Protein AF-A0A7S3L6C5-F1 (afdb_monomer)

Nearest PDB structures (foldseek):
  5wob-assembly1_A  TM=8.932E-01  e=2.668E-32  Homo sapiens
  4iof-assembly1_A  TM=8.753E-01  e=1.353E-32  Homo sapiens
  5wob-assembly2_C  TM=8.761E-01  e=1.038E-31  Homo sapiens
  4m1c-assembly1_A  TM=8.649E-01  e=5.263E-32  Homo sapiens
  3p7l-assembly1_A  TM=8.589E-01  e=1.530E-31  Rattus norvegicus

Solvent-accessible surface area (backbone atoms only — not comparable to full-atom values): 45045 Å² total; per-residue (Å²): 133,58,68,73,85,39,41,72,57,54,55,46,53,52,51,40,50,51,37,52,51,50,53,41,49,50,39,26,72,76,64,37,65,66,42,38,50,50,51,49,48,54,49,52,51,50,37,51,44,27,42,51,65,52,79,68,52,70,69,82,67,56,69,76,64,37,51,55,57,50,52,52,30,29,70,76,54,35,87,85,37,35,81,43,64,94,40,53,71,79,76,75,75,74,89,81,70,88,87,78,81,87,85,76,79,70,60,59,68,62,50,45,53,46,46,76,64,61,76,38,57,85,68,66,81,87,87,76,95,46,70,70,52,50,54,55,50,54,52,48,49,56,51,50,64,66,46,60,80,79,55,98,78,74,70,65,67,43,83,46,63,44,87,87,82,59,52,71,47,76,47,62,59,88,54,69,86,45,45,73,58,44,55,47,41,69,39,97,51,78,54,74,84,65,96,57,98,63,90,81,74,81,84,75,85,67,83,43,54,64,88,59,70,73,71,45,84,86,48,60,65,69,58,65,71,64,61,58,65,39,50,88,56,84,78,77,76,68,40,81,78,42,82,39,97,76,54,27,34,36,31,44,33,67,51,77,33,65,54,53,44,33,26,34,40,37,40,32,37,32,41,70,59,38,38,21,42,74,47,100,87,68,48,80,39,84,27,66,61,34,38,50,41,30,50,33,50,29,43,28,48,51,60,59,44,47,68,79,39,42,53,30,46,68,44,47,35,46,73,49,62,46,61,30,64,45,10,46,34,37,42,37,38,28,47,33,71,41,44,65,59,53,54,51,52,52,55,50,61,75,70,51,81,56,90,90,24,72,80,71,40,62,69,40,46,53,53,24,43,50,53,50,48,49,56,53,68,40,46,53,50,73,47,56,32,60,60,52,19,49,48,60,52,43,55,40,33,38,72,86,61,74,54,64,71,56,50,45,57,44,55,71,68,61,48,67,66,56,40,44,53,48,52,50,53,62,70,63,53,67,65,57,39,32,48,30,39,39,35,20,36,55,47,72,67,58,46,50,51,52,52,50,54,53,48,52,53,60,48,58,82,45,68,93,62,82,67,66,98,61,83,79,77,72,55,53,53,50,48,47,36,72,57,62,38,38,39,38,36,37,46,41,64,44,66,14,86,85,34,44,34,16,5,31,33,40,37,29,46,47,95,55,57,31,53,65,23,83,79,80,27,54,73,65,18,45,50,49,44,30,36,50,47,47,51,33,60,62,46,34,58,58,51,35,42,48,47,30,66,71,66,51,38,32,91,50,51,50,52,42,64,42,64,47,60,75,92,43,56,88,90,44,61,75,58,47,30,51,73,60,43,40,26,29,44,37,39,40,40,37,15,69,80,50,51,33,71,59,51,54,50,52,51,51,53,48,51,62,56,44,54,56,49,59,74,68,52,54,70,69,56,55,48,50,53,25,48,55,50,26,55,62,60,64,53,63,73,76,42,70,66,61,48,47,54,53,55,47,54,48,45,70,38,44,43,71,72,45,45,76,78,71,44,79,86,59,61,57,46,65,64,63,38,34,49,53,41,32,52,48,33,66,69,59,52,68,67,56,43,52,53,49,43,51,47,42,68,35,68,79,46,12,16,38,42,37,20,30,14,22,8,68,73,41,76,68,63,94,80,74,72,66,98,44,96,65,42,50,76,36,69,48,72,67,54,36,54,57,52,35,73,70,42,49,51,62,75,76,59,63,85,79,42,64,86,74,70,72,79,79,80,78,75,86,81,77,81,89,74,92,79,81,90,81,84,85,83,88,87,82,90,82,87,89,79,90,86,132

Organism: NCBI:txid265554

Sequence (788 aa):
PTGEERWTYVVRIVLDYLQVLVNSLDAAKDGSKSALQDWQRIWSEKVQLANLHFEYQPSPGSVYDYTSSLSHSIFQHGSRDCLKAGYMLDHKEDSSAGGLPLGTGLPLDRMRDSVHRMLRPENLVIERCSTSAWEEMEQKETTCQAESAESKSSPIIERRKERWYGVEFFLGTLDPTYKHLADLLTTKELPGVGSTDAPLALPRPNTYIPRTFELCPDLPEHIRREAKPRIDEEMAPPNLILDDPKRGRLWHRLDDRYVLPKAYVTINIANAAIQNTRSNNGAWEFSQEASVKSSILSNMFNQAQAQETYDADLAGLYWNANLISSGLRFTFSGYHDRLPDLTMDILKAFTRRSPDSWVREERFFKSAQDKLLRNLRTFFTSRRADSHANYYRDLLLEDQQGSIEESIKVAESVTLDDVLKHHEVLLQQESVFMDCLSLGNLSKDQSISLFLNATDFLMEIRKGKTLADQELWRPGSSEARLTPGEDLELHFASENPEEENGAVLVTFQSPVPGYIGPTLSTPDSLQNTASLRLLSHILREPIFNELRTKQTLGYIVSSYFESGNSMRPASQAELGPMNVSVDAFSIVVLSRKVSPPEVAERIDTFLDEFRTTLSNLPESEIKSHAQSLSTKLLKPIQKLSTEATTQCSKILRYAPQILDDKSSEEIPWNPVAAQQLAAKLQSLDRSHLLETWDRMFVPQKRARIISCVYGSTFPFDKHFQARSPRRLVLTDVSGVVEFRKKLPAYDNNPTRIRQWWSPPRKTPESSVAVAALFGVGALGWTLWTRSK

InterPro domains:
  IPR007863 Peptidase M16, C-terminal [PF05193] (413-628)
  IPR011249 Metalloenzyme, LuxS/M16 peptidase-like [SSF63411] (3-177)
  IPR011249 Metalloenzyme, LuxS/M16 peptidase-like [SSF63411] (206-450)
  IPR011249 Metalloenzyme, LuxS/M16 peptidase-like [SSF63411] (512-721)
  IPR032632 Peptidase M16, middle/third domain [PF16187] (65-409)
  IPR050626 Peptidase M16 [PTHR43690] (3-718)

Radius of gyration: 32.07 Å; Cα contacts (8 Å, |Δi|>4): 1140; chains: 1; bounding box: 76×83×116 Å

pLDDT: mean 79.96, std 18.83, range [20.42, 97.12]

Mean predicted aligned error: 11.56 Å

Foldseek 3Di:
DDCQVVVVVVVLVVLLLLVQVLVLLVCLVVPNPVSVVLLQLVQVVVQLLLVQCQVFPFDPPDPVVVVVQLVVLCVVPNPPCSSPPPRHDDLDPPVPDDDDDDDDSRPSVVVNVCSLPQVALQNDDDDDDDPVVVVVLVVLVVVCVVCVVPDDDFWDWDWDADDPPRDIDIDTDDGCVVVVVCVCSPDRDRDHNDPDVDDRDRDDRLPQQFPDWQFAPPADPVLSVVLDAQLVDDDDAWDFPDDDQQQATETEAADSHGSGLKKKKKKFWAFLQQQWDQDPVRATDGDLLSVLLQQLLQQLLCVVCCVVCVSNVSSFKDWGWHQFLRHIMIMIMGRDRCRLVVVVVSLCLLLDDDPPHSLLDVVSSVVSLVVLLCCLVCQLAPDAQLSVLLVLVCLLFWPRDDDSVVNNVSSVPDDSVNSVVSSVVSLQDLGTHMDMYMHYRDDPVRSVVSSCVSSVVSVVSHPPDPSPPDDRDAGAIFTFDFDFLFEEEEEEARPHQPHLKKKKKKKWWFLAFADQADQPHDPVNLLLNLLVQLVQLVVFVVQCCPCCVPVNQDDDKGKHKDWPCRDDPPVGSPHTAHQTTIIMIMIMTIGNPDALVVSVVVVLVSLVVVLVVLVVPDQVVLLVSLQVVLCVLQNGDSGSVVQSVVSVSQCSHPVVPPCVVPDPVRRRDSNRSSVSSSVSSNVDGSVSNSVSSCQGNPSRRIRMYIRIYHHPSGDDDPPDDDPDPSYHYDHDSVSSNVVSVVGDGSDPPCVVCVSNDDDPPPDDDDDDDDDDDDDDDDDDDDDDDDDD

Structure (mmCIF, N/CA/C/O backbone):
data_AF-A0A7S3L6C5-F1
#
_entry.id   AF-A0A7S3L6C5-F1
#
loop_
_atom_site.group_PDB
_atom_site.id
_atom_site.type_symbol
_atom_site.label_atom_id
_atom_site.label_alt_id
_atom_site.label_comp_id
_atom_site.label_asym_id
_atom_site.label_entity_id
_atom_site.label_seq_id
_atom_site.pdbx_PDB_ins_code
_atom_site.Cartn_x
_atom_site.Cartn_y
_atom_site.Cartn_z
_atom_site.occupancy
_atom_site.B_iso_or_equiv
_atom_site.auth_seq_id
_atom_site.auth_comp_id
_atom_site.auth_asym_id
_atom_site.auth_atom_id
_atom_site.pdbx_PDB_model_num
ATOM 1 N N . PRO A 1 1 ? 21.586 20.651 -11.810 1.00 49.22 1 PRO A N 1
ATOM 2 C CA . PRO A 1 1 ? 20.436 21.032 -12.652 1.00 49.22 1 PRO A CA 1
ATOM 3 C C . PRO A 1 1 ? 19.414 19.903 -12.757 1.00 49.22 1 PRO A C 1
ATOM 5 O O . PRO A 1 1 ? 19.781 18.757 -13.022 1.00 49.22 1 PRO A O 1
ATOM 8 N N . THR A 1 2 ? 18.154 20.229 -12.491 1.00 65.12 2 THR A N 1
ATOM 9 C CA . THR A 1 2 ? 17.027 19.308 -12.682 1.00 65.12 2 THR A CA 1
ATOM 10 C C . THR A 1 2 ? 16.839 18.961 -14.167 1.00 65.12 2 THR A C 1
ATOM 12 O O . THR A 1 2 ? 17.374 19.640 -15.047 1.00 65.12 2 THR A O 1
ATOM 15 N N . GLY A 1 3 ? 16.106 17.880 -14.465 1.00 76.25 3 GLY A N 1
ATOM 16 C CA . GLY A 1 3 ? 15.795 17.499 -15.851 1.00 76.25 3 GLY A CA 1
ATOM 17 C C . GLY A 1 3 ? 15.034 18.593 -16.607 1.00 76.25 3 GLY A C 1
ATOM 18 O O . GLY A 1 3 ? 15.260 18.781 -17.796 1.00 76.25 3 GLY A O 1
ATOM 19 N N . GLU A 1 4 ? 14.216 19.365 -15.892 1.00 84.44 4 GLU A N 1
ATOM 20 C CA . GLU A 1 4 ? 13.431 20.474 -16.431 1.00 84.44 4 GLU A CA 1
ATOM 21 C C . GLU A 1 4 ? 14.298 21.671 -16.850 1.00 84.44 4 GLU A C 1
ATOM 23 O O . GLU A 1 4 ? 14.150 22.177 -17.956 1.00 84.44 4 GLU A O 1
ATOM 28 N N . GLU A 1 5 ? 15.285 22.072 -16.040 1.00 83.31 5 GLU A N 1
ATOM 29 C CA . GLU A 1 5 ? 16.247 23.133 -16.409 1.00 83.31 5 GLU A CA 1
ATOM 30 C C . GLU A 1 5 ? 17.022 22.814 -17.696 1.00 83.31 5 GLU A C 1
ATOM 32 O O . GLU A 1 5 ? 17.552 23.703 -18.362 1.00 83.31 5 GLU A O 1
ATOM 37 N N . ARG A 1 6 ? 17.128 21.526 -18.032 1.00 84.88 6 ARG A N 1
ATOM 38 C CA . ARG A 1 6 ? 17.815 21.021 -19.221 1.00 84.88 6 ARG A CA 1
ATOM 39 C C . ARG A 1 6 ? 16.872 20.234 -20.129 1.00 84.88 6 ARG A C 1
ATOM 41 O O . ARG A 1 6 ? 17.331 19.325 -20.821 1.00 84.88 6 ARG A O 1
ATOM 48 N N . TRP A 1 7 ? 15.582 20.574 -20.165 1.00 86.62 7 TRP A N 1
ATOM 49 C CA . TRP A 1 7 ? 14.588 19.821 -20.940 1.00 86.62 7 TRP A CA 1
ATOM 50 C C . TRP A 1 7 ? 14.981 19.696 -22.421 1.00 86.62 7 TRP A C 1
ATOM 52 O O . TRP A 1 7 ? 14.797 18.646 -23.030 1.00 86.62 7 TRP A O 1
ATOM 62 N N . THR A 1 8 ? 15.620 20.724 -22.985 1.00 84.38 8 THR A N 1
ATOM 63 C CA . THR A 1 8 ? 16.118 20.723 -24.368 1.00 84.38 8 THR A CA 1
ATOM 64 C C . THR A 1 8 ? 17.186 19.656 -24.609 1.00 84.38 8 THR A C 1
ATOM 66 O O . THR A 1 8 ? 17.190 18.987 -25.642 1.00 84.38 8 THR A O 1
ATOM 69 N N . TYR A 1 9 ? 18.069 19.449 -23.631 1.00 83.69 9 TYR A N 1
ATOM 70 C CA . TYR A 1 9 ? 19.064 18.382 -23.647 1.00 83.69 9 TYR A CA 1
ATOM 71 C C . TYR A 1 9 ? 18.411 17.005 -23.488 1.00 83.69 9 TYR A C 1
ATOM 73 O O . TYR A 1 9 ? 18.814 16.067 -24.167 1.00 83.69 9 TYR A O 1
ATOM 81 N N . VAL A 1 10 ? 17.377 16.878 -22.649 1.00 86.50 10 VAL A N 1
ATOM 82 C CA . VAL A 1 10 ? 16.613 15.624 -22.504 1.00 86.50 10 VAL A CA 1
ATOM 83 C C . VAL A 1 10 ? 15.965 15.230 -23.832 1.00 86.50 10 VAL A C 1
ATOM 85 O O . VAL A 1 10 ? 16.131 14.097 -24.276 1.00 86.50 10 VAL A O 1
ATOM 88 N N . VAL A 1 11 ? 15.296 16.173 -24.504 1.00 85.50 11 VAL A N 1
ATOM 89 C CA . VAL A 1 11 ? 14.700 15.954 -25.833 1.00 85.50 11 VAL A CA 1
ATOM 90 C C . VAL A 1 11 ? 15.765 15.530 -26.840 1.00 85.50 11 VAL A C 1
ATOM 92 O O . VAL A 1 11 ? 15.561 14.568 -27.577 1.00 85.50 11 VAL A O 1
ATOM 95 N N . ARG A 1 12 ? 16.931 16.184 -26.830 1.00 82.31 12 ARG A N 1
ATOM 96 C CA . ARG A 1 12 ? 18.054 15.793 -27.684 1.00 82.31 12 ARG A CA 1
ATOM 97 C C . ARG A 1 12 ? 18.511 14.354 -27.427 1.00 82.31 12 ARG A C 1
ATOM 99 O O . ARG A 1 12 ? 18.663 13.616 -28.387 1.00 82.31 12 ARG A O 1
ATOM 106 N N . ILE A 1 13 ? 18.671 13.931 -26.172 1.00 84.62 13 ILE A N 1
ATOM 107 C CA . ILE A 1 13 ? 19.060 12.547 -25.842 1.00 84.62 13 ILE A CA 1
ATOM 108 C C . ILE A 1 13 ? 18.028 11.533 -26.353 1.00 84.62 13 ILE A C 1
ATOM 110 O O . ILE A 1 13 ? 18.406 10.468 -26.840 1.00 84.62 13 ILE A O 1
ATOM 114 N N . VAL A 1 14 ? 16.733 11.861 -26.288 1.00 85.88 14 VAL A N 1
ATOM 115 C CA . VAL A 1 14 ? 15.675 11.018 -26.866 1.00 85.88 14 VAL A CA 1
ATOM 116 C C . VAL A 1 14 ? 15.845 10.907 -28.384 1.00 85.88 14 VAL A C 1
ATOM 118 O O . VAL A 1 14 ? 15.826 9.796 -28.908 1.00 85.88 14 VAL A O 1
ATOM 121 N N . LEU A 1 15 ? 16.068 12.023 -29.086 1.00 81.88 15 LEU A N 1
ATOM 122 C CA . LEU A 1 15 ? 16.308 12.027 -30.535 1.00 81.88 15 LEU A CA 1
ATOM 123 C C . LEU A 1 15 ? 17.594 11.270 -30.918 1.00 81.88 15 LEU A C 1
ATOM 125 O O . LEU A 1 15 ? 17.574 10.474 -31.855 1.00 81.88 15 LEU A O 1
ATOM 129 N N . ASP A 1 16 ? 18.679 11.446 -30.163 1.00 83.50 16 ASP A N 1
ATOM 130 C CA . ASP A 1 16 ? 19.947 10.738 -30.371 1.00 83.50 16 ASP A CA 1
ATOM 131 C C . ASP A 1 16 ? 19.759 9.216 -30.185 1.00 83.50 16 ASP A C 1
ATOM 133 O O . ASP A 1 16 ? 20.275 8.416 -30.969 1.00 83.50 16 ASP A O 1
ATOM 137 N N . TYR A 1 17 ? 18.953 8.783 -29.205 1.00 86.12 17 TYR A N 1
ATOM 138 C CA . TYR A 1 17 ? 18.616 7.366 -29.028 1.00 86.12 17 TYR A CA 1
ATOM 139 C C . TYR A 1 17 ? 17.759 6.818 -30.179 1.00 86.12 17 TYR A C 1
ATOM 141 O O . TYR A 1 17 ? 17.998 5.704 -30.649 1.00 86.12 17 TYR A O 1
ATOM 149 N N . LEU A 1 18 ? 16.803 7.601 -30.692 1.00 83.88 18 LEU A N 1
ATOM 150 C CA . LEU A 1 18 ? 16.032 7.230 -31.885 1.00 83.88 18 LEU A CA 1
ATOM 151 C C . LEU A 1 18 ? 16.941 7.027 -33.103 1.00 83.88 18 LEU A C 1
ATOM 153 O O . LEU A 1 18 ? 16.741 6.076 -33.861 1.00 83.88 18 LEU A O 1
ATOM 157 N N . GLN A 1 19 ? 17.977 7.853 -33.258 1.00 81.69 19 GLN A N 1
ATOM 158 C CA . GLN A 1 19 ? 18.966 7.676 -34.319 1.00 81.69 19 GLN A CA 1
ATOM 159 C C . GLN A 1 19 ? 19.762 6.375 -34.154 1.00 81.69 19 GLN A C 1
ATOM 161 O O . GLN A 1 19 ? 20.010 5.682 -35.141 1.00 81.69 19 GLN A O 1
ATOM 166 N N . VAL A 1 20 ? 20.140 6.002 -32.925 1.00 86.00 20 VAL A N 1
ATOM 167 C CA . VAL A 1 20 ? 20.780 4.701 -32.653 1.00 86.00 20 VAL A CA 1
ATOM 168 C C . VAL A 1 20 ? 19.874 3.550 -33.103 1.00 86.00 20 VAL A C 1
ATOM 170 O O . VAL A 1 20 ? 20.351 2.613 -33.750 1.00 86.00 20 VAL A O 1
ATOM 173 N N . LEU A 1 21 ? 18.565 3.634 -32.838 1.00 87.62 21 LEU A N 1
ATOM 174 C CA . LEU A 1 21 ? 17.598 2.633 -33.300 1.00 87.62 21 LEU A CA 1
ATOM 175 C C . LEU A 1 21 ? 17.536 2.569 -34.831 1.00 87.62 21 LEU A C 1
ATOM 177 O O . LEU A 1 21 ? 17.678 1.479 -35.384 1.00 87.62 21 LEU A O 1
ATOM 181 N N . VAL A 1 22 ? 17.399 3.712 -35.510 1.00 85.94 22 VAL A N 1
ATOM 182 C CA . VAL A 1 22 ? 17.365 3.791 -36.982 1.00 85.94 22 VAL A CA 1
ATOM 183 C C . VAL A 1 22 ? 18.634 3.212 -37.599 1.00 85.94 22 VAL A C 1
ATOM 185 O O . VAL A 1 22 ? 18.548 2.283 -38.398 1.00 85.94 22 VAL A O 1
ATOM 188 N N . ASN A 1 23 ? 19.805 3.677 -37.160 1.00 86.81 23 ASN A N 1
ATOM 189 C CA . ASN A 1 23 ? 21.096 3.218 -37.673 1.00 86.81 23 ASN A CA 1
ATOM 190 C C . ASN A 1 23 ? 21.286 1.714 -37.479 1.00 86.81 23 ASN A C 1
ATOM 192 O O . ASN A 1 23 ? 21.789 1.034 -38.368 1.00 86.81 23 ASN A O 1
ATOM 196 N N . SER A 1 24 ? 20.890 1.182 -36.319 1.00 89.12 24 SER A N 1
ATOM 197 C CA . SER A 1 24 ? 21.015 -0.251 -36.050 1.00 89.12 24 SER A CA 1
ATOM 198 C C . SER A 1 24 ? 20.066 -1.097 -36.909 1.00 89.12 24 SER A C 1
ATOM 200 O O . SER A 1 24 ? 20.459 -2.173 -37.357 1.00 89.12 24 SER A O 1
ATOM 202 N N . LEU A 1 25 ? 18.843 -0.622 -37.173 1.00 89.19 25 LEU A N 1
ATOM 203 C CA . LEU A 1 25 ? 17.870 -1.301 -38.037 1.00 89.19 25 LEU A CA 1
ATOM 204 C C . LEU A 1 25 ? 18.285 -1.251 -39.510 1.00 89.19 25 LEU A C 1
ATOM 206 O O . LEU A 1 25 ? 18.202 -2.267 -40.200 1.00 89.19 25 LEU A O 1
ATOM 210 N N . ASP A 1 26 ? 18.757 -0.095 -39.978 1.00 88.19 26 ASP A N 1
ATOM 211 C CA . ASP A 1 26 ? 19.288 0.068 -41.331 1.00 88.19 26 ASP A CA 1
ATOM 212 C C . ASP A 1 26 ? 20.522 -0.823 -41.525 1.00 88.19 26 ASP A C 1
ATOM 214 O O . ASP A 1 26 ? 20.552 -1.624 -42.455 1.00 88.19 26 ASP A O 1
ATOM 218 N N . ALA A 1 27 ? 21.463 -0.828 -40.574 1.00 87.94 27 ALA A N 1
ATOM 219 C CA . ALA A 1 27 ? 22.620 -1.721 -40.614 1.00 87.94 27 ALA A CA 1
ATOM 220 C C . ALA A 1 27 ? 22.226 -3.210 -40.632 1.00 87.94 27 ALA A C 1
ATOM 222 O O . ALA A 1 27 ? 22.849 -4.000 -41.343 1.00 87.94 27 ALA A O 1
ATOM 223 N N . ALA A 1 28 ? 21.205 -3.614 -39.866 1.00 87.44 28 ALA A N 1
ATOM 224 C CA . ALA A 1 28 ? 20.701 -4.988 -39.879 1.00 87.44 28 ALA A CA 1
ATOM 225 C C . ALA A 1 28 ? 20.115 -5.370 -41.249 1.00 87.44 28 ALA A C 1
ATOM 227 O O . ALA A 1 28 ? 20.343 -6.484 -41.723 1.00 87.44 28 ALA A O 1
ATOM 228 N N . LYS A 1 29 ? 19.406 -4.443 -41.906 1.00 85.12 29 LYS A N 1
ATOM 229 C CA . LYS A 1 29 ? 18.843 -4.638 -43.249 1.00 85.12 29 LYS A CA 1
ATOM 230 C C . LYS A 1 29 ? 19.914 -4.650 -44.342 1.00 85.12 29 LYS A C 1
ATOM 232 O O . LYS A 1 29 ? 19.829 -5.457 -45.263 1.00 85.12 29 LYS A O 1
ATOM 237 N N . ASP A 1 30 ? 20.947 -3.830 -44.193 1.00 86.56 30 ASP A N 1
ATOM 238 C CA . ASP A 1 30 ? 22.075 -3.726 -45.125 1.00 86.56 30 ASP A CA 1
ATOM 239 C C . ASP A 1 30 ? 23.085 -4.887 -44.982 1.00 86.56 30 ASP A C 1
ATOM 241 O O . ASP A 1 30 ? 24.108 -4.927 -45.666 1.00 86.56 30 ASP A O 1
ATOM 245 N N . GLY A 1 31 ? 22.801 -5.871 -44.116 1.00 83.94 31 GLY A N 1
ATOM 246 C CA . GLY A 1 31 ? 23.549 -7.127 -44.010 1.00 83.94 31 GLY A CA 1
ATOM 247 C C . GLY A 1 31 ? 24.581 -7.189 -42.878 1.00 83.94 31 GLY A C 1
ATOM 248 O O . GLY A 1 31 ? 25.384 -8.127 -42.834 1.00 83.94 31 GLY A O 1
ATOM 249 N N . SER A 1 32 ? 24.577 -6.237 -41.937 1.00 89.31 32 SER A N 1
ATOM 250 C CA . SER A 1 32 ? 25.420 -6.311 -40.738 1.00 89.31 32 SER A CA 1
ATOM 251 C C . SER A 1 32 ? 24.998 -7.479 -39.846 1.00 89.31 32 SER A C 1
ATOM 253 O O . SER A 1 32 ? 23.945 -7.456 -39.207 1.00 89.31 32 SER A O 1
ATOM 255 N N . LYS A 1 33 ? 25.861 -8.500 -39.754 1.00 85.50 33 LYS A N 1
ATOM 256 C CA . LYS A 1 33 ? 25.600 -9.701 -38.943 1.00 85.50 33 LYS A CA 1
ATOM 257 C C . LYS A 1 33 ? 25.399 -9.383 -37.461 1.00 85.50 33 LYS A C 1
ATOM 259 O O . LYS A 1 33 ? 24.519 -9.972 -36.848 1.00 85.50 33 LYS A O 1
ATOM 264 N N . SER A 1 34 ? 26.185 -8.460 -36.902 1.00 87.31 34 SER A N 1
ATOM 265 C CA . SER A 1 34 ? 26.081 -8.088 -35.483 1.00 87.31 34 SER A CA 1
ATOM 266 C C . SER A 1 34 ? 24.743 -7.415 -35.183 1.00 87.31 34 SER A C 1
ATOM 268 O O . SER A 1 34 ? 24.046 -7.828 -34.266 1.00 87.31 34 SER A O 1
ATOM 270 N N . ALA A 1 35 ? 24.349 -6.429 -35.996 1.00 86.69 35 ALA A N 1
ATOM 271 C CA . ALA A 1 35 ? 23.094 -5.709 -35.794 1.00 86.69 35 ALA A CA 1
ATOM 272 C C . ALA A 1 35 ? 21.876 -6.625 -35.987 1.00 86.69 35 ALA A C 1
ATOM 274 O O . ALA A 1 35 ? 20.914 -6.553 -35.225 1.00 86.69 35 ALA A O 1
ATOM 275 N N . LEU A 1 36 ? 21.932 -7.531 -36.971 1.00 88.12 36 LEU A N 1
ATOM 276 C CA . LEU A 1 36 ? 20.885 -8.529 -37.172 1.00 88.12 36 LEU A CA 1
ATOM 277 C C . LEU A 1 36 ? 20.767 -9.475 -35.967 1.00 88.12 36 LEU A C 1
ATOM 279 O O . LEU A 1 36 ? 19.655 -9.725 -35.510 1.00 88.12 36 LEU A O 1
ATOM 283 N N . GLN A 1 37 ? 21.890 -9.958 -35.426 1.00 88.69 37 GLN A N 1
ATOM 284 C CA . GLN A 1 37 ? 21.905 -10.809 -34.230 1.00 88.69 37 GLN A CA 1
ATOM 285 C C . GLN A 1 37 ? 21.333 -10.091 -33.002 1.00 88.69 37 GLN A C 1
ATOM 287 O O . GLN A 1 37 ? 20.558 -10.693 -32.258 1.00 88.69 37 GLN A O 1
ATOM 292 N N . ASP A 1 38 ? 21.654 -8.810 -32.812 1.00 90.00 38 ASP A N 1
ATOM 293 C CA . ASP A 1 38 ? 21.104 -8.010 -31.715 1.00 90.00 38 ASP A CA 1
ATOM 294 C C . ASP A 1 38 ? 19.581 -7.882 -31.812 1.00 90.00 38 ASP A C 1
ATOM 296 O O . ASP A 1 38 ? 18.882 -8.149 -30.836 1.00 90.00 38 ASP A O 1
ATOM 300 N N . TRP A 1 39 ? 19.043 -7.546 -32.987 1.00 90.56 39 TRP A N 1
ATOM 301 C CA . TRP A 1 39 ? 17.594 -7.423 -33.181 1.00 90.56 39 TRP A CA 1
ATOM 302 C C . TRP A 1 39 ? 16.862 -8.764 -33.103 1.00 90.56 39 TRP A C 1
ATOM 304 O O . TRP A 1 39 ? 15.774 -8.834 -32.531 1.00 90.56 39 TRP A O 1
ATOM 314 N N . GLN A 1 40 ? 17.466 -9.838 -33.614 1.00 89.31 40 GLN A N 1
ATOM 315 C CA . GLN A 1 40 ? 16.952 -11.200 -33.460 1.00 89.31 40 GLN A CA 1
ATOM 316 C C . GLN A 1 40 ? 16.863 -11.604 -31.988 1.00 89.31 40 GLN A C 1
ATOM 318 O O . GLN A 1 40 ? 15.832 -12.120 -31.551 1.00 89.31 40 GLN A O 1
ATOM 323 N N . ARG A 1 41 ? 17.914 -11.322 -31.211 1.00 91.25 41 ARG A N 1
ATOM 324 C CA . ARG A 1 41 ? 17.935 -11.555 -29.767 1.00 91.25 41 ARG A CA 1
ATOM 325 C C . ARG A 1 41 ? 16.879 -10.714 -29.054 1.00 91.25 41 ARG A C 1
ATOM 327 O O . ARG A 1 41 ? 16.070 -11.283 -28.334 1.00 91.25 41 ARG A O 1
ATOM 334 N N . ILE A 1 42 ? 16.853 -9.394 -29.265 1.00 91.31 42 ILE A N 1
ATOM 335 C CA . ILE A 1 42 ? 15.901 -8.482 -28.605 1.00 91.31 42 ILE A CA 1
ATOM 336 C C . ILE A 1 42 ? 14.460 -8.908 -28.895 1.00 91.31 42 ILE A C 1
ATOM 338 O O . ILE A 1 42 ? 13.634 -8.944 -27.986 1.00 91.31 42 ILE A O 1
ATOM 342 N N . TRP A 1 43 ? 14.151 -9.265 -30.143 1.00 89.19 43 TRP A N 1
ATOM 343 C CA . TRP A 1 43 ? 12.825 -9.753 -30.512 1.00 89.19 43 TRP A CA 1
ATOM 344 C C . TRP A 1 43 ? 12.492 -11.076 -29.827 1.00 89.19 43 TRP A C 1
ATOM 346 O O . TRP A 1 43 ? 11.424 -11.197 -29.233 1.00 89.19 43 TRP A O 1
ATOM 356 N N . SER A 1 44 ? 13.422 -12.035 -29.830 1.00 87.56 44 SER A N 1
ATOM 357 C CA . SER A 1 44 ? 13.253 -13.307 -29.121 1.00 87.56 44 SER A CA 1
ATOM 358 C C . SER A 1 44 ? 13.020 -13.101 -27.621 1.00 87.56 44 SER A C 1
ATOM 360 O O . SER A 1 44 ? 12.120 -13.714 -27.056 1.00 87.56 44 SER A O 1
ATOM 362 N N . GLU A 1 45 ? 13.788 -12.224 -26.972 1.00 90.12 45 GLU A N 1
ATOM 363 C CA . GLU A 1 45 ? 13.605 -11.876 -25.560 1.00 90.12 45 GLU A CA 1
ATOM 364 C C . GLU A 1 45 ? 12.231 -11.234 -25.332 1.00 90.12 45 GLU A C 1
ATOM 366 O O . GLU A 1 45 ? 11.519 -11.621 -24.411 1.00 90.12 45 GLU A O 1
ATOM 371 N N . LYS A 1 46 ? 11.792 -10.305 -26.191 1.00 88.19 46 LYS A N 1
ATOM 372 C CA . LYS A 1 46 ? 10.460 -9.689 -26.073 1.00 88.19 46 LYS A CA 1
ATOM 373 C C . LYS A 1 46 ? 9.324 -10.691 -26.253 1.00 88.19 46 LYS A C 1
ATOM 375 O O . LYS A 1 46 ? 8.350 -10.604 -25.511 1.00 88.19 46 LYS A O 1
ATOM 380 N N . VAL A 1 47 ? 9.452 -11.650 -27.168 1.00 84.88 47 VAL A N 1
ATOM 381 C CA . VAL A 1 47 ? 8.483 -12.747 -27.319 1.00 84.88 47 VAL A CA 1
ATOM 382 C C . VAL A 1 47 ? 8.455 -13.617 -26.062 1.00 84.88 47 VAL A C 1
ATOM 384 O O . VAL A 1 47 ? 7.378 -13.904 -25.547 1.00 84.88 47 VAL A O 1
ATOM 387 N N . GLN A 1 48 ? 9.621 -13.989 -25.522 1.00 86.06 48 GLN A N 1
ATOM 388 C CA . GLN A 1 48 ? 9.704 -14.757 -24.276 1.00 86.06 48 GLN A CA 1
ATOM 389 C C . GLN A 1 48 ? 9.043 -14.014 -23.111 1.00 86.06 48 GLN A C 1
ATOM 391 O O . GLN A 1 48 ? 8.219 -14.597 -22.414 1.00 86.06 48 GLN A O 1
ATOM 396 N N . LEU A 1 49 ? 9.339 -12.723 -22.936 1.00 87.56 49 LEU A N 1
ATOM 397 C CA . LEU A 1 49 ? 8.731 -11.867 -21.911 1.00 87.56 49 LEU A CA 1
ATOM 398 C C . LEU A 1 49 ? 7.211 -11.723 -22.089 1.00 87.56 49 LEU A C 1
ATOM 400 O O . LEU A 1 49 ? 6.469 -11.761 -21.112 1.00 87.56 49 LEU A O 1
ATOM 404 N N . ALA A 1 50 ? 6.727 -11.587 -23.322 1.00 83.50 50 ALA A N 1
ATOM 405 C CA . ALA A 1 50 ? 5.298 -11.506 -23.616 1.00 83.50 50 ALA A CA 1
ATOM 406 C C . ALA A 1 50 ? 4.570 -12.816 -23.254 1.00 83.50 50 ALA A C 1
ATOM 408 O O . ALA A 1 50 ? 3.568 -12.800 -22.538 1.00 83.50 50 ALA A O 1
ATOM 409 N N . ASN A 1 51 ? 5.132 -13.961 -23.657 1.00 81.81 51 ASN A N 1
ATOM 410 C CA . ASN A 1 51 ? 4.580 -15.283 -23.350 1.00 81.81 51 ASN A CA 1
ATOM 411 C C . ASN A 1 51 ? 4.601 -15.574 -21.845 1.00 81.81 51 ASN A C 1
ATOM 413 O O . ASN A 1 51 ? 3.604 -16.038 -21.297 1.00 81.81 51 ASN A O 1
ATOM 417 N N . LEU A 1 52 ? 5.693 -15.214 -21.166 1.00 81.12 52 LEU A N 1
ATOM 418 C CA . LEU A 1 52 ? 5.829 -15.245 -19.710 1.00 81.12 52 LEU A CA 1
ATOM 419 C C . LEU A 1 52 ? 4.642 -14.572 -19.016 1.00 81.12 52 LEU A C 1
ATOM 421 O O . LEU A 1 52 ? 3.977 -15.164 -18.163 1.00 81.12 52 LEU A O 1
ATOM 425 N N . HIS A 1 53 ? 4.362 -13.329 -19.406 1.00 76.25 53 HIS A N 1
ATOM 426 C CA . HIS A 1 53 ? 3.282 -12.530 -18.836 1.00 76.25 53 HIS A CA 1
ATOM 427 C C . HIS A 1 53 ? 1.888 -13.004 -19.229 1.00 76.25 53 HIS A C 1
ATOM 429 O O . HIS A 1 53 ? 0.943 -12.477 -18.658 1.00 76.25 53 HIS A O 1
ATOM 435 N N . PHE A 1 54 ? 1.730 -13.953 -20.156 1.00 81.06 54 PHE A N 1
ATOM 436 C CA . PHE A 1 54 ? 0.439 -14.530 -20.541 1.00 81.06 54 PHE A CA 1
ATOM 437 C C . PHE A 1 54 ? 0.201 -15.910 -19.906 1.00 81.06 54 PHE A C 1
ATOM 439 O O . PHE A 1 54 ? -0.840 -16.131 -19.290 1.00 81.06 54 PHE A O 1
ATOM 446 N N . GLU A 1 55 ? 1.172 -16.822 -19.999 1.00 77.19 55 GLU A N 1
ATOM 447 C CA . GLU A 1 55 ? 1.036 -18.218 -19.553 1.00 77.19 55 GLU A CA 1
ATOM 448 C C . GLU A 1 55 ? 0.838 -18.347 -18.040 1.00 77.19 55 GLU A C 1
ATOM 450 O O . GLU A 1 55 ? 0.060 -19.181 -17.580 1.00 77.19 55 GLU A O 1
ATOM 455 N N . TYR A 1 56 ? 1.503 -17.491 -17.259 1.00 75.12 56 TYR A N 1
ATOM 456 C CA . TYR A 1 56 ? 1.483 -17.548 -15.795 1.00 75.12 56 TYR A CA 1
ATOM 457 C C . TYR A 1 56 ? 0.817 -16.319 -15.172 1.00 75.12 56 TYR A C 1
ATOM 459 O O . TYR A 1 56 ? 1.210 -15.874 -14.080 1.00 75.12 56 TYR A O 1
ATOM 467 N N . GLN A 1 57 ? -0.176 -15.733 -15.855 1.00 69.56 57 GLN A N 1
ATOM 468 C CA . GLN A 1 57 ? -0.937 -14.613 -15.303 1.00 69.56 57 GLN A CA 1
ATOM 469 C C . GLN A 1 57 ? -1.551 -14.990 -13.954 1.00 69.56 57 GLN A C 1
ATOM 471 O O . GLN A 1 57 ? -2.147 -16.061 -13.814 1.00 69.56 57 GLN A O 1
ATOM 476 N N . PRO A 1 58 ? -1.429 -14.122 -12.931 1.00 64.31 58 PRO A N 1
ATOM 477 C CA . PRO A 1 58 ? -2.213 -14.309 -11.725 1.00 64.31 58 PRO A CA 1
ATOM 478 C C . PRO A 1 58 ? -3.698 -14.252 -12.093 1.00 64.31 58 PRO A C 1
ATOM 480 O O . PRO A 1 58 ? -4.076 -13.558 -13.036 1.00 64.31 58 PRO A O 1
ATOM 483 N N . SER A 1 59 ? -4.540 -14.936 -11.310 1.00 66.31 59 SER A N 1
ATOM 484 C CA . SER A 1 59 ? -5.997 -14.857 -11.460 1.00 66.31 59 SER A CA 1
ATOM 485 C C . SER A 1 59 ? -6.431 -13.397 -11.687 1.00 66.31 59 SER A C 1
ATOM 487 O O . SER A 1 59 ? -5.967 -12.518 -10.940 1.00 66.31 59 SER A O 1
ATOM 489 N N . PRO A 1 60 ? -7.291 -13.115 -12.686 1.00 60.44 60 PRO A N 1
ATOM 490 C CA . PRO A 1 60 ? -7.574 -11.760 -13.166 1.00 60.44 60 PRO A CA 1
ATOM 491 C C . PRO A 1 60 ? -8.214 -10.823 -12.125 1.00 60.44 60 PRO A C 1
ATOM 493 O O . PRO A 1 60 ? -8.438 -9.648 -12.392 1.00 60.44 60 PRO A O 1
ATOM 496 N N . GLY A 1 61 ? -8.442 -11.293 -10.898 1.00 61.88 61 GLY A N 1
ATOM 497 C CA . GLY A 1 61 ? -8.953 -10.497 -9.792 1.00 61.88 61 GLY A CA 1
ATOM 498 C C . GLY A 1 61 ? -10.445 -10.698 -9.615 1.00 61.88 61 GLY A C 1
ATOM 499 O O . GLY A 1 61 ? -10.946 -11.814 -9.742 1.00 61.88 61 GLY A O 1
ATOM 500 N N . SER A 1 62 ? -11.149 -9.632 -9.238 1.00 63.19 62 SER A N 1
ATOM 501 C CA . SER A 1 62 ? -12.590 -9.717 -9.041 1.00 63.19 62 SER A CA 1
ATOM 502 C C . SER A 1 62 ? -13.297 -9.895 -10.390 1.00 63.19 62 SER A C 1
ATOM 504 O O . SER A 1 62 ? -12.894 -9.324 -11.403 1.00 63.19 62 SER A O 1
ATOM 506 N N . VAL A 1 63 ? -14.372 -10.687 -10.404 1.00 71.94 63 VAL A N 1
ATOM 507 C CA . VAL A 1 63 ? -15.168 -10.943 -11.618 1.00 71.94 63 VAL A CA 1
ATOM 508 C C . VAL A 1 63 ? -15.678 -9.632 -12.231 1.00 71.94 63 VAL A C 1
ATOM 510 O O . VAL A 1 63 ? -15.709 -9.493 -13.451 1.00 71.94 63 VAL A O 1
ATOM 513 N N . TYR A 1 64 ? -16.033 -8.650 -11.402 1.00 70.38 64 TYR A N 1
ATOM 514 C CA . TYR A 1 64 ? -16.566 -7.368 -11.865 1.00 70.38 64 TYR A CA 1
ATOM 515 C C . TYR A 1 64 ? -15.524 -6.515 -12.597 1.00 70.38 64 TYR A C 1
ATOM 517 O O . TYR A 1 64 ? -15.863 -5.890 -13.598 1.00 70.38 64 TYR A O 1
ATOM 525 N N . ASP A 1 65 ? -14.260 -6.544 -12.168 1.00 70.19 65 ASP A N 1
ATOM 526 C CA . ASP A 1 65 ? -13.198 -5.789 -12.846 1.00 70.19 65 ASP A CA 1
ATOM 527 C C . ASP A 1 65 ? -12.814 -6.462 -14.169 1.00 70.19 65 ASP A C 1
ATOM 529 O O . ASP A 1 65 ? -12.659 -5.808 -15.201 1.00 70.19 65 ASP A O 1
ATOM 533 N N . TYR A 1 66 ? -12.712 -7.795 -14.161 1.00 80.75 66 TYR A N 1
ATOM 534 C CA . TYR A 1 66 ? -12.274 -8.545 -15.334 1.00 80.75 66 TYR A CA 1
ATOM 535 C C . TYR A 1 66 ? -13.318 -8.589 -16.452 1.00 80.75 66 TYR A C 1
ATOM 537 O O . TYR A 1 66 ? -12.963 -8.519 -17.626 1.00 80.75 66 TYR A O 1
ATOM 545 N N . THR A 1 67 ? -14.607 -8.680 -16.111 1.00 86.00 67 THR A N 1
ATOM 546 C CA . THR A 1 67 ? -15.691 -8.762 -17.108 1.00 86.00 67 THR A CA 1
ATOM 547 C C . THR A 1 67 ? -15.762 -7.527 -18.001 1.00 86.00 67 THR A C 1
ATOM 549 O O . THR A 1 67 ? -15.966 -7.676 -19.206 1.00 86.00 67 THR A O 1
ATOM 552 N N . SER A 1 68 ? -15.527 -6.330 -17.455 1.00 84.25 68 SER A N 1
ATOM 553 C CA . SER A 1 68 ? -15.477 -5.093 -18.241 1.00 84.25 68 SER A CA 1
ATOM 554 C C . SER A 1 68 ? -14.335 -5.128 -19.265 1.00 84.25 68 SER A C 1
ATOM 556 O O . SER A 1 68 ? -14.578 -5.021 -20.470 1.00 84.25 68 SER A O 1
ATOM 558 N N . SER A 1 69 ? -13.106 -5.403 -18.817 1.00 82.19 69 SER A N 1
ATOM 559 C CA . SER A 1 69 ? -11.928 -5.496 -19.693 1.00 82.19 69 SER A CA 1
ATOM 560 C C . SER A 1 69 ? -12.063 -6.602 -20.743 1.00 82.19 69 SER A C 1
ATOM 562 O O . SER A 1 69 ? -11.757 -6.392 -21.916 1.00 82.19 69 SER A O 1
ATOM 564 N N . LEU A 1 70 ? -12.582 -7.768 -20.348 1.00 86.62 70 LEU A N 1
ATOM 565 C CA . LEU A 1 70 ? -12.821 -8.884 -21.258 1.00 86.62 70 LEU A CA 1
ATOM 566 C C . LEU A 1 70 ? -13.868 -8.527 -22.318 1.00 86.62 70 LEU A C 1
ATOM 568 O O . LEU A 1 70 ? -13.670 -8.834 -23.490 1.00 86.62 70 LEU A O 1
ATOM 572 N N . SER A 1 71 ? -14.958 -7.853 -21.936 1.00 89.50 71 SER A N 1
ATOM 573 C CA . SER A 1 71 ? -15.992 -7.423 -22.885 1.00 89.50 71 SER A CA 1
ATOM 574 C C . SER A 1 71 ? -15.435 -6.465 -23.942 1.00 89.50 71 SER A C 1
ATOM 576 O O . SER A 1 71 ? -15.733 -6.613 -25.128 1.00 89.50 71 SER A O 1
ATOM 578 N N . HIS A 1 72 ? -14.553 -5.549 -23.531 1.00 88.12 72 HIS A N 1
ATOM 579 C CA . HIS A 1 72 ? -13.867 -4.638 -24.437 1.00 88.12 72 HIS A CA 1
ATOM 580 C C . HIS A 1 72 ? -12.932 -5.387 -25.395 1.00 88.12 72 HIS A C 1
ATOM 582 O O . HIS A 1 72 ? -12.967 -5.151 -26.601 1.00 88.12 72 HIS A O 1
ATOM 588 N N . SER A 1 73 ? -12.158 -6.347 -24.882 1.00 86.38 73 SER A N 1
ATOM 589 C CA . SER A 1 73 ? -11.264 -7.157 -25.712 1.00 86.38 73 SER A CA 1
ATOM 590 C C . SER A 1 73 ? -12.026 -8.045 -26.706 1.00 86.38 73 SER A C 1
ATOM 592 O O . SER A 1 73 ? -11.644 -8.149 -27.870 1.00 86.38 73 SER A O 1
ATOM 594 N N . ILE A 1 74 ? -13.161 -8.631 -26.301 1.00 91.62 74 ILE A N 1
ATOM 595 C CA . ILE A 1 74 ? -14.050 -9.380 -27.208 1.00 91.62 74 ILE A CA 1
ATOM 596 C C . ILE A 1 74 ? -14.564 -8.477 -28.330 1.00 91.62 74 ILE A C 1
ATOM 598 O O . ILE A 1 74 ? -14.623 -8.911 -29.479 1.00 91.62 74 ILE A O 1
ATOM 602 N N . PHE A 1 75 ? -14.922 -7.232 -28.017 1.00 92.12 75 PHE A N 1
ATOM 603 C CA . PHE A 1 75 ? -15.363 -6.274 -29.024 1.00 92.12 75 PHE A CA 1
ATOM 604 C C . PHE A 1 75 ? -14.245 -5.919 -30.017 1.00 92.12 75 PHE A C 1
ATOM 606 O O . PHE A 1 75 ? -14.497 -5.867 -31.218 1.00 92.12 75 PHE A O 1
ATOM 613 N N . GLN A 1 76 ? -13.014 -5.708 -29.540 1.00 90.38 76 GLN A N 1
ATOM 614 C CA . GLN A 1 76 ? -11.884 -5.304 -30.386 1.00 90.38 76 GLN A CA 1
ATOM 615 C C . GLN A 1 76 ? -11.277 -6.448 -31.208 1.00 90.38 76 GLN A C 1
ATOM 617 O O . GLN A 1 76 ? -10.901 -6.246 -32.362 1.00 90.38 76 GLN A O 1
ATOM 622 N N . HIS A 1 77 ? -11.159 -7.638 -30.622 1.00 87.06 77 HIS A N 1
ATOM 623 C CA . HIS A 1 77 ? -10.375 -8.749 -31.173 1.00 87.06 77 HIS A CA 1
ATOM 624 C C . HIS A 1 77 ? -11.211 -10.000 -31.474 1.00 87.06 77 HIS A C 1
ATOM 626 O O . HIS A 1 77 ? -10.695 -10.995 -31.977 1.00 87.06 77 HIS A O 1
ATOM 632 N N . GLY A 1 78 ? -12.516 -9.961 -31.200 1.00 89.75 78 GLY A N 1
ATOM 633 C CA . GLY A 1 78 ? -13.409 -11.102 -31.358 1.00 89.75 78 GLY A CA 1
ATOM 634 C C . GLY A 1 78 ? -13.288 -12.118 -30.219 1.00 89.75 78 GLY A C 1
ATOM 635 O O . GLY A 1 78 ? -12.377 -12.089 -29.397 1.00 89.75 78 GLY A O 1
ATOM 636 N N . SER A 1 79 ? -14.227 -13.063 -30.166 1.00 90.00 79 SER A N 1
ATOM 637 C CA . SER A 1 79 ? -14.342 -14.020 -29.054 1.00 90.00 79 SER A CA 1
ATOM 638 C C . SER A 1 79 ? -13.234 -15.075 -28.986 1.00 90.00 79 SER A C 1
ATOM 640 O O . SER A 1 79 ? -13.089 -15.724 -27.954 1.00 90.00 79 SER A O 1
ATOM 642 N N . ARG A 1 80 ? -12.477 -15.284 -30.072 1.00 86.88 80 ARG A N 1
ATOM 643 C CA . ARG A 1 80 ? -11.408 -16.295 -30.132 1.00 86.88 80 ARG A CA 1
ATOM 644 C C . ARG A 1 80 ? -10.060 -15.765 -29.654 1.00 86.88 80 ARG A C 1
ATOM 646 O O . ARG A 1 80 ? -9.355 -16.481 -28.950 1.00 86.88 80 ARG A O 1
ATOM 653 N N . ASP A 1 81 ? -9.735 -14.523 -30.005 1.00 83.56 81 ASP A N 1
ATOM 654 C CA . ASP A 1 81 ? -8.403 -13.956 -29.784 1.00 83.56 81 ASP A CA 1
ATOM 655 C C . ASP A 1 81 ? -8.363 -12.964 -28.611 1.00 83.56 81 ASP A C 1
ATOM 657 O O . ASP A 1 81 ? -7.282 -12.538 -28.219 1.00 83.56 81 ASP A O 1
ATOM 661 N N . CYS A 1 82 ? -9.505 -12.644 -27.989 1.00 84.94 82 CYS A N 1
ATOM 662 C CA . CYS A 1 82 ? -9.615 -11.636 -26.925 1.00 84.94 82 CYS A CA 1
ATOM 663 C C . CYS A 1 82 ? -8.703 -11.848 -25.706 1.00 84.94 82 CYS A C 1
ATOM 665 O O . CYS A 1 82 ? -8.395 -10.890 -25.001 1.00 84.94 82 CYS A O 1
ATOM 667 N N . LEU A 1 83 ? -8.272 -13.078 -25.425 1.00 82.81 83 LEU A N 1
ATOM 668 C CA . LEU A 1 83 ? -7.333 -13.332 -24.331 1.00 82.81 83 LEU A CA 1
ATOM 669 C C . LEU A 1 83 ? -5.876 -13.149 -24.767 1.00 82.81 83 LEU A C 1
ATOM 671 O O . LEU A 1 83 ? -5.064 -12.685 -23.978 1.00 82.81 83 LEU A O 1
ATOM 675 N N . LYS A 1 84 ? -5.545 -13.493 -26.015 1.00 81.31 84 LYS A N 1
ATOM 676 C CA . LYS A 1 84 ? -4.165 -13.475 -26.525 1.00 81.31 84 LYS A CA 1
ATOM 677 C C . LYS A 1 84 ? -3.769 -12.123 -27.107 1.00 81.31 84 LYS A C 1
ATOM 679 O O . LYS A 1 84 ? -2.607 -11.727 -27.017 1.00 81.31 84 LYS A O 1
ATOM 684 N N . ALA A 1 85 ? -4.720 -11.436 -27.731 1.00 72.94 85 ALA A N 1
ATOM 685 C CA . ALA A 1 85 ? -4.491 -10.182 -28.425 1.00 72.94 85 ALA A CA 1
ATOM 686 C C . ALA A 1 85 ? -3.968 -9.116 -27.451 1.00 72.94 85 ALA A C 1
ATOM 688 O O . ALA A 1 85 ? -4.573 -8.851 -26.416 1.00 72.94 85 ALA A O 1
ATOM 689 N N . GLY A 1 86 ? -2.806 -8.544 -27.778 1.00 66.69 86 GLY A N 1
ATOM 690 C CA . GLY A 1 86 ? -2.104 -7.573 -26.932 1.00 66.69 86 GLY A CA 1
ATOM 691 C C . GLY A 1 86 ? -1.161 -8.181 -25.884 1.00 66.69 86 GLY A C 1
ATOM 692 O O . GLY A 1 86 ? -0.366 -7.440 -25.315 1.00 66.69 86 GLY A O 1
ATOM 693 N N . TYR A 1 87 ? -1.195 -9.502 -25.670 1.00 67.38 87 TYR A N 1
ATOM 694 C CA . TYR A 1 87 ? -0.344 -10.202 -24.696 1.00 67.38 87 TYR A CA 1
ATOM 695 C C . TYR A 1 87 ? 0.656 -11.158 -25.341 1.00 67.38 87 TYR A C 1
ATOM 697 O O . TYR A 1 87 ? 1.784 -11.246 -24.873 1.00 67.38 87 TYR A O 1
ATOM 705 N N . MET A 1 88 ? 0.271 -11.855 -26.411 1.00 71.88 88 MET A N 1
ATOM 706 C CA . MET A 1 88 ? 1.159 -12.756 -27.146 1.00 71.88 88 MET A CA 1
ATOM 707 C C . MET A 1 88 ? 1.637 -12.111 -28.447 1.00 71.88 88 MET A C 1
ATOM 709 O O . MET A 1 88 ? 0.857 -11.516 -29.194 1.00 71.8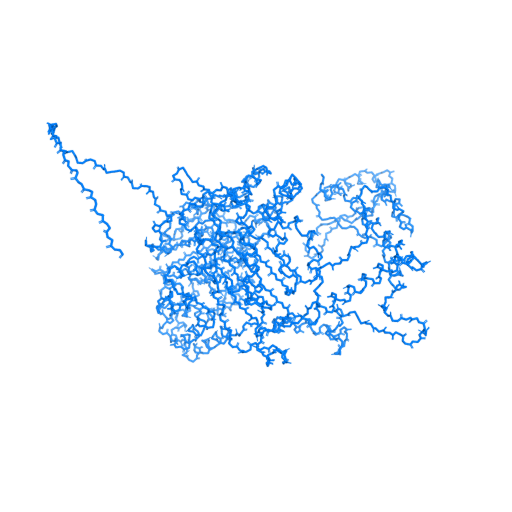8 88 MET A O 1
ATOM 713 N N . LEU A 1 89 ? 2.927 -12.270 -28.739 1.00 68.31 89 LEU A N 1
ATOM 714 C CA . LEU A 1 89 ? 3.495 -11.977 -30.051 1.00 68.31 89 LEU A CA 1
ATOM 715 C C . LEU A 1 89 ? 3.505 -13.282 -30.855 1.00 68.31 89 LEU A C 1
ATOM 717 O O . LEU A 1 89 ? 4.403 -14.107 -30.701 1.00 68.31 89 LEU A O 1
ATOM 721 N N . ASP A 1 90 ? 2.478 -13.494 -31.678 1.00 59.91 90 ASP A N 1
ATOM 722 C CA . ASP A 1 90 ? 2.364 -14.706 -32.493 1.00 59.91 90 ASP A CA 1
ATOM 723 C C . ASP A 1 90 ? 3.459 -14.761 -33.572 1.00 59.91 90 ASP A C 1
ATOM 725 O O . ASP A 1 90 ? 3.568 -13.880 -34.429 1.00 59.91 90 ASP A O 1
ATOM 729 N N . HIS A 1 91 ? 4.211 -15.863 -33.604 1.00 52.53 91 HIS A N 1
ATOM 730 C CA . HIS A 1 91 ? 5.017 -16.257 -34.757 1.00 52.53 91 HIS A CA 1
ATOM 731 C C . HIS A 1 91 ? 4.102 -16.822 -35.853 1.00 52.53 91 HIS A C 1
ATOM 733 O O . HIS A 1 91 ? 4.009 -18.035 -36.029 1.00 52.53 91 HIS A O 1
ATOM 739 N N . LYS A 1 92 ? 3.390 -15.975 -36.602 1.00 46.12 92 LYS A N 1
ATOM 740 C CA . LYS A 1 92 ? 2.818 -16.441 -37.874 1.00 46.12 92 LYS A CA 1
ATOM 741 C C . LYS A 1 92 ? 3.922 -16.443 -38.929 1.00 46.12 92 LYS A C 1
ATOM 743 O O . LYS A 1 92 ? 4.309 -15.393 -39.431 1.00 46.12 92 LYS A O 1
ATOM 748 N N . GLU A 1 93 ? 4.445 -17.631 -39.226 1.00 40.47 93 GLU A N 1
ATOM 749 C CA . GLU A 1 93 ? 5.189 -17.895 -40.457 1.00 40.47 93 GLU A CA 1
ATOM 750 C C . GLU A 1 93 ? 4.252 -17.635 -41.645 1.00 40.47 93 GLU A C 1
ATOM 752 O O . GLU A 1 93 ? 3.345 -18.427 -41.917 1.00 40.47 93 GLU A O 1
ATOM 757 N N . ASP A 1 94 ? 4.458 -16.533 -42.367 1.00 35.56 94 ASP A N 1
ATOM 758 C CA . ASP A 1 94 ? 3.946 -16.418 -43.731 1.00 35.56 94 ASP A CA 1
ATOM 759 C C . ASP A 1 94 ? 4.674 -17.478 -44.574 1.00 35.56 94 ASP A C 1
ATOM 761 O O . ASP A 1 94 ? 5.780 -17.285 -45.078 1.00 35.56 94 ASP A O 1
ATOM 765 N N . SER A 1 95 ? 4.047 -18.644 -44.695 1.00 33.75 95 SER A N 1
ATOM 766 C CA . SER A 1 95 ? 4.533 -19.855 -45.369 1.00 33.75 95 SER A CA 1
ATOM 767 C C . SER A 1 95 ? 4.540 -19.733 -46.905 1.00 33.75 95 SER A C 1
ATOM 769 O O . SER A 1 95 ? 4.444 -20.727 -47.621 1.00 33.75 95 SER A O 1
ATOM 771 N N . SER A 1 96 ? 4.682 -18.517 -47.441 1.00 32.50 96 SER A N 1
ATOM 772 C CA . SER A 1 96 ? 4.692 -18.243 -48.884 1.00 32.50 96 SER A CA 1
ATOM 773 C C . SER A 1 96 ? 6.021 -17.714 -49.435 1.00 32.50 96 SER A C 1
ATOM 775 O O . SER A 1 96 ? 6.095 -17.433 -50.628 1.00 32.50 96 SER A O 1
ATOM 777 N N . ALA A 1 97 ? 7.083 -17.605 -48.631 1.00 31.62 97 ALA A N 1
ATOM 778 C CA . ALA A 1 97 ? 8.413 -17.234 -49.123 1.00 31.62 97 ALA A CA 1
ATOM 779 C C . ALA A 1 97 ? 9.442 -18.309 -48.747 1.00 31.62 97 ALA A C 1
ATOM 781 O O . ALA A 1 97 ? 9.885 -18.412 -47.607 1.00 31.62 97 ALA A O 1
ATOM 782 N N . GLY A 1 98 ? 9.774 -19.161 -49.717 1.00 30.52 98 GLY A N 1
ATOM 783 C CA . GLY A 1 98 ? 10.667 -20.296 -49.526 1.00 30.52 98 GLY A CA 1
ATOM 784 C C . GLY A 1 98 ? 12.102 -19.909 -49.156 1.00 30.52 98 GLY A C 1
ATOM 785 O O . GLY A 1 98 ? 12.695 -19.017 -49.756 1.00 30.52 98 GLY A O 1
ATOM 786 N N . GLY A 1 99 ? 12.675 -20.692 -48.238 1.00 34.66 99 GLY A N 1
ATOM 787 C CA . GLY A 1 99 ? 14.095 -21.040 -48.246 1.00 34.66 99 GLY A CA 1
ATOM 788 C C . GLY A 1 99 ? 15.059 -20.114 -47.502 1.00 34.66 99 GLY A C 1
ATOM 789 O O . GLY A 1 99 ? 15.984 -19.607 -48.122 1.00 34.66 99 GLY A O 1
ATOM 790 N N . LEU A 1 100 ? 14.935 -19.995 -46.177 1.00 27.36 100 LEU A N 1
ATOM 791 C CA . LEU A 1 100 ? 16.071 -19.760 -45.268 1.00 27.36 100 LEU A CA 1
ATOM 792 C C . LEU A 1 100 ? 15.813 -20.465 -43.920 1.00 27.36 100 LEU A C 1
ATOM 794 O O . LEU A 1 100 ? 14.653 -20.667 -43.559 1.00 27.36 100 LEU A O 1
ATOM 798 N N . PRO A 1 101 ? 16.864 -20.928 -43.217 1.00 35.16 101 PRO A N 1
ATOM 799 C CA . PRO A 1 101 ? 16.726 -21.856 -42.102 1.00 35.16 101 PRO A CA 1
ATOM 800 C C . PRO A 1 101 ? 16.135 -21.193 -40.847 1.00 35.16 101 PRO A C 1
ATOM 802 O O . PRO A 1 101 ? 16.259 -19.989 -40.646 1.00 35.16 101 PRO A O 1
ATOM 805 N N . LEU A 1 102 ? 15.510 -22.047 -40.032 1.00 39.47 102 LEU A N 1
ATOM 806 C CA . LEU A 1 102 ? 14.841 -21.828 -38.744 1.00 39.47 102 LEU A CA 1
ATOM 807 C C . LEU A 1 102 ? 15.209 -20.555 -37.947 1.00 39.47 102 LEU A C 1
ATOM 809 O O . LEU A 1 102 ? 16.368 -20.336 -37.605 1.00 39.47 102 LEU A O 1
ATOM 813 N N . GLY A 1 103 ? 14.160 -19.847 -37.499 1.00 43.84 103 GLY A N 1
ATOM 814 C CA . GLY A 1 103 ? 14.170 -18.893 -36.380 1.00 43.84 103 GLY A CA 1
ATOM 815 C C . GLY A 1 103 ? 14.429 -17.452 -36.821 1.00 43.84 103 GLY A C 1
ATOM 816 O O . GLY A 1 103 ? 15.555 -17.058 -37.091 1.00 43.84 103 GLY A O 1
ATOM 817 N N . THR A 1 104 ? 13.422 -16.585 -36.929 1.00 48.47 104 THR A N 1
ATOM 818 C CA . THR A 1 104 ? 13.122 -15.680 -35.797 1.00 48.47 104 THR A CA 1
ATOM 819 C C . THR A 1 104 ? 11.782 -14.941 -35.909 1.00 48.47 104 THR A C 1
ATOM 821 O O . THR A 1 104 ? 11.406 -14.253 -34.965 1.00 48.47 104 THR A O 1
ATOM 824 N N . GLY A 1 105 ? 11.044 -15.037 -37.024 1.00 61.50 105 GLY A N 1
ATOM 825 C CA . GLY A 1 105 ? 9.775 -14.306 -37.201 1.00 61.50 105 GLY A CA 1
ATOM 826 C C . GLY A 1 105 ? 9.870 -12.789 -36.955 1.00 61.50 105 GLY A C 1
ATOM 827 O O . GLY A 1 105 ? 8.862 -12.169 -36.632 1.00 61.50 105 GLY A O 1
ATOM 828 N N . LEU A 1 106 ? 11.074 -12.207 -37.048 1.00 76.38 106 LEU A N 1
ATOM 829 C CA . LEU A 1 106 ? 11.350 -10.792 -36.805 1.00 76.38 106 LEU A CA 1
ATOM 830 C C . LEU A 1 106 ? 10.772 -9.964 -37.967 1.00 76.38 106 LEU A C 1
ATOM 832 O O . LEU A 1 106 ? 11.263 -10.095 -39.091 1.00 76.38 106 LEU A O 1
ATOM 836 N N . PRO A 1 107 ? 9.781 -9.083 -37.740 1.00 83.62 107 PRO A N 1
ATOM 837 C CA . PRO A 1 107 ? 9.197 -8.262 -38.795 1.00 83.62 107 PRO A CA 1
ATOM 838 C C . PRO A 1 107 ? 10.067 -7.020 -39.063 1.00 83.62 107 PRO A C 1
ATOM 840 O O . PRO A 1 107 ? 9.614 -5.886 -38.893 1.00 83.62 107 PRO A O 1
ATOM 843 N N . LEU A 1 108 ? 11.324 -7.238 -39.469 1.00 84.25 108 LEU A N 1
ATOM 844 C CA . LEU A 1 108 ? 12.354 -6.197 -39.585 1.00 84.25 108 LEU A CA 1
ATOM 845 C C . LEU A 1 108 ? 11.903 -5.031 -40.477 1.00 84.25 108 LEU A C 1
ATOM 847 O O . LEU A 1 108 ? 12.038 -3.875 -40.084 1.00 84.25 108 LEU A O 1
ATOM 851 N N . ASP A 1 109 ? 11.298 -5.328 -41.632 1.00 84.50 109 ASP A N 1
ATOM 852 C CA . ASP A 1 109 ? 10.788 -4.304 -42.550 1.00 84.50 109 ASP A CA 1
ATOM 853 C C . ASP A 1 109 ? 9.678 -3.459 -41.915 1.00 84.50 109 ASP A C 1
ATOM 855 O O . ASP A 1 109 ? 9.730 -2.234 -41.967 1.00 84.50 109 ASP A O 1
ATOM 859 N N . ARG A 1 110 ? 8.714 -4.086 -41.225 1.00 85.31 110 ARG A N 1
ATOM 860 C CA . ARG A 1 110 ? 7.621 -3.351 -40.564 1.00 85.31 110 ARG A CA 1
ATOM 861 C C . ARG A 1 110 ? 8.122 -2.500 -39.401 1.00 85.31 110 ARG A C 1
ATOM 863 O O . ARG A 1 110 ? 7.601 -1.405 -39.189 1.00 85.31 110 ARG A O 1
ATOM 870 N N . MET A 1 111 ? 9.098 -2.996 -38.638 1.00 85.75 111 MET A N 1
ATOM 871 C CA . MET A 1 111 ? 9.720 -2.239 -37.547 1.00 85.75 111 MET A CA 1
ATOM 872 C C . MET A 1 111 ? 10.454 -1.020 -38.095 1.00 85.75 111 MET A C 1
ATOM 874 O O . MET A 1 111 ? 10.210 0.094 -37.636 1.00 85.75 111 MET A O 1
ATOM 878 N N . ARG A 1 112 ? 11.280 -1.222 -39.125 1.00 85.81 112 ARG A N 1
ATOM 879 C CA . ARG A 1 112 ? 11.985 -0.153 -39.829 1.00 85.81 112 ARG A CA 1
ATOM 880 C C . ARG A 1 112 ? 11.013 0.892 -40.368 1.00 85.81 112 ARG A C 1
ATOM 882 O O . ARG A 1 112 ? 11.159 2.066 -40.046 1.00 85.81 112 ARG A O 1
ATOM 889 N N . ASP A 1 113 ? 9.995 0.475 -41.115 1.00 85.94 113 ASP A N 1
ATOM 890 C CA . ASP A 1 113 ? 8.999 1.380 -41.695 1.00 85.94 113 ASP A CA 1
ATOM 891 C C . ASP A 1 113 ? 8.232 2.152 -40.612 1.00 85.94 113 ASP A C 1
ATOM 893 O O . ASP A 1 113 ? 7.935 3.336 -40.772 1.00 85.94 113 ASP A O 1
ATOM 897 N N . SER A 1 114 ? 7.931 1.508 -39.480 1.00 84.69 114 SER A N 1
ATOM 898 C CA . SER A 1 114 ? 7.253 2.156 -38.352 1.00 84.69 114 SER A CA 1
ATOM 899 C C . SER A 1 114 ? 8.132 3.212 -37.689 1.00 84.69 114 SER A C 1
ATOM 901 O O . SER A 1 114 ? 7.659 4.326 -37.473 1.00 84.69 114 SER A O 1
ATOM 903 N N . VAL A 1 115 ? 9.404 2.903 -37.422 1.00 82.44 115 VAL A N 1
ATOM 904 C CA . VAL A 1 115 ? 10.370 3.852 -36.847 1.00 82.44 115 VAL A CA 1
ATOM 905 C C . VAL A 1 115 ? 10.589 5.027 -37.803 1.00 82.44 115 VAL A C 1
ATOM 907 O O . VAL A 1 115 ? 10.415 6.175 -37.403 1.00 82.44 115 VAL A O 1
ATOM 910 N N . HIS A 1 116 ? 10.852 4.755 -39.085 1.00 80.69 116 HIS A N 1
ATOM 911 C CA . HIS A 1 116 ? 11.070 5.782 -40.110 1.00 80.69 116 HIS A CA 1
ATOM 912 C C . HIS A 1 116 ? 9.840 6.651 -40.384 1.00 80.69 116 HIS A C 1
ATOM 914 O O . HIS A 1 116 ? 9.994 7.770 -40.869 1.00 80.69 116 HIS A O 1
ATOM 920 N N . ARG A 1 117 ? 8.619 6.168 -40.124 1.00 81.56 117 ARG A N 1
ATOM 921 C CA . ARG A 1 117 ? 7.379 6.930 -40.345 1.00 81.56 117 ARG A CA 1
ATOM 922 C C . ARG A 1 117 ? 6.909 7.683 -39.104 1.00 81.56 117 ARG A C 1
ATOM 924 O O . ARG A 1 117 ? 6.489 8.829 -39.225 1.00 81.56 117 ARG A O 1
ATOM 931 N N . MET A 1 118 ? 6.907 7.032 -37.943 1.00 74.25 118 MET A N 1
ATOM 932 C CA . MET A 1 118 ? 6.294 7.576 -36.727 1.00 74.25 118 MET A CA 1
ATOM 933 C C . MET A 1 118 ? 7.273 8.426 -35.921 1.00 74.25 118 MET A C 1
ATOM 935 O O . MET A 1 118 ? 6.887 9.481 -35.427 1.00 74.25 118 MET A O 1
ATOM 939 N N . LEU A 1 119 ? 8.534 8.000 -35.813 1.00 74.06 119 LEU A N 1
ATOM 940 C CA . LEU A 1 119 ? 9.522 8.584 -34.902 1.00 74.06 119 LEU A CA 1
ATOM 941 C C . LEU A 1 119 ? 10.350 9.661 -35.615 1.00 74.06 119 LEU A C 1
ATOM 943 O O . LEU A 1 119 ? 11.573 9.578 -35.699 1.00 74.06 119 LEU A O 1
ATOM 947 N N . ARG A 1 120 ? 9.650 10.666 -36.155 1.00 72.31 120 ARG A N 1
ATOM 948 C CA . ARG A 1 120 ? 10.242 11.850 -36.791 1.00 72.31 120 ARG A CA 1
ATOM 949 C C . ARG A 1 120 ? 10.063 13.090 -35.920 1.00 72.31 120 ARG A C 1
ATOM 951 O O . ARG A 1 120 ? 9.017 13.213 -35.281 1.00 72.31 120 ARG A O 1
ATOM 958 N N . PRO A 1 121 ? 11.004 14.047 -35.980 1.00 70.44 121 PRO A N 1
ATOM 959 C CA . PRO A 1 121 ? 10.853 15.347 -35.334 1.00 70.44 121 PRO A CA 1
ATOM 960 C C . PRO A 1 121 ? 9.531 16.066 -35.648 1.00 70.44 121 PRO A C 1
ATOM 962 O O . PRO A 1 121 ? 8.935 16.675 -34.768 1.00 70.44 121 PRO A O 1
ATOM 965 N N . GLU A 1 122 ? 9.031 15.925 -36.879 1.00 74.81 122 GLU A N 1
ATOM 966 C CA . GLU A 1 122 ? 7.779 16.536 -37.354 1.00 74.81 122 GLU A CA 1
ATOM 967 C C . GLU A 1 122 ? 6.522 16.045 -36.608 1.00 74.81 122 GLU A C 1
ATOM 969 O O . GLU A 1 122 ? 5.517 16.750 -36.563 1.00 74.81 122 GLU A O 1
ATOM 974 N N . ASN A 1 123 ? 6.573 14.850 -36.007 1.00 81.25 123 ASN A N 1
ATOM 975 C CA . ASN A 1 123 ? 5.464 14.255 -35.255 1.00 81.25 123 ASN A CA 1
ATOM 976 C C . ASN A 1 123 ? 5.602 14.461 -33.734 1.00 81.25 123 ASN A C 1
ATOM 978 O O . ASN A 1 123 ? 4.850 13.863 -32.962 1.00 81.25 123 ASN A O 1
ATOM 982 N N . LEU A 1 124 ? 6.591 15.242 -33.286 1.00 79.88 124 LEU A N 1
ATOM 983 C CA . LEU A 1 124 ? 6.904 15.402 -31.871 1.00 79.88 124 LEU A CA 1
ATOM 984 C C . LEU A 1 124 ? 5.961 16.409 -31.200 1.00 79.88 124 LEU A C 1
ATOM 986 O O . LEU A 1 124 ? 5.835 17.553 -31.632 1.00 79.88 124 LEU A O 1
ATOM 990 N N . VAL A 1 125 ? 5.371 16.000 -30.078 1.00 86.19 125 VAL A N 1
ATOM 991 C CA . VAL A 1 125 ? 4.677 16.888 -29.137 1.00 86.19 125 VAL A CA 1
ATOM 992 C C . VAL A 1 125 ? 5.453 16.871 -27.827 1.00 86.19 125 VAL A C 1
ATOM 994 O O . VAL A 1 125 ? 5.773 15.802 -27.311 1.00 86.19 125 VAL A O 1
ATOM 997 N N . ILE A 1 126 ? 5.778 18.054 -27.305 1.00 87.00 126 ILE A N 1
ATOM 998 C CA . ILE A 1 126 ? 6.527 18.209 -26.057 1.00 8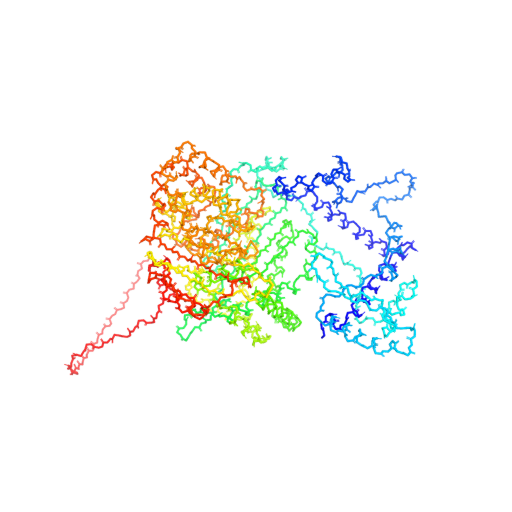7.00 126 ILE A CA 1
ATOM 999 C C . ILE A 1 126 ? 5.586 18.794 -25.012 1.00 87.00 126 ILE A C 1
ATOM 1001 O O . ILE A 1 126 ? 5.154 19.939 -25.130 1.00 87.00 126 ILE A O 1
ATOM 1005 N N . GLU A 1 127 ? 5.291 18.008 -23.985 1.00 91.50 127 GLU A N 1
ATOM 1006 C CA . GLU A 1 127 ? 4.505 18.436 -22.833 1.00 91.50 127 GLU A CA 1
ATOM 1007 C C . GLU A 1 127 ? 5.438 18.666 -21.638 1.00 91.50 127 GLU A C 1
ATOM 1009 O O . GLU A 1 127 ? 6.248 17.805 -21.292 1.00 91.50 127 GLU A O 1
ATOM 1014 N N . ARG A 1 128 ? 5.343 19.847 -21.019 1.00 90.50 128 ARG A N 1
ATOM 1015 C CA . ARG A 1 128 ? 6.126 20.228 -19.836 1.00 90.50 128 ARG A CA 1
ATOM 1016 C C . ARG A 1 128 ? 5.171 20.581 -18.703 1.00 90.50 128 ARG A C 1
ATOM 1018 O O . ARG A 1 128 ? 4.501 21.608 -18.756 1.00 90.50 128 ARG A O 1
ATOM 1025 N N . CYS A 1 129 ? 5.131 19.746 -17.668 1.00 90.12 129 CYS A N 1
ATOM 1026 C CA . CYS A 1 129 ? 4.273 19.939 -16.497 1.00 90.12 129 CYS A CA 1
ATOM 1027 C C . CYS A 1 129 ? 5.116 20.357 -15.284 1.00 90.12 129 CYS A C 1
ATOM 1029 O O . CYS A 1 129 ? 5.451 19.530 -14.436 1.00 90.12 129 CYS A O 1
ATOM 1031 N N . SER A 1 130 ? 5.501 21.634 -15.208 1.00 87.88 130 SER A N 1
ATOM 1032 C CA . SER A 1 130 ? 6.268 22.173 -14.078 1.00 87.88 130 SER A CA 1
ATOM 1033 C C . SER A 1 130 ? 6.001 23.663 -13.851 1.00 87.88 130 SER A C 1
ATOM 1035 O O . SER A 1 130 ? 5.645 24.388 -14.779 1.00 87.88 130 SER A O 1
ATOM 1037 N N . THR A 1 131 ? 6.219 24.134 -12.620 1.00 85.94 131 THR A N 1
ATOM 1038 C CA . THR A 1 131 ? 6.114 25.563 -12.276 1.00 85.94 131 THR A CA 1
ATOM 1039 C C . THR A 1 131 ? 7.119 26.405 -13.060 1.00 85.94 131 THR A C 1
ATOM 1041 O O . THR A 1 131 ? 6.759 27.446 -13.591 1.00 85.94 131 THR A O 1
ATOM 1044 N N . SER A 1 132 ? 8.352 25.922 -13.230 1.00 87.00 132 SER A N 1
ATOM 1045 C CA . SER A 1 132 ? 9.370 26.621 -14.022 1.00 87.00 132 SER A CA 1
ATOM 1046 C C . SER A 1 132 ? 9.005 26.720 -15.505 1.00 87.00 132 SER A C 1
ATOM 1048 O O . SER A 1 132 ? 9.290 27.736 -16.129 1.00 87.00 132 SER A O 1
ATOM 1050 N N . ALA A 1 133 ? 8.358 25.696 -16.080 1.00 88.06 133 ALA A N 1
ATOM 1051 C CA . ALA A 1 133 ? 7.849 25.776 -17.451 1.00 88.06 133 ALA A CA 1
ATOM 1052 C C . ALA A 1 133 ? 6.722 26.806 -17.572 1.00 88.06 133 ALA A C 1
ATOM 1054 O O . ALA A 1 133 ? 6.676 27.550 -18.548 1.00 88.06 133 ALA A O 1
ATOM 1055 N N . TRP A 1 134 ? 5.829 26.856 -16.580 1.00 89.25 134 TRP A N 1
ATOM 1056 C CA . TRP A 1 134 ? 4.753 27.841 -16.525 1.00 89.25 134 TRP A CA 1
ATOM 1057 C C . TRP A 1 134 ? 5.296 29.275 -16.483 1.00 89.25 134 TRP A C 1
ATOM 1059 O O . TRP A 1 134 ? 4.932 30.089 -17.327 1.00 89.25 134 TRP A O 1
ATOM 1069 N N . GLU A 1 135 ? 6.214 29.560 -15.556 1.00 89.69 135 GLU A N 1
ATOM 1070 C CA . GLU A 1 135 ? 6.850 30.876 -15.399 1.00 89.69 135 GLU A CA 1
ATOM 1071 C C . GLU A 1 135 ? 7.607 31.307 -16.666 1.00 89.69 135 GLU A C 1
ATOM 1073 O O . GLU A 1 135 ? 7.515 32.460 -17.086 1.00 89.69 135 GLU A O 1
ATOM 1078 N N . GLU A 1 136 ? 8.319 30.379 -17.315 1.00 86.94 136 GLU A N 1
ATOM 1079 C CA . GLU A 1 136 ? 9.005 30.633 -18.587 1.00 86.94 136 GLU A CA 1
ATOM 1080 C C . GLU A 1 136 ? 8.022 31.067 -19.688 1.00 86.94 136 GLU A C 1
ATOM 1082 O O . GLU A 1 136 ? 8.298 32.001 -20.446 1.00 86.94 136 GLU A O 1
ATOM 1087 N N . MET A 1 137 ? 6.867 30.403 -19.783 1.00 86.19 137 MET A N 1
ATOM 1088 C CA . MET A 1 137 ? 5.854 30.717 -20.792 1.00 86.19 137 MET A CA 1
ATOM 1089 C C . MET A 1 137 ? 5.097 32.012 -20.482 1.00 86.19 137 MET A C 1
ATOM 1091 O O . MET A 1 137 ? 4.810 32.769 -21.406 1.00 86.19 137 MET A O 1
ATOM 1095 N N . GLU A 1 138 ? 4.842 32.314 -19.209 1.00 87.44 138 GLU A N 1
ATOM 1096 C CA . GLU A 1 138 ? 4.218 33.571 -18.772 1.00 87.44 138 GLU A CA 1
ATOM 1097 C C . GLU A 1 138 ? 5.115 34.789 -19.068 1.00 87.44 138 GLU A C 1
ATOM 1099 O O . GLU A 1 138 ? 4.651 35.823 -19.564 1.00 87.44 138 GLU A O 1
ATOM 1104 N N . GLN A 1 139 ? 6.431 34.650 -18.861 1.00 84.88 139 GLN A N 1
ATOM 1105 C CA . GLN A 1 139 ? 7.407 35.669 -19.260 1.00 84.88 139 GLN A CA 1
ATOM 1106 C C . GLN A 1 139 ? 7.388 35.893 -20.776 1.00 84.88 139 GLN A C 1
ATOM 1108 O O . GLN A 1 139 ? 7.307 37.035 -21.230 1.00 84.88 139 GLN A O 1
ATOM 1113 N N . LYS A 1 140 ? 7.401 34.812 -21.565 1.00 80.00 140 LYS A N 1
ATOM 1114 C CA . LYS A 1 140 ? 7.365 34.890 -23.033 1.00 80.00 140 LYS A CA 1
ATOM 1115 C C . LYS A 1 140 ? 6.066 35.477 -23.575 1.00 80.00 140 LYS A C 1
ATOM 1117 O O . LYS A 1 140 ? 6.120 36.242 -24.534 1.00 80.00 140 LYS A O 1
ATOM 1122 N N . GLU A 1 141 ? 4.920 35.154 -22.978 1.00 80.00 141 GLU A N 1
ATOM 1123 C CA . GLU A 1 141 ? 3.630 35.767 -23.315 1.00 80.00 141 GLU A CA 1
ATOM 1124 C C . GLU A 1 141 ? 3.693 37.288 -23.114 1.00 80.00 141 GLU A C 1
ATOM 1126 O O . GLU A 1 141 ? 3.341 38.047 -24.018 1.00 80.00 141 GLU A O 1
ATOM 1131 N N . THR A 1 142 ? 4.235 37.735 -21.977 1.00 75.56 142 THR A N 1
ATOM 1132 C CA . THR A 1 142 ? 4.396 39.163 -21.658 1.00 75.56 142 THR A CA 1
ATOM 1133 C C . THR A 1 142 ? 5.321 39.871 -22.658 1.00 75.56 142 THR A C 1
ATOM 1135 O O . THR A 1 142 ? 5.006 40.963 -23.136 1.00 75.56 142 THR A O 1
ATOM 1138 N N . THR A 1 143 ? 6.443 39.245 -23.031 1.00 71.12 143 THR A N 1
ATOM 1139 C CA . THR A 1 143 ? 7.377 39.783 -24.037 1.00 71.12 143 THR A CA 1
ATOM 1140 C C . THR A 1 143 ? 6.756 39.829 -25.438 1.00 71.12 143 THR A C 1
ATOM 1142 O O . THR A 1 143 ? 6.860 40.848 -26.116 1.00 71.12 143 THR A O 1
ATOM 1145 N N . CYS A 1 144 ? 6.036 38.784 -25.860 1.00 64.75 144 CYS A N 1
ATOM 1146 C CA . CYS A 1 144 ? 5.369 38.746 -27.166 1.00 64.75 144 CYS A CA 1
ATOM 1147 C C . CYS A 1 144 ? 4.239 39.780 -27.276 1.00 64.75 144 CYS A C 1
ATOM 1149 O O . CYS A 1 144 ? 4.059 40.387 -28.331 1.00 64.75 144 CYS A O 1
ATOM 1151 N N . GLN A 1 145 ? 3.494 40.024 -26.193 1.00 62.12 145 GLN A N 1
ATOM 1152 C CA . GLN A 1 145 ? 2.477 41.077 -26.155 1.00 62.12 145 GLN A CA 1
ATOM 1153 C C . GLN A 1 145 ? 3.102 42.476 -26.294 1.00 62.12 145 GLN A C 1
ATOM 1155 O O . GLN A 1 145 ? 2.535 43.316 -26.994 1.00 62.12 145 GLN A O 1
ATOM 1160 N N . ALA A 1 146 ? 4.291 42.710 -25.726 1.00 58.88 146 ALA A N 1
ATOM 1161 C CA . ALA A 1 146 ? 5.030 43.967 -25.878 1.00 58.88 146 ALA A CA 1
ATOM 1162 C C . ALA A 1 146 ? 5.624 44.167 -27.292 1.00 58.88 146 ALA A C 1
ATOM 1164 O O . ALA A 1 146 ? 5.602 45.281 -27.811 1.00 58.88 146 ALA A O 1
ATOM 1165 N N . GLU A 1 147 ? 6.110 43.103 -27.942 1.00 55.88 147 GLU A N 1
ATOM 1166 C CA . GLU A 1 147 ? 6.724 43.147 -29.286 1.00 55.88 147 GLU A CA 1
ATOM 1167 C C . GLU A 1 147 ? 5.708 43.112 -30.447 1.00 55.88 147 GLU A C 1
ATOM 1169 O O . GLU A 1 147 ? 6.016 43.526 -31.570 1.00 55.88 147 GLU A O 1
ATOM 1174 N N . SER A 1 148 ? 4.467 42.678 -30.188 1.00 50.75 148 SER A N 1
ATOM 1175 C CA . SER A 1 148 ? 3.373 42.654 -31.176 1.00 50.75 148 SER A CA 1
ATOM 1176 C C . SER A 1 148 ? 2.949 44.041 -31.696 1.00 50.75 148 SER A C 1
ATOM 1178 O O . SER A 1 148 ? 2.188 44.131 -32.662 1.00 50.75 148 SER A O 1
ATOM 1180 N N . ALA A 1 149 ? 3.480 45.122 -31.112 1.00 49.19 149 ALA A N 1
ATOM 1181 C CA . ALA A 1 149 ? 3.343 46.483 -31.623 1.00 49.19 149 ALA A CA 1
ATOM 1182 C C . ALA A 1 149 ? 4.242 46.781 -32.846 1.00 49.19 149 ALA A C 1
ATOM 1184 O O . ALA A 1 149 ? 3.943 47.724 -33.578 1.00 49.19 149 ALA A O 1
ATOM 1185 N N . GLU A 1 150 ? 5.300 45.994 -33.115 1.00 49.56 150 GLU A N 1
ATOM 1186 C CA . GLU A 1 150 ? 6.309 46.346 -34.136 1.00 49.56 150 GLU A CA 1
ATOM 1187 C C . GLU A 1 150 ? 6.728 45.224 -35.119 1.00 49.56 150 GLU A C 1
ATOM 1189 O O . GLU A 1 150 ? 7.360 45.540 -36.130 1.00 49.56 150 GLU A O 1
ATOM 1194 N N . SER A 1 151 ? 6.352 43.941 -34.957 1.00 45.38 151 SER A N 1
ATOM 1195 C CA . SER A 1 151 ? 6.682 42.916 -35.979 1.00 45.38 151 SER A CA 1
ATOM 1196 C C . SER A 1 151 ? 5.703 41.729 -36.097 1.00 45.38 151 SER A C 1
ATOM 1198 O O . SER A 1 151 ? 5.065 41.315 -35.137 1.00 45.38 151 SER A O 1
ATOM 1200 N N . LYS A 1 152 ? 5.572 41.175 -37.317 1.00 47.34 152 LYS A N 1
ATOM 1201 C CA . LYS A 1 152 ? 4.589 40.140 -37.724 1.00 47.34 152 LYS A CA 1
ATOM 1202 C C . LYS A 1 152 ? 5.085 38.681 -37.621 1.00 47.34 152 LYS A C 1
ATOM 1204 O O . LYS A 1 152 ? 4.479 37.809 -38.241 1.00 47.34 152 LYS A O 1
ATOM 1209 N N . SER A 1 153 ? 6.175 38.388 -36.908 1.00 50.53 153 SER A N 1
ATOM 1210 C CA . SER A 1 153 ? 6.796 37.046 -36.938 1.00 50.53 153 SER A CA 1
ATOM 1211 C C . SER A 1 153 ? 7.098 36.415 -35.575 1.00 50.53 153 SER A C 1
ATOM 1213 O O . SER A 1 153 ? 8.000 35.583 -35.494 1.00 50.53 153 SER A O 1
ATOM 1215 N N . SER A 1 154 ? 6.386 36.785 -34.510 1.00 52.38 154 SER A N 1
ATOM 1216 C CA . SER A 1 154 ? 6.566 36.151 -33.195 1.00 52.38 154 SER A CA 1
ATOM 1217 C C . SER A 1 154 ? 5.808 34.813 -33.109 1.00 52.38 154 SER A C 1
ATOM 1219 O O . SER A 1 154 ? 4.724 34.691 -33.692 1.00 52.38 154 SER A O 1
ATOM 1221 N N . PRO A 1 155 ? 6.355 33.792 -32.418 1.00 57.16 155 PRO A N 1
ATOM 1222 C CA . PRO A 1 155 ? 5.693 32.500 -32.250 1.00 57.16 155 PRO A CA 1
ATOM 1223 C C . PRO A 1 155 ? 4.353 32.668 -31.524 1.00 57.16 155 PRO A C 1
ATOM 1225 O O . PRO A 1 155 ? 4.243 33.419 -30.556 1.00 57.16 155 PRO A O 1
ATOM 1228 N N . ILE A 1 156 ? 3.320 31.969 -32.001 1.00 62.12 156 ILE A N 1
ATOM 1229 C CA . ILE A 1 156 ? 1.979 32.021 -31.408 1.00 62.12 156 ILE A CA 1
ATOM 1230 C C . ILE A 1 156 ? 2.035 31.251 -30.090 1.00 62.12 156 ILE A C 1
ATOM 1232 O O . ILE A 1 156 ? 2.080 30.022 -30.098 1.00 62.12 156 ILE A O 1
ATOM 1236 N N . ILE A 1 157 ? 2.060 31.977 -28.974 1.00 76.62 157 ILE A N 1
ATOM 1237 C CA . ILE A 1 157 ? 1.854 31.436 -27.631 1.00 76.62 157 ILE A CA 1
ATOM 1238 C C . ILE A 1 157 ? 0.430 31.802 -27.229 1.00 76.62 157 ILE A C 1
ATOM 1240 O O . ILE A 1 157 ? 0.082 32.977 -27.154 1.00 76.62 157 ILE A O 1
ATOM 1244 N N . GLU A 1 158 ? -0.401 30.793 -27.001 1.00 83.69 158 GLU A N 1
ATOM 1245 C CA . GLU A 1 158 ? -1.798 30.964 -26.627 1.00 83.69 158 GLU A CA 1
ATOM 1246 C C . GLU A 1 158 ? -2.046 30.337 -25.257 1.00 83.69 158 GLU A C 1
ATOM 1248 O O . GLU A 1 158 ? -1.939 29.118 -25.084 1.00 83.69 158 GLU A O 1
ATOM 1253 N N . ARG A 1 159 ? -2.412 31.168 -24.279 1.00 90.25 159 ARG A N 1
ATOM 1254 C CA . ARG A 1 159 ? -2.925 30.695 -22.996 1.00 90.25 159 ARG A CA 1
ATOM 1255 C C . ARG A 1 159 ? -4.350 30.188 -23.180 1.00 90.25 159 ARG A C 1
ATOM 1257 O O . ARG A 1 159 ? -5.240 30.925 -23.602 1.00 90.25 159 ARG A O 1
ATOM 1264 N N . ARG A 1 160 ? -4.579 28.923 -22.842 1.00 92.19 160 ARG A N 1
ATOM 1265 C CA . ARG A 1 160 ? -5.886 28.268 -22.912 1.00 92.19 160 ARG A CA 1
ATOM 1266 C C . ARG A 1 160 ? -6.289 27.736 -21.549 1.00 92.19 160 ARG A C 1
ATOM 1268 O O . ARG A 1 160 ? -5.460 27.476 -20.682 1.00 92.19 160 ARG A O 1
ATOM 1275 N N . LYS A 1 161 ? -7.596 27.560 -21.382 1.00 93.88 161 LYS A N 1
ATOM 1276 C CA . LYS A 1 161 ? -8.198 26.940 -20.207 1.00 93.88 161 LYS A CA 1
ATOM 1277 C C . LYS A 1 161 ? -9.025 25.752 -20.658 1.00 93.88 161 LYS A C 1
ATOM 1279 O O . LYS A 1 161 ? -9.918 25.896 -21.495 1.00 93.88 161 LYS A O 1
ATOM 1284 N N . GLU A 1 162 ? -8.692 24.578 -20.145 1.00 94.19 162 GLU A N 1
ATOM 1285 C CA . GLU A 1 162 ? -9.450 23.363 -20.396 1.00 94.19 162 GLU A CA 1
ATOM 1286 C C . GLU A 1 162 ? -10.872 23.539 -19.836 1.00 94.19 162 GLU A C 1
ATOM 1288 O O . GLU A 1 162 ? -11.080 24.097 -18.758 1.00 94.19 162 GLU A O 1
ATOM 1293 N N . ARG A 1 163 ? -11.872 23.128 -20.617 1.00 92.06 163 ARG A N 1
ATOM 1294 C CA . ARG A 1 163 ? -13.279 23.460 -20.389 1.00 92.06 163 ARG A CA 1
ATOM 1295 C C . ARG A 1 163 ? -13.857 22.823 -19.124 1.00 92.06 163 ARG A C 1
ATOM 1297 O O . ARG A 1 163 ? -14.739 23.424 -18.516 1.00 92.06 163 ARG A O 1
ATOM 1304 N N . TRP A 1 164 ? -13.455 21.602 -18.788 1.00 89.50 164 TRP A N 1
ATOM 1305 C CA . TRP A 1 164 ? -14.137 20.775 -17.787 1.00 89.50 164 TRP A CA 1
ATOM 1306 C C . TRP A 1 164 ? -13.495 20.850 -16.404 1.00 89.50 164 TRP A C 1
ATOM 1308 O O . TRP A 1 164 ? -14.202 20.928 -15.404 1.00 89.50 164 TRP A O 1
ATOM 1318 N N . TYR A 1 165 ? -12.170 20.854 -16.358 1.00 85.75 165 TYR A N 1
ATOM 1319 C CA . TYR A 1 165 ? -11.354 20.899 -15.152 1.00 85.75 165 TYR A CA 1
ATOM 1320 C C . TYR A 1 165 ? -10.786 22.293 -14.891 1.00 85.75 165 TYR A C 1
ATOM 1322 O O . TYR A 1 165 ? -10.230 22.534 -13.826 1.00 85.75 165 TYR A O 1
ATOM 1330 N N . GLY A 1 166 ? -10.901 23.217 -15.851 1.00 89.06 166 GLY A N 1
ATOM 1331 C CA . GLY A 1 166 ? -10.366 24.567 -15.699 1.00 89.06 166 GLY A CA 1
ATOM 1332 C C . GLY A 1 166 ? -8.838 24.615 -15.670 1.00 89.06 166 GLY A C 1
ATOM 1333 O O . GLY A 1 166 ? -8.289 25.626 -15.241 1.00 89.06 166 GLY A O 1
ATOM 1334 N N . VAL A 1 167 ? -8.156 23.551 -16.110 1.00 90.12 167 VAL A N 1
ATOM 1335 C CA . VAL A 1 167 ? -6.691 23.493 -16.138 1.00 90.12 167 VAL A CA 1
ATOM 1336 C C . VAL A 1 167 ? -6.186 24.505 -17.151 1.00 90.12 167 VAL A C 1
ATOM 1338 O O . VAL A 1 167 ? -6.541 24.457 -18.330 1.00 90.12 167 VAL A O 1
ATOM 1341 N N . GLU A 1 168 ? -5.372 25.438 -16.685 1.00 92.62 168 GLU A N 1
ATOM 1342 C CA . GLU A 1 168 ? -4.745 26.423 -17.550 1.00 92.62 168 GLU A CA 1
ATOM 1343 C C . GLU A 1 168 ? -3.460 25.841 -18.133 1.00 92.62 168 GLU A C 1
ATOM 1345 O O . GLU A 1 168 ? -2.698 25.165 -17.443 1.00 92.62 168 GLU A O 1
ATOM 1350 N N . PHE A 1 169 ? -3.229 26.075 -19.421 1.00 92.75 169 PHE A N 1
ATOM 1351 C CA . PHE A 1 169 ? -2.036 25.613 -20.119 1.00 92.75 169 PHE A CA 1
ATOM 1352 C C . PHE A 1 169 ? -1.666 26.579 -21.240 1.00 92.75 169 PHE A C 1
ATOM 1354 O O . PHE A 1 169 ? -2.513 27.293 -21.781 1.00 92.75 169 PHE A O 1
ATOM 1361 N N . PHE A 1 170 ? -0.391 26.574 -21.610 1.00 90.88 170 PHE A N 1
ATOM 1362 C CA . PHE A 1 170 ? 0.099 27.304 -22.769 1.00 90.88 170 PHE A CA 1
ATOM 1363 C C . PHE A 1 170 ? 0.237 26.356 -23.952 1.00 90.88 170 PHE A C 1
ATOM 1365 O O . PHE A 1 170 ? 0.833 25.285 -23.836 1.00 90.88 170 PHE A O 1
ATOM 1372 N N . LEU A 1 171 ? -0.291 26.767 -25.099 1.00 89.25 171 LEU A N 1
ATOM 1373 C CA . LEU A 1 171 ? -0.042 26.116 -26.375 1.00 89.25 171 LEU A CA 1
ATOM 1374 C C . LEU A 1 171 ? 0.885 27.008 -27.194 1.00 89.25 171 LEU A C 1
ATOM 1376 O O . LEU A 1 171 ? 0.572 28.171 -27.431 1.00 89.25 171 LEU A O 1
ATOM 1380 N N . GLY A 1 172 ? 2.018 26.467 -27.628 1.00 80.81 172 GLY A N 1
ATOM 1381 C CA . GLY A 1 172 ? 2.984 27.214 -28.421 1.00 80.81 172 GLY A CA 1
ATOM 1382 C C . GLY A 1 172 ? 3.667 26.353 -29.469 1.00 80.81 172 GLY A C 1
ATOM 1383 O O . GLY A 1 172 ? 3.850 25.150 -29.285 1.00 80.81 172 GLY A O 1
ATOM 1384 N N . THR A 1 173 ? 4.063 26.980 -30.573 1.00 77.69 173 THR A N 1
ATOM 1385 C CA . THR A 1 173 ? 5.055 26.406 -31.490 1.00 77.69 173 THR A CA 1
ATOM 1386 C C . THR A 1 173 ? 6.451 26.569 -30.893 1.00 77.69 173 THR A C 1
ATOM 1388 O O . THR A 1 173 ? 6.715 27.577 -30.238 1.00 77.69 173 THR A O 1
ATOM 1391 N N . LEU A 1 174 ? 7.359 25.618 -31.131 1.00 72.19 174 LEU A N 1
ATOM 1392 C CA . LEU A 1 174 ? 8.743 25.737 -30.661 1.00 72.19 174 LEU A CA 1
ATOM 1393 C C . LEU A 1 174 ? 9.400 27.029 -31.171 1.00 72.19 174 LEU A C 1
ATOM 1395 O O . LEU A 1 174 ? 9.378 27.327 -32.364 1.00 72.19 174 LEU A O 1
ATOM 1399 N N . ASP A 1 175 ? 9.973 27.787 -30.238 1.00 67.06 175 ASP A N 1
ATOM 1400 C CA . ASP A 1 175 ? 10.598 29.084 -30.487 1.00 67.06 175 ASP A CA 1
ATOM 1401 C C . ASP A 1 175 ? 11.914 28.930 -31.291 1.00 67.06 175 ASP A C 1
ATOM 1403 O O . ASP A 1 175 ? 12.759 28.103 -30.922 1.00 67.06 175 ASP A O 1
ATOM 1407 N N . PRO A 1 176 ? 12.138 29.733 -32.353 1.00 59.47 176 PRO A N 1
ATOM 1408 C CA . PRO A 1 176 ? 13.415 29.802 -33.067 1.00 59.47 176 PRO A CA 1
ATOM 1409 C C . PRO A 1 176 ? 14.639 30.121 -32.192 1.00 59.47 176 PRO A C 1
ATOM 1411 O O . PRO A 1 176 ? 15.765 29.854 -32.613 1.00 59.47 176 PRO A O 1
ATOM 1414 N N . THR A 1 177 ? 14.467 30.700 -30.996 1.00 59.53 177 THR A N 1
ATOM 1415 C CA . THR A 1 177 ? 15.568 30.951 -30.044 1.00 59.53 177 THR A CA 1
ATOM 1416 C C . THR A 1 177 ? 16.249 29.666 -29.584 1.00 59.53 177 THR A C 1
ATOM 1418 O O . THR A 1 177 ? 17.458 29.667 -29.332 1.00 59.53 177 THR A O 1
ATOM 1421 N N . TYR A 1 178 ? 15.541 28.535 -29.599 1.00 66.12 178 TYR A N 1
ATOM 1422 C CA . TYR A 1 178 ? 16.139 27.213 -29.452 1.00 66.12 178 TYR A CA 1
ATOM 1423 C C . TYR A 1 178 ? 16.796 26.761 -30.751 1.00 66.12 178 TYR A C 1
ATOM 1425 O O . TYR A 1 178 ? 16.549 25.642 -31.184 1.00 66.12 178 TYR A O 1
ATOM 1433 N N . LYS A 1 179 ? 17.630 27.604 -31.376 1.00 58.81 179 LYS A N 1
ATOM 1434 C CA . LYS A 1 179 ? 18.214 27.367 -32.708 1.00 58.81 179 LYS A CA 1
ATOM 1435 C C . LYS A 1 179 ? 18.704 25.938 -32.883 1.00 58.81 179 LYS A C 1
ATOM 1437 O O . LYS A 1 179 ? 18.319 25.286 -33.832 1.00 58.81 179 LYS A O 1
ATOM 1442 N N . HIS A 1 180 ? 19.424 25.401 -31.899 1.00 61.62 180 HIS A N 1
ATOM 1443 C CA . HIS A 1 180 ? 19.877 24.014 -31.943 1.00 61.62 180 HIS A CA 1
ATOM 1444 C C . HIS A 1 180 ? 18.737 22.991 -32.017 1.00 61.62 180 HIS A C 1
ATOM 1446 O O . HIS A 1 180 ? 18.831 22.081 -32.816 1.00 61.62 180 HIS A O 1
ATOM 1452 N N . LEU A 1 181 ? 17.655 23.113 -31.246 1.00 66.44 181 LEU A N 1
ATOM 1453 C CA . LEU A 1 181 ? 16.498 22.221 -31.395 1.00 66.44 181 LEU A CA 1
ATOM 1454 C C . LEU A 1 181 ? 15.695 22.525 -32.656 1.00 66.44 181 LEU A C 1
ATOM 1456 O O . LEU A 1 181 ? 15.270 21.595 -33.320 1.00 66.44 181 LEU A O 1
ATOM 1460 N N . ALA A 1 182 ? 15.496 23.794 -33.003 1.00 62.75 182 ALA A N 1
ATOM 1461 C CA . ALA A 1 182 ? 14.802 24.181 -34.224 1.00 62.75 182 ALA A CA 1
ATOM 1462 C C . ALA A 1 182 ? 15.516 23.618 -35.465 1.00 62.75 182 ALA A C 1
ATOM 1464 O O . ALA A 1 182 ? 14.858 23.082 -36.349 1.00 62.75 182 ALA A O 1
ATOM 1465 N N . ASP A 1 183 ? 16.849 23.632 -35.491 1.00 64.38 183 ASP A N 1
ATOM 1466 C CA . ASP A 1 183 ? 17.675 23.018 -36.532 1.00 64.38 183 ASP A CA 1
ATOM 1467 C C . ASP A 1 183 ? 17.513 21.485 -36.540 1.00 64.38 183 ASP A C 1
ATOM 1469 O O . ASP A 1 183 ? 17.310 20.901 -37.600 1.00 64.38 183 ASP A O 1
ATOM 1473 N N . LEU A 1 184 ? 17.517 20.828 -35.369 1.00 65.25 184 LEU A N 1
ATOM 1474 C CA . LEU A 1 184 ? 17.290 19.373 -35.245 1.00 65.25 184 LEU A CA 1
ATOM 1475 C C . LEU A 1 184 ? 15.852 18.952 -35.617 1.00 65.25 184 LEU A C 1
ATOM 1477 O O . LEU A 1 184 ? 15.625 17.799 -35.976 1.00 65.25 184 LEU A O 1
ATOM 1481 N N . LEU A 1 185 ? 14.875 19.855 -35.479 1.00 62.94 185 LEU A N 1
ATOM 1482 C CA . LEU A 1 185 ? 13.457 19.598 -35.744 1.00 62.94 185 LEU A CA 1
ATOM 1483 C C . LEU A 1 185 ? 13.016 20.007 -37.159 1.00 62.94 185 LEU A C 1
ATOM 1485 O O . LEU A 1 1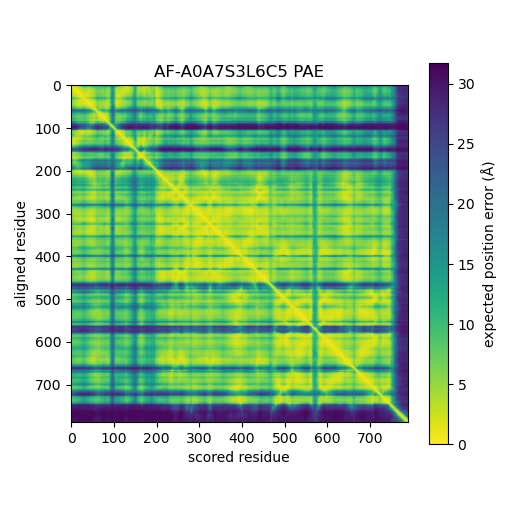85 ? 11.994 19.522 -37.640 1.00 62.94 185 LEU A O 1
ATOM 1489 N N . THR A 1 186 ? 13.761 20.892 -37.829 1.00 61.41 186 THR A N 1
ATOM 1490 C CA . THR A 1 186 ? 13.497 21.318 -39.217 1.00 61.41 186 THR A CA 1
ATOM 1491 C C . THR A 1 186 ? 14.123 20.386 -40.252 1.00 61.41 186 THR A C 1
ATOM 1493 O O . THR A 1 186 ? 13.710 20.394 -41.416 1.00 61.41 186 THR A O 1
ATOM 1496 N N . THR A 1 187 ? 15.082 19.546 -39.859 1.00 61.22 187 THR A N 1
ATOM 1497 C CA . THR A 1 187 ? 15.573 18.460 -40.705 1.00 61.22 187 THR A CA 1
ATOM 1498 C C . THR A 1 187 ? 14.515 17.360 -40.826 1.00 61.22 187 THR A C 1
ATOM 1500 O O . THR A 1 187 ? 14.050 16.805 -39.835 1.00 61.22 187 THR A O 1
ATOM 1503 N N . LYS A 1 188 ? 14.162 16.989 -42.068 1.00 58.75 188 LYS A N 1
ATOM 1504 C CA . LYS A 1 188 ? 13.282 15.831 -42.363 1.00 58.75 188 LYS A CA 1
ATOM 1505 C C . LYS A 1 188 ? 13.884 14.486 -41.938 1.00 58.75 188 LYS A C 1
ATOM 1507 O O . LYS A 1 188 ? 13.200 13.459 -41.955 1.00 58.75 188 LYS A O 1
ATOM 1512 N N . GLU A 1 189 ? 15.173 14.497 -41.629 1.00 59.34 189 GLU A N 1
ATOM 1513 C CA . GLU A 1 189 ? 15.969 13.371 -41.171 1.00 59.34 189 GLU A CA 1
ATOM 1514 C C . GLU A 1 189 ? 16.346 13.592 -39.706 1.00 59.34 189 GLU A C 1
ATOM 1516 O O . GLU A 1 189 ? 16.485 14.729 -39.247 1.00 59.34 189 GLU A O 1
ATOM 1521 N N . LEU A 1 190 ? 16.483 12.491 -38.970 1.00 60.09 190 LEU A N 1
ATOM 1522 C CA . LEU A 1 190 ? 16.964 12.531 -37.599 1.00 60.09 190 LEU A CA 1
ATOM 1523 C C . LEU A 1 190 ? 18.423 13.034 -37.586 1.00 60.09 190 LEU A C 1
ATOM 1525 O O . LEU A 1 190 ? 19.197 12.750 -38.506 1.00 60.09 190 LEU A O 1
ATOM 1529 N N . PRO A 1 191 ? 18.803 13.820 -36.573 1.00 60.62 191 PRO A N 1
ATOM 1530 C CA . PRO A 1 191 ? 20.140 14.378 -36.501 1.00 60.62 191 PRO A CA 1
ATOM 1531 C C . PRO A 1 191 ? 21.195 13.292 -36.265 1.00 60.62 191 PRO A C 1
ATOM 1533 O O . PRO A 1 191 ? 20.986 12.353 -35.500 1.00 60.62 191 PRO A O 1
ATOM 1536 N N . GLY A 1 192 ? 22.356 13.427 -36.915 1.00 57.41 192 GLY A N 1
ATOM 1537 C CA . GLY A 1 192 ? 23.487 12.524 -36.690 1.00 57.41 192 GLY A CA 1
ATOM 1538 C C . GLY A 1 192 ? 23.934 12.553 -35.227 1.00 57.41 192 GLY A C 1
ATOM 1539 O O . GLY A 1 192 ? 23.846 13.604 -34.596 1.00 57.41 192 GLY A O 1
ATOM 1540 N N . VAL A 1 193 ? 24.426 11.416 -34.707 1.00 56.28 193 VAL A N 1
ATOM 1541 C CA . VAL A 1 193 ? 24.879 11.266 -33.310 1.00 56.28 193 VAL A CA 1
ATOM 1542 C C . VAL A 1 193 ? 25.900 12.359 -32.993 1.00 56.28 193 VAL A C 1
ATOM 1544 O O . VAL A 1 193 ? 27.080 12.259 -33.334 1.00 56.28 193 VAL A O 1
ATOM 1547 N N . GLY A 1 194 ? 25.435 13.445 -32.379 1.00 53.47 194 GLY A N 1
ATOM 1548 C CA . GLY A 1 194 ? 26.310 14.490 -31.884 1.00 53.47 194 GLY A CA 1
ATOM 1549 C C . GLY A 1 194 ? 27.094 13.931 -30.705 1.00 53.47 194 GLY A C 1
ATOM 1550 O O . GLY A 1 194 ? 26.574 13.104 -29.971 1.00 53.47 194 GLY A O 1
ATOM 1551 N N . SER A 1 195 ? 28.331 14.390 -30.520 1.00 46.62 195 SER A N 1
ATOM 1552 C CA . SER A 1 195 ? 29.194 14.089 -29.369 1.00 46.62 195 SER A CA 1
ATOM 1553 C C . SER A 1 195 ? 28.468 14.321 -28.032 1.00 46.62 195 SER A C 1
ATOM 1555 O O . SER A 1 195 ? 28.579 15.389 -27.433 1.00 46.62 195 SER A O 1
ATOM 1557 N N . THR A 1 196 ? 27.689 13.351 -27.572 1.00 51.62 196 THR A N 1
ATOM 1558 C CA . THR A 1 196 ? 27.190 13.269 -26.206 1.00 51.62 196 THR A CA 1
ATOM 1559 C C . THR A 1 196 ? 28.199 12.451 -25.419 1.00 51.62 196 THR A C 1
ATOM 1561 O O . THR A 1 196 ? 28.525 11.336 -25.819 1.00 51.62 196 THR A O 1
ATOM 1564 N N . ASP A 1 197 ? 28.661 12.964 -24.279 1.00 52.62 197 ASP A N 1
ATOM 1565 C CA . ASP A 1 197 ? 29.590 12.255 -23.380 1.00 52.62 197 ASP A CA 1
ATOM 1566 C C . ASP A 1 197 ? 28.997 10.949 -22.794 1.00 52.62 197 ASP A C 1
ATOM 1568 O O . ASP A 1 197 ? 29.683 10.202 -22.097 1.00 52.62 197 ASP A O 1
ATOM 1572 N N . ALA A 1 198 ? 27.717 10.655 -23.066 1.00 57.09 198 ALA A N 1
ATOM 1573 C CA . ALA A 1 198 ? 27.020 9.448 -22.641 1.00 57.09 198 ALA A CA 1
ATOM 1574 C C . ALA A 1 198 ? 26.971 8.396 -23.773 1.00 57.09 198 ALA A C 1
ATOM 1576 O O . ALA A 1 198 ? 26.415 8.678 -24.838 1.00 57.09 198 ALA A O 1
ATOM 1577 N N . PRO A 1 199 ? 27.486 7.171 -23.559 1.00 74.69 199 PRO A N 1
ATOM 1578 C CA . PRO A 1 199 ? 27.402 6.101 -24.548 1.00 74.69 199 PRO A CA 1
ATOM 1579 C C . PRO A 1 199 ? 25.977 5.526 -24.598 1.00 74.69 199 PRO A C 1
ATOM 1581 O O . PRO A 1 199 ? 25.597 4.701 -23.766 1.00 74.69 199 PRO A O 1
ATOM 1584 N N . LEU A 1 200 ? 25.179 5.960 -25.576 1.00 85.38 200 LEU A N 1
ATOM 1585 C CA . LEU A 1 200 ? 23.886 5.348 -25.900 1.00 85.38 200 LEU A CA 1
ATOM 1586 C C . LEU A 1 200 ? 24.109 4.031 -26.659 1.00 85.38 200 LEU A C 1
ATOM 1588 O O . LEU A 1 200 ? 24.903 3.977 -27.596 1.00 85.38 200 LEU A O 1
ATOM 1592 N N . ALA A 1 201 ? 23.405 2.969 -26.267 1.00 87.88 201 ALA A N 1
ATOM 1593 C CA . ALA A 1 201 ? 23.533 1.648 -26.879 1.00 87.88 201 ALA A CA 1
ATOM 1594 C C . ALA A 1 201 ? 22.213 0.867 -26.840 1.00 87.88 201 ALA A C 1
ATOM 1596 O O . ALA A 1 201 ? 21.308 1.176 -26.059 1.00 87.88 201 ALA A O 1
ATOM 1597 N N . LEU A 1 202 ? 22.123 -0.176 -27.670 1.00 89.19 202 LEU A N 1
ATOM 1598 C CA . LEU A 1 202 ? 21.061 -1.174 -27.565 1.00 89.19 202 LEU A CA 1
ATOM 1599 C C . LEU A 1 202 ? 21.148 -1.915 -26.215 1.00 89.19 202 LEU A C 1
ATOM 1601 O O . LEU A 1 202 ? 22.245 -2.063 -25.663 1.00 89.19 202 LEU A O 1
ATOM 1605 N N . PRO A 1 203 ? 20.009 -2.383 -25.670 1.00 90.94 203 PRO A N 1
ATOM 1606 C CA . PRO A 1 203 ? 19.988 -3.075 -24.388 1.00 90.94 203 PRO A CA 1
ATOM 1607 C C . PRO A 1 203 ? 20.820 -4.358 -24.439 1.00 90.94 203 PRO A C 1
ATOM 1609 O O . PRO A 1 203 ? 20.829 -5.078 -25.442 1.00 90.94 203 PRO A O 1
ATOM 1612 N N . ARG A 1 204 ? 21.500 -4.658 -23.331 1.00 91.38 204 ARG A N 1
ATOM 1613 C CA . ARG A 1 204 ? 22.241 -5.912 -23.147 1.00 91.38 204 ARG A CA 1
ATOM 1614 C C . ARG A 1 204 ? 21.273 -7.096 -22.987 1.00 91.38 204 ARG A C 1
ATOM 1616 O O . ARG A 1 204 ? 20.081 -6.875 -22.781 1.00 91.38 204 ARG A O 1
ATOM 1623 N N . PRO A 1 205 ? 21.757 -8.345 -23.100 1.00 92.69 205 PRO A N 1
ATOM 1624 C CA . PRO A 1 205 ? 20.938 -9.519 -22.817 1.00 92.69 205 PRO A CA 1
ATOM 1625 C C . PRO A 1 205 ? 20.401 -9.505 -21.386 1.00 92.69 205 PRO A C 1
ATOM 1627 O O . PRO A 1 205 ? 21.176 -9.356 -20.437 1.00 92.69 205 PRO A O 1
ATOM 1630 N N . ASN A 1 206 ? 19.091 -9.697 -21.237 1.00 94.12 206 ASN A N 1
ATOM 1631 C CA . ASN A 1 206 ? 18.457 -9.751 -19.926 1.00 94.12 206 ASN A CA 1
ATOM 1632 C C . ASN A 1 206 ? 18.795 -11.078 -19.221 1.00 94.12 206 ASN A C 1
ATOM 1634 O O . ASN A 1 206 ? 18.344 -12.154 -19.616 1.00 94.12 206 ASN A O 1
ATOM 1638 N N . THR A 1 207 ? 19.585 -11.000 -18.149 1.00 92.62 207 THR A N 1
ATOM 1639 C CA . THR A 1 207 ? 20.057 -12.176 -17.392 1.00 92.62 207 THR A CA 1
ATOM 1640 C C . THR A 1 207 ? 19.033 -12.737 -16.398 1.00 92.62 207 THR A C 1
ATOM 1642 O O . THR A 1 207 ? 19.208 -13.858 -15.909 1.00 92.62 207 THR A O 1
ATOM 1645 N N . TYR A 1 208 ? 17.955 -11.991 -16.137 1.00 94.00 208 TYR A N 1
ATOM 1646 C CA . TYR A 1 208 ? 16.892 -12.341 -15.198 1.00 94.00 208 TYR A CA 1
ATOM 1647 C C . TYR A 1 208 ? 15.740 -13.126 -15.828 1.00 94.00 208 TYR A C 1
ATOM 1649 O O . TYR A 1 208 ? 14.874 -13.601 -15.092 1.00 94.00 208 TYR A O 1
ATOM 1657 N N . ILE A 1 209 ? 15.728 -13.308 -17.155 1.00 93.38 209 ILE A N 1
ATOM 1658 C CA . ILE A 1 209 ? 14.754 -14.191 -17.811 1.00 93.38 209 ILE A CA 1
ATOM 1659 C C . ILE A 1 209 ? 14.854 -15.591 -17.164 1.00 93.38 209 ILE A C 1
ATOM 1661 O O . ILE A 1 209 ? 15.952 -16.166 -17.128 1.00 93.38 209 ILE A O 1
ATOM 1665 N N . PRO A 1 210 ? 13.750 -16.138 -16.612 1.00 92.06 210 PRO A N 1
ATOM 1666 C CA . PRO A 1 210 ? 13.778 -17.426 -15.927 1.00 92.06 210 PRO A CA 1
ATOM 1667 C C . PRO A 1 210 ? 14.224 -18.555 -16.856 1.00 92.06 210 PRO A C 1
ATOM 1669 O O . PRO A 1 210 ? 13.776 -18.657 -17.996 1.00 92.06 210 PRO A O 1
ATOM 1672 N N . ARG A 1 211 ? 15.092 -19.431 -16.348 1.00 90.31 211 ARG A N 1
ATOM 1673 C CA . ARG A 1 211 ? 15.609 -20.601 -17.072 1.00 90.31 211 ARG A CA 1
ATOM 1674 C C . ARG A 1 211 ? 14.612 -21.755 -17.084 1.00 90.31 211 ARG A C 1
ATOM 1676 O O . ARG A 1 211 ? 14.673 -22.604 -17.966 1.00 90.31 211 ARG A O 1
ATOM 1683 N N . THR A 1 212 ? 13.745 -21.814 -16.077 1.00 89.56 212 THR A N 1
ATOM 1684 C CA . THR A 1 212 ? 12.778 -22.894 -15.885 1.00 89.56 212 THR A CA 1
ATOM 1685 C C . THR A 1 212 ? 11.488 -22.385 -15.249 1.00 89.56 212 THR A C 1
ATOM 1687 O O . THR A 1 212 ? 11.492 -21.456 -14.437 1.00 89.56 212 THR A O 1
ATOM 1690 N N . PHE A 1 213 ? 10.386 -23.039 -15.612 1.00 89.25 213 PHE A N 1
ATOM 1691 C CA . PHE A 1 213 ? 9.055 -22.873 -15.020 1.00 89.25 213 PHE A CA 1
ATOM 1692 C C . PHE A 1 213 ? 8.577 -24.154 -14.340 1.00 89.25 213 PHE A C 1
ATOM 1694 O O . PHE A 1 213 ? 7.396 -24.293 -14.031 1.00 89.25 213 PHE A O 1
ATOM 1701 N N . GLU A 1 214 ? 9.481 -25.110 -14.127 1.00 91.19 214 GLU A N 1
ATOM 1702 C CA . GLU A 1 214 ? 9.133 -26.368 -13.489 1.00 91.19 214 GLU A CA 1
ATOM 1703 C C . GLU A 1 214 ? 8.673 -26.140 -12.049 1.00 91.19 214 GLU A C 1
ATOM 1705 O O . GLU A 1 214 ? 9.234 -25.356 -11.277 1.00 91.19 214 GLU A O 1
ATOM 1710 N N . LEU A 1 215 ? 7.610 -26.848 -11.690 1.00 91.44 215 LEU A N 1
ATOM 1711 C CA . LEU A 1 215 ? 7.122 -26.886 -10.324 1.00 91.44 215 LEU A CA 1
ATOM 1712 C C . LEU A 1 215 ? 8.090 -27.694 -9.456 1.00 91.44 215 LEU A C 1
ATOM 1714 O O . LEU A 1 215 ? 8.670 -28.688 -9.899 1.00 91.44 215 LEU A O 1
ATOM 1718 N N . CYS A 1 216 ? 8.223 -27.272 -8.205 1.00 91.81 216 CYS A N 1
ATOM 1719 C CA . CYS A 1 216 ? 9.141 -27.836 -7.234 1.00 91.81 216 CYS A CA 1
ATOM 1720 C C . CYS A 1 216 ? 8.964 -29.363 -7.126 1.00 91.81 216 CYS A C 1
ATOM 1722 O O . CYS A 1 216 ? 7.832 -29.830 -6.968 1.00 91.81 216 CYS A O 1
ATOM 1724 N N . PRO A 1 217 ? 10.050 -30.158 -7.161 1.00 90.12 217 PRO A N 1
ATOM 1725 C CA . PRO A 1 217 ? 9.976 -31.612 -7.010 1.00 90.12 217 PRO A CA 1
ATOM 1726 C C . PRO A 1 217 ? 9.353 -32.081 -5.690 1.00 90.12 217 PRO A C 1
ATOM 1728 O O . PRO A 1 217 ? 8.776 -33.163 -5.657 1.00 90.12 217 PRO A O 1
ATOM 1731 N N . ASP A 1 218 ? 9.434 -31.260 -4.639 1.00 90.44 218 ASP A N 1
ATOM 1732 C CA . ASP A 1 218 ? 8.841 -31.539 -3.325 1.00 90.44 218 ASP A CA 1
ATOM 1733 C C . ASP A 1 218 ? 7.302 -31.485 -3.340 1.00 90.44 218 ASP A C 1
ATOM 1735 O O . ASP A 1 218 ? 6.656 -31.920 -2.384 1.00 90.44 218 ASP A O 1
ATOM 1739 N N . LEU A 1 219 ? 6.689 -30.945 -4.405 1.00 90.38 219 LEU A N 1
ATOM 1740 C CA . LEU A 1 219 ? 5.237 -30.960 -4.550 1.00 90.38 219 LEU A CA 1
ATOM 1741 C C . LEU A 1 219 ? 4.730 -32.390 -4.782 1.00 90.38 219 LEU A C 1
ATOM 1743 O O . LEU A 1 219 ? 5.283 -33.110 -5.619 1.00 90.38 219 LEU A O 1
ATOM 1747 N N . PRO A 1 220 ? 3.627 -32.798 -4.122 1.00 89.44 220 PRO A N 1
ATOM 1748 C CA . PRO A 1 220 ? 3.007 -34.092 -4.366 1.00 89.44 220 PRO A CA 1
ATOM 1749 C C . PRO A 1 220 ? 2.759 -34.351 -5.855 1.00 89.44 220 PRO A C 1
ATOM 1751 O O . PRO A 1 220 ? 2.211 -33.513 -6.575 1.00 89.44 220 PRO A O 1
ATOM 1754 N N . GLU A 1 221 ? 3.129 -35.547 -6.316 1.00 87.50 221 GLU A N 1
ATOM 1755 C CA . GLU A 1 221 ? 3.208 -35.844 -7.749 1.00 87.50 221 GLU A CA 1
ATOM 1756 C C . GLU A 1 221 ? 1.870 -35.687 -8.489 1.00 87.50 221 GLU A C 1
ATOM 1758 O O . GLU A 1 221 ? 1.855 -35.243 -9.636 1.00 87.50 221 GLU A O 1
ATOM 1763 N N . HIS A 1 222 ? 0.746 -35.989 -7.832 1.00 86.25 222 HIS A N 1
ATOM 1764 C CA . HIS A 1 222 ? -0.588 -35.793 -8.407 1.00 86.25 222 HIS A CA 1
ATOM 1765 C C . HIS A 1 222 ? -0.873 -34.312 -8.724 1.00 86.25 222 HIS A C 1
ATOM 1767 O O . HIS A 1 222 ? -1.347 -34.005 -9.811 1.00 86.25 222 HIS A O 1
ATOM 1773 N N . ILE A 1 223 ? -0.477 -33.387 -7.842 1.00 86.69 223 ILE A N 1
ATOM 1774 C CA . ILE A 1 223 ? -0.657 -31.935 -8.023 1.00 86.69 223 ILE A CA 1
ATOM 1775 C C . ILE A 1 223 ? 0.208 -31.443 -9.176 1.00 86.69 223 ILE A C 1
ATOM 1777 O O . ILE A 1 223 ? -0.258 -30.715 -10.051 1.00 86.69 223 ILE A O 1
ATOM 1781 N N . ARG A 1 224 ? 1.470 -31.882 -9.198 1.00 86.50 224 ARG A N 1
ATOM 1782 C CA . ARG A 1 224 ? 2.429 -31.500 -10.235 1.00 86.50 224 ARG A CA 1
ATOM 1783 C C . ARG A 1 224 ? 1.996 -31.977 -11.622 1.00 86.50 224 ARG A C 1
ATOM 1785 O O . ARG A 1 224 ? 2.178 -31.251 -12.591 1.00 86.50 224 ARG A O 1
ATOM 1792 N N . ARG A 1 225 ? 1.435 -33.188 -11.724 1.00 84.50 225 ARG A N 1
ATOM 1793 C CA . ARG A 1 225 ? 0.940 -33.748 -12.993 1.00 84.50 225 ARG A CA 1
ATOM 1794 C C . ARG A 1 225 ? -0.341 -33.071 -13.472 1.00 84.50 225 ARG A C 1
ATOM 1796 O O . ARG A 1 225 ? -0.512 -32.904 -14.673 1.00 84.50 225 ARG A O 1
ATOM 1803 N N . GLU A 1 226 ? -1.240 -32.713 -12.558 1.00 84.88 226 GLU A N 1
ATOM 1804 C CA . GLU A 1 226 ? -2.490 -32.038 -12.914 1.00 84.88 226 GLU A CA 1
ATOM 1805 C C . GLU A 1 226 ? -2.278 -30.571 -13.297 1.00 84.88 226 GLU A C 1
ATOM 1807 O O . GLU A 1 226 ? -2.965 -30.093 -14.198 1.00 84.88 226 GLU A O 1
ATOM 1812 N N . ALA A 1 227 ? -1.342 -29.880 -12.632 1.00 80.69 227 ALA A N 1
ATOM 1813 C CA . ALA A 1 227 ? -0.979 -28.481 -12.877 1.00 80.69 227 ALA A CA 1
ATOM 1814 C C . ALA A 1 227 ? -2.190 -27.524 -12.921 1.00 80.69 227 ALA A C 1
ATOM 1816 O O . ALA A 1 227 ? -2.252 -26.600 -13.732 1.00 80.69 227 ALA A O 1
ATOM 1817 N N . LYS A 1 228 ? -3.185 -27.764 -12.056 1.00 84.25 228 LYS A N 1
ATOM 1818 C CA . LYS A 1 228 ? -4.418 -26.970 -11.970 1.00 84.25 228 LYS A CA 1
ATOM 1819 C C . LYS A 1 228 ? -4.519 -26.238 -10.632 1.00 84.25 228 LYS A C 1
ATOM 1821 O O . LYS A 1 228 ? -4.192 -26.833 -9.606 1.00 84.25 228 LYS A O 1
ATOM 1826 N N . PRO A 1 229 ? -5.036 -24.995 -10.613 1.00 85.12 229 PRO A N 1
ATOM 1827 C CA . PRO A 1 229 ? -5.331 -24.293 -9.370 1.00 85.12 229 PRO A CA 1
ATOM 1828 C C . PRO A 1 229 ? -6.388 -25.027 -8.537 1.00 85.12 229 PRO A C 1
ATOM 1830 O O . PRO A 1 229 ? -7.436 -25.425 -9.045 1.00 85.12 229 PRO A O 1
ATOM 1833 N N . ARG A 1 230 ? -6.132 -25.140 -7.236 1.00 88.88 230 ARG A N 1
ATOM 1834 C CA . ARG A 1 230 ? -6.964 -25.785 -6.213 1.00 88.88 230 ARG A CA 1
ATOM 1835 C C . ARG A 1 230 ? -7.371 -24.756 -5.155 1.00 88.88 230 ARG A C 1
ATOM 1837 O O . ARG A 1 230 ? -7.048 -24.868 -3.978 1.00 88.88 230 ARG A O 1
ATOM 1844 N N . ILE A 1 231 ? -8.025 -23.685 -5.602 1.00 85.12 231 ILE A N 1
ATOM 1845 C CA . ILE A 1 231 ? -8.334 -22.508 -4.769 1.00 85.12 231 ILE A CA 1
ATOM 1846 C C . ILE A 1 231 ? -9.320 -22.835 -3.643 1.00 85.12 231 ILE A C 1
ATOM 1848 O O . ILE A 1 231 ? -9.261 -22.203 -2.589 1.00 85.12 231 ILE A O 1
ATOM 1852 N N . ASP A 1 232 ? -10.189 -23.821 -3.840 1.00 84.56 232 ASP A N 1
ATOM 1853 C CA . ASP A 1 232 ? -11.190 -24.216 -2.846 1.00 84.56 232 ASP A CA 1
ATOM 1854 C C . ASP A 1 232 ? -10.616 -25.102 -1.727 1.00 84.56 232 ASP A C 1
ATOM 1856 O O . ASP A 1 232 ? -11.265 -25.279 -0.699 1.00 84.56 232 ASP A O 1
ATOM 1860 N N . GLU A 1 233 ? -9.390 -25.613 -1.891 1.00 85.25 233 GLU A N 1
ATOM 1861 C CA . GLU A 1 233 ? -8.701 -26.386 -0.855 1.00 85.25 233 GLU A CA 1
ATOM 1862 C C . GLU A 1 233 ? -8.305 -25.508 0.334 1.00 85.25 233 GLU A C 1
ATOM 1864 O O . GLU A 1 233 ? -8.000 -24.312 0.193 1.00 85.25 233 GLU A O 1
ATOM 1869 N N . GLU A 1 234 ? -8.265 -26.125 1.517 1.00 81.25 234 GLU A N 1
ATOM 1870 C CA . GLU A 1 234 ? -7.902 -25.439 2.750 1.00 81.25 234 GLU A CA 1
ATOM 1871 C C . GLU A 1 234 ? -6.463 -24.907 2.691 1.00 81.25 234 GLU A C 1
ATOM 1873 O O . GLU A 1 234 ? -5.512 -25.576 2.284 1.00 81.25 234 GLU A O 1
ATOM 1878 N N . MET A 1 235 ? -6.295 -23.653 3.108 1.00 84.00 235 MET A N 1
ATOM 1879 C CA . MET A 1 235 ? -4.999 -22.990 3.109 1.00 84.00 235 MET A CA 1
ATOM 1880 C C . MET A 1 235 ? -4.174 -23.421 4.324 1.00 84.00 235 MET A C 1
ATOM 1882 O O . MET A 1 235 ? -4.333 -22.862 5.411 1.00 84.00 235 MET A O 1
ATOM 1886 N N . ALA A 1 236 ? -3.260 -24.372 4.128 1.00 84.62 236 ALA A N 1
ATOM 1887 C CA . ALA A 1 236 ? -2.339 -24.784 5.184 1.00 84.62 236 ALA A CA 1
ATOM 1888 C C . ALA A 1 236 ? -1.416 -23.624 5.626 1.00 84.62 236 ALA A C 1
ATOM 1890 O O . ALA A 1 236 ? -0.956 -22.844 4.779 1.00 84.62 236 ALA A O 1
ATOM 1891 N N . PRO A 1 237 ? -1.136 -23.496 6.936 1.00 86.56 237 PRO A N 1
ATOM 1892 C CA . PRO A 1 237 ? -0.279 -22.441 7.459 1.00 86.56 237 PRO A CA 1
ATOM 1893 C C . PRO A 1 237 ? 1.204 -22.640 7.094 1.00 86.56 237 PRO A C 1
ATOM 1895 O O . PRO A 1 237 ? 1.635 -23.764 6.833 1.00 86.56 237 PRO A O 1
ATOM 1898 N N . PRO A 1 238 ? 2.014 -21.565 7.094 1.00 91.06 238 PRO A N 1
ATOM 1899 C CA . PRO A 1 238 ? 3.468 -21.671 7.035 1.00 91.06 238 PRO A CA 1
ATOM 1900 C C . PRO A 1 238 ? 4.058 -22.429 8.225 1.00 91.06 238 PRO A C 1
ATOM 1902 O O . PRO A 1 238 ? 3.660 -22.218 9.369 1.00 91.06 238 PRO A O 1
ATOM 1905 N N . ASN A 1 239 ? 5.074 -23.247 7.955 1.00 90.69 239 ASN A N 1
ATOM 1906 C CA . ASN A 1 239 ? 5.800 -23.998 8.974 1.00 90.69 239 ASN A CA 1
ATOM 1907 C C . ASN A 1 239 ? 7.059 -23.243 9.402 1.00 90.69 239 ASN A C 1
ATOM 1909 O O . ASN A 1 239 ? 7.836 -22.809 8.549 1.00 90.69 239 ASN A O 1
ATOM 1913 N N . LEU A 1 240 ? 7.301 -23.139 10.709 1.00 91.75 240 LEU A N 1
ATOM 1914 C CA . LEU A 1 240 ? 8.582 -22.675 11.242 1.00 91.75 240 LEU A CA 1
ATOM 1915 C C . LEU A 1 240 ? 9.614 -23.793 11.070 1.00 91.75 240 LEU A C 1
ATOM 1917 O O . LEU A 1 240 ? 9.524 -24.829 11.724 1.00 91.75 240 LEU A O 1
ATOM 1921 N N . ILE A 1 241 ? 10.566 -23.606 10.158 1.00 92.88 241 ILE A N 1
ATOM 1922 C CA . ILE A 1 241 ? 11.552 -24.638 9.808 1.00 92.88 241 ILE A CA 1
ATOM 1923 C C . ILE A 1 241 ? 12.927 -24.404 10.432 1.00 92.88 241 ILE A C 1
ATOM 1925 O O . ILE A 1 241 ? 13.697 -25.354 10.557 1.00 92.88 241 ILE A O 1
ATOM 1929 N N . LEU A 1 242 ? 13.234 -23.167 10.821 1.00 90.94 242 LEU A N 1
ATOM 1930 C CA . LEU A 1 242 ? 14.446 -22.807 11.549 1.00 90.94 242 LEU A CA 1
ATOM 1931 C C . LEU A 1 242 ? 14.093 -21.718 12.559 1.00 90.94 242 LEU A C 1
ATOM 1933 O O . LEU A 1 242 ? 13.464 -20.727 12.193 1.00 90.94 242 LEU A O 1
ATOM 1937 N N . ASP A 1 243 ? 14.506 -21.917 13.805 1.00 88.56 243 ASP A N 1
ATOM 1938 C CA . ASP A 1 243 ? 14.396 -20.947 14.890 1.00 88.56 243 ASP A CA 1
ATOM 1939 C C . ASP A 1 243 ? 15.734 -20.903 15.633 1.00 88.56 243 ASP A C 1
ATOM 1941 O O . ASP A 1 243 ? 16.074 -21.812 16.393 1.00 88.56 243 ASP A O 1
ATOM 1945 N N . ASP A 1 244 ? 16.547 -19.899 15.318 1.00 83.75 244 ASP A N 1
ATOM 1946 C CA . ASP A 1 244 ? 17.861 -19.694 15.917 1.00 83.75 244 ASP A CA 1
ATOM 1947 C C . ASP A 1 244 ? 17.861 -18.327 16.615 1.00 83.75 244 ASP A C 1
ATOM 1949 O O . ASP A 1 244 ? 17.811 -17.299 15.934 1.00 83.75 244 ASP A O 1
ATOM 1953 N N . PRO A 1 245 ? 17.977 -18.278 17.954 1.00 77.31 245 PRO A N 1
ATOM 1954 C CA . PRO A 1 245 ? 17.983 -17.027 18.711 1.00 77.31 245 PRO A CA 1
ATOM 1955 C C . PRO A 1 245 ? 19.035 -15.999 18.261 1.00 77.31 245 PRO A C 1
ATOM 1957 O O . PRO A 1 245 ? 18.867 -14.809 18.516 1.00 77.31 245 PRO A O 1
ATOM 1960 N N . LYS A 1 246 ? 20.121 -16.432 17.602 1.00 76.06 246 LYS A N 1
ATOM 1961 C CA . LYS A 1 246 ? 21.207 -15.564 17.118 1.00 76.06 246 LYS A CA 1
ATOM 1962 C C . LYS A 1 246 ? 21.042 -15.118 15.668 1.00 76.06 246 LYS A C 1
ATOM 1964 O O . LYS A 1 246 ? 21.670 -14.137 15.278 1.00 76.06 246 LYS A O 1
ATOM 1969 N N . ARG A 1 247 ? 20.274 -15.851 14.855 1.00 82.12 247 ARG A N 1
ATOM 1970 C CA . ARG A 1 247 ? 20.080 -15.562 13.418 1.00 82.12 247 ARG A CA 1
ATOM 1971 C C . ARG A 1 247 ? 18.689 -15.010 13.129 1.00 82.12 247 ARG A C 1
ATOM 1973 O O . ARG A 1 247 ? 18.545 -14.062 12.358 1.00 82.12 247 ARG A O 1
ATOM 1980 N N . GLY A 1 248 ? 17.674 -15.610 13.734 1.00 87.06 248 GLY A N 1
ATOM 1981 C CA . GLY A 1 248 ? 16.269 -15.346 13.479 1.00 87.06 248 GLY A CA 1
ATOM 1982 C C . GLY A 1 248 ? 15.496 -16.605 13.096 1.00 87.06 248 GLY A C 1
ATOM 1983 O O . GLY A 1 248 ? 15.909 -17.730 13.381 1.00 87.06 248 GLY A O 1
ATOM 1984 N N . ARG A 1 249 ? 14.360 -16.397 12.430 1.00 90.38 249 ARG A N 1
ATOM 1985 C CA . ARG A 1 249 ? 13.360 -17.423 12.133 1.00 90.38 249 ARG A CA 1
ATOM 1986 C C . ARG A 1 249 ? 13.097 -17.528 10.640 1.00 90.38 249 ARG A C 1
ATOM 1988 O O . ARG A 1 249 ? 12.951 -16.517 9.953 1.00 90.38 249 ARG A O 1
ATOM 1995 N N . LEU A 1 250 ? 12.963 -18.758 10.155 1.00 94.44 250 LEU A N 1
ATOM 1996 C CA . LEU A 1 250 ? 12.556 -19.054 8.787 1.00 94.44 250 LEU A CA 1
ATOM 1997 C C . LEU A 1 250 ? 11.226 -19.799 8.780 1.00 94.44 250 LEU A C 1
ATOM 1999 O O . LEU A 1 250 ? 11.124 -20.934 9.248 1.00 94.44 250 LEU A O 1
ATOM 2003 N N . TRP A 1 251 ? 10.234 -19.167 8.169 1.00 94.88 251 TRP A N 1
ATOM 2004 C CA . TRP A 1 251 ? 8.941 -19.748 7.860 1.00 94.88 251 TRP A CA 1
ATOM 2005 C C . TRP A 1 251 ? 8.914 -20.185 6.406 1.00 94.88 251 TRP A C 1
ATOM 2007 O O . TRP A 1 251 ? 9.338 -19.444 5.518 1.00 94.88 251 TRP A O 1
ATOM 2017 N N . HIS A 1 252 ? 8.392 -21.378 6.156 1.00 95.50 252 HIS A N 1
ATOM 2018 C CA . HIS A 1 252 ? 8.318 -21.942 4.820 1.00 95.50 252 HIS A CA 1
ATOM 2019 C C . HIS A 1 252 ? 6.929 -22.496 4.510 1.00 95.50 252 HIS A C 1
ATOM 2021 O O . HIS A 1 252 ? 6.330 -23.213 5.317 1.00 95.50 252 HIS A O 1
ATOM 2027 N N . ARG A 1 253 ? 6.438 -22.183 3.308 1.00 93.88 253 ARG A N 1
ATOM 2028 C CA . ARG A 1 253 ? 5.214 -22.742 2.736 1.00 93.88 253 ARG A CA 1
ATOM 2029 C C . ARG A 1 253 ? 5.378 -22.961 1.233 1.00 93.88 253 ARG A C 1
ATOM 2031 O O . ARG A 1 253 ? 5.400 -22.010 0.460 1.00 93.88 253 ARG A O 1
ATOM 2038 N N . LEU A 1 254 ? 5.434 -24.218 0.816 1.00 94.81 254 LEU A N 1
ATOM 2039 C CA . LEU A 1 254 ? 5.412 -24.587 -0.598 1.00 94.81 254 LEU A CA 1
ATOM 2040 C C . LEU A 1 254 ? 4.004 -24.378 -1.181 1.00 94.81 254 LEU A C 1
ATOM 2042 O O . LEU A 1 254 ? 3.041 -24.797 -0.548 1.00 94.81 254 LEU A O 1
ATOM 2046 N N . ASP A 1 255 ? 3.862 -23.731 -2.341 1.00 92.75 255 ASP A N 1
ATOM 2047 C CA . ASP A 1 255 ? 2.545 -23.494 -2.965 1.00 92.75 255 ASP A CA 1
ATOM 2048 C C . ASP A 1 255 ? 1.974 -24.754 -3.617 1.00 92.75 255 ASP A C 1
ATOM 2050 O O . ASP A 1 255 ? 2.488 -25.236 -4.620 1.00 92.75 255 ASP A O 1
ATOM 2054 N N . ASP A 1 256 ? 0.852 -25.226 -3.085 1.00 91.25 256 ASP A N 1
ATOM 2055 C CA . ASP A 1 256 ? 0.075 -26.342 -3.609 1.00 91.25 256 ASP A CA 1
ATOM 2056 C C . ASP A 1 256 ? -1.344 -25.925 -4.062 1.00 91.25 256 ASP A C 1
ATOM 2058 O O . ASP A 1 256 ? -2.100 -26.766 -4.552 1.00 91.25 256 ASP A O 1
ATOM 2062 N N . ARG A 1 257 ? -1.731 -24.649 -3.923 1.00 90.81 257 ARG A N 1
ATOM 2063 C CA . ARG A 1 257 ? -3.091 -24.150 -4.215 1.00 90.81 257 ARG A CA 1
ATOM 2064 C C . ARG A 1 257 ? -3.160 -23.392 -5.527 1.00 90.81 257 ARG A C 1
ATOM 2066 O O . ARG A 1 257 ? -4.102 -23.588 -6.286 1.00 90.81 257 ARG A O 1
ATOM 2073 N N . TYR A 1 258 ? -2.199 -22.523 -5.810 1.00 89.69 258 TYR A N 1
ATOM 2074 C CA . TYR A 1 258 ? -2.186 -21.748 -7.053 1.00 89.69 258 TYR A CA 1
ATOM 2075 C C . TYR A 1 258 ? -1.405 -22.478 -8.142 1.00 89.69 258 TYR A C 1
ATOM 2077 O O . TYR A 1 258 ? -1.764 -22.357 -9.310 1.00 89.69 258 TYR A O 1
ATOM 2085 N N . VAL A 1 259 ? -0.411 -23.281 -7.741 1.00 89.69 259 VAL A N 1
ATOM 2086 C CA . VAL A 1 259 ? 0.387 -24.149 -8.615 1.00 89.69 259 VAL A CA 1
ATOM 2087 C C . VAL A 1 259 ? 1.082 -23.317 -9.701 1.00 89.69 259 VAL A C 1
ATOM 2089 O O . VAL A 1 259 ? 1.014 -23.604 -10.894 1.00 89.69 259 VAL A O 1
ATOM 2092 N N . LEU A 1 260 ? 1.722 -22.223 -9.275 1.00 90.75 260 LEU A N 1
ATOM 2093 C CA . LEU A 1 260 ? 2.423 -21.286 -10.157 1.00 90.75 260 LEU A CA 1
ATOM 2094 C C . LEU A 1 260 ? 3.941 -21.395 -9.964 1.00 90.75 260 LEU A C 1
ATOM 2096 O O . LEU A 1 260 ? 4.388 -21.570 -8.833 1.00 90.75 260 LEU A O 1
ATOM 2100 N N . PRO A 1 261 ? 4.769 -21.164 -11.002 1.00 93.12 261 PRO A N 1
ATOM 2101 C CA . PRO A 1 261 ? 6.232 -21.145 -10.887 1.00 93.12 261 PRO A CA 1
ATOM 2102 C C . PRO A 1 261 ? 6.752 -19.853 -10.230 1.00 93.12 261 PRO A C 1
ATOM 2104 O O . PRO A 1 261 ? 7.777 -19.297 -10.635 1.00 93.12 261 PRO A O 1
ATOM 2107 N N . LYS A 1 262 ? 6.027 -19.341 -9.234 1.00 93.94 262 LYS A N 1
ATOM 2108 C CA . LYS A 1 262 ? 6.260 -18.060 -8.574 1.00 93.94 262 LYS A CA 1
ATOM 2109 C C . LYS A 1 262 ? 6.501 -18.255 -7.088 1.00 93.94 262 LYS A C 1
ATOM 2111 O O . LYS A 1 262 ? 5.962 -19.173 -6.475 1.00 93.94 262 LYS A O 1
ATOM 2116 N N . ALA A 1 263 ? 7.293 -17.368 -6.509 1.00 95.88 263 ALA A N 1
ATOM 2117 C CA . ALA A 1 263 ? 7.569 -17.350 -5.086 1.00 95.88 263 ALA A CA 1
ATOM 2118 C C . ALA A 1 263 ? 7.581 -15.924 -4.537 1.00 95.88 263 ALA A C 1
ATOM 2120 O O . ALA A 1 263 ? 7.717 -14.946 -5.274 1.00 95.88 263 ALA A O 1
ATOM 2121 N N . TYR A 1 264 ? 7.403 -15.844 -3.227 1.00 96.44 264 TYR A N 1
ATOM 2122 C CA . TYR A 1 264 ? 7.433 -14.653 -2.404 1.00 96.44 264 TYR A CA 1
ATOM 2123 C C . TYR A 1 264 ? 8.416 -14.905 -1.271 1.00 96.44 264 TYR A C 1
ATOM 2125 O O . TYR A 1 264 ? 8.276 -15.872 -0.521 1.00 96.44 264 TYR A O 1
ATOM 2133 N N . VAL A 1 265 ? 9.406 -14.031 -1.149 1.00 97.00 265 VAL A N 1
ATOM 2134 C CA . VAL A 1 265 ? 10.371 -14.062 -0.054 1.00 97.00 265 VAL A CA 1
ATOM 2135 C C . VAL A 1 265 ? 10.297 -12.721 0.651 1.00 97.00 265 VAL A C 1
ATOM 2137 O O . VAL A 1 265 ? 10.580 -11.688 0.049 1.00 97.00 265 VAL A O 1
ATOM 2140 N N . THR A 1 266 ? 9.916 -12.723 1.922 1.00 95.19 266 THR A N 1
ATOM 2141 C CA . THR A 1 266 ? 9.951 -11.520 2.755 1.00 95.19 266 THR A CA 1
ATOM 2142 C C . THR A 1 266 ? 11.000 -11.690 3.830 1.00 95.19 266 THR A C 1
ATOM 2144 O O . THR A 1 266 ? 10.981 -12.681 4.550 1.00 95.19 266 THR A O 1
ATOM 2147 N N . ILE A 1 267 ? 11.884 -10.708 3.958 1.00 94.06 267 ILE A N 1
ATOM 2148 C CA . ILE A 1 267 ? 12.951 -10.657 4.952 1.00 94.06 267 ILE A CA 1
ATOM 2149 C C . ILE A 1 267 ? 12.743 -9.400 5.790 1.00 94.06 267 ILE A C 1
ATOM 2151 O O . ILE A 1 267 ? 12.849 -8.290 5.273 1.00 94.06 267 ILE A O 1
ATOM 2155 N N . ASN A 1 268 ? 12.462 -9.557 7.081 1.00 90.25 268 ASN A N 1
ATOM 2156 C CA . ASN A 1 268 ? 12.396 -8.457 8.038 1.00 90.25 268 ASN A CA 1
ATOM 2157 C C . ASN A 1 268 ? 13.575 -8.546 9.008 1.00 90.25 268 ASN A C 1
ATOM 2159 O O . ASN A 1 268 ? 13.660 -9.475 9.808 1.00 90.25 268 ASN A O 1
ATOM 2163 N N . ILE A 1 269 ? 14.470 -7.566 8.947 1.00 89.00 269 ILE A N 1
ATOM 2164 C CA . ILE A 1 269 ? 15.619 -7.451 9.846 1.00 89.00 269 ILE A CA 1
ATOM 2165 C C . ILE A 1 269 ? 15.243 -6.470 10.951 1.00 89.00 269 ILE A C 1
ATOM 2167 O O . ILE A 1 269 ? 15.159 -5.266 10.694 1.00 89.00 269 ILE A O 1
ATOM 2171 N N . ALA A 1 270 ? 15.024 -6.972 12.165 1.00 84.12 270 ALA A N 1
ATOM 2172 C CA . ALA A 1 270 ? 14.664 -6.147 13.314 1.00 84.12 270 ALA A CA 1
ATOM 2173 C C . ALA A 1 270 ? 15.728 -5.065 13.566 1.00 84.12 270 ALA A C 1
ATOM 2175 O O . ALA A 1 270 ? 16.918 -5.366 13.670 1.00 84.12 270 ALA A O 1
ATOM 2176 N N . ASN A 1 271 ? 15.307 -3.798 13.628 1.00 84.94 271 ASN A N 1
ATOM 2177 C CA . ASN A 1 271 ? 16.198 -2.664 13.854 1.00 84.94 271 ASN A CA 1
ATOM 2178 C C . ASN A 1 271 ? 15.449 -1.475 14.478 1.00 84.94 271 ASN A C 1
ATOM 2180 O O . ASN A 1 271 ? 14.670 -0.797 13.808 1.00 84.94 271 ASN A O 1
ATOM 2184 N N . ALA A 1 272 ? 15.730 -1.202 15.753 1.00 81.75 272 ALA A N 1
ATOM 2185 C CA . ALA A 1 272 ? 15.088 -0.131 16.513 1.00 81.75 272 ALA A CA 1
ATOM 2186 C C . ALA A 1 272 ? 15.477 1.275 16.047 1.00 81.75 272 ALA A C 1
ATOM 2188 O O . ALA A 1 272 ? 14.669 2.203 16.142 1.00 81.75 272 ALA A O 1
ATOM 2189 N N . ALA A 1 273 ? 16.693 1.430 15.517 1.00 87.38 273 ALA A N 1
ATOM 2190 C CA . ALA A 1 273 ? 17.253 2.723 15.143 1.00 87.38 273 ALA A CA 1
ATOM 2191 C C . ALA A 1 273 ? 16.550 3.363 13.934 1.00 87.38 273 ALA A C 1
ATOM 2193 O O . ALA A 1 273 ? 16.825 4.509 13.605 1.00 87.38 273 ALA A O 1
ATOM 2194 N N . ILE A 1 274 ? 15.621 2.660 13.276 1.00 87.94 274 ILE A N 1
ATOM 2195 C CA . ILE A 1 274 ? 14.861 3.197 12.140 1.00 87.94 274 ILE A CA 1
ATOM 2196 C C . ILE A 1 274 ? 13.968 4.372 12.547 1.00 87.94 274 ILE A C 1
ATOM 2198 O O . ILE A 1 274 ? 13.850 5.332 11.790 1.00 87.94 274 ILE A O 1
ATOM 2202 N N . GLN A 1 275 ? 13.337 4.306 13.718 1.00 85.06 275 GLN A N 1
ATOM 2203 C CA . GLN A 1 275 ? 12.429 5.354 14.208 1.00 85.06 275 GLN A CA 1
ATOM 2204 C C . GLN A 1 275 ? 12.782 5.838 15.612 1.00 85.06 275 GLN A C 1
ATOM 2206 O O . GLN A 1 275 ? 12.093 6.696 16.155 1.00 85.06 275 GLN A O 1
ATOM 2211 N N . ASN A 1 276 ? 13.841 5.293 16.207 1.00 84.38 276 ASN A N 1
ATOM 2212 C CA . ASN A 1 276 ? 14.218 5.588 17.578 1.00 84.38 276 ASN A CA 1
ATOM 2213 C C . ASN A 1 276 ? 15.691 5.979 17.663 1.00 84.38 276 ASN A C 1
ATOM 2215 O O . ASN A 1 276 ? 16.520 5.532 16.873 1.00 84.38 276 ASN A O 1
ATOM 2219 N N . THR A 1 277 ? 16.019 6.773 18.672 1.00 85.94 277 THR A N 1
ATOM 2220 C CA . THR A 1 277 ? 17.393 7.044 19.091 1.00 85.94 277 THR A CA 1
ATOM 2221 C C . THR A 1 277 ? 17.606 6.538 20.514 1.00 85.94 277 THR A C 1
ATOM 2223 O O . THR A 1 277 ? 16.642 6.311 21.247 1.00 85.94 277 THR A O 1
ATOM 2226 N N . ARG A 1 278 ? 18.861 6.323 20.912 1.00 82.38 278 ARG A N 1
ATOM 2227 C CA . ARG A 1 278 ? 19.190 5.979 22.301 1.00 82.38 278 ARG A CA 1
ATOM 2228 C C . ARG A 1 278 ? 19.252 7.263 23.118 1.00 82.38 278 ARG A C 1
ATOM 2230 O O . ARG A 1 278 ? 19.987 8.179 22.755 1.00 82.38 278 ARG A O 1
ATOM 2237 N N . SER A 1 279 ? 18.515 7.322 24.219 1.00 76.44 279 SER A N 1
ATOM 2238 C CA . SER A 1 279 ? 18.618 8.437 25.156 1.00 76.44 279 SER A CA 1
ATOM 2239 C C . SER A 1 279 ? 19.776 8.255 26.136 1.00 76.44 279 SER A C 1
ATOM 2241 O O . SER A 1 279 ? 20.464 7.232 26.143 1.00 76.44 279 SER A O 1
ATOM 2243 N N . ASN A 1 280 ? 20.018 9.264 26.978 1.00 75.44 280 ASN A N 1
ATOM 2244 C CA . ASN A 1 280 ? 21.164 9.303 27.898 1.00 75.44 280 ASN A CA 1
ATOM 2245 C C . ASN A 1 280 ? 21.203 8.130 28.893 1.00 75.44 280 ASN A C 1
ATOM 2247 O O . ASN A 1 280 ? 22.263 7.801 29.417 1.00 75.44 280 ASN A O 1
ATOM 2251 N N . ASN A 1 281 ? 20.053 7.513 29.175 1.00 69.56 281 ASN A N 1
ATOM 2252 C CA . ASN A 1 281 ? 19.936 6.349 30.056 1.00 69.56 281 ASN A CA 1
ATOM 2253 C C . ASN A 1 281 ? 20.041 5.009 29.296 1.00 69.56 281 ASN A C 1
ATOM 2255 O O . ASN A 1 281 ? 19.918 3.951 29.910 1.00 69.56 281 ASN A O 1
ATOM 2259 N N . GLY A 1 282 ? 20.257 5.049 27.977 1.00 70.44 282 GLY A N 1
ATOM 2260 C CA . GLY A 1 282 ? 20.342 3.882 27.110 1.00 70.44 282 GLY A CA 1
ATOM 2261 C C . GLY A 1 282 ? 18.997 3.331 26.632 1.00 70.44 282 GLY A C 1
ATOM 2262 O O . GLY A 1 282 ? 19.008 2.314 25.948 1.00 70.44 282 GLY A O 1
ATOM 2263 N N . ALA A 1 283 ? 17.849 3.943 26.932 1.00 71.12 283 ALA A N 1
ATOM 2264 C CA . ALA A 1 283 ? 16.549 3.507 26.414 1.00 71.12 283 ALA A CA 1
ATOM 2265 C C . ALA A 1 283 ? 16.340 3.943 24.953 1.00 71.12 283 ALA A C 1
ATOM 2267 O O . ALA A 1 283 ? 16.936 4.917 24.496 1.00 71.12 283 ALA A O 1
ATOM 2268 N N . TRP A 1 284 ? 15.509 3.210 24.208 1.00 78.00 284 TRP A N 1
ATOM 2269 C CA . TRP A 1 284 ? 15.065 3.633 22.878 1.00 78.00 284 TRP A CA 1
ATOM 2270 C C . TRP A 1 284 ? 13.915 4.627 23.012 1.00 78.00 284 TRP A C 1
ATOM 2272 O O . TRP A 1 284 ? 12.893 4.307 23.612 1.00 78.00 284 TRP A O 1
ATOM 2282 N N . GLU A 1 285 ? 14.068 5.806 22.423 1.00 78.12 285 GLU A N 1
ATOM 2283 C CA . GLU A 1 285 ? 13.044 6.848 22.390 1.00 78.12 285 GLU A CA 1
ATOM 2284 C C . GLU A 1 285 ? 12.712 7.203 20.944 1.00 78.12 285 GLU A C 1
ATOM 2286 O O . GLU A 1 285 ? 13.614 7.331 20.109 1.00 78.12 285 GLU A O 1
ATOM 2291 N N . PHE A 1 286 ? 11.419 7.367 20.651 1.00 82.56 286 PHE A N 1
ATOM 2292 C CA . PHE A 1 286 ? 10.961 7.760 19.323 1.00 82.56 286 PHE A CA 1
ATOM 2293 C C . PHE A 1 286 ? 11.610 9.082 18.905 1.00 82.56 286 PHE A C 1
ATOM 2295 O O . PHE A 1 286 ? 11.605 10.062 19.650 1.00 82.56 286 PHE A O 1
ATOM 2302 N N . SER A 1 287 ? 12.156 9.106 17.693 1.00 88.00 287 SER A N 1
ATOM 2303 C CA . SER A 1 287 ? 12.805 10.270 17.108 1.00 88.00 287 SER A CA 1
ATOM 2304 C C . SER A 1 287 ? 12.247 10.517 15.715 1.00 88.00 287 SER A C 1
ATOM 2306 O O . SER A 1 287 ? 12.444 9.722 14.790 1.00 88.00 287 SER A O 1
ATOM 2308 N N . GLN A 1 288 ? 11.595 11.670 15.551 1.00 88.38 288 GLN A N 1
ATOM 2309 C CA . GLN A 1 288 ? 11.098 12.114 14.251 1.00 88.38 288 GLN A CA 1
ATOM 2310 C C . GLN A 1 288 ? 12.238 12.230 13.229 1.00 88.38 288 GLN A C 1
ATOM 2312 O O . GLN A 1 288 ? 12.077 11.875 12.062 1.00 88.38 288 GLN A O 1
ATOM 2317 N N . GLU A 1 289 ? 13.418 12.649 13.687 1.00 92.19 289 GLU A N 1
ATOM 2318 C CA . GLU A 1 289 ? 14.635 12.732 12.886 1.00 92.19 289 GLU A CA 1
ATOM 2319 C C . GLU A 1 289 ? 15.071 11.369 12.333 1.00 92.19 289 GLU A C 1
ATOM 2321 O O . GLU A 1 289 ? 15.312 11.252 11.130 1.00 92.19 289 GLU A O 1
ATOM 2326 N N . ALA A 1 290 ? 15.101 10.323 13.164 1.00 91.62 290 ALA A N 1
ATOM 2327 C CA . ALA A 1 290 ? 15.412 8.966 12.709 1.00 91.62 290 ALA A CA 1
ATOM 2328 C C . ALA A 1 290 ? 14.389 8.467 11.670 1.00 91.62 290 ALA A C 1
ATOM 2330 O O . ALA A 1 290 ? 14.774 7.934 10.627 1.00 91.62 290 ALA A O 1
ATOM 2331 N N . SER A 1 291 ? 13.095 8.709 11.909 1.00 89.94 291 SER A N 1
ATOM 2332 C CA . SER A 1 291 ? 12.007 8.309 11.003 1.00 89.94 291 SER A CA 1
ATOM 2333 C C . SER A 1 291 ? 12.104 8.984 9.624 1.00 89.94 291 SER A C 1
ATOM 2335 O O . SER A 1 291 ? 11.993 8.325 8.581 1.00 89.94 291 SER A O 1
ATOM 2337 N N . VAL A 1 292 ? 12.389 10.292 9.594 1.00 92.94 292 VAL A N 1
ATOM 2338 C CA . VAL A 1 292 ? 12.594 11.053 8.350 1.00 92.94 292 VAL A CA 1
ATOM 2339 C C . VAL A 1 292 ? 13.849 10.578 7.614 1.00 92.94 292 VAL A C 1
ATOM 2341 O O . VAL A 1 292 ? 13.777 10.311 6.412 1.00 92.94 292 VAL A O 1
ATOM 2344 N N . LYS A 1 293 ? 14.977 10.389 8.315 1.00 95.12 293 LYS A N 1
ATOM 2345 C CA . LYS A 1 293 ? 16.219 9.863 7.715 1.00 95.12 293 LYS A CA 1
ATOM 2346 C C . LYS A 1 293 ? 16.012 8.478 7.107 1.00 95.12 293 LYS A C 1
ATOM 2348 O O . LYS A 1 293 ? 16.443 8.242 5.982 1.00 95.12 293 LYS A O 1
ATOM 2353 N N . SER A 1 294 ? 15.298 7.591 7.798 1.00 93.81 294 SER A N 1
ATOM 2354 C CA . SER A 1 294 ? 14.928 6.265 7.288 1.00 93.81 294 SER A CA 1
ATOM 2355 C C . SER A 1 294 ? 14.058 6.338 6.033 1.00 93.81 294 SER A C 1
ATOM 2357 O O . SER A 1 294 ? 14.292 5.597 5.080 1.00 93.81 294 SER A O 1
ATOM 2359 N N . SER A 1 295 ? 13.094 7.262 5.996 1.00 92.31 295 SER A N 1
ATOM 2360 C CA . SER A 1 295 ? 12.228 7.474 4.830 1.00 92.31 295 SER A CA 1
ATOM 2361 C C . SER A 1 295 ? 13.016 7.976 3.614 1.00 92.31 295 SER A C 1
ATOM 2363 O O . SER A 1 295 ? 12.813 7.495 2.497 1.00 92.31 295 SER A O 1
ATOM 2365 N N . ILE A 1 296 ? 13.947 8.914 3.816 1.00 94.81 296 ILE A N 1
ATOM 2366 C CA . ILE A 1 296 ? 14.851 9.397 2.762 1.00 94.81 296 ILE A CA 1
ATOM 2367 C C . ILE A 1 296 ? 15.754 8.254 2.284 1.00 94.81 296 ILE A C 1
ATOM 2369 O O . ILE A 1 296 ? 15.823 8.001 1.084 1.00 94.81 296 ILE A O 1
ATOM 2373 N N . LEU A 1 297 ? 16.370 7.509 3.206 1.00 95.44 297 LEU A N 1
ATOM 2374 C CA . LEU A 1 297 ? 17.269 6.395 2.900 1.00 95.44 297 LEU A CA 1
ATOM 2375 C C . LEU A 1 297 ? 16.581 5.286 2.086 1.00 95.44 297 LEU A C 1
ATOM 2377 O O . LEU A 1 297 ? 17.144 4.811 1.101 1.00 95.44 297 LEU A O 1
ATOM 2381 N N . SER A 1 298 ? 15.353 4.907 2.456 1.00 94.25 298 SER A N 1
ATOM 2382 C CA . SER A 1 298 ? 14.546 3.916 1.728 1.00 94.25 298 SER A CA 1
ATOM 2383 C C . SER A 1 298 ? 14.263 4.373 0.293 1.00 94.25 298 SER A C 1
ATOM 2385 O O . SER A 1 298 ? 14.444 3.611 -0.654 1.00 94.25 298 SER A O 1
ATOM 2387 N N . ASN A 1 299 ? 13.869 5.640 0.115 1.00 93.44 299 ASN A N 1
ATOM 2388 C CA . ASN A 1 299 ? 13.617 6.218 -1.207 1.00 93.44 299 ASN A CA 1
ATOM 2389 C C . ASN A 1 299 ? 14.896 6.318 -2.050 1.00 93.44 299 ASN A C 1
ATOM 2391 O O . ASN A 1 299 ? 14.855 6.001 -3.237 1.00 93.44 299 ASN A O 1
ATOM 2395 N N . MET A 1 300 ? 16.022 6.714 -1.445 1.00 94.56 300 MET A N 1
ATOM 2396 C CA . MET A 1 300 ? 17.330 6.744 -2.107 1.00 94.56 300 MET A CA 1
ATOM 2397 C C . MET A 1 300 ? 17.721 5.357 -2.613 1.00 94.56 300 MET A C 1
ATOM 2399 O O . MET A 1 300 ? 18.108 5.218 -3.771 1.00 94.56 300 MET A O 1
ATOM 2403 N N . PHE A 1 301 ? 17.582 4.330 -1.770 1.00 95.12 301 PHE A N 1
ATOM 2404 C CA . PHE A 1 301 ? 17.927 2.961 -2.140 1.00 95.12 301 PHE A CA 1
ATOM 2405 C C . PHE A 1 301 ? 17.037 2.430 -3.267 1.00 95.12 301 PHE A C 1
ATOM 2407 O O . PHE A 1 301 ? 17.551 1.952 -4.277 1.00 95.12 301 PHE A O 1
ATOM 2414 N N . ASN A 1 302 ? 15.714 2.580 -3.133 1.00 94.44 302 ASN A N 1
ATOM 2415 C CA . ASN A 1 302 ? 14.757 2.158 -4.156 1.00 94.44 302 ASN A CA 1
ATOM 2416 C C . ASN A 1 302 ? 15.019 2.861 -5.496 1.00 94.44 302 ASN A C 1
ATOM 2418 O O . ASN A 1 302 ? 15.006 2.212 -6.537 1.00 94.44 302 ASN A O 1
ATOM 2422 N N . GLN A 1 303 ? 15.329 4.162 -5.489 1.00 92.81 303 GLN A N 1
ATOM 2423 C CA . GLN A 1 303 ? 15.656 4.897 -6.712 1.00 92.81 303 GLN A CA 1
ATOM 2424 C C . GLN A 1 303 ? 16.975 4.432 -7.343 1.00 92.81 303 GLN A C 1
ATOM 2426 O O . GLN A 1 303 ? 17.035 4.263 -8.559 1.00 92.81 303 GLN A O 1
ATOM 2431 N N . ALA A 1 304 ? 18.018 4.216 -6.538 1.00 92.81 304 ALA A N 1
ATOM 2432 C CA . ALA A 1 304 ? 19.317 3.772 -7.034 1.00 92.81 304 ALA A CA 1
ATOM 2433 C C . ALA A 1 304 ? 19.246 2.376 -7.665 1.00 92.81 304 ALA A C 1
ATOM 2435 O O . ALA A 1 304 ? 19.828 2.132 -8.716 1.00 92.81 304 ALA A O 1
ATOM 2436 N N . GLN A 1 305 ? 18.511 1.463 -7.033 1.00 94.00 305 GLN A N 1
ATOM 2437 C CA . GLN A 1 305 ? 18.409 0.079 -7.485 1.00 94.00 305 GLN A CA 1
ATOM 2438 C C . GLN A 1 305 ? 17.344 -0.132 -8.570 1.00 94.00 305 GLN A C 1
ATOM 2440 O O . GLN A 1 305 ? 17.426 -1.120 -9.295 1.00 94.00 305 GLN A O 1
ATOM 2445 N N . ALA A 1 306 ? 16.376 0.777 -8.741 1.00 90.56 306 ALA A N 1
ATOM 2446 C CA . ALA A 1 306 ? 15.368 0.672 -9.802 1.00 90.56 306 ALA A CA 1
ATOM 2447 C C . ALA A 1 306 ? 15.993 0.589 -11.205 1.00 90.56 306 ALA A C 1
ATOM 2449 O O . ALA A 1 306 ? 15.517 -0.170 -12.043 1.00 90.56 306 ALA A O 1
ATOM 2450 N N . GLN A 1 307 ? 17.082 1.326 -11.453 1.00 86.44 307 GLN A N 1
ATOM 2451 C CA . GLN A 1 307 ? 17.800 1.256 -12.727 1.00 86.44 307 GLN A CA 1
ATOM 2452 C C . GLN A 1 307 ? 18.544 -0.079 -12.889 1.00 86.44 307 GLN A C 1
ATOM 2454 O O . GLN A 1 307 ? 18.453 -0.706 -13.940 1.00 86.44 307 GLN A O 1
ATOM 2459 N N . GLU A 1 308 ? 19.238 -0.531 -11.843 1.00 89.19 308 GLU A N 1
ATOM 2460 C CA . GLU A 1 308 ? 20.017 -1.781 -11.851 1.00 89.19 308 GLU A CA 1
ATOM 2461 C C . GLU A 1 308 ? 19.133 -3.034 -11.965 1.00 89.19 308 GLU A C 1
ATOM 2463 O O . GLU A 1 308 ? 19.565 -4.070 -12.464 1.00 89.19 308 GLU A O 1
ATOM 2468 N N . THR A 1 309 ? 17.879 -2.942 -11.519 1.00 94.56 309 THR A N 1
ATOM 2469 C CA . THR A 1 309 ? 16.920 -4.059 -11.498 1.00 94.56 309 THR A CA 1
ATOM 2470 C C . THR A 1 309 ? 15.817 -3.950 -12.545 1.00 94.56 309 THR A C 1
ATOM 2472 O O . THR A 1 309 ? 14.886 -4.752 -12.532 1.00 94.56 309 THR A O 1
ATOM 2475 N N . TYR A 1 310 ? 15.930 -3.018 -13.495 1.00 94.62 310 TYR A N 1
ATOM 2476 C CA . TYR A 1 310 ? 14.942 -2.855 -14.565 1.00 94.62 310 TYR A CA 1
ATOM 2477 C C . TYR A 1 310 ? 14.765 -4.135 -15.401 1.00 94.62 310 TYR A C 1
ATOM 2479 O O . TYR A 1 310 ? 13.646 -4.535 -15.718 1.00 94.62 310 TYR A O 1
ATOM 2487 N N . ASP A 1 311 ? 15.863 -4.834 -15.692 1.00 94.06 311 ASP A N 1
ATOM 2488 C CA . ASP A 1 311 ? 15.828 -6.122 -16.392 1.00 94.06 311 ASP A CA 1
ATOM 2489 C C . ASP A 1 311 ? 15.085 -7.202 -15.584 1.00 94.06 311 ASP A C 1
ATOM 2491 O O . ASP A 1 311 ? 14.363 -8.022 -16.159 1.00 94.06 311 ASP A O 1
ATOM 2495 N N . ALA A 1 312 ? 15.205 -7.177 -14.253 1.00 95.12 312 ALA A N 1
ATOM 2496 C CA . ALA A 1 312 ? 14.479 -8.081 -13.365 1.00 95.12 312 ALA A CA 1
ATOM 2497 C C . ALA A 1 312 ? 12.966 -7.796 -13.393 1.00 95.12 312 ALA A C 1
ATOM 2499 O O . ALA A 1 312 ? 12.178 -8.730 -13.546 1.00 95.12 312 ALA A O 1
ATOM 2500 N N . ASP A 1 313 ? 12.571 -6.519 -13.345 1.00 94.44 313 ASP A N 1
ATOM 2501 C CA . ASP A 1 313 ? 11.170 -6.077 -13.429 1.00 94.44 313 ASP A CA 1
ATOM 2502 C C . ASP A 1 313 ? 10.514 -6.526 -14.744 1.00 94.44 313 ASP A C 1
ATOM 2504 O O . ASP A 1 313 ? 9.448 -7.151 -14.744 1.00 94.44 313 ASP A O 1
ATOM 2508 N N . LEU A 1 314 ? 11.210 -6.327 -15.873 1.00 92.88 314 LEU A N 1
ATOM 2509 C CA . LEU A 1 314 ? 10.770 -6.818 -17.182 1.00 92.88 314 LEU A CA 1
ATOM 2510 C C . LEU A 1 314 ? 10.573 -8.339 -17.195 1.00 92.88 314 LEU A C 1
ATOM 2512 O O . LEU A 1 314 ? 9.591 -8.821 -17.767 1.00 92.88 314 LEU A O 1
ATOM 2516 N N . ALA A 1 315 ? 11.481 -9.078 -16.549 1.00 93.31 315 ALA A N 1
ATOM 2517 C CA . ALA A 1 315 ? 11.434 -10.530 -16.400 1.00 93.31 315 ALA A CA 1
ATOM 2518 C C . ALA A 1 315 ? 10.412 -11.021 -15.356 1.00 93.31 315 ALA A C 1
ATOM 2520 O O . ALA A 1 315 ? 10.322 -12.224 -15.113 1.00 93.31 315 ALA A O 1
ATOM 2521 N N . GLY A 1 316 ? 9.612 -10.130 -14.761 1.00 92.88 316 GLY A N 1
ATOM 2522 C CA . GLY A 1 316 ? 8.567 -10.480 -13.799 1.00 92.88 316 GLY A CA 1
ATOM 2523 C C . GLY A 1 316 ? 9.091 -10.792 -12.397 1.00 92.88 316 GLY A C 1
ATOM 2524 O O . GLY A 1 316 ? 8.468 -11.579 -11.678 1.00 92.88 316 GLY A O 1
ATOM 2525 N N . LEU A 1 317 ? 10.235 -10.214 -12.023 1.00 95.00 317 LEU A N 1
ATOM 2526 C CA . LEU A 1 317 ? 10.795 -10.232 -10.676 1.00 95.00 317 LEU A CA 1
ATOM 2527 C C . LEU A 1 317 ? 10.711 -8.830 -10.078 1.00 95.00 317 LEU A C 1
ATOM 2529 O O . LEU A 1 317 ? 11.268 -7.873 -10.602 1.00 95.00 317 LEU A O 1
ATOM 2533 N N . TYR A 1 318 ? 10.062 -8.730 -8.933 1.00 95.50 318 TYR A N 1
ATOM 2534 C CA . TYR A 1 318 ? 9.806 -7.482 -8.240 1.00 95.50 318 TYR A CA 1
ATOM 2535 C C . TYR A 1 318 ? 10.437 -7.527 -6.861 1.00 95.50 318 TYR A C 1
ATOM 2537 O O . TYR A 1 318 ? 10.444 -8.568 -6.195 1.00 95.50 318 TYR A O 1
ATOM 2545 N N . TRP A 1 319 ? 10.902 -6.376 -6.398 1.00 95.56 319 TRP A N 1
ATOM 2546 C CA . TRP A 1 319 ? 11.392 -6.219 -5.042 1.00 95.56 319 TRP A CA 1
ATOM 2547 C C . TRP A 1 319 ? 10.995 -4.851 -4.480 1.00 95.56 319 TRP A C 1
ATOM 2549 O O . TRP A 1 319 ? 10.691 -3.921 -5.225 1.00 95.56 319 TRP A O 1
ATOM 2559 N N . ASN A 1 320 ? 10.977 -4.732 -3.157 1.00 92.50 320 ASN A N 1
ATOM 2560 C CA . ASN A 1 320 ? 10.803 -3.459 -2.463 1.00 92.50 320 ASN A CA 1
ATOM 2561 C C . ASN A 1 320 ? 11.556 -3.490 -1.129 1.00 92.50 320 ASN A C 1
ATOM 2563 O O . ASN A 1 320 ? 11.475 -4.490 -0.408 1.00 92.50 320 ASN A O 1
ATOM 2567 N N . ALA A 1 321 ? 12.254 -2.405 -0.791 1.00 92.94 321 ALA A N 1
ATOM 2568 C CA . ALA A 1 321 ? 12.833 -2.189 0.528 1.00 92.94 321 ALA A CA 1
ATOM 2569 C C . ALA A 1 321 ? 12.094 -1.061 1.253 1.00 92.94 321 ALA A C 1
ATOM 2571 O O . ALA A 1 321 ? 12.064 0.078 0.780 1.00 92.94 321 ALA A O 1
ATOM 2572 N N . ASN A 1 322 ? 11.549 -1.380 2.428 1.00 89.00 322 ASN A N 1
ATOM 2573 C CA . ASN A 1 322 ? 10.851 -0.442 3.298 1.00 89.00 322 ASN A CA 1
ATOM 2574 C C . ASN A 1 322 ? 11.475 -0.447 4.692 1.00 89.00 322 ASN A C 1
ATOM 2576 O O . ASN A 1 322 ? 11.564 -1.485 5.351 1.00 89.00 322 ASN A O 1
ATOM 2580 N N . LEU A 1 323 ? 11.881 0.732 5.154 1.00 88.00 323 LEU A N 1
ATOM 2581 C CA . LEU A 1 323 ? 12.326 0.950 6.526 1.00 88.00 323 LEU A CA 1
ATOM 2582 C C . LEU A 1 323 ? 11.116 1.368 7.362 1.00 88.00 323 LEU A C 1
ATOM 2584 O O . LEU A 1 323 ? 10.634 2.494 7.256 1.00 88.00 323 LEU A O 1
ATOM 2588 N N . ILE A 1 324 ? 10.606 0.439 8.163 1.00 76.94 324 ILE A N 1
ATOM 2589 C CA . ILE A 1 324 ? 9.361 0.604 8.919 1.00 76.94 324 ILE A CA 1
ATOM 2590 C C . ILE A 1 324 ? 9.601 0.423 10.417 1.00 76.94 324 ILE A C 1
ATOM 2592 O O . ILE A 1 324 ? 10.687 0.031 10.840 1.00 76.94 324 ILE A O 1
ATOM 2596 N N . SER A 1 325 ? 8.566 0.636 11.233 1.00 73.88 325 SER A N 1
ATOM 2597 C CA . SER A 1 325 ? 8.668 0.459 12.685 1.00 73.88 325 SER A CA 1
ATOM 2598 C C . SER A 1 325 ? 9.022 -0.967 13.128 1.00 73.88 325 SER A C 1
ATOM 2600 O O . SER A 1 325 ? 9.323 -1.135 14.300 1.00 73.88 325 SER A O 1
ATOM 2602 N N . SER A 1 326 ? 9.013 -1.979 12.235 1.00 73.56 326 SER A N 1
ATOM 2603 C CA . SER A 1 326 ? 9.544 -3.332 12.500 1.00 73.56 326 SER A CA 1
ATOM 2604 C C . SER A 1 326 ? 10.996 -3.598 12.192 1.00 73.56 326 SER A C 1
ATOM 2606 O O . SER A 1 326 ? 11.487 -4.674 12.540 1.00 73.56 326 SER A O 1
ATOM 2608 N N . GLY A 1 327 ? 11.685 -2.666 11.551 1.00 83.75 327 GLY A N 1
ATOM 2609 C CA . GLY A 1 327 ? 12.993 -2.943 10.993 1.00 83.75 327 GLY A CA 1
ATOM 2610 C C . GLY A 1 327 ? 13.041 -2.731 9.483 1.00 83.75 327 GLY A C 1
ATOM 2611 O O . GLY A 1 327 ? 12.191 -2.062 8.887 1.00 83.75 327 GLY A O 1
ATOM 2612 N N . LEU A 1 328 ? 14.088 -3.283 8.874 1.00 89.62 328 LEU A N 1
ATOM 2613 C CA . LEU A 1 328 ? 14.298 -3.225 7.433 1.00 89.62 328 LEU A CA 1
ATOM 2614 C C . LEU A 1 328 ? 13.565 -4.395 6.793 1.00 89.62 328 LEU A C 1
ATOM 2616 O O . LEU A 1 328 ? 13.971 -5.546 6.970 1.00 89.62 328 LEU A O 1
ATOM 2620 N N . ARG A 1 329 ? 12.496 -4.103 6.055 1.00 91.00 329 ARG A N 1
ATOM 2621 C CA . ARG A 1 329 ? 11.731 -5.118 5.340 1.00 91.00 329 ARG A CA 1
ATOM 2622 C C . ARG A 1 329 ? 12.070 -5.096 3.859 1.00 91.00 329 ARG A C 1
ATOM 2624 O O . ARG A 1 329 ? 11.793 -4.119 3.170 1.00 91.00 329 ARG A O 1
ATOM 2631 N N . PHE A 1 330 ? 12.587 -6.215 3.376 1.00 95.00 330 PHE A N 1
ATOM 2632 C CA . PHE A 1 330 ? 12.757 -6.502 1.961 1.00 95.00 330 PHE A CA 1
ATOM 2633 C C . PHE A 1 330 ? 11.695 -7.511 1.538 1.00 95.00 330 PHE A C 1
ATOM 2635 O O . PHE A 1 330 ? 11.558 -8.563 2.160 1.00 95.00 330 PHE A O 1
ATOM 2642 N N . THR A 1 331 ? 10.931 -7.188 0.504 1.00 94.94 331 THR A N 1
ATOM 2643 C CA . THR A 1 331 ? 9.947 -8.104 -0.086 1.00 94.94 331 THR A CA 1
ATOM 2644 C C . THR A 1 331 ? 10.369 -8.395 -1.510 1.00 94.94 331 THR A C 1
ATOM 2646 O O . THR A 1 331 ? 10.610 -7.459 -2.262 1.00 94.94 331 THR A O 1
ATOM 2649 N N . PHE A 1 332 ? 10.437 -9.669 -1.874 1.00 97.12 332 PHE A N 1
ATOM 2650 C CA . PHE A 1 332 ? 10.773 -10.156 -3.206 1.00 97.12 332 PHE A CA 1
ATOM 2651 C C . PHE A 1 332 ? 9.617 -11.005 -3.719 1.00 97.12 332 PHE A C 1
ATOM 2653 O O . PHE A 1 332 ? 9.048 -11.803 -2.973 1.00 97.12 332 PHE A O 1
ATOM 2660 N N . SER A 1 333 ? 9.258 -10.847 -4.987 1.00 95.56 333 SER A N 1
ATOM 2661 C CA . SER A 1 333 ? 8.201 -11.640 -5.610 1.00 95.56 333 SER A CA 1
ATOM 2662 C C . SER A 1 333 ? 8.441 -11.844 -7.094 1.00 95.56 333 SER A C 1
ATOM 2664 O O . SER A 1 333 ? 9.032 -10.989 -7.737 1.00 95.56 333 SER A O 1
ATOM 2666 N N . GLY A 1 334 ? 7.958 -12.947 -7.653 1.00 94.50 334 GLY A N 1
ATOM 2667 C CA . GLY A 1 334 ? 8.081 -13.208 -9.086 1.00 94.50 334 GLY A CA 1
ATOM 2668 C C . GLY A 1 334 ? 8.386 -14.664 -9.379 1.00 94.50 334 GLY A C 1
ATOM 2669 O O . GLY A 1 334 ? 8.081 -15.534 -8.564 1.00 94.50 334 GLY A O 1
ATOM 2670 N N . TYR A 1 335 ? 8.970 -14.939 -10.544 1.00 94.75 335 TYR A N 1
ATOM 2671 C CA . TYR A 1 335 ? 9.371 -16.292 -10.930 1.00 94.75 335 TYR A CA 1
ATOM 2672 C C . TYR A 1 335 ? 10.472 -16.852 -10.027 1.00 94.75 335 TYR A C 1
ATOM 2674 O O . TYR A 1 335 ? 11.483 -16.208 -9.768 1.00 94.75 335 TYR A O 1
ATOM 2682 N N . HIS A 1 336 ? 10.277 -18.081 -9.557 1.00 94.62 336 HIS A N 1
ATOM 2683 C CA . HIS A 1 336 ? 11.103 -18.666 -8.501 1.00 94.62 336 HIS A CA 1
ATOM 2684 C C . HIS A 1 336 ? 12.581 -18.883 -8.885 1.00 94.62 336 HIS A C 1
ATOM 2686 O O . HIS A 1 336 ? 13.440 -18.773 -8.017 1.00 94.62 336 HIS A O 1
ATOM 2692 N N . ASP A 1 337 ? 12.889 -19.159 -10.158 1.00 94.88 337 ASP A N 1
ATOM 2693 C CA . ASP A 1 337 ? 14.230 -19.570 -10.611 1.00 94.88 337 ASP A CA 1
ATOM 2694 C C . ASP A 1 337 ? 15.332 -18.537 -10.308 1.00 94.88 337 ASP A C 1
ATOM 2696 O O . ASP A 1 337 ? 16.425 -18.895 -9.871 1.00 94.88 337 ASP A O 1
ATOM 2700 N N . ARG A 1 338 ? 15.043 -17.248 -10.520 1.00 95.44 338 ARG A N 1
ATOM 2701 C CA . ARG A 1 338 ? 15.997 -16.134 -10.349 1.00 95.44 338 ARG A CA 1
ATOM 2702 C C . ARG A 1 338 ? 15.746 -15.293 -9.099 1.00 95.44 338 ARG A C 1
ATOM 2704 O O . ARG A 1 338 ? 16.495 -14.361 -8.815 1.00 95.44 338 ARG A O 1
ATOM 2711 N N . LEU A 1 339 ? 14.710 -15.623 -8.328 1.00 95.81 339 LEU A N 1
ATOM 2712 C CA . LEU A 1 339 ? 14.345 -14.884 -7.121 1.00 95.81 339 LEU A CA 1
ATOM 2713 C C . LEU A 1 339 ? 15.436 -14.933 -6.027 1.00 95.81 339 LEU A C 1
ATOM 2715 O O . LEU A 1 339 ? 15.698 -13.886 -5.429 1.00 95.81 339 LEU A O 1
ATOM 2719 N N . PRO A 1 340 ? 16.113 -16.076 -5.765 1.00 95.44 340 PRO A N 1
ATOM 2720 C CA . PRO A 1 340 ? 17.222 -16.124 -4.808 1.00 95.44 340 PRO A CA 1
ATOM 2721 C C . PRO A 1 340 ? 18.423 -15.264 -5.225 1.00 95.44 340 PRO A C 1
ATOM 2723 O O . PRO A 1 340 ? 19.018 -14.610 -4.367 1.00 95.44 340 PRO A O 1
ATOM 2726 N N . ASP A 1 341 ? 18.740 -15.228 -6.527 1.00 95.00 341 ASP A N 1
ATOM 2727 C CA . ASP A 1 341 ? 19.825 -14.411 -7.089 1.00 95.00 341 ASP A CA 1
ATOM 2728 C C . ASP A 1 341 ? 19.543 -12.920 -6.813 1.00 95.00 341 ASP A C 1
ATOM 2730 O O . ASP A 1 341 ? 20.322 -12.251 -6.130 1.00 95.00 341 ASP A O 1
ATOM 2734 N N . LEU A 1 342 ? 18.353 -12.441 -7.211 1.00 96.56 342 LEU A N 1
ATOM 2735 C CA . LEU A 1 342 ? 17.906 -11.062 -6.969 1.00 96.56 342 LEU A CA 1
ATOM 2736 C C . LEU A 1 342 ? 17.886 -10.708 -5.474 1.00 96.56 342 LEU A C 1
ATOM 2738 O O . LEU A 1 342 ? 18.302 -9.617 -5.080 1.00 96.56 342 LEU A O 1
ATOM 2742 N N . THR A 1 343 ? 17.414 -11.634 -4.632 1.00 96.31 343 THR A N 1
ATOM 2743 C CA . THR A 1 343 ? 17.368 -11.441 -3.174 1.00 96.31 343 THR A CA 1
ATOM 2744 C C . THR A 1 343 ? 18.754 -11.124 -2.630 1.00 96.31 343 THR A C 1
ATOM 2746 O O . THR A 1 343 ? 18.932 -10.183 -1.851 1.00 96.31 343 THR A O 1
ATOM 2749 N N . MET A 1 344 ? 19.755 -11.898 -3.051 1.00 95.81 344 MET A N 1
ATOM 2750 C CA . MET A 1 344 ? 21.106 -11.719 -2.555 1.00 95.81 344 MET A CA 1
ATOM 2751 C C . MET A 1 344 ? 21.770 -10.456 -3.114 1.00 95.81 344 MET A C 1
ATOM 2753 O O . MET A 1 344 ? 22.470 -9.762 -2.373 1.00 95.81 344 MET A O 1
ATOM 2757 N N . ASP A 1 345 ? 21.531 -10.126 -4.380 1.00 95.12 345 ASP A N 1
ATOM 2758 C CA . ASP A 1 345 ? 22.094 -8.932 -5.012 1.00 95.12 345 ASP A CA 1
ATOM 2759 C C . ASP A 1 345 ? 21.587 -7.641 -4.355 1.00 95.12 345 ASP A C 1
ATOM 2761 O O . ASP A 1 345 ? 22.390 -6.765 -4.024 1.00 95.12 345 ASP A O 1
ATOM 2765 N N . ILE A 1 346 ? 20.293 -7.563 -4.029 1.00 96.12 346 ILE A N 1
ATOM 2766 C CA . ILE A 1 346 ? 19.715 -6.418 -3.308 1.00 96.12 346 ILE A CA 1
ATOM 2767 C C . ILE A 1 346 ? 20.269 -6.294 -1.884 1.00 96.12 346 ILE A C 1
ATOM 2769 O O . ILE A 1 346 ? 20.642 -5.198 -1.455 1.00 96.12 346 ILE A O 1
ATOM 2773 N N . LEU A 1 347 ? 20.383 -7.400 -1.141 1.00 94.25 347 LEU A N 1
ATOM 2774 C CA . LEU A 1 347 ? 20.955 -7.374 0.212 1.00 94.25 347 LEU A CA 1
ATOM 2775 C C . LEU A 1 347 ? 22.436 -6.947 0.203 1.00 94.25 347 LEU A C 1
ATOM 2777 O O . LEU A 1 347 ? 22.876 -6.179 1.067 1.00 94.25 347 LEU A O 1
ATOM 2781 N N . LYS A 1 348 ? 23.209 -7.389 -0.796 1.00 93.44 348 LYS A N 1
ATOM 2782 C CA . LYS A 1 348 ? 24.594 -6.938 -1.013 1.00 93.44 348 LYS A CA 1
ATOM 2783 C C . LYS A 1 348 ? 24.657 -5.457 -1.378 1.00 93.44 348 LYS A C 1
ATOM 2785 O O . LYS A 1 348 ? 25.496 -4.735 -0.840 1.00 93.44 348 LYS A O 1
ATOM 2790 N N . ALA A 1 349 ? 23.765 -4.984 -2.245 1.00 93.69 349 ALA A N 1
ATOM 2791 C CA . ALA A 1 349 ? 23.707 -3.582 -2.639 1.00 93.69 349 ALA A CA 1
ATOM 2792 C C . ALA A 1 349 ? 23.394 -2.665 -1.446 1.00 93.69 349 ALA A C 1
ATOM 2794 O O . ALA A 1 349 ? 24.063 -1.646 -1.256 1.00 93.69 349 ALA A O 1
ATOM 2795 N N . PHE A 1 350 ? 22.439 -3.046 -0.589 1.00 92.88 350 PHE A N 1
ATOM 2796 C CA . PHE A 1 350 ? 22.055 -2.248 0.580 1.00 92.88 350 PHE A CA 1
ATOM 2797 C C . PHE A 1 350 ? 23.195 -2.086 1.596 1.00 92.88 350 PHE A C 1
ATOM 2799 O O . PHE A 1 350 ? 23.336 -1.044 2.236 1.00 92.88 350 PHE A O 1
ATOM 2806 N N . THR A 1 351 ? 24.028 -3.114 1.742 1.00 89.44 351 THR A N 1
ATOM 2807 C CA . THR A 1 351 ? 25.102 -3.181 2.747 1.00 89.44 351 THR A CA 1
ATOM 2808 C C . THR A 1 351 ? 26.456 -2.668 2.243 1.00 89.44 351 THR A C 1
ATOM 2810 O O . THR A 1 351 ? 27.428 -2.620 3.002 1.00 89.44 351 THR A O 1
ATOM 2813 N N . ARG A 1 352 ? 26.538 -2.253 0.974 1.00 87.44 352 ARG A N 1
ATOM 2814 C CA . ARG A 1 352 ? 27.772 -1.810 0.317 1.00 87.44 352 ARG A CA 1
ATOM 2815 C C . ARG A 1 352 ? 28.305 -0.496 0.908 1.00 87.44 352 ARG A C 1
ATOM 2817 O O . ARG A 1 352 ? 27.630 0.531 0.877 1.00 87.44 352 ARG A O 1
ATOM 2824 N N . ARG A 1 353 ? 29.563 -0.507 1.373 1.00 80.56 353 ARG A N 1
ATOM 2825 C CA . ARG A 1 353 ? 30.259 0.646 1.999 1.00 80.56 353 ARG A CA 1
ATOM 2826 C C . ARG A 1 353 ? 31.328 1.316 1.116 1.00 80.56 353 ARG A C 1
ATOM 2828 O O . ARG A 1 353 ? 32.147 2.075 1.624 1.00 80.56 353 ARG A O 1
ATOM 2835 N N . SER A 1 354 ? 31.375 1.019 -0.184 1.00 82.00 354 SER A N 1
ATOM 2836 C CA . SER A 1 354 ? 32.398 1.575 -1.084 1.00 82.00 354 SER A CA 1
ATOM 2837 C C . SER A 1 354 ? 32.289 3.103 -1.233 1.00 82.00 354 SER A C 1
ATOM 2839 O O . SER A 1 354 ? 31.202 3.652 -1.037 1.00 82.00 354 SER A O 1
ATOM 2841 N N . PRO A 1 355 ? 33.377 3.799 -1.620 1.00 79.81 355 PRO A N 1
ATOM 2842 C CA . PRO A 1 355 ? 33.326 5.220 -1.975 1.00 79.81 355 PRO A CA 1
ATOM 2843 C C . PRO A 1 355 ? 32.275 5.522 -3.053 1.00 79.81 355 PRO A C 1
ATOM 2845 O O . PRO A 1 355 ? 31.547 6.500 -2.929 1.00 79.81 355 PRO A O 1
ATOM 2848 N N . ASP A 1 356 ? 32.113 4.611 -4.017 1.00 81.31 356 ASP A N 1
ATOM 2849 C CA . ASP A 1 356 ? 31.128 4.699 -5.106 1.00 81.31 356 ASP A CA 1
ATOM 2850 C C . ASP A 1 356 ? 29.754 4.107 -4.726 1.00 81.31 356 ASP A C 1
ATOM 2852 O O . ASP A 1 356 ? 29.032 3.579 -5.568 1.00 81.31 356 ASP A O 1
ATOM 2856 N N . SER A 1 357 ? 29.416 4.061 -3.432 1.00 87.56 357 SER A N 1
ATOM 2857 C CA . SER A 1 357 ? 28.131 3.516 -2.977 1.00 87.56 357 SER A CA 1
ATOM 2858 C C . SER A 1 357 ? 26.986 4.496 -3.233 1.00 87.56 357 SER A C 1
ATOM 2860 O O . SER A 1 357 ? 27.129 5.702 -3.024 1.00 87.56 357 SER A O 1
ATOM 2862 N N . TRP A 1 358 ? 25.818 3.952 -3.578 1.00 91.12 358 TRP A N 1
ATOM 2863 C CA . TRP A 1 358 ? 24.581 4.687 -3.857 1.00 91.12 358 TRP A CA 1
ATOM 2864 C C . TRP A 1 358 ? 24.214 5.705 -2.766 1.00 91.12 358 TRP A C 1
ATOM 2866 O O . TRP A 1 358 ? 23.681 6.772 -3.057 1.00 91.12 358 TRP A O 1
ATOM 2876 N N . VAL A 1 359 ? 24.517 5.398 -1.499 1.00 91.19 359 VAL A N 1
ATOM 2877 C CA . VAL A 1 359 ? 24.163 6.246 -0.350 1.00 91.19 359 VAL A CA 1
ATOM 2878 C C . VAL A 1 359 ? 24.960 7.556 -0.321 1.00 91.19 359 VAL A C 1
ATOM 2880 O O . VAL A 1 359 ? 24.531 8.515 0.308 1.00 91.19 359 VAL A O 1
ATOM 2883 N N . ARG A 1 360 ? 26.101 7.629 -1.025 1.00 92.31 360 ARG A N 1
ATOM 2884 C CA . ARG A 1 360 ? 26.946 8.832 -1.131 1.00 92.31 360 ARG A CA 1
ATOM 2885 C C . ARG A 1 360 ? 26.572 9.724 -2.318 1.00 92.31 360 ARG A C 1
ATOM 2887 O O . ARG A 1 360 ? 27.107 10.823 -2.443 1.00 92.31 360 ARG A O 1
ATOM 2894 N N . GLU A 1 361 ? 25.665 9.283 -3.187 1.00 91.38 361 GLU A N 1
ATOM 2895 C CA . GLU A 1 361 ? 25.278 10.040 -4.375 1.00 91.38 361 GLU A CA 1
ATOM 2896 C C . GLU A 1 361 ? 24.266 11.148 -4.046 1.00 91.38 361 GLU A C 1
ATOM 2898 O O . GLU A 1 361 ? 23.080 10.908 -3.801 1.00 91.38 361 GLU A O 1
ATOM 2903 N N . GLU A 1 362 ? 24.718 12.400 -4.135 1.00 92.38 362 GLU A N 1
ATOM 2904 C CA . GLU A 1 362 ? 23.914 13.582 -3.800 1.00 92.38 362 GLU A CA 1
ATOM 2905 C C . GLU A 1 362 ? 22.627 13.705 -4.638 1.00 92.38 362 GLU A C 1
ATOM 2907 O O . GLU A 1 362 ? 21.614 14.214 -4.155 1.00 92.38 362 GLU A O 1
ATOM 2912 N N . ARG A 1 363 ? 22.623 13.203 -5.883 1.00 90.19 363 ARG A N 1
ATOM 2913 C CA . ARG A 1 363 ? 21.432 13.227 -6.753 1.00 90.19 363 ARG A CA 1
ATOM 2914 C C . ARG A 1 363 ? 20.259 12.438 -6.166 1.00 90.19 363 ARG A C 1
ATOM 2916 O O . ARG A 1 363 ? 19.123 12.904 -6.249 1.00 90.19 363 ARG A O 1
ATOM 2923 N N . PHE A 1 364 ? 20.524 11.276 -5.561 1.00 92.69 364 PHE A N 1
ATOM 2924 C CA . PHE A 1 364 ? 19.478 10.445 -4.964 1.00 92.69 364 PHE A CA 1
ATOM 2925 C C . PHE A 1 364 ? 18.961 11.083 -3.687 1.00 92.69 364 PHE A C 1
ATOM 2927 O O . PHE A 1 364 ? 17.754 11.100 -3.471 1.00 92.69 364 PHE A O 1
ATOM 2934 N N . PHE A 1 365 ? 19.849 11.678 -2.890 1.00 95.25 365 PHE A N 1
ATOM 2935 C CA . PHE A 1 365 ? 19.456 12.427 -1.703 1.00 95.25 365 PHE A CA 1
ATOM 2936 C C . PHE A 1 365 ? 18.547 13.609 -2.046 1.00 95.25 365 PHE A C 1
ATOM 2938 O O . PHE A 1 365 ? 17.436 13.678 -1.526 1.00 95.25 365 PHE A O 1
ATOM 2945 N N . LYS A 1 366 ? 18.959 14.480 -2.980 1.00 93.06 366 LYS A N 1
ATOM 2946 C CA . LYS A 1 366 ? 18.147 15.630 -3.414 1.00 93.06 366 LYS A CA 1
ATOM 2947 C C . LYS A 1 366 ? 16.780 15.189 -3.926 1.00 93.06 366 LYS A C 1
ATOM 2949 O O . LYS A 1 366 ? 15.773 15.736 -3.502 1.00 93.06 366 LYS A O 1
ATOM 2954 N N . SER A 1 367 ? 16.744 14.168 -4.784 1.00 91.31 367 SER A N 1
ATOM 2955 C CA . SER A 1 367 ? 15.503 13.600 -5.327 1.00 91.31 367 SER A CA 1
ATOM 2956 C C . SER A 1 367 ? 14.591 13.021 -4.235 1.00 91.31 367 SER A C 1
ATOM 2958 O O . SER A 1 367 ? 13.391 13.299 -4.213 1.00 91.31 367 SER A O 1
ATOM 2960 N N . ALA A 1 368 ? 15.143 12.245 -3.298 1.00 93.25 368 ALA A N 1
ATOM 2961 C CA . ALA A 1 368 ? 14.388 11.629 -2.210 1.00 93.25 368 ALA A CA 1
ATOM 2962 C C . ALA A 1 368 ? 13.859 12.662 -1.203 1.00 93.25 368 ALA A C 1
ATOM 2964 O O . ALA A 1 368 ? 12.693 12.583 -0.809 1.00 93.25 368 ALA A O 1
ATOM 2965 N N . GLN A 1 369 ? 14.685 13.641 -0.821 1.00 94.50 369 GLN A N 1
ATOM 2966 C CA . GLN A 1 369 ? 14.308 14.743 0.065 1.00 94.50 369 GLN A CA 1
ATOM 2967 C C . GLN A 1 369 ? 13.217 15.609 -0.573 1.00 94.50 369 GLN A C 1
ATOM 2969 O O . GLN A 1 369 ? 12.196 15.869 0.055 1.00 94.50 369 GLN A O 1
ATOM 2974 N N . ASP A 1 370 ? 13.383 15.992 -1.838 1.00 91.50 370 ASP A N 1
ATOM 2975 C CA . ASP A 1 370 ? 12.412 16.777 -2.602 1.00 91.50 370 ASP A CA 1
ATOM 2976 C C . ASP A 1 370 ? 11.077 16.030 -2.779 1.00 91.50 370 ASP A C 1
ATOM 2978 O O . ASP A 1 370 ? 10.008 16.584 -2.522 1.00 91.50 370 ASP A O 1
ATOM 2982 N N . LYS A 1 371 ? 11.111 14.732 -3.115 1.00 90.81 371 LYS A N 1
ATOM 2983 C CA . LYS A 1 371 ? 9.907 13.886 -3.169 1.00 90.81 371 LYS A CA 1
ATOM 2984 C C . LYS A 1 371 ? 9.196 13.823 -1.814 1.00 90.81 371 LYS A C 1
ATOM 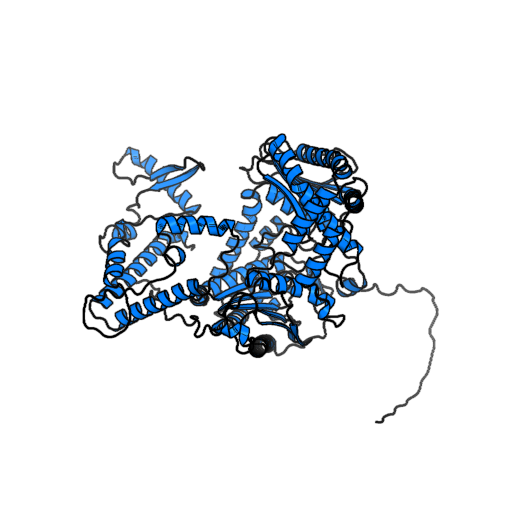2986 O O . LYS A 1 371 ? 7.973 13.950 -1.775 1.00 90.81 371 LYS A O 1
ATOM 2991 N N . LEU A 1 372 ? 9.937 13.644 -0.719 1.00 91.31 372 LEU A N 1
ATOM 2992 C CA . LEU A 1 372 ? 9.372 13.628 0.631 1.00 91.31 372 LEU A CA 1
ATOM 2993 C C . LEU A 1 372 ? 8.752 14.985 0.992 1.00 91.31 372 LEU A C 1
ATOM 2995 O O . LEU A 1 372 ? 7.596 15.029 1.401 1.00 91.31 372 LEU A O 1
ATOM 2999 N N . LEU A 1 373 ? 9.477 16.087 0.785 1.00 93.19 373 LEU A N 1
ATOM 3000 C CA . LEU A 1 373 ? 9.005 17.442 1.079 1.00 93.19 373 LEU A CA 1
ATOM 3001 C C . LEU A 1 373 ? 7.774 17.814 0.259 1.00 93.19 373 LEU A C 1
ATOM 3003 O O . LEU A 1 373 ? 6.824 18.350 0.823 1.00 93.19 373 LEU A O 1
ATOM 3007 N N . ARG A 1 374 ? 7.743 17.498 -1.042 1.00 90.44 374 ARG A N 1
ATOM 3008 C CA . ARG A 1 374 ? 6.541 17.693 -1.862 1.00 90.44 374 ARG A CA 1
ATOM 3009 C C . ARG A 1 374 ? 5.365 16.909 -1.306 1.00 90.44 374 ARG A C 1
ATOM 3011 O O . ARG A 1 374 ? 4.307 17.495 -1.116 1.00 90.44 374 ARG A O 1
ATOM 3018 N N . ASN A 1 375 ? 5.542 15.625 -0.996 1.00 89.69 375 ASN A N 1
ATOM 3019 C CA . ASN A 1 375 ? 4.464 14.799 -0.447 1.00 89.69 375 ASN A CA 1
ATOM 3020 C C . ASN A 1 375 ? 3.936 15.340 0.891 1.00 89.69 375 ASN A C 1
ATOM 3022 O O . ASN A 1 375 ? 2.730 15.316 1.117 1.00 89.69 375 ASN A O 1
ATOM 3026 N N . LEU A 1 376 ? 4.820 15.837 1.762 1.00 90.69 376 LEU A N 1
ATOM 3027 C CA . LEU A 1 376 ? 4.443 16.415 3.053 1.00 90.69 376 LEU A CA 1
ATOM 3028 C C . LEU A 1 376 ? 3.749 17.778 2.893 1.00 90.69 376 LEU A C 1
ATOM 3030 O O . LEU A 1 376 ? 2.665 17.974 3.430 1.00 90.69 376 LEU A O 1
ATOM 3034 N N . ARG A 1 377 ? 4.324 18.704 2.113 1.00 91.81 377 ARG A N 1
ATOM 3035 C CA . ARG A 1 377 ? 3.773 20.058 1.896 1.00 91.81 377 ARG A CA 1
ATOM 3036 C C . ARG A 1 377 ? 2.456 20.048 1.121 1.00 91.81 377 ARG A C 1
ATOM 3038 O O . ARG A 1 377 ? 1.599 20.894 1.349 1.00 91.81 377 ARG A O 1
ATOM 3045 N N . THR A 1 378 ? 2.292 19.100 0.199 1.00 90.00 378 THR A N 1
ATOM 3046 C CA . THR A 1 378 ? 1.049 18.961 -0.575 1.00 90.00 378 THR A CA 1
ATOM 3047 C C . THR A 1 378 ? -0.035 18.201 0.178 1.00 90.00 378 THR A C 1
ATOM 3049 O O . THR A 1 378 ? -1.176 18.182 -0.279 1.00 90.00 378 THR A O 1
ATOM 3052 N N . PHE A 1 379 ? 0.276 17.585 1.325 1.00 89.00 379 PHE A N 1
ATOM 3053 C CA . PHE A 1 379 ? -0.670 16.728 2.035 1.00 89.00 379 PHE A CA 1
ATOM 3054 C C . PHE A 1 379 ? -1.977 17.455 2.359 1.00 89.00 379 PHE A C 1
ATOM 3056 O O . PHE A 1 379 ? -3.033 16.953 1.987 1.00 89.00 379 PHE A O 1
ATOM 3063 N N . PHE A 1 380 ? -1.910 18.632 2.989 1.00 88.62 380 PHE A N 1
ATOM 3064 C CA . PHE A 1 380 ? -3.107 19.384 3.376 1.00 88.62 380 PHE A CA 1
ATOM 3065 C C . PHE A 1 380 ? -3.675 20.278 2.273 1.00 88.62 380 PHE A C 1
ATOM 3067 O O . PHE A 1 380 ? -4.842 20.651 2.317 1.00 88.62 380 PHE A O 1
ATOM 3074 N N . THR A 1 381 ? -2.870 20.627 1.271 1.00 89.44 381 THR A N 1
ATOM 3075 C CA . THR A 1 381 ? -3.291 21.546 0.205 1.00 89.44 381 THR A CA 1
ATOM 3076 C C . THR A 1 381 ? -3.925 20.831 -0.983 1.00 89.44 381 THR A C 1
ATOM 3078 O O . THR A 1 381 ? -4.723 21.436 -1.685 1.00 89.44 381 THR A O 1
ATOM 3081 N N . SER A 1 382 ? -3.607 19.550 -1.205 1.00 86.69 382 SER A N 1
ATOM 3082 C CA . SER A 1 382 ? -4.121 18.770 -2.345 1.00 86.69 382 SER A CA 1
ATOM 3083 C C . SER A 1 382 ? -5.194 17.747 -1.977 1.00 86.69 382 SER A C 1
ATOM 3085 O O . SER A 1 382 ? -5.920 17.268 -2.850 1.00 86.69 382 SER A O 1
ATOM 3087 N N . ARG A 1 383 ? -5.286 17.355 -0.701 1.00 89.06 383 ARG A N 1
ATOM 3088 C CA . ARG A 1 383 ? -6.231 16.323 -0.271 1.00 89.06 383 ARG A CA 1
ATOM 3089 C C . ARG A 1 383 ? -7.581 16.920 0.094 1.00 89.06 383 ARG A C 1
ATOM 3091 O O . ARG A 1 383 ? -7.743 18.119 0.308 1.00 89.06 383 ARG A O 1
ATOM 3098 N N . ARG A 1 384 ? -8.570 16.032 0.119 1.00 90.19 384 ARG A N 1
ATOM 3099 C CA . ARG A 1 384 ? -9.930 16.345 0.540 1.00 90.19 384 ARG A CA 1
ATOM 3100 C C . ARG A 1 384 ? -10.038 16.413 2.060 1.00 90.19 384 ARG A C 1
ATOM 3102 O O . ARG A 1 384 ? -9.275 15.750 2.772 1.00 90.19 384 ARG A O 1
ATOM 3109 N N . ALA A 1 385 ? -11.062 17.102 2.553 1.00 92.12 385 ALA A N 1
ATOM 3110 C CA . ALA A 1 385 ? -11.303 17.265 3.987 1.00 92.12 385 ALA A CA 1
ATOM 3111 C C . ALA A 1 385 ? -11.441 15.927 4.757 1.00 92.12 385 ALA A C 1
ATOM 3113 O O . ALA A 1 385 ? -11.012 15.844 5.908 1.00 92.12 385 ALA A O 1
ATOM 3114 N N . ASP A 1 386 ? -11.956 14.849 4.143 1.00 91.31 386 ASP A N 1
ATOM 3115 C CA . ASP A 1 386 ? -12.043 13.518 4.778 1.00 91.31 386 ASP A CA 1
ATOM 3116 C C . ASP A 1 386 ? -10.664 12.904 5.059 1.00 91.31 386 ASP A C 1
ATOM 3118 O O . ASP A 1 386 ? -10.471 12.211 6.059 1.00 91.31 386 ASP A O 1
ATOM 3122 N N . SER A 1 387 ? -9.673 13.186 4.212 1.00 90.94 387 SER A N 1
ATOM 3123 C CA . SER A 1 387 ? -8.295 12.740 4.442 1.00 90.94 387 SER A CA 1
ATOM 3124 C C . SER A 1 387 ? -7.647 13.476 5.615 1.00 90.94 387 SER A C 1
ATOM 3126 O O . SER A 1 387 ? -6.889 12.870 6.368 1.00 90.94 387 SER A O 1
ATOM 3128 N N . HIS A 1 388 ? -7.967 14.760 5.802 1.00 92.62 388 HIS A N 1
ATOM 3129 C CA . HIS A 1 388 ? -7.492 15.537 6.950 1.00 92.62 388 HIS A CA 1
ATOM 3130 C C . HIS A 1 388 ? -8.148 15.044 8.244 1.00 92.62 388 HIS A C 1
ATOM 3132 O O . HIS A 1 388 ? -7.467 14.861 9.249 1.00 92.62 388 HIS A O 1
ATOM 3138 N N . ALA A 1 389 ? -9.454 14.749 8.205 1.00 93.06 389 ALA A N 1
ATOM 3139 C CA . ALA A 1 389 ? -10.178 14.233 9.362 1.00 93.06 389 ALA A CA 1
ATOM 3140 C C . ALA A 1 389 ? -9.576 12.906 9.861 1.00 93.06 389 ALA A C 1
ATOM 3142 O O . ALA A 1 389 ? -9.399 12.723 11.069 1.00 93.06 389 ALA A O 1
ATOM 3143 N N . ASN A 1 390 ? -9.199 12.023 8.928 1.00 90.06 390 ASN A N 1
ATOM 3144 C CA . ASN A 1 390 ? -8.458 10.797 9.230 1.00 90.06 390 ASN A CA 1
ATOM 3145 C C . ASN A 1 390 ? -7.087 11.092 9.849 1.00 90.06 390 ASN A C 1
ATOM 3147 O O . ASN A 1 390 ? -6.777 10.540 10.897 1.00 90.06 390 ASN A O 1
ATOM 3151 N N . TYR A 1 391 ? -6.304 12.002 9.258 1.00 91.00 391 TYR A N 1
ATOM 3152 C CA . TYR A 1 391 ? -4.987 12.369 9.787 1.00 91.00 391 TYR A CA 1
ATOM 3153 C C . TYR A 1 391 ? -5.042 12.821 11.251 1.00 91.00 391 TYR A C 1
ATOM 3155 O O . TYR A 1 391 ? -4.269 12.324 12.064 1.00 91.00 391 TYR A O 1
ATOM 3163 N N . TYR A 1 392 ? -5.959 13.724 11.615 1.00 91.75 392 TYR A N 1
ATOM 3164 C CA . TYR A 1 392 ? -6.032 14.222 12.994 1.00 91.75 392 TYR A CA 1
ATOM 3165 C C . TYR A 1 392 ? -6.465 13.141 13.993 1.00 91.75 392 TYR A C 1
ATOM 3167 O O . TYR A 1 392 ? -5.956 13.108 15.114 1.00 91.75 392 TYR A O 1
ATOM 3175 N N . ARG A 1 393 ? -7.366 12.235 13.588 1.00 90.88 393 ARG A N 1
ATOM 3176 C CA . ARG A 1 393 ? -7.734 11.061 14.393 1.00 90.88 393 ARG A CA 1
ATOM 3177 C C . ARG A 1 393 ? -6.531 10.135 14.590 1.00 90.88 393 ARG A C 1
ATOM 3179 O O . ARG A 1 393 ? -6.280 9.697 15.708 1.00 90.88 393 ARG A O 1
ATOM 3186 N N . ASP A 1 394 ? -5.796 9.841 13.525 1.00 86.06 394 ASP A N 1
ATOM 3187 C CA . ASP A 1 394 ? -4.670 8.905 13.571 1.00 86.06 394 ASP A CA 1
ATOM 3188 C C . ASP A 1 394 ? -3.510 9.488 14.385 1.00 86.06 394 ASP A C 1
ATOM 3190 O O . ASP A 1 394 ? -2.956 8.799 15.236 1.00 86.06 394 ASP A O 1
ATOM 3194 N N . LEU A 1 395 ? -3.235 10.790 14.241 1.00 86.81 395 LEU A N 1
ATOM 3195 C CA . LEU A 1 395 ? -2.244 11.505 15.047 1.00 86.81 395 LEU A CA 1
ATOM 3196 C C . LEU A 1 395 ? -2.533 11.406 16.551 1.00 86.81 395 LEU A C 1
ATOM 3198 O O . LEU A 1 395 ? -1.598 11.347 17.349 1.00 86.81 395 LEU A O 1
ATOM 3202 N N . LEU A 1 396 ? -3.812 11.402 16.935 1.00 87.62 396 LEU A N 1
ATOM 3203 C CA . LEU A 1 396 ? -4.247 11.237 18.318 1.00 87.62 396 LEU A CA 1
ATOM 3204 C C . LEU A 1 396 ? -4.081 9.792 18.815 1.00 87.62 396 LEU A C 1
ATOM 3206 O O . LEU A 1 396 ? -3.681 9.595 19.960 1.00 87.62 396 LEU A O 1
ATOM 3210 N N . LEU A 1 397 ? -4.433 8.799 17.994 1.00 82.75 397 LEU A N 1
ATOM 3211 C CA . LEU A 1 397 ? -4.455 7.388 18.395 1.00 82.75 397 LEU A CA 1
ATOM 3212 C C . LEU A 1 397 ? -3.079 6.708 18.317 1.00 82.75 397 LEU A C 1
ATOM 3214 O O . LEU A 1 397 ? -2.822 5.777 19.082 1.00 82.75 397 LEU A O 1
ATOM 3218 N N . GLU A 1 398 ? -2.195 7.147 17.418 1.00 76.12 398 GLU A N 1
ATOM 3219 C CA . GLU A 1 398 ? -0.865 6.564 17.221 1.00 76.12 398 GLU A CA 1
ATOM 3220 C C . GLU A 1 398 ? 0.185 7.179 18.164 1.00 76.12 398 GLU A C 1
ATOM 3222 O O . GLU A 1 398 ? 0.542 8.351 18.056 1.00 76.12 398 GLU A O 1
ATOM 3227 N N . ASP A 1 399 ? 0.747 6.362 19.059 1.00 64.56 399 ASP A N 1
ATOM 3228 C CA . ASP A 1 399 ? 1.769 6.764 20.043 1.00 64.56 399 ASP A CA 1
ATOM 3229 C C . ASP A 1 399 ? 3.081 7.278 19.392 1.00 64.56 399 ASP A C 1
ATOM 3231 O O . ASP A 1 399 ? 3.663 8.283 19.813 1.00 64.56 399 ASP A O 1
ATOM 3235 N N . GLN A 1 400 ? 3.512 6.647 18.290 1.00 65.19 400 GLN A N 1
ATOM 3236 C CA . GLN A 1 400 ? 4.812 6.876 17.635 1.00 65.19 400 GLN A CA 1
ATOM 3237 C C . GLN A 1 400 ? 4.711 7.620 16.293 1.00 65.19 400 GLN A C 1
ATOM 3239 O O . GLN A 1 400 ? 5.176 7.137 15.258 1.00 65.19 400 GLN A O 1
ATOM 3244 N N . GLN A 1 401 ? 4.105 8.809 16.307 1.00 68.62 401 GLN A N 1
ATOM 3245 C CA . GLN A 1 401 ? 4.042 9.682 15.131 1.00 68.62 401 GLN A CA 1
ATOM 3246 C C . GLN A 1 401 ? 4.218 11.161 15.514 1.00 68.62 401 GLN A C 1
ATOM 3248 O O . GLN A 1 401 ? 3.515 11.666 16.396 1.00 68.62 401 GLN A O 1
ATOM 3253 N N . GLY A 1 402 ? 5.162 11.852 14.867 1.00 74.12 402 GLY A N 1
ATOM 3254 C CA . GLY A 1 402 ? 5.267 13.316 14.890 1.00 74.12 402 GLY A CA 1
ATOM 3255 C C . GLY A 1 402 ? 4.356 13.966 13.847 1.00 74.12 402 GLY A C 1
ATOM 3256 O O . GLY A 1 402 ? 3.853 13.298 12.941 1.00 74.12 402 GLY A O 1
ATOM 3257 N N . SER A 1 403 ? 4.131 15.274 13.965 1.00 85.56 403 SER A N 1
ATOM 3258 C CA . SER A 1 403 ? 3.250 15.985 13.033 1.00 85.56 403 SER A CA 1
ATOM 3259 C C . SER A 1 403 ? 3.886 16.140 11.643 1.00 85.56 403 SER A C 1
ATOM 3261 O O . SER A 1 403 ? 5.106 16.021 11.465 1.00 85.56 403 SER A O 1
ATOM 3263 N N . ILE A 1 404 ? 3.070 16.418 10.625 1.00 88.12 404 ILE A N 1
ATOM 3264 C CA . ILE A 1 404 ? 3.568 16.714 9.273 1.00 88.12 404 ILE A CA 1
ATOM 3265 C C . ILE A 1 404 ? 4.456 17.963 9.288 1.00 88.12 404 ILE A C 1
ATOM 3267 O O . ILE A 1 404 ? 5.508 17.967 8.655 1.00 88.12 404 ILE A O 1
ATOM 3271 N N . GLU A 1 405 ? 4.103 18.989 10.059 1.00 89.19 405 GLU A N 1
ATOM 3272 C CA . GLU A 1 405 ? 4.878 20.230 10.169 1.00 89.19 405 GLU A CA 1
ATOM 3273 C C . GLU A 1 405 ? 6.258 19.977 10.787 1.00 89.19 405 GLU A C 1
ATOM 3275 O O . GLU A 1 405 ? 7.259 20.526 10.326 1.00 89.19 405 GLU A O 1
ATOM 3280 N N . GLU A 1 406 ? 6.334 19.123 11.810 1.00 88.88 406 GLU A N 1
ATOM 3281 C CA . GLU A 1 406 ? 7.606 18.694 12.395 1.00 88.88 406 GLU A CA 1
ATOM 3282 C C . GLU A 1 406 ? 8.423 17.867 11.395 1.00 88.88 406 GLU A C 1
ATOM 3284 O O . GLU A 1 406 ? 9.617 18.107 11.219 1.00 88.88 406 GLU A O 1
ATOM 3289 N N . SER A 1 407 ? 7.766 16.961 10.663 1.00 91.31 407 SER A N 1
ATOM 3290 C CA . SER A 1 407 ? 8.392 16.174 9.594 1.00 91.31 407 SER A CA 1
ATOM 3291 C C . SER A 1 407 ? 8.998 17.055 8.502 1.00 91.31 407 SER A C 1
ATOM 3293 O O . SER A 1 407 ? 10.093 16.759 8.033 1.00 91.31 407 SER A O 1
ATOM 3295 N N . ILE A 1 408 ? 8.311 18.136 8.109 1.00 93.25 408 ILE A N 1
ATOM 3296 C CA . ILE A 1 408 ? 8.798 19.106 7.120 1.00 93.25 408 ILE A CA 1
ATOM 3297 C C . ILE A 1 408 ? 10.044 19.813 7.649 1.00 93.25 408 ILE A C 1
ATOM 3299 O O . ILE A 1 408 ? 11.068 19.793 6.973 1.00 93.25 408 ILE A O 1
ATOM 3303 N N . LYS A 1 409 ? 9.992 20.367 8.869 1.00 94.38 409 LYS A N 1
ATOM 3304 C CA . LYS A 1 409 ? 11.135 21.068 9.486 1.00 94.38 409 LYS A CA 1
ATOM 3305 C C . LYS A 1 409 ? 12.374 20.179 9.552 1.00 94.38 409 LYS A C 1
ATOM 3307 O O . LYS A 1 409 ? 13.466 20.598 9.181 1.00 94.38 409 LYS A O 1
ATOM 3312 N N . VAL A 1 410 ? 12.190 18.935 9.992 1.00 94.38 410 VAL A N 1
ATOM 3313 C CA . VAL A 1 410 ? 13.263 17.939 10.058 1.00 94.38 410 VAL A CA 1
ATOM 3314 C C . VAL A 1 410 ? 13.777 17.612 8.656 1.00 94.38 410 VAL A C 1
ATOM 3316 O O . VAL A 1 410 ? 14.985 17.648 8.427 1.00 94.38 410 VAL A O 1
ATOM 3319 N N . ALA A 1 411 ? 12.886 17.330 7.701 1.00 94.38 411 ALA A N 1
ATOM 3320 C CA . ALA A 1 411 ? 13.267 16.991 6.332 1.00 94.38 411 ALA A CA 1
ATOM 3321 C C . ALA A 1 411 ? 14.017 18.131 5.627 1.00 94.38 411 ALA A C 1
ATOM 3323 O O . ALA A 1 411 ? 14.902 17.842 4.829 1.00 94.38 411 ALA A O 1
ATOM 3324 N N . GLU A 1 412 ? 13.714 19.396 5.933 1.00 95.19 412 GLU A N 1
ATOM 3325 C CA . GLU A 1 412 ? 14.445 20.571 5.436 1.00 95.19 412 GLU A CA 1
ATOM 3326 C C . GLU A 1 412 ? 15.850 20.693 6.040 1.00 95.19 412 GLU A C 1
ATOM 3328 O O . GLU A 1 412 ? 16.773 21.114 5.344 1.00 95.19 412 GLU A O 1
ATOM 3333 N N . SER A 1 413 ? 16.030 20.315 7.311 1.00 95.69 413 SER A N 1
ATOM 3334 C CA . SER A 1 413 ? 17.325 20.417 7.999 1.00 95.69 413 SER A CA 1
ATOM 3335 C C . SER A 1 413 ? 18.274 19.244 7.750 1.00 95.69 413 SER A C 1
ATOM 3337 O O . SER A 1 413 ? 19.483 19.401 7.907 1.00 95.69 413 SER A O 1
ATOM 3339 N N . VAL A 1 414 ? 17.744 18.067 7.399 1.00 96.06 414 VAL A N 1
ATOM 3340 C CA . VAL A 1 414 ? 18.547 16.852 7.199 1.00 96.06 414 VAL A CA 1
ATOM 3341 C C . VAL A 1 414 ? 19.522 17.045 6.039 1.00 96.06 414 VAL A C 1
ATOM 3343 O O . VAL A 1 414 ? 19.145 17.510 4.964 1.00 96.06 414 VAL A O 1
ATOM 3346 N N . THR A 1 415 ? 20.771 16.629 6.244 1.00 96.69 415 THR A N 1
ATOM 3347 C CA . THR A 1 415 ? 21.818 16.635 5.218 1.00 96.69 415 THR A CA 1
ATOM 3348 C C . THR A 1 415 ? 22.142 15.223 4.720 1.00 96.69 415 THR A C 1
ATOM 3350 O O . THR A 1 415 ? 21.795 14.218 5.346 1.00 96.69 415 THR A O 1
ATOM 3353 N N . LEU A 1 416 ? 22.860 15.128 3.596 1.00 96.00 416 LEU A N 1
ATOM 3354 C CA . LEU A 1 416 ? 23.370 13.853 3.078 1.00 96.00 416 LEU A CA 1
ATOM 3355 C C . LEU A 1 416 ? 24.270 13.131 4.099 1.00 96.00 416 LEU A C 1
ATOM 3357 O O . LEU A 1 416 ? 24.192 11.911 4.234 1.00 96.00 416 LEU A O 1
ATOM 3361 N N . ASP A 1 417 ? 25.104 13.875 4.830 1.00 96.12 417 ASP A N 1
ATOM 3362 C CA . ASP A 1 417 ? 26.001 13.321 5.851 1.00 96.12 417 ASP A CA 1
ATOM 3363 C C . ASP A 1 417 ? 25.217 12.698 7.016 1.00 96.12 417 ASP A C 1
ATOM 3365 O O . ASP A 1 417 ? 25.569 11.625 7.510 1.00 96.12 417 ASP A O 1
ATOM 3369 N N . ASP A 1 418 ? 24.090 13.302 7.396 1.00 96.00 418 ASP A N 1
ATOM 3370 C CA . ASP A 1 418 ? 23.214 12.745 8.424 1.00 96.00 418 ASP A CA 1
ATOM 3371 C C . ASP A 1 418 ? 22.577 11.420 7.993 1.00 96.00 418 ASP A C 1
ATOM 3373 O O . ASP A 1 418 ? 22.456 10.500 8.803 1.00 96.00 418 ASP A O 1
ATOM 3377 N N . VAL A 1 419 ? 22.180 11.307 6.720 1.00 95.81 419 VAL A N 1
ATOM 3378 C CA . VAL A 1 419 ? 21.622 10.070 6.148 1.00 95.81 419 VAL A CA 1
ATOM 3379 C C . VAL A 1 419 ? 22.694 8.985 6.033 1.00 95.81 419 VAL A C 1
ATOM 3381 O O . VAL A 1 419 ? 22.417 7.824 6.334 1.00 95.81 419 VAL A O 1
ATOM 3384 N N . LEU A 1 420 ? 23.926 9.350 5.664 1.00 94.81 420 LEU A N 1
ATOM 3385 C CA . LEU A 1 420 ? 25.074 8.439 5.641 1.00 94.81 420 LEU A CA 1
ATOM 3386 C C . LEU A 1 420 ? 25.378 7.878 7.032 1.00 94.81 420 LEU A C 1
ATOM 3388 O O . LEU A 1 420 ? 25.457 6.662 7.204 1.00 94.81 420 LEU A O 1
ATOM 3392 N N . LYS A 1 421 ? 25.477 8.749 8.042 1.00 93.88 421 LYS A N 1
ATOM 3393 C CA . LYS A 1 421 ? 25.656 8.338 9.442 1.00 93.88 421 LYS A CA 1
ATOM 3394 C C . LYS A 1 421 ? 24.513 7.445 9.908 1.00 93.88 421 LYS A C 1
ATOM 3396 O O . LYS A 1 421 ? 24.752 6.445 10.577 1.00 93.88 421 LYS A O 1
ATOM 3401 N N . HIS A 1 422 ? 23.277 7.772 9.533 1.00 93.94 422 HIS A N 1
ATOM 3402 C CA . HIS A 1 422 ? 22.111 6.954 9.858 1.00 93.94 422 HIS A CA 1
ATOM 3403 C C . HIS A 1 422 ? 22.192 5.559 9.233 1.00 93.94 422 HIS A C 1
ATOM 3405 O O . HIS A 1 422 ? 22.008 4.565 9.929 1.00 93.94 422 HIS A O 1
ATOM 3411 N N . HIS A 1 423 ? 22.548 5.455 7.949 1.00 94.19 423 HIS A N 1
ATOM 3412 C CA . HIS A 1 423 ? 22.790 4.170 7.280 1.00 94.19 423 HIS A CA 1
ATOM 3413 C C . HIS A 1 423 ? 23.872 3.355 7.994 1.00 94.19 423 HIS A C 1
ATOM 3415 O O . HIS A 1 423 ? 23.679 2.165 8.250 1.00 94.19 423 HIS A O 1
ATOM 3421 N N . GLU A 1 424 ? 24.969 3.994 8.402 1.00 90.88 424 GLU A N 1
ATOM 3422 C CA . GLU A 1 424 ? 26.011 3.343 9.193 1.00 90.88 424 GLU A CA 1
ATOM 3423 C C . GLU A 1 424 ? 25.480 2.847 10.543 1.00 90.88 424 GLU A C 1
ATOM 3425 O O . GLU A 1 424 ? 25.725 1.691 10.886 1.00 90.88 424 GLU A O 1
ATOM 3430 N N . VAL A 1 425 ? 24.703 3.655 11.272 1.00 90.06 425 VAL A N 1
ATOM 3431 C CA . VAL A 1 425 ? 24.057 3.257 12.535 1.00 90.06 425 VAL A CA 1
ATOM 3432 C C . VAL A 1 425 ? 23.157 2.039 12.334 1.00 90.06 425 VAL A C 1
ATOM 3434 O O . VAL A 1 425 ? 23.221 1.106 13.139 1.00 90.06 425 VAL A O 1
ATOM 3437 N N . LEU A 1 426 ? 22.366 2.001 11.256 1.00 89.56 426 LEU A N 1
ATOM 3438 C CA . LEU A 1 426 ? 21.491 0.869 10.938 1.00 89.56 426 LEU A CA 1
ATOM 3439 C C . LEU A 1 426 ? 22.290 -0.409 10.657 1.00 89.56 426 LEU A C 1
ATOM 3441 O O . LEU A 1 426 ? 21.942 -1.478 11.161 1.00 89.56 426 LEU A O 1
ATOM 3445 N N . LEU A 1 427 ? 23.377 -0.314 9.885 1.00 87.56 427 LEU A N 1
ATOM 3446 C CA . LEU A 1 427 ? 24.240 -1.460 9.587 1.00 87.56 427 LEU A CA 1
ATOM 3447 C C . LEU A 1 427 ? 25.036 -1.935 10.810 1.00 87.56 427 LEU A C 1
ATOM 3449 O O . LEU A 1 427 ? 25.388 -3.112 10.897 1.00 87.56 427 LEU A O 1
ATOM 3453 N N . GLN A 1 428 ? 25.341 -1.025 11.735 1.00 81.12 428 GLN A N 1
ATOM 3454 C CA . GLN A 1 428 ? 26.176 -1.268 12.907 1.00 81.12 428 GLN A CA 1
ATOM 3455 C C . GLN A 1 428 ? 25.419 -1.737 14.154 1.00 81.12 428 GLN A C 1
ATOM 3457 O O . GLN A 1 428 ? 26.091 -2.030 15.146 1.00 81.12 428 GLN A O 1
ATOM 3462 N N . GLN A 1 429 ? 24.082 -1.807 14.118 1.00 77.19 429 GLN A N 1
ATOM 3463 C CA . GLN A 1 429 ? 23.283 -2.341 15.224 1.00 77.19 429 GLN A CA 1
ATOM 3464 C C . GLN A 1 429 ? 23.733 -3.756 15.616 1.00 77.19 429 GLN A C 1
ATOM 3466 O O . GLN A 1 429 ? 24.031 -4.587 14.755 1.00 77.19 429 GLN A O 1
ATOM 3471 N N . GLU A 1 430 ? 23.782 -3.999 16.927 1.00 65.69 430 GLU A N 1
ATOM 3472 C CA . GLU A 1 430 ? 24.312 -5.229 17.529 1.00 65.69 430 GLU A CA 1
ATOM 3473 C C . GLU A 1 430 ? 23.318 -6.393 17.464 1.00 65.69 430 GLU A C 1
ATOM 3475 O O . GLU A 1 430 ? 23.733 -7.539 17.320 1.00 65.69 430 GLU A O 1
ATOM 3480 N N . SER A 1 431 ? 22.011 -6.123 17.521 1.00 66.38 431 SER A N 1
ATOM 3481 C CA . SER A 1 431 ? 20.984 -7.154 17.397 1.00 66.38 431 SER A CA 1
ATOM 3482 C C . SER A 1 431 ? 20.619 -7.385 15.932 1.00 66.38 431 SER A C 1
ATOM 3484 O O . SER A 1 431 ? 20.261 -6.467 15.193 1.00 66.38 431 SER A O 1
ATOM 3486 N N . VAL A 1 432 ? 20.715 -8.641 15.498 1.00 69.38 432 VAL A N 1
ATOM 3487 C CA . VAL A 1 432 ? 20.309 -9.071 14.159 1.00 69.38 432 VAL A CA 1
ATOM 3488 C C . VAL A 1 432 ? 19.355 -10.223 14.336 1.00 69.38 432 VAL A C 1
ATOM 3490 O O . VAL A 1 432 ? 19.761 -11.360 14.543 1.00 69.38 432 VAL A O 1
ATOM 3493 N N . PHE A 1 433 ? 18.074 -9.905 14.272 1.00 81.62 433 PHE A N 1
ATOM 3494 C CA . PHE A 1 433 ? 17.038 -10.913 14.271 1.00 81.62 433 PHE A CA 1
ATOM 3495 C C . PHE A 1 433 ? 16.287 -10.818 12.956 1.00 81.62 433 PHE A C 1
ATOM 3497 O O . PHE A 1 433 ? 15.671 -9.791 12.656 1.00 81.62 433 PHE A O 1
ATOM 3504 N N . MET A 1 434 ? 16.414 -11.861 12.141 1.00 88.19 434 MET A N 1
ATOM 3505 C CA . MET A 1 434 ? 15.813 -11.915 10.818 1.00 88.19 434 MET A CA 1
ATOM 3506 C C . MET A 1 434 ? 14.570 -12.800 10.834 1.00 88.19 434 MET A C 1
ATOM 3508 O O . MET A 1 434 ? 14.673 -14.013 10.972 1.00 88.19 434 MET A O 1
ATOM 3512 N N . ASP A 1 435 ? 13.399 -12.203 10.648 1.00 88.75 435 ASP A N 1
ATOM 3513 C CA . ASP A 1 435 ? 12.166 -12.939 10.380 1.00 88.75 435 ASP A CA 1
ATOM 3514 C C . ASP A 1 435 ? 11.986 -13.077 8.870 1.00 88.75 435 ASP A C 1
ATOM 3516 O O . ASP A 1 435 ? 11.789 -12.083 8.167 1.00 88.75 435 ASP A O 1
ATOM 3520 N N . CYS A 1 436 ? 12.074 -14.306 8.366 1.00 94.06 436 CYS A N 1
ATOM 3521 C CA . CYS A 1 436 ? 11.948 -14.613 6.948 1.00 94.06 436 CYS A CA 1
ATOM 3522 C C . CYS A 1 436 ? 10.721 -15.487 6.675 1.00 94.06 436 CYS A C 1
ATOM 3524 O O . CYS A 1 436 ? 10.514 -16.493 7.353 1.00 94.06 436 CYS A O 1
ATOM 3526 N N . LEU A 1 437 ? 9.934 -15.137 5.658 1.00 95.81 437 LEU A N 1
ATOM 3527 C CA . LEU A 1 437 ? 8.902 -15.998 5.080 1.00 95.81 437 LEU A CA 1
ATOM 3528 C C . LEU A 1 437 ? 9.279 -16.325 3.635 1.00 95.81 437 LEU A C 1
ATOM 3530 O O . LEU A 1 437 ? 9.370 -15.420 2.812 1.00 95.81 437 LEU A O 1
ATOM 3534 N N . SER A 1 438 ? 9.425 -17.614 3.331 1.00 97.06 438 SER A N 1
ATOM 3535 C CA . SER A 1 438 ? 9.526 -18.151 1.972 1.00 97.06 438 SER A CA 1
ATOM 3536 C C . SER A 1 438 ? 8.231 -18.882 1.623 1.00 97.06 438 SER A C 1
ATOM 3538 O O . SER A 1 438 ? 7.927 -19.929 2.204 1.00 97.06 438 SER A O 1
ATOM 3540 N N . LEU A 1 439 ? 7.447 -18.320 0.704 1.00 96.00 439 LEU A N 1
ATOM 3541 C CA . LEU A 1 439 ? 6.159 -18.864 0.284 1.00 96.00 439 LEU A CA 1
ATOM 3542 C C . LEU A 1 439 ? 6.085 -18.979 -1.242 1.00 96.00 439 LEU A C 1
ATOM 3544 O O . LEU A 1 439 ? 6.313 -17.999 -1.943 1.00 96.00 439 LEU A O 1
ATOM 3548 N N . GLY A 1 440 ? 5.719 -20.144 -1.776 1.00 94.75 440 GLY A N 1
ATOM 3549 C CA . GLY A 1 440 ? 5.586 -20.366 -3.221 1.00 94.75 440 GLY A CA 1
ATOM 3550 C C . GLY A 1 440 ? 6.440 -21.518 -3.735 1.00 94.75 440 GLY A C 1
ATOM 3551 O O . GLY A 1 440 ? 6.758 -22.432 -2.981 1.00 94.75 440 GLY A O 1
ATOM 3552 N N . ASN A 1 441 ? 6.806 -21.482 -5.016 1.00 95.31 441 ASN A N 1
ATOM 3553 C CA . ASN A 1 441 ? 7.545 -22.540 -5.711 1.00 95.31 441 ASN A CA 1
ATOM 3554 C C . ASN A 1 441 ? 9.052 -22.561 -5.387 1.00 95.31 441 ASN A C 1
ATOM 3556 O O . ASN A 1 441 ? 9.891 -22.488 -6.279 1.00 95.31 441 ASN A O 1
ATOM 3560 N N . LEU A 1 442 ? 9.406 -22.628 -4.106 1.00 95.31 442 LEU A N 1
ATOM 3561 C CA . LEU A 1 442 ? 10.772 -22.853 -3.631 1.00 95.31 442 LEU A CA 1
ATOM 3562 C C . LEU A 1 442 ? 10.762 -24.073 -2.718 1.00 95.31 442 LEU A C 1
ATOM 3564 O O . LEU A 1 442 ? 9.891 -24.180 -1.862 1.00 95.31 442 LEU A O 1
ATOM 3568 N N . SER A 1 443 ? 11.727 -24.974 -2.866 1.00 94.75 443 SER A N 1
ATOM 3569 C CA . SER A 1 443 ? 11.877 -26.101 -1.936 1.00 94.75 443 SER A CA 1
ATOM 3570 C C . SER A 1 443 ? 12.233 -25.621 -0.527 1.00 94.75 443 SER A C 1
ATOM 3572 O O . SER A 1 443 ? 12.720 -24.497 -0.309 1.00 94.75 443 SER A O 1
ATOM 3574 N N . LYS A 1 444 ? 12.041 -26.513 0.448 1.00 94.94 444 LYS A N 1
ATOM 3575 C CA . LYS A 1 444 ? 12.485 -26.279 1.825 1.00 94.94 444 LYS A CA 1
ATOM 3576 C C . LYS A 1 444 ? 13.997 -26.028 1.874 1.00 94.94 444 LYS A C 1
ATOM 3578 O O . LYS A 1 444 ? 14.433 -25.071 2.511 1.00 94.94 444 LYS A O 1
ATOM 3583 N N . ASP A 1 445 ? 14.780 -26.819 1.146 1.00 95.50 445 ASP A N 1
ATOM 3584 C CA . ASP A 1 445 ? 16.245 -26.743 1.150 1.00 95.50 445 ASP A CA 1
ATOM 3585 C C . ASP A 1 445 ? 16.776 -25.480 0.463 1.00 95.50 445 ASP A C 1
ATOM 3587 O O . ASP A 1 445 ? 17.710 -24.848 0.966 1.00 95.50 445 ASP A O 1
ATOM 3591 N N . GLN A 1 446 ? 16.149 -25.046 -0.638 1.00 95.06 446 GLN A N 1
ATOM 3592 C CA . GLN A 1 446 ? 16.460 -23.751 -1.257 1.00 95.06 446 GLN A CA 1
ATOM 3593 C C . GLN A 1 446 ? 16.163 -22.596 -0.296 1.00 95.06 446 GLN A C 1
ATOM 3595 O O . GLN A 1 446 ? 16.970 -21.674 -0.174 1.00 95.06 446 GLN A O 1
ATOM 3600 N N . SER A 1 447 ? 15.037 -22.663 0.422 1.00 96.31 447 SER A N 1
ATOM 3601 C CA . SER A 1 447 ? 14.643 -21.641 1.398 1.00 96.31 447 SER A CA 1
ATOM 3602 C C . SER A 1 447 ? 15.626 -21.563 2.573 1.00 96.31 447 SER A C 1
ATOM 3604 O O . SER A 1 447 ? 16.024 -20.466 2.966 1.00 96.31 447 SER A O 1
ATOM 3606 N N . ILE A 1 448 ? 16.059 -22.714 3.104 1.00 96.25 448 ILE A N 1
ATOM 3607 C CA . ILE A 1 448 ? 17.081 -22.794 4.161 1.00 96.25 448 ILE A CA 1
ATOM 3608 C C . ILE A 1 448 ? 18.405 -22.224 3.659 1.00 96.25 448 ILE A C 1
ATOM 3610 O O . ILE A 1 448 ? 19.001 -21.383 4.327 1.00 96.25 448 ILE A O 1
ATOM 3614 N N . SER A 1 449 ? 18.844 -22.640 2.472 1.00 96.56 449 SER A N 1
ATOM 3615 C CA . SER A 1 449 ? 20.111 -22.188 1.891 1.00 96.56 449 SER A CA 1
ATOM 3616 C C . SER A 1 449 ? 20.129 -20.671 1.685 1.00 96.56 449 SER A C 1
ATOM 3618 O O . SER A 1 449 ? 21.096 -20.011 2.057 1.00 96.56 449 SER A O 1
ATOM 3620 N N . LEU A 1 450 ? 19.040 -20.095 1.163 1.00 96.12 450 LEU A N 1
ATOM 3621 C CA . LEU A 1 450 ? 18.900 -18.646 0.993 1.00 96.12 450 LEU A CA 1
ATOM 3622 C C . LEU A 1 450 ? 18.949 -17.906 2.338 1.00 96.12 450 LEU A C 1
ATOM 3624 O O . LEU A 1 450 ? 19.661 -16.911 2.465 1.00 96.12 450 LEU A O 1
ATOM 3628 N N . PHE A 1 451 ? 18.231 -18.404 3.348 1.00 95.56 451 PHE A N 1
ATOM 3629 C CA . PHE A 1 451 ? 18.225 -17.823 4.692 1.00 95.56 451 PHE A CA 1
ATOM 3630 C C . PHE A 1 451 ? 19.612 -17.858 5.344 1.00 95.56 451 PHE A C 1
ATOM 3632 O O . PHE A 1 451 ? 20.075 -16.845 5.872 1.00 95.56 451 PHE A O 1
ATOM 3639 N N . LEU A 1 452 ? 20.299 -19.001 5.291 1.00 94.31 452 LEU A N 1
ATOM 3640 C CA . LEU A 1 452 ? 21.642 -19.143 5.853 1.00 94.31 452 LEU A CA 1
ATOM 3641 C C . LEU A 1 452 ? 22.634 -18.221 5.140 1.00 94.31 452 LEU A C 1
ATOM 3643 O O . LEU A 1 452 ? 23.298 -17.439 5.812 1.00 94.31 452 LEU A O 1
ATOM 3647 N N . ASN A 1 453 ? 22.634 -18.192 3.805 1.00 94.38 453 ASN A N 1
ATOM 3648 C CA . ASN A 1 453 ? 23.494 -17.292 3.031 1.00 94.38 453 ASN A CA 1
ATOM 3649 C C . ASN A 1 453 ? 23.251 -15.814 3.376 1.00 94.38 453 ASN A C 1
ATOM 3651 O O . ASN A 1 453 ? 24.203 -15.060 3.579 1.00 94.38 453 ASN A O 1
ATOM 3655 N N . ALA A 1 454 ? 21.984 -15.396 3.478 1.00 93.06 454 ALA A N 1
ATOM 3656 C CA . ALA A 1 454 ? 21.632 -14.026 3.841 1.00 93.06 454 ALA A CA 1
ATOM 3657 C C . ALA A 1 454 ? 22.080 -13.678 5.272 1.00 93.06 454 ALA A C 1
ATOM 3659 O O . ALA A 1 454 ? 22.667 -12.617 5.490 1.00 93.06 454 ALA A O 1
ATOM 3660 N N . THR A 1 455 ? 21.846 -14.566 6.245 1.00 91.00 455 THR A N 1
ATOM 3661 C CA . THR A 1 455 ? 22.265 -14.332 7.639 1.00 91.00 455 THR A CA 1
ATOM 3662 C C . THR A 1 455 ? 23.780 -14.346 7.801 1.00 91.00 455 THR A C 1
ATOM 3664 O O . THR A 1 455 ? 24.313 -13.444 8.442 1.00 91.00 455 THR A O 1
ATOM 3667 N N . ASP A 1 456 ? 24.486 -15.298 7.188 1.00 89.88 456 ASP A N 1
ATOM 3668 C CA . ASP A 1 456 ? 25.949 -15.378 7.222 1.00 89.88 456 ASP A CA 1
ATOM 3669 C C . ASP A 1 456 ? 26.588 -14.124 6.620 1.00 89.88 456 ASP A C 1
ATOM 3671 O O . ASP A 1 456 ? 27.485 -13.535 7.227 1.00 89.88 456 ASP A O 1
ATOM 3675 N N . PHE A 1 457 ? 26.071 -13.650 5.483 1.00 89.00 457 PHE A N 1
ATOM 3676 C CA . PHE A 1 457 ? 26.523 -12.410 4.857 1.00 89.00 457 PHE A CA 1
ATOM 3677 C C . PHE A 1 457 ? 26.314 -11.192 5.776 1.00 89.00 457 PHE A C 1
ATOM 3679 O O . PHE A 1 457 ? 27.229 -10.395 5.998 1.00 89.00 457 PHE A O 1
ATOM 3686 N N . LEU A 1 458 ? 25.129 -11.067 6.379 1.00 86.19 458 LEU A N 1
ATOM 3687 C CA . LEU A 1 458 ? 24.808 -9.983 7.312 1.00 86.19 458 LEU A CA 1
ATOM 3688 C C . LEU A 1 458 ? 25.622 -10.036 8.614 1.00 86.19 458 LEU A C 1
ATOM 3690 O O . LEU A 1 458 ? 25.901 -8.987 9.203 1.00 86.19 458 LEU A O 1
ATOM 3694 N N . MET A 1 459 ? 25.982 -11.229 9.084 1.00 83.06 459 MET A N 1
ATOM 3695 C CA . MET A 1 459 ? 26.871 -11.418 10.232 1.00 83.06 459 MET A CA 1
ATOM 3696 C C . MET A 1 459 ? 28.320 -11.073 9.878 1.00 83.06 459 MET A C 1
ATOM 3698 O O . MET A 1 459 ? 29.016 -10.446 10.675 1.00 83.06 459 MET A O 1
ATOM 3702 N N . GLU A 1 460 ? 28.772 -11.417 8.670 1.00 84.25 460 GLU A N 1
ATOM 3703 C CA . GLU A 1 460 ? 30.114 -11.105 8.180 1.00 84.25 460 GLU A CA 1
ATOM 3704 C C . GLU A 1 460 ? 30.392 -9.602 8.129 1.00 84.25 460 GLU A C 1
ATOM 3706 O O . GLU A 1 460 ? 31.425 -9.153 8.627 1.00 84.25 460 GLU A O 1
ATOM 3711 N N . ILE A 1 461 ? 29.435 -8.812 7.640 1.00 80.00 461 ILE A N 1
ATOM 3712 C CA . ILE A 1 461 ? 29.520 -7.340 7.593 1.00 80.00 461 ILE A CA 1
ATOM 3713 C C . ILE A 1 461 ? 29.716 -6.710 8.989 1.00 80.00 461 ILE A C 1
ATOM 3715 O O . ILE A 1 461 ? 30.154 -5.556 9.109 1.00 80.00 461 ILE A O 1
ATOM 3719 N N . ARG A 1 462 ? 29.391 -7.465 10.044 1.00 73.38 462 ARG A N 1
ATOM 3720 C CA . ARG A 1 462 ? 29.426 -7.055 11.451 1.00 73.38 462 ARG A CA 1
ATOM 3721 C C . ARG A 1 462 ? 30.533 -7.740 12.266 1.00 73.38 462 ARG A C 1
ATOM 3723 O O . ARG A 1 462 ? 30.642 -7.465 13.461 1.00 73.38 462 ARG A O 1
ATOM 3730 N N . LYS A 1 463 ? 31.367 -8.598 11.654 1.00 66.88 463 LYS A N 1
ATOM 3731 C CA . LYS A 1 463 ? 32.502 -9.263 12.327 1.00 66.88 463 LYS A CA 1
ATOM 3732 C C . LYS A 1 463 ? 33.392 -8.223 13.028 1.00 66.88 463 LYS A C 1
ATOM 3734 O O . LYS A 1 463 ? 33.812 -7.248 12.412 1.00 66.88 463 LYS A O 1
ATOM 3739 N N . GLY A 1 464 ? 33.682 -8.450 14.314 1.00 55.59 464 GLY A N 1
ATOM 3740 C CA . GLY A 1 464 ? 34.519 -7.574 15.150 1.00 55.59 464 GLY A CA 1
ATOM 3741 C C . GLY A 1 464 ? 33.792 -6.838 16.283 1.00 55.59 464 GLY A C 1
ATOM 3742 O O . GLY A 1 464 ? 34.445 -6.121 17.037 1.00 55.59 464 GLY A O 1
ATOM 3743 N N . LYS A 1 465 ? 32.474 -7.021 16.441 1.00 55.78 465 LYS A N 1
ATOM 3744 C CA . LYS A 1 465 ? 31.696 -6.488 17.571 1.00 55.78 465 LYS A CA 1
ATOM 3745 C C . LYS A 1 465 ? 31.153 -7.616 18.448 1.00 55.78 465 LYS A C 1
ATOM 3747 O O . LYS A 1 465 ? 30.728 -8.652 17.938 1.00 55.78 465 LYS A O 1
ATOM 3752 N N . THR A 1 466 ? 31.179 -7.420 19.764 1.00 46.84 466 THR A N 1
ATOM 3753 C CA . THR A 1 466 ? 30.558 -8.339 20.724 1.00 46.84 466 THR A CA 1
ATOM 3754 C C . THR A 1 466 ? 29.048 -8.249 20.545 1.00 46.84 466 THR A C 1
ATOM 3756 O O . THR A 1 466 ? 28.469 -7.203 20.817 1.00 46.84 466 THR A O 1
ATOM 3759 N N . LEU A 1 467 ? 28.413 -9.323 20.068 1.00 52.38 467 LEU A N 1
ATOM 3760 C CA . LEU A 1 467 ? 26.960 -9.468 20.158 1.00 52.38 467 LEU A CA 1
ATOM 3761 C C . LEU A 1 467 ? 26.634 -9.506 21.653 1.00 52.38 467 LEU A C 1
ATOM 3763 O O . LEU A 1 467 ? 26.912 -10.506 22.313 1.00 52.38 467 LEU A O 1
ATOM 3767 N N . ALA A 1 468 ? 26.172 -8.393 22.215 1.00 49.41 468 ALA A N 1
ATOM 3768 C CA . ALA A 1 468 ? 25.713 -8.393 23.591 1.00 49.41 468 ALA A CA 1
ATOM 3769 C C . ALA A 1 468 ? 24.479 -9.304 23.691 1.00 49.41 468 ALA A C 1
ATOM 3771 O O . ALA A 1 468 ? 23.634 -9.295 22.794 1.00 49.41 468 ALA A O 1
ATOM 3772 N N . ASP A 1 469 ? 24.362 -10.058 24.787 1.00 45.88 469 ASP A N 1
ATOM 3773 C CA . ASP A 1 469 ? 23.121 -10.732 25.184 1.00 45.88 469 ASP A CA 1
ATOM 3774 C C . ASP A 1 469 ? 22.094 -9.651 25.578 1.00 45.88 469 ASP A C 1
ATOM 3776 O O . ASP A 1 469 ? 21.806 -9.433 26.753 1.00 45.88 469 ASP A O 1
ATOM 3780 N N . GLN A 1 470 ? 21.623 -8.867 24.607 1.00 51.44 470 GLN A N 1
ATOM 3781 C CA . GLN A 1 470 ? 20.607 -7.841 24.811 1.00 51.44 470 GLN A CA 1
ATOM 3782 C C . GLN A 1 470 ? 19.236 -8.365 24.407 1.00 51.44 470 GLN A C 1
ATOM 3784 O O . GLN A 1 470 ? 19.084 -9.104 23.433 1.00 51.44 470 GLN A O 1
ATOM 3789 N N . GLU A 1 471 ? 18.238 -7.940 25.180 1.00 53.22 471 GLU A N 1
ATOM 3790 C CA . GLU A 1 471 ? 16.826 -8.188 24.929 1.00 53.22 471 GLU A CA 1
ATOM 3791 C C . GLU A 1 471 ? 16.485 -7.806 23.483 1.00 53.22 471 GLU A C 1
ATOM 3793 O O . GLU A 1 471 ? 16.742 -6.687 23.029 1.00 53.22 471 GLU A O 1
ATOM 3798 N N . LEU A 1 472 ? 15.948 -8.777 22.743 1.00 56.94 472 LEU A N 1
ATOM 3799 C CA . LEU A 1 472 ? 15.486 -8.600 21.374 1.00 56.94 472 LEU A CA 1
ATOM 3800 C C . LEU A 1 472 ? 14.506 -7.428 21.332 1.00 56.94 472 LEU A C 1
ATOM 3802 O O . LEU A 1 472 ? 13.403 -7.524 21.869 1.00 56.94 472 LEU A O 1
ATOM 3806 N N . TRP A 1 473 ? 14.887 -6.333 20.670 1.00 58.97 473 TRP A N 1
ATOM 3807 C CA . TRP A 1 473 ? 13.929 -5.286 20.340 1.00 58.97 473 TRP A CA 1
ATOM 3808 C C . TRP A 1 473 ? 12.856 -5.899 19.447 1.00 58.97 473 TRP A C 1
ATOM 3810 O O . TRP A 1 473 ? 13.148 -6.393 18.355 1.00 58.97 473 TRP A O 1
ATOM 3820 N N . ARG A 1 474 ? 11.615 -5.887 19.925 1.00 57.19 474 ARG A N 1
ATOM 3821 C CA . ARG A 1 474 ? 10.451 -6.321 19.147 1.00 57.19 474 ARG A CA 1
ATOM 3822 C C . ARG A 1 474 ? 9.657 -5.087 18.751 1.00 57.19 474 ARG A C 1
ATOM 3824 O O . ARG A 1 474 ? 9.453 -4.174 19.533 1.00 57.19 474 ARG A O 1
ATOM 3831 N N . PRO A 1 475 ? 9.202 -5.008 17.527 1.00 54.03 475 PRO A N 1
ATOM 3832 C CA . PRO A 1 475 ? 8.449 -3.843 17.118 1.00 54.03 475 PRO A CA 1
ATOM 3833 C C . PRO A 1 475 ? 7.006 -3.870 17.608 1.00 54.03 475 PRO A C 1
ATOM 3835 O O . PRO A 1 475 ? 6.421 -4.937 17.782 1.00 54.03 475 PRO A O 1
ATOM 3838 N N . GLY A 1 476 ? 6.429 -2.686 17.810 1.00 54.94 476 GLY A N 1
ATOM 3839 C CA . GLY A 1 476 ? 5.032 -2.542 18.198 1.00 54.94 476 GLY A CA 1
ATOM 3840 C C . GLY A 1 476 ? 4.674 -1.116 18.583 1.00 54.94 476 GLY A C 1
ATOM 3841 O O . GLY A 1 476 ? 5.118 -0.654 19.630 1.00 54.94 476 GLY A O 1
ATOM 3842 N N . SER A 1 477 ? 3.852 -0.429 17.788 1.00 56.97 477 SER A N 1
ATOM 3843 C CA . SER A 1 477 ? 3.167 0.769 18.287 1.00 56.97 477 SER A CA 1
ATOM 3844 C C . SER A 1 477 ? 2.012 0.349 19.200 1.00 56.97 477 SER A C 1
ATOM 3846 O O . SER A 1 477 ? 1.347 -0.668 18.962 1.00 56.97 477 SER A O 1
ATOM 3848 N N . SER A 1 478 ? 1.795 1.117 20.267 1.00 62.72 478 SER A N 1
ATOM 3849 C CA . SER A 1 478 ? 0.592 1.008 21.085 1.00 62.72 478 SER A CA 1
ATOM 3850 C C . SER A 1 478 ? -0.462 1.980 20.553 1.00 62.72 478 SER A C 1
ATOM 3852 O O . SER A 1 478 ? -0.129 3.079 20.108 1.00 62.72 478 SER A O 1
ATOM 3854 N N . GLU A 1 479 ? -1.723 1.552 20.524 1.00 70.31 479 GLU A N 1
ATOM 3855 C CA . GLU A 1 479 ? -2.834 2.468 20.264 1.00 70.31 479 GLU A CA 1
ATOM 3856 C C . GLU A 1 479 ? -3.250 3.112 21.585 1.00 70.31 479 GLU A C 1
ATOM 3858 O O . GLU A 1 479 ? -3.328 2.431 22.617 1.00 70.31 479 GLU A O 1
ATOM 3863 N N . ALA A 1 480 ? -3.520 4.413 21.560 1.00 77.62 480 ALA A N 1
ATOM 3864 C CA . ALA A 1 480 ? -4.057 5.121 22.707 1.00 77.62 480 ALA A CA 1
ATOM 3865 C C . ALA A 1 480 ? -5.483 4.636 23.015 1.00 77.62 480 ALA A C 1
ATOM 3867 O O . ALA A 1 480 ? -6.335 4.513 22.131 1.00 77.62 480 ALA A O 1
ATOM 3868 N N . ARG A 1 481 ? -5.759 4.374 24.291 1.00 82.44 481 ARG A N 1
ATOM 3869 C CA . ARG A 1 481 ? -7.090 4.024 24.778 1.00 82.44 481 ARG A CA 1
ATOM 3870 C C . ARG A 1 481 ? -7.824 5.270 25.218 1.00 82.44 481 ARG A C 1
ATOM 3872 O O . ARG A 1 481 ? -7.417 5.950 26.156 1.00 82.44 481 ARG A O 1
ATOM 3879 N N . LEU A 1 482 ? -8.950 5.510 24.566 1.00 85.19 482 LEU A N 1
ATOM 3880 C CA . LEU A 1 482 ? -9.875 6.563 24.938 1.00 85.19 482 LEU A CA 1
ATOM 3881 C C . LEU A 1 482 ? -10.594 6.216 26.247 1.00 85.19 482 LEU A C 1
ATOM 3883 O O . LEU A 1 482 ? -10.900 5.051 26.523 1.00 85.19 482 LEU A O 1
ATOM 3887 N N . THR A 1 483 ? -10.898 7.241 27.039 1.00 82.88 483 THR A N 1
ATOM 3888 C CA . THR A 1 483 ? -11.695 7.103 28.260 1.00 82.88 483 THR A CA 1
ATOM 3889 C C . THR A 1 483 ? -13.160 6.824 27.897 1.00 82.88 483 THR A C 1
ATOM 3891 O O . THR A 1 483 ? -13.788 7.645 27.225 1.00 82.88 483 THR A O 1
ATOM 3894 N N . PRO A 1 484 ? -13.754 5.700 28.337 1.00 85.19 484 PRO A N 1
ATOM 3895 C CA . PRO A 1 484 ? -15.182 5.461 28.150 1.00 85.19 484 PRO A CA 1
ATOM 3896 C C . PRO A 1 484 ? -16.035 6.526 28.853 1.00 85.19 484 PRO A C 1
ATOM 3898 O O . PRO A 1 484 ? -15.765 6.891 29.996 1.00 85.19 484 PRO A O 1
ATOM 3901 N N . GLY A 1 485 ? -17.094 6.981 28.189 1.00 83.06 485 GLY A N 1
ATOM 3902 C CA . GLY A 1 485 ? -18.006 8.021 28.668 1.00 83.06 485 GLY A CA 1
ATOM 3903 C C . GLY A 1 485 ? -17.598 9.452 28.301 1.00 83.06 485 GLY A C 1
ATOM 3904 O O . GLY A 1 485 ? -18.361 10.377 28.587 1.00 83.06 485 GLY A O 1
ATOM 3905 N N . GLU A 1 486 ? -16.438 9.637 27.663 1.00 82.38 486 GLU A N 1
ATOM 3906 C CA . GLU A 1 486 ? -15.959 10.926 27.158 1.00 82.38 486 GLU A CA 1
ATOM 3907 C C . GLU A 1 486 ? -16.033 10.959 25.624 1.00 82.38 486 GLU A C 1
ATOM 3909 O O . GLU A 1 486 ? -15.609 10.027 24.934 1.00 82.38 486 GLU A O 1
ATOM 3914 N N . ASP A 1 487 ? -16.584 12.051 25.088 1.00 89.56 487 ASP A N 1
ATOM 3915 C CA . ASP A 1 487 ? -16.560 12.342 23.657 1.00 89.56 487 ASP A CA 1
ATOM 3916 C C . ASP A 1 487 ? -15.438 13.353 23.389 1.00 89.56 487 ASP A C 1
ATOM 3918 O O . ASP A 1 487 ? -15.393 14.419 24.011 1.00 89.56 487 ASP A O 1
ATOM 3922 N N . LEU A 1 488 ? -14.557 13.037 22.444 1.00 91.81 488 LEU A N 1
ATOM 3923 C CA . LEU A 1 488 ? -13.510 13.942 21.987 1.00 91.81 488 LEU A CA 1
ATOM 3924 C C . LEU A 1 488 ? -13.870 14.517 20.621 1.00 91.81 488 LEU A C 1
ATOM 3926 O O . LEU A 1 488 ? -14.171 13.770 19.692 1.00 91.81 488 LEU A O 1
ATOM 3930 N N . GLU A 1 489 ? -13.780 15.831 20.477 1.00 93.19 489 GLU A N 1
ATOM 3931 C CA . GLU A 1 489 ? -14.018 16.523 19.218 1.00 93.19 489 GLU A CA 1
ATOM 3932 C C . GLU A 1 489 ? -12.735 17.198 18.729 1.00 93.19 489 GLU A C 1
ATOM 3934 O O . GLU A 1 489 ? -12.093 17.964 19.447 1.00 93.19 489 GLU A O 1
ATOM 3939 N N . LEU A 1 490 ? -12.358 16.903 17.490 1.00 94.38 490 LEU A N 1
ATOM 3940 C CA . LEU A 1 490 ? -11.228 17.491 16.785 1.00 94.38 490 LEU A CA 1
ATOM 3941 C C . LEU A 1 490 ? -11.793 18.449 15.737 1.00 94.38 490 LEU A C 1
ATOM 3943 O O . LEU A 1 490 ? -12.585 18.025 14.900 1.00 94.38 490 LEU A O 1
ATOM 3947 N N . HIS A 1 491 ? -11.414 19.724 15.772 1.00 94.31 491 HIS A N 1
ATOM 3948 C CA . HIS A 1 491 ? -11.957 20.739 14.866 1.00 94.31 491 HIS A CA 1
ATOM 3949 C C . HIS A 1 491 ? -10.845 21.486 14.136 1.00 94.31 491 HIS A C 1
ATOM 3951 O O . HIS A 1 491 ? -10.073 22.214 14.756 1.00 94.31 491 HIS A O 1
ATOM 3957 N N . PHE A 1 492 ? -10.790 21.334 12.812 1.00 93.75 492 PHE A N 1
ATOM 3958 C CA . PHE A 1 492 ? -9.727 21.903 11.984 1.00 93.75 492 PHE A CA 1
ATOM 3959 C C . PHE A 1 492 ? -10.273 22.523 10.698 1.00 93.75 492 PHE A C 1
ATOM 3961 O O . PHE A 1 492 ? -11.170 21.981 10.059 1.00 93.75 492 PHE A O 1
ATOM 3968 N N . ALA A 1 493 ? -9.719 23.654 10.271 1.00 93.06 493 ALA A N 1
ATOM 3969 C CA . ALA A 1 493 ? -9.999 24.170 8.935 1.00 93.06 493 ALA A CA 1
ATOM 3970 C C . ALA A 1 493 ? -9.312 23.296 7.875 1.00 93.06 493 ALA A C 1
ATOM 3972 O O . ALA A 1 493 ? -8.219 22.781 8.102 1.00 93.06 493 ALA A O 1
ATOM 3973 N N . SER A 1 494 ? -9.939 23.136 6.712 1.00 92.06 494 SER A N 1
ATOM 3974 C CA . SER A 1 494 ? -9.245 22.607 5.543 1.00 92.06 494 SER A CA 1
ATOM 3975 C C . SER A 1 494 ? -8.196 23.618 5.088 1.00 92.06 494 SER A C 1
ATOM 3977 O O . SER A 1 494 ? -8.509 24.795 4.915 1.00 92.06 494 SER A O 1
ATOM 3979 N N . GLU A 1 495 ? -6.964 23.164 4.864 1.00 90.06 495 GLU A N 1
ATOM 3980 C CA . GLU A 1 495 ? -5.918 23.998 4.256 1.00 90.06 495 GLU A CA 1
ATOM 3981 C C . GLU A 1 495 ? -5.945 23.938 2.723 1.00 90.06 495 GLU A C 1
ATOM 3983 O O . GLU A 1 495 ? -5.221 24.679 2.062 1.00 90.06 495 GLU A O 1
ATOM 3988 N N . ASN A 1 496 ? -6.787 23.075 2.145 1.00 91.19 496 ASN A N 1
ATOM 3989 C CA . ASN A 1 496 ? -7.024 23.041 0.711 1.00 91.19 496 ASN A CA 1
ATOM 3990 C C . ASN A 1 496 ? -7.974 24.195 0.335 1.00 91.19 496 ASN A C 1
ATOM 3992 O O . ASN A 1 496 ? -9.145 24.154 0.730 1.00 91.19 496 ASN A O 1
ATOM 3996 N N . PRO A 1 497 ? -7.508 25.205 -0.428 1.00 86.25 497 PRO A N 1
ATOM 3997 C CA . PRO A 1 497 ? -8.311 26.376 -0.776 1.00 86.25 497 PRO A CA 1
ATOM 3998 C C . PRO A 1 497 ? -9.480 26.051 -1.718 1.00 86.25 497 PRO A C 1
ATOM 4000 O O . PRO A 1 497 ? -10.465 26.787 -1.739 1.00 86.25 497 PRO A O 1
ATOM 4003 N N . GLU A 1 498 ? -9.389 24.956 -2.475 1.00 88.19 498 GLU A N 1
ATOM 4004 C CA . GLU A 1 498 ? -10.431 24.497 -3.402 1.00 88.19 498 GLU A CA 1
ATOM 4005 C C . GLU A 1 498 ? -11.434 23.543 -2.734 1.00 88.19 498 GLU A C 1
ATOM 4007 O O . GLU A 1 498 ? -12.452 23.187 -3.329 1.00 88.19 498 GLU A O 1
ATOM 4012 N N . GLU A 1 499 ? -11.178 23.118 -1.492 1.00 90.69 499 GLU A N 1
ATOM 4013 C CA . GLU A 1 499 ? -12.076 22.219 -0.775 1.00 90.69 499 GLU A CA 1
ATOM 4014 C C . GLU A 1 499 ? -13.278 22.987 -0.227 1.00 90.69 499 GLU A C 1
ATOM 4016 O O . GLU A 1 499 ? -13.222 23.663 0.801 1.00 90.69 499 GLU A O 1
ATOM 4021 N N . GLU A 1 500 ? -14.403 22.843 -0.915 1.00 91.50 500 GLU A N 1
ATOM 4022 C CA . GLU A 1 500 ? -15.672 23.432 -0.510 1.00 91.50 500 GLU A CA 1
ATOM 4023 C C . GLU A 1 500 ? -16.393 22.613 0.564 1.00 91.50 500 GLU A C 1
ATOM 4025 O O . GLU A 1 500 ? -17.215 23.166 1.299 1.00 91.50 500 GLU A O 1
ATOM 4030 N N . ASN A 1 501 ? -16.131 21.308 0.664 1.00 92.50 501 ASN A N 1
ATOM 4031 C CA . ASN A 1 501 ? -16.889 20.415 1.532 1.00 92.50 501 ASN A CA 1
ATOM 4032 C C . ASN A 1 501 ? -16.367 20.423 2.974 1.00 92.50 501 ASN A C 1
ATOM 4034 O O . ASN A 1 501 ? -15.167 20.434 3.231 1.00 92.50 501 ASN A O 1
ATOM 4038 N N . GLY A 1 502 ? -17.283 20.314 3.935 1.00 94.38 502 GLY A N 1
ATOM 4039 C CA . GLY A 1 502 ? -16.958 19.895 5.294 1.00 94.38 502 GLY A CA 1
ATOM 4040 C C . GLY A 1 502 ? -16.908 18.370 5.406 1.00 94.38 502 GLY A C 1
ATOM 4041 O O . GLY A 1 502 ? -17.723 17.676 4.795 1.00 94.38 502 GLY A O 1
ATOM 4042 N N . ALA A 1 503 ? -15.982 17.843 6.204 1.00 95.44 503 ALA A N 1
ATOM 4043 C CA . ALA A 1 503 ? -15.881 16.424 6.526 1.00 95.44 503 ALA A CA 1
ATOM 4044 C C . ALA A 1 503 ? -16.169 16.164 8.002 1.00 95.44 503 ALA A C 1
ATOM 4046 O O . ALA A 1 503 ? -15.741 16.922 8.873 1.00 95.44 503 ALA A O 1
ATOM 4047 N N . VAL A 1 504 ? -16.836 15.046 8.271 1.00 96.31 504 VAL A N 1
ATOM 4048 C CA . VAL A 1 504 ? -16.980 14.477 9.609 1.00 96.31 504 VAL A CA 1
ATOM 4049 C C . VAL A 1 504 ? -16.567 13.022 9.562 1.00 96.31 504 VAL A C 1
ATOM 4051 O O . VAL A 1 504 ? -17.114 12.248 8.777 1.00 96.31 504 VAL A O 1
ATOM 4054 N N . LEU A 1 505 ? -15.635 12.655 10.432 1.00 96.12 505 LEU A N 1
ATOM 4055 C CA . LEU A 1 505 ? -15.285 11.279 10.742 1.00 96.12 505 LEU A CA 1
ATOM 4056 C C . LEU A 1 505 ? -15.646 11.006 12.201 1.00 96.12 505 LEU A C 1
ATOM 4058 O O . LEU A 1 505 ? -15.037 11.571 13.106 1.00 96.12 505 LEU A O 1
ATOM 4062 N N . VAL A 1 506 ? -16.634 10.147 12.429 1.00 95.69 506 VAL A N 1
ATOM 4063 C CA . VAL A 1 506 ? -16.996 9.675 13.769 1.00 95.69 506 VAL A CA 1
ATOM 4064 C C . VAL A 1 506 ? -16.428 8.279 13.950 1.00 95.69 506 VAL A C 1
ATOM 4066 O O . VAL A 1 506 ? -16.818 7.378 13.213 1.00 95.69 506 VAL A O 1
ATOM 4069 N N . THR A 1 507 ? -15.553 8.092 14.933 1.00 94.62 507 THR A N 1
ATOM 4070 C CA . THR A 1 507 ? -14.944 6.801 15.274 1.00 94.62 507 THR A CA 1
ATOM 4071 C C . THR A 1 507 ? -15.347 6.393 16.685 1.00 94.62 507 THR A C 1
ATOM 4073 O O . THR A 1 507 ? -15.099 7.123 17.642 1.00 94.62 507 THR A O 1
ATOM 4076 N N . PHE A 1 508 ? -15.948 5.213 16.817 1.00 94.06 508 PHE A N 1
ATOM 4077 C CA . PHE A 1 508 ? -16.286 4.585 18.092 1.00 94.06 508 PHE A CA 1
ATOM 4078 C C . PHE A 1 508 ? -15.266 3.483 18.389 1.00 94.06 508 PHE A C 1
ATOM 4080 O O . PHE A 1 508 ? -15.293 2.442 17.730 1.00 94.06 508 PHE A O 1
ATOM 4087 N N . GLN A 1 509 ? -14.373 3.705 19.356 1.00 91.25 509 GLN A N 1
ATOM 4088 C CA . GLN A 1 509 ? -13.360 2.728 19.767 1.00 91.25 509 GLN A CA 1
ATOM 4089 C C . GLN A 1 509 ? -13.999 1.681 20.690 1.00 91.25 509 GLN A C 1
ATOM 4091 O O . GLN A 1 509 ? -14.703 2.022 21.644 1.00 91.25 509 GLN A O 1
ATOM 4096 N N . SER A 1 510 ? -13.766 0.397 20.414 1.00 89.62 510 SER A N 1
ATOM 4097 C CA . SER A 1 510 ? -14.250 -0.693 21.261 1.00 89.62 510 SER A CA 1
ATOM 4098 C C . SER A 1 510 ? -13.577 -0.645 22.632 1.00 89.62 510 SER A C 1
ATOM 4100 O O . SER A 1 510 ? -12.366 -0.463 22.696 1.00 89.62 510 SER A O 1
ATOM 4102 N N . PRO A 1 511 ? -14.318 -0.854 23.738 1.00 84.31 511 PRO A N 1
ATOM 4103 C CA . PRO A 1 511 ? -13.729 -1.008 25.068 1.00 84.31 511 PRO A CA 1
ATOM 4104 C C . PRO A 1 511 ? -13.150 -2.415 25.305 1.00 84.31 511 PRO A C 1
ATOM 4106 O O . PRO A 1 511 ? -12.450 -2.631 26.297 1.00 84.31 511 PRO A O 1
ATOM 4109 N N . VAL A 1 512 ? -13.469 -3.376 24.428 1.00 84.81 512 VAL A N 1
ATOM 4110 C CA . VAL A 1 512 ? -12.979 -4.762 24.454 1.00 84.81 512 VAL A CA 1
ATOM 4111 C C . VAL A 1 512 ? -11.912 -4.935 23.367 1.00 84.81 512 VAL A C 1
ATOM 4113 O O . VAL A 1 512 ? -12.157 -4.522 22.229 1.00 84.81 512 VAL A O 1
ATOM 4116 N N . PRO A 1 513 ? -10.734 -5.521 23.674 1.00 80.31 513 PRO A N 1
ATOM 4117 C CA . PRO A 1 513 ? -9.720 -5.831 22.668 1.00 80.31 513 PRO A CA 1
ATOM 4118 C C . PRO A 1 513 ? -10.295 -6.678 21.530 1.00 80.31 513 PRO A C 1
ATOM 4120 O O . PRO A 1 513 ? -11.084 -7.597 21.770 1.00 80.31 513 PRO A O 1
ATOM 4123 N N . GLY A 1 514 ? -9.879 -6.383 20.304 1.00 82.12 514 GLY A N 1
ATOM 4124 C CA . GLY A 1 514 ? -10.298 -7.116 19.118 1.00 82.12 514 GLY A CA 1
ATOM 4125 C C . GLY A 1 514 ? -9.815 -8.564 19.134 1.00 82.12 514 GLY A C 1
ATOM 4126 O O . GLY A 1 514 ? -8.753 -8.891 19.667 1.00 82.12 514 GLY A O 1
ATOM 4127 N N . TYR A 1 515 ? -10.606 -9.442 18.528 1.00 82.50 515 TYR A N 1
ATOM 4128 C CA . TYR A 1 515 ? -10.284 -10.851 18.377 1.00 82.50 515 TYR A CA 1
ATOM 4129 C C . TYR A 1 515 ? -9.131 -11.042 17.392 1.00 82.50 515 TYR A C 1
ATOM 4131 O O . TYR A 1 515 ? -9.253 -10.800 16.189 1.00 82.50 515 TYR A O 1
ATOM 4139 N N . ILE A 1 516 ? -8.017 -11.526 17.923 1.00 73.56 516 ILE A N 1
ATOM 4140 C CA . ILE A 1 516 ? -6.798 -11.847 17.188 1.00 73.56 516 ILE A CA 1
ATOM 4141 C C . ILE A 1 516 ? -6.569 -13.351 17.065 1.00 73.56 516 ILE A C 1
ATOM 4143 O O . ILE A 1 516 ? -5.609 -13.723 16.418 1.00 73.56 516 ILE A O 1
ATOM 4147 N N . GLY A 1 517 ? -7.434 -14.211 17.610 1.00 75.81 517 GLY A N 1
ATOM 4148 C CA . GLY A 1 517 ? -7.364 -15.670 17.459 1.00 75.81 517 GLY A CA 1
ATOM 4149 C C . GLY A 1 517 ? -7.738 -16.433 18.732 1.00 75.81 517 GLY A C 1
ATOM 4150 O O . GLY A 1 517 ? -7.840 -15.825 19.793 1.00 75.81 517 GLY A O 1
ATOM 4151 N N . PRO A 1 518 ? -7.934 -17.762 18.663 1.00 72.00 518 PRO A N 1
ATOM 4152 C CA . PRO A 1 518 ? -8.423 -18.554 19.798 1.00 72.00 518 PRO A CA 1
ATOM 4153 C C . PRO A 1 518 ? -7.491 -18.556 21.012 1.00 72.00 518 PRO A C 1
ATOM 4155 O O . PRO A 1 518 ? -7.953 -18.593 22.144 1.00 72.00 518 PRO A O 1
ATOM 4158 N N . THR A 1 519 ? -6.186 -18.554 20.763 1.00 69.75 519 THR A N 1
ATOM 4159 C CA . THR A 1 519 ? -5.124 -18.697 21.769 1.00 69.75 519 THR A CA 1
ATOM 4160 C C . THR A 1 519 ? -4.779 -17.360 22.420 1.00 69.75 519 THR A C 1
ATOM 4162 O O . THR A 1 519 ? -4.476 -17.295 23.606 1.00 69.75 519 THR A O 1
ATOM 4165 N N . LEU A 1 520 ? -4.880 -16.276 21.647 1.00 70.94 520 LEU A N 1
ATOM 4166 C CA . LEU A 1 520 ? -4.504 -14.925 22.054 1.00 70.94 520 LEU A CA 1
ATOM 4167 C C . LEU A 1 520 ? -5.679 -14.039 22.481 1.00 70.94 520 LEU A C 1
ATOM 4169 O O . LEU A 1 520 ? -5.471 -12.898 22.892 1.00 70.94 520 LEU A O 1
ATOM 4173 N N . SER A 1 521 ? -6.917 -14.501 22.335 1.00 77.44 521 SER A N 1
ATOM 4174 C CA . SER A 1 521 ? -8.111 -13.714 22.644 1.00 77.44 521 SER A CA 1
ATOM 4175 C C . SER A 1 521 ? -9.051 -14.456 23.566 1.00 77.44 521 SER A C 1
ATOM 4177 O O . SER A 1 521 ? -9.161 -15.678 23.538 1.00 77.44 521 SER A O 1
ATOM 4179 N N . THR A 1 522 ? -9.783 -13.693 24.368 1.00 83.50 522 THR A N 1
ATOM 4180 C CA . THR A 1 522 ? -10.834 -14.254 25.208 1.00 83.50 522 THR A CA 1
ATOM 4181 C C . THR A 1 522 ? -12.077 -14.578 24.365 1.00 83.50 522 THR A C 1
ATOM 4183 O O . THR A 1 522 ? -12.284 -13.994 23.292 1.00 83.50 522 THR A O 1
ATOM 4186 N N . PRO A 1 523 ? -12.966 -15.460 24.853 1.00 85.38 523 PRO A N 1
ATOM 4187 C CA . PRO A 1 523 ? -14.273 -15.669 24.232 1.00 85.38 523 PRO A CA 1
ATOM 4188 C C . PRO A 1 523 ? -15.115 -14.385 24.122 1.00 85.38 523 PRO A C 1
ATOM 4190 O O . PRO A 1 523 ? -15.881 -14.242 23.168 1.00 85.38 523 PRO A O 1
ATOM 4193 N N . ASP A 1 524 ? -14.950 -13.440 25.057 1.00 87.19 524 ASP A N 1
ATOM 4194 C CA . ASP A 1 524 ? -15.616 -12.128 25.017 1.00 87.19 524 ASP A CA 1
ATOM 4195 C C . ASP A 1 524 ? -15.104 -11.274 23.846 1.00 87.19 524 ASP A C 1
ATOM 4197 O O . ASP A 1 524 ? -15.911 -10.708 23.114 1.00 87.19 524 ASP A O 1
ATOM 4201 N N . SER A 1 525 ? -13.792 -11.272 23.567 1.00 87.06 525 SER A N 1
ATOM 4202 C CA . SER A 1 525 ? -13.232 -10.631 22.366 1.00 87.06 525 SER A CA 1
ATOM 4203 C C . SER A 1 525 ? -13.808 -11.223 21.078 1.00 87.06 525 SER A C 1
ATOM 4205 O O . SER A 1 525 ? -14.225 -10.473 20.198 1.00 87.06 525 SER A O 1
ATOM 4207 N N . LEU A 1 526 ? -13.894 -12.558 20.967 1.00 89.81 526 LEU A N 1
ATOM 4208 C CA . LEU A 1 526 ? -14.496 -13.222 19.800 1.00 89.81 526 LEU A CA 1
ATOM 4209 C C . LEU A 1 526 ? -15.952 -12.787 19.595 1.00 89.81 526 LEU A C 1
ATOM 4211 O O . LEU A 1 526 ? -16.351 -12.449 18.479 1.00 89.81 526 LEU A O 1
ATOM 4215 N N . GLN A 1 527 ? -16.743 -12.785 20.670 1.00 93.50 527 GLN A N 1
ATOM 4216 C CA . GLN A 1 527 ? -18.132 -12.344 20.626 1.00 93.50 527 GLN A CA 1
ATOM 4217 C C . GLN A 1 527 ? -18.246 -10.874 20.228 1.00 93.50 527 GLN A C 1
ATOM 4219 O O . GLN A 1 527 ? -19.011 -10.558 19.322 1.00 93.50 527 GLN A O 1
ATOM 4224 N N . ASN A 1 528 ? -17.468 -9.993 20.857 1.00 92.00 528 ASN A N 1
ATOM 4225 C CA . ASN A 1 528 ? -17.506 -8.559 20.598 1.00 92.00 528 ASN A CA 1
ATOM 4226 C C . ASN A 1 528 ? -17.123 -8.232 19.149 1.00 92.00 528 ASN A C 1
ATOM 4228 O O . ASN A 1 528 ? -17.863 -7.526 18.469 1.00 92.00 528 ASN A O 1
ATOM 4232 N N . THR A 1 529 ? -16.025 -8.798 18.640 1.00 92.06 529 THR A N 1
ATOM 4233 C CA . THR A 1 529 ? -15.601 -8.607 17.246 1.00 92.06 529 THR A CA 1
ATOM 4234 C C . THR A 1 529 ? -16.637 -9.145 16.260 1.00 92.06 529 THR A C 1
ATOM 4236 O O . THR A 1 529 ? -16.930 -8.487 15.260 1.00 92.06 529 THR A O 1
ATOM 4239 N N . ALA A 1 530 ? -17.220 -10.321 16.522 1.00 94.38 530 ALA A N 1
ATOM 4240 C CA . ALA A 1 530 ? -18.280 -10.873 15.680 1.00 94.38 530 ALA A CA 1
ATOM 4241 C C . ALA A 1 530 ? -19.511 -9.953 15.659 1.00 94.38 530 ALA A C 1
ATOM 4243 O O . ALA A 1 530 ? -19.968 -9.564 14.582 1.00 94.38 530 ALA A O 1
ATOM 4244 N N . SER A 1 531 ? -20.005 -9.551 16.834 1.00 96.06 531 SER A N 1
ATOM 4245 C CA . SER A 1 531 ? -21.158 -8.660 16.972 1.00 96.06 531 SER A CA 1
ATOM 4246 C C . SER A 1 531 ? -20.917 -7.307 16.315 1.00 96.06 531 SER A C 1
ATOM 4248 O O . SER A 1 531 ? -21.768 -6.838 15.564 1.00 96.06 531 SER A O 1
ATOM 4250 N N . LEU A 1 532 ? -19.749 -6.694 16.522 1.00 95.19 532 LEU A N 1
ATOM 4251 C CA . LEU A 1 532 ? -19.434 -5.386 15.952 1.00 95.19 532 LEU A CA 1
ATOM 4252 C C . LEU A 1 532 ? -19.313 -5.441 14.422 1.00 95.19 532 LEU A C 1
ATOM 4254 O O . LEU A 1 532 ? -19.819 -4.554 13.731 1.00 95.19 532 LEU A O 1
ATOM 4258 N N . ARG A 1 533 ? -18.712 -6.502 13.864 1.00 94.69 533 ARG A N 1
ATOM 4259 C CA . ARG A 1 533 ? -18.674 -6.716 12.406 1.00 94.69 533 ARG A CA 1
ATOM 4260 C C . ARG A 1 533 ? -20.070 -6.925 11.824 1.00 94.69 533 ARG A C 1
ATOM 4262 O O . ARG A 1 533 ? -20.354 -6.387 10.753 1.00 94.69 533 ARG A O 1
ATOM 4269 N N . LEU A 1 534 ? -20.935 -7.669 12.516 1.00 96.25 534 LEU A N 1
ATOM 4270 C CA . LEU A 1 534 ? -22.319 -7.882 12.091 1.00 96.25 534 LEU A CA 1
ATOM 4271 C C . LEU A 1 534 ? -23.130 -6.583 12.151 1.00 96.25 534 LEU A C 1
ATOM 4273 O O . LEU A 1 534 ? -23.760 -6.228 11.159 1.00 96.25 534 LEU A O 1
ATOM 4277 N N . LEU A 1 535 ? -23.036 -5.825 13.250 1.00 96.62 535 LEU A N 1
ATOM 4278 C CA . LEU A 1 535 ? -23.633 -4.490 13.375 1.00 96.62 535 LEU A CA 1
ATOM 4279 C C . LEU A 1 535 ? -23.170 -3.569 12.246 1.00 96.62 535 LEU A C 1
ATOM 4281 O O . LEU A 1 535 ? -23.992 -2.945 11.586 1.00 96.62 535 LEU A O 1
ATOM 4285 N N . SER A 1 536 ? -21.867 -3.544 11.963 1.00 95.19 536 SER A N 1
ATOM 4286 C CA . SER A 1 536 ? -21.302 -2.734 10.879 1.00 95.19 536 SER A CA 1
ATOM 4287 C C . SER A 1 536 ? -21.843 -3.143 9.507 1.00 95.19 536 SER A C 1
ATOM 4289 O O . SER A 1 536 ? -22.074 -2.290 8.652 1.00 95.19 536 SER A O 1
ATOM 4291 N N . HIS A 1 537 ? -22.049 -4.445 9.282 1.00 94.88 537 HIS A N 1
ATOM 4292 C CA . HIS A 1 537 ? -22.624 -4.961 8.042 1.00 94.88 537 HIS A CA 1
ATOM 4293 C C . HIS A 1 537 ? -24.100 -4.572 7.885 1.00 94.88 537 HIS A C 1
ATOM 4295 O O . HIS A 1 537 ? -24.487 -4.158 6.792 1.00 94.88 537 HIS A O 1
ATOM 4301 N N . ILE A 1 538 ? -24.880 -4.658 8.969 1.00 96.38 538 ILE A N 1
ATOM 4302 C CA . ILE A 1 538 ? -26.297 -4.268 9.026 1.00 96.38 538 ILE A CA 1
ATOM 4303 C C . ILE A 1 538 ? -26.446 -2.755 8.822 1.00 96.38 538 ILE A C 1
ATOM 4305 O O . ILE A 1 538 ? -27.245 -2.329 8.001 1.00 96.38 538 ILE A O 1
ATOM 4309 N N . LEU A 1 539 ? -25.644 -1.940 9.514 1.00 96.31 539 LEU A N 1
ATOM 4310 C CA . LEU A 1 539 ? -25.719 -0.474 9.490 1.00 96.31 539 LEU A CA 1
ATOM 4311 C C . LEU A 1 539 ? -25.309 0.153 8.152 1.00 96.31 539 LEU A C 1
ATOM 4313 O O . LEU A 1 539 ? -25.710 1.277 7.855 1.00 96.31 539 LEU A O 1
ATOM 4317 N N . ARG A 1 540 ? -24.517 -0.553 7.337 1.00 94.81 540 ARG A N 1
ATOM 4318 C CA . ARG A 1 540 ? -23.911 0.005 6.120 1.00 94.81 540 ARG A CA 1
ATOM 4319 C C . ARG A 1 540 ? -24.927 0.529 5.107 1.00 94.81 540 ARG A C 1
ATOM 4321 O O . ARG A 1 540 ? -24.711 1.597 4.543 1.00 94.81 540 ARG A O 1
ATOM 4328 N N . GLU A 1 541 ? -25.986 -0.229 4.832 1.00 95.12 541 GLU A N 1
ATOM 4329 C CA . GLU A 1 541 ? -27.019 0.198 3.878 1.00 95.12 541 GLU A CA 1
ATOM 4330 C C . GLU A 1 541 ? -27.931 1.286 4.475 1.00 95.12 541 GLU A C 1
ATOM 4332 O O . GLU A 1 541 ? -28.039 2.335 3.837 1.00 95.12 541 GLU A O 1
ATOM 4337 N N . PRO A 1 542 ? -28.462 1.153 5.708 1.00 96.19 542 PRO A N 1
ATOM 4338 C CA . PRO A 1 542 ? -29.304 2.177 6.320 1.00 96.19 542 PRO A CA 1
ATOM 4339 C C . PRO A 1 542 ? -28.612 3.534 6.484 1.00 96.19 542 PRO A C 1
ATOM 4341 O O . PRO A 1 542 ? -29.223 4.555 6.178 1.00 96.19 542 PRO A O 1
ATOM 4344 N N . ILE A 1 543 ? -27.332 3.564 6.885 1.00 95.25 543 ILE A N 1
ATOM 4345 C CA . ILE A 1 543 ? -26.546 4.810 6.973 1.00 95.25 543 ILE A CA 1
ATOM 4346 C C . ILE A 1 543 ? -26.430 5.470 5.597 1.00 95.25 543 ILE A C 1
ATOM 4348 O O . ILE A 1 543 ? -26.639 6.676 5.458 1.00 95.25 543 ILE A O 1
ATOM 4352 N N . PHE A 1 544 ? -26.108 4.685 4.566 1.00 93.31 544 PHE A N 1
ATOM 4353 C CA . PHE A 1 544 ? -25.984 5.193 3.203 1.00 93.31 544 PHE A CA 1
ATOM 4354 C C . PHE A 1 544 ? -27.330 5.707 2.673 1.00 93.31 544 PHE A C 1
ATOM 4356 O O . PHE A 1 544 ? -27.409 6.788 2.087 1.00 93.31 544 PHE A O 1
ATOM 4363 N N . ASN A 1 545 ? -28.410 4.963 2.892 1.00 94.44 545 ASN A N 1
ATOM 4364 C CA . ASN A 1 545 ? -29.742 5.359 2.463 1.00 94.44 545 ASN A CA 1
ATOM 4365 C C . ASN A 1 545 ? -30.199 6.645 3.172 1.00 94.44 545 ASN A C 1
ATOM 4367 O O . ASN A 1 545 ? -30.608 7.601 2.515 1.00 94.44 545 ASN A O 1
ATOM 4371 N N . GLU A 1 546 ? -30.063 6.717 4.494 1.00 94.81 546 GLU A N 1
ATOM 4372 C CA . GLU A 1 546 ? -30.526 7.863 5.274 1.00 94.81 546 GLU A CA 1
ATOM 4373 C C . GLU A 1 546 ? -29.702 9.127 4.986 1.00 94.81 546 GLU A C 1
ATOM 4375 O O . GLU A 1 546 ? -30.241 10.138 4.528 1.00 94.81 546 GLU A O 1
ATOM 4380 N N . LEU A 1 547 ? -28.381 9.065 5.171 1.00 92.94 547 LEU A N 1
ATOM 4381 C CA . LEU A 1 547 ? -27.525 10.250 5.091 1.00 92.94 547 LEU A CA 1
ATOM 4382 C C . LEU A 1 547 ? -27.243 10.680 3.643 1.00 92.94 547 LEU A C 1
ATOM 4384 O O . LEU A 1 547 ? -27.193 11.880 3.356 1.00 92.94 547 LEU A O 1
ATOM 4388 N N . ARG A 1 548 ? -27.082 9.733 2.705 1.00 90.88 548 ARG A N 1
ATOM 4389 C CA . ARG A 1 548 ? -26.800 10.054 1.293 1.00 90.88 548 ARG A CA 1
ATOM 4390 C C . ARG A 1 548 ? -28.040 10.086 0.410 1.00 90.88 548 ARG A C 1
ATOM 4392 O O . ARG A 1 548 ? -28.146 11.003 -0.397 1.00 90.88 548 ARG A O 1
ATOM 4399 N N . THR A 1 549 ? -28.957 9.127 0.516 1.00 90.31 549 THR A N 1
ATOM 4400 C CA . THR A 1 549 ? -30.077 9.040 -0.444 1.00 90.31 549 THR A CA 1
ATOM 4401 C C . THR A 1 549 ? -31.241 9.950 -0.057 1.00 90.31 549 THR A C 1
ATOM 4403 O O . THR A 1 549 ? -31.722 10.701 -0.901 1.00 90.31 549 THR A O 1
ATOM 4406 N N . LYS A 1 550 ? -31.669 9.946 1.212 1.00 93.25 550 LYS A N 1
ATOM 4407 C CA . LYS A 1 550 ? -32.809 10.757 1.673 1.00 93.25 550 LYS A CA 1
ATOM 4408 C C . LYS A 1 550 ? -32.416 12.183 2.044 1.00 93.25 550 LYS A C 1
ATOM 4410 O O . LYS A 1 550 ? -33.005 13.137 1.545 1.00 93.25 550 LYS A O 1
ATOM 4415 N N . GLN A 1 551 ? -31.416 12.344 2.912 1.00 90.44 551 GLN A N 1
ATOM 4416 C CA . GLN A 1 551 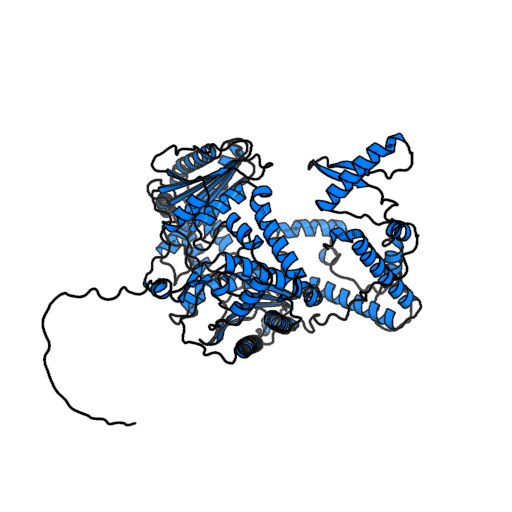? -31.003 13.669 3.393 1.00 90.44 551 GLN A CA 1
ATOM 4417 C C . GLN A 1 551 ? -30.081 14.410 2.414 1.00 90.44 551 GLN A C 1
ATOM 4419 O O . GLN A 1 551 ? -29.922 15.635 2.516 1.00 90.44 551 GLN A O 1
ATOM 4424 N N . THR A 1 552 ? -29.499 13.666 1.464 1.00 89.50 552 THR A N 1
ATOM 4425 C CA . THR A 1 552 ? -28.604 14.161 0.410 1.00 89.50 552 THR A CA 1
ATOM 4426 C C . THR A 1 552 ? -27.455 15.004 0.969 1.00 89.50 552 THR A C 1
ATOM 4428 O O . THR A 1 552 ? -27.179 16.090 0.454 1.00 89.50 552 THR A O 1
ATOM 4431 N N . LEU A 1 553 ? -26.827 14.550 2.062 1.00 82.00 553 LEU A N 1
ATOM 4432 C CA . LEU A 1 553 ? -25.760 15.302 2.734 1.00 82.00 553 LEU A CA 1
ATOM 4433 C C . LEU A 1 553 ? -24.517 15.438 1.851 1.00 82.00 553 LEU A C 1
ATOM 4435 O O . LEU A 1 553 ? -23.907 16.503 1.805 1.00 82.00 553 LEU A O 1
ATOM 4439 N N . GLY A 1 554 ? -24.197 14.399 1.082 1.00 78.19 554 GLY A N 1
ATOM 4440 C CA . GLY A 1 554 ? -23.169 14.462 0.055 1.00 78.19 554 GLY A CA 1
ATOM 4441 C C . GLY A 1 554 ? -22.925 13.126 -0.630 1.00 78.19 554 GLY A C 1
ATOM 4442 O O . GLY A 1 554 ? -23.535 12.104 -0.306 1.00 78.19 554 GLY A O 1
ATOM 4443 N N . TYR A 1 555 ? -22.036 13.145 -1.623 1.00 73.25 555 TYR A N 1
ATOM 4444 C CA . TYR A 1 555 ? -21.683 11.947 -2.380 1.00 73.25 555 TYR A CA 1
ATOM 4445 C C . TYR A 1 555 ? -20.884 10.962 -1.522 1.00 73.25 555 TYR A C 1
ATOM 4447 O O . TYR A 1 555 ? -21.060 9.758 -1.646 1.00 73.25 555 TYR A O 1
ATOM 4455 N N . ILE A 1 556 ? -20.024 11.418 -0.615 1.00 86.88 556 ILE A N 1
ATOM 4456 C CA . ILE A 1 556 ? -19.226 10.501 0.206 1.00 86.88 556 ILE A CA 1
ATOM 4457 C C . ILE A 1 556 ? -19.921 10.315 1.548 1.00 86.88 556 ILE A C 1
ATOM 4459 O O . ILE A 1 556 ? -19.876 11.185 2.409 1.00 86.88 556 ILE A O 1
ATOM 4463 N N . VAL A 1 557 ? -20.569 9.164 1.693 1.00 92.31 557 VAL A N 1
ATOM 4464 C CA . VAL A 1 557 ? -21.096 8.644 2.953 1.00 92.31 557 VAL A CA 1
ATOM 4465 C C . VAL A 1 557 ? -20.695 7.183 3.008 1.00 92.31 557 VAL A C 1
ATOM 4467 O O . VAL A 1 557 ? -21.068 6.404 2.127 1.00 92.31 557 VAL A O 1
ATOM 4470 N N . SER A 1 558 ? -19.929 6.803 4.020 1.00 92.25 558 SER A N 1
ATOM 4471 C CA . SER A 1 558 ? -19.615 5.402 4.259 1.00 92.25 558 SER A CA 1
ATOM 4472 C C . SER A 1 558 ? -19.514 5.107 5.746 1.00 92.25 558 SER A C 1
ATOM 4474 O O . SER A 1 558 ? -19.192 5.968 6.560 1.00 92.25 558 SER A O 1
ATOM 4476 N N . SER A 1 559 ? -19.807 3.860 6.092 1.00 93.56 559 SER A N 1
ATOM 4477 C CA . SER A 1 559 ? -19.584 3.314 7.420 1.00 93.56 559 SER A CA 1
ATOM 4478 C C . SER A 1 559 ? -18.899 1.965 7.301 1.00 93.56 559 SER A C 1
ATOM 4480 O O . SER A 1 559 ? -19.173 1.195 6.370 1.00 93.56 559 SER A O 1
ATOM 4482 N N . TYR A 1 560 ? -17.994 1.670 8.222 1.00 90.25 560 TYR A N 1
ATOM 4483 C CA . TYR A 1 560 ? -17.197 0.458 8.150 1.00 90.25 560 TYR A CA 1
ATOM 4484 C C . TYR A 1 560 ? -16.681 0.036 9.524 1.00 90.25 560 TYR A C 1
ATOM 4486 O O . TYR A 1 560 ? -16.469 0.842 10.426 1.00 90.25 560 TYR A O 1
ATOM 4494 N N . PHE A 1 561 ? -16.506 -1.277 9.654 1.00 89.31 561 PHE A N 1
ATOM 4495 C CA . PHE A 1 561 ? -15.754 -1.878 10.742 1.00 89.31 561 PHE A CA 1
ATOM 4496 C C . PHE A 1 561 ? -14.269 -1.599 10.514 1.00 89.31 561 PHE A C 1
ATOM 4498 O O . PHE A 1 561 ? -13.732 -1.913 9.448 1.00 89.31 561 PHE A O 1
ATOM 4505 N N . GLU A 1 562 ? -13.618 -1.056 11.526 1.00 78.81 562 GLU A N 1
ATOM 4506 C CA . GLU A 1 562 ? -12.179 -0.889 11.606 1.00 78.81 562 GLU A CA 1
ATOM 4507 C C . GLU A 1 562 ? -11.645 -1.916 12.608 1.00 78.81 562 GLU A C 1
ATOM 4509 O O . GLU A 1 562 ? -12.210 -2.135 13.673 1.00 78.81 562 GLU A O 1
ATOM 4514 N N . SER A 1 563 ? -10.557 -2.586 12.262 1.00 68.19 563 SER A N 1
ATOM 4515 C CA . SER A 1 563 ? -9.764 -3.346 13.226 1.00 68.19 563 SER A CA 1
ATOM 4516 C C . SER A 1 563 ? -8.461 -2.587 13.347 1.00 68.19 563 SER A C 1
ATOM 4518 O O . SER A 1 563 ? -7.820 -2.382 12.315 1.00 68.19 563 SER A O 1
ATOM 45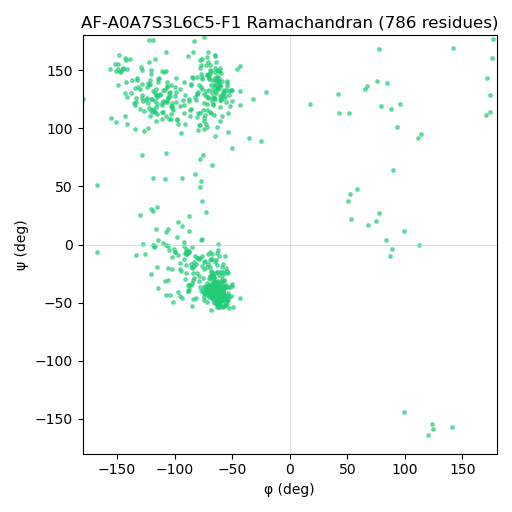20 N N . GLY A 1 564 ? -8.157 -2.141 14.570 1.00 52.44 564 GLY A N 1
ATOM 4521 C CA . GLY A 1 564 ? -7.054 -1.280 14.998 1.00 52.44 564 GLY A CA 1
ATOM 4522 C C . GLY A 1 564 ? -5.805 -1.557 14.191 1.00 52.44 564 GLY A C 1
ATOM 4523 O O . GLY A 1 564 ? -5.064 -2.508 14.452 1.00 52.44 564 GLY A O 1
ATOM 4524 N N . ASN A 1 565 ? -5.742 -0.765 13.130 1.00 50.06 565 ASN A N 1
ATOM 4525 C CA . ASN A 1 565 ? -4.771 -0.603 12.061 1.00 50.06 565 ASN A CA 1
ATOM 4526 C C . ASN A 1 565 ? -5.208 0.711 11.375 1.00 50.06 565 ASN A C 1
ATOM 4528 O O . ASN A 1 565 ? -5.524 0.692 10.181 1.00 50.06 565 ASN A O 1
ATOM 4532 N N . SER A 1 566 ? -5.398 1.784 12.163 1.00 35.06 566 SER A N 1
ATOM 4533 C CA . SER A 1 566 ? -5.955 3.087 11.760 1.00 35.06 566 SER A CA 1
ATOM 4534 C C . SER A 1 566 ? -5.612 3.419 10.311 1.00 35.06 566 SER A C 1
ATOM 4536 O O . SER A 1 566 ? -4.451 3.293 9.933 1.00 35.06 566 SER A O 1
ATOM 4538 N N . MET A 1 567 ? -6.635 3.710 9.495 1.00 35.88 567 MET A N 1
ATOM 4539 C CA . MET A 1 567 ? -6.596 3.787 8.026 1.00 35.88 567 MET A CA 1
ATOM 4540 C C . MET A 1 567 ? -5.215 4.096 7.431 1.00 35.88 567 MET A C 1
ATOM 4542 O O . MET A 1 567 ? -4.891 5.229 7.084 1.00 35.88 567 MET A O 1
ATOM 4546 N N . ARG A 1 568 ? -4.444 3.046 7.161 1.00 39.44 568 ARG A N 1
ATOM 4547 C CA . ARG A 1 568 ? -3.360 3.129 6.193 1.00 39.44 568 ARG A CA 1
ATOM 4548 C C . ARG A 1 568 ? -3.939 2.690 4.850 1.00 39.44 568 ARG A C 1
ATOM 4550 O O . ARG A 1 568 ? -4.508 1.597 4.775 1.00 39.44 568 ARG A O 1
ATOM 4557 N N . PRO A 1 569 ? -3.851 3.509 3.782 1.00 32.69 569 PRO A N 1
ATOM 4558 C CA . PRO A 1 569 ? -4.116 3.051 2.420 1.00 32.69 569 PRO A CA 1
ATOM 4559 C C . PRO A 1 569 ? -3.465 1.683 2.184 1.00 32.69 569 PRO A C 1
ATOM 4561 O O . PRO A 1 569 ? -2.443 1.388 2.795 1.00 32.69 569 PRO A O 1
ATOM 4564 N N . ALA A 1 570 ? -3.974 0.848 1.276 1.00 33.03 570 ALA A N 1
ATOM 4565 C CA . ALA A 1 570 ? -3.320 -0.433 0.967 1.00 33.03 570 ALA A CA 1
ATOM 4566 C C . ALA A 1 570 ? -1.825 -0.270 0.588 1.00 33.03 570 ALA A C 1
ATOM 4568 O O . ALA A 1 570 ? -1.035 -1.178 0.810 1.00 33.03 570 ALA A O 1
ATOM 4569 N N . SER A 1 571 ? -1.427 0.914 0.101 1.00 33.69 571 SER A N 1
ATOM 4570 C CA . SER A 1 571 ? -0.036 1.314 -0.160 1.00 33.69 571 SER A CA 1
ATOM 4571 C C . SER A 1 571 ? 0.794 1.690 1.082 1.00 33.69 571 SER A C 1
ATOM 4573 O O . SER A 1 571 ? 2.000 1.870 0.972 1.00 33.69 571 SER A O 1
ATOM 4575 N N . GLN A 1 572 ? 0.174 1.828 2.256 1.00 37.28 572 GLN A N 1
ATOM 4576 C CA . GLN A 1 572 ? 0.780 2.205 3.540 1.00 37.28 572 GLN A CA 1
ATOM 4577 C C . GLN A 1 572 ? 0.480 1.206 4.675 1.00 37.28 572 GLN A C 1
ATOM 4579 O O . GLN A 1 572 ? 1.099 1.300 5.732 1.00 37.28 572 GLN A O 1
ATOM 4584 N N . ALA A 1 573 ? -0.408 0.219 4.464 1.00 38.19 573 ALA A N 1
ATOM 4585 C CA . ALA A 1 573 ? -0.680 -0.913 5.376 1.00 38.19 573 ALA A CA 1
ATOM 4586 C C . ALA A 1 573 ? 0.574 -1.746 5.714 1.00 38.19 573 ALA A C 1
ATOM 4588 O O . ALA A 1 573 ? 0.586 -2.609 6.585 1.00 38.19 573 ALA A O 1
ATOM 4589 N N . GLU A 1 574 ? 1.647 -1.458 4.996 1.00 42.03 574 GLU A N 1
ATOM 4590 C CA . GLU A 1 574 ? 2.993 -1.937 5.182 1.00 42.03 574 GLU A CA 1
ATOM 4591 C C . GLU A 1 574 ? 3.712 -1.352 6.407 1.00 42.03 574 GLU A C 1
ATOM 4593 O O . GLU A 1 574 ? 4.689 -1.942 6.862 1.00 42.03 574 GLU A O 1
ATOM 4598 N N . LEU A 1 575 ? 3.286 -0.227 6.970 1.00 43.09 575 LEU A N 1
ATOM 4599 C CA . LEU A 1 575 ? 3.971 0.352 8.120 1.00 43.09 575 LEU A CA 1
ATOM 4600 C C . LEU A 1 575 ? 3.548 -0.401 9.396 1.00 43.09 575 LEU A C 1
ATOM 4602 O O . LEU A 1 575 ? 2.401 -0.332 9.812 1.00 43.09 575 LEU A O 1
ATOM 4606 N N . GLY A 1 576 ? 4.495 -1.113 10.003 1.00 47.19 576 GLY A N 1
ATOM 4607 C CA . GLY A 1 576 ? 4.520 -1.460 11.423 1.00 47.19 576 GLY A CA 1
ATOM 4608 C C . GLY A 1 576 ? 3.593 -2.570 11.959 1.00 47.19 576 GLY A C 1
ATOM 4609 O O . GLY A 1 576 ? 2.427 -2.661 11.590 1.00 47.19 576 GLY A O 1
ATOM 4610 N N . PRO A 1 577 ? 4.073 -3.406 12.891 1.00 43.41 577 PRO A N 1
ATOM 4611 C CA . PRO A 1 577 ? 3.238 -4.296 13.680 1.00 43.41 577 PRO A CA 1
ATOM 4612 C C . PRO A 1 577 ? 2.574 -3.501 14.810 1.00 43.41 577 PRO A C 1
ATOM 4614 O O . PRO A 1 577 ? 3.213 -2.680 15.464 1.00 43.41 577 PRO A O 1
ATOM 4617 N N . MET A 1 578 ? 1.286 -3.753 15.044 1.00 50.66 578 MET A N 1
ATOM 4618 C CA . MET A 1 578 ? 0.565 -3.300 16.237 1.00 50.66 578 MET A CA 1
ATOM 4619 C C . MET A 1 578 ? 0.339 -4.497 17.152 1.00 50.66 578 MET A C 1
ATOM 4621 O O . MET A 1 578 ? -0.216 -5.516 16.731 1.00 50.66 578 MET A O 1
ATOM 4625 N N . ASN A 1 579 ? 0.749 -4.372 18.410 1.00 51.88 579 ASN A N 1
ATOM 4626 C CA . ASN A 1 579 ? 0.745 -5.490 19.352 1.00 51.88 579 ASN A CA 1
ATOM 4627 C C . ASN A 1 579 ? -0.656 -5.867 19.850 1.00 51.88 579 ASN A C 1
ATOM 4629 O O . ASN A 1 579 ? -0.863 -7.012 20.247 1.00 51.88 579 ASN A O 1
ATOM 4633 N N . VAL A 1 580 ? -1.620 -4.946 19.763 1.00 60.28 580 VAL A N 1
ATOM 4634 C CA . VAL A 1 580 ? -3.029 -5.171 20.107 1.00 60.28 580 VAL A CA 1
ATOM 4635 C C . VAL A 1 580 ? -3.919 -4.725 18.953 1.00 60.28 580 VAL A C 1
ATOM 4637 O O . VAL A 1 580 ? -3.655 -3.715 18.309 1.00 60.28 580 VAL A O 1
ATOM 4640 N N . SER A 1 581 ? -4.942 -5.523 18.645 1.00 70.56 581 SER A N 1
ATOM 4641 C CA . SER A 1 581 ? -6.018 -5.118 17.736 1.00 70.56 581 SER A CA 1
ATOM 4642 C C . SER A 1 581 ? -7.080 -4.398 18.550 1.00 70.56 581 SER A C 1
ATOM 4644 O O . SER A 1 581 ? -7.620 -4.985 19.487 1.00 70.56 581 SER A O 1
ATOM 4646 N N . VAL A 1 582 ? -7.405 -3.162 18.191 1.00 78.50 582 VAL A N 1
ATOM 4647 C CA . VAL A 1 582 ? -8.501 -2.409 18.808 1.00 78.50 582 VAL A CA 1
ATOM 4648 C C . VAL A 1 582 ? -9.614 -2.254 17.789 1.00 78.50 582 VAL A C 1
ATOM 4650 O O . VAL A 1 582 ? -9.470 -1.538 16.809 1.00 78.50 582 VAL A O 1
ATOM 4653 N N . ASP A 1 583 ? -10.722 -2.963 17.961 1.00 87.44 583 ASP A N 1
ATOM 4654 C CA . ASP A 1 583 ? -11.819 -2.823 17.007 1.00 87.44 583 ASP A CA 1
ATOM 4655 C C . ASP A 1 583 ? -12.486 -1.450 17.148 1.00 87.44 583 ASP A C 1
ATOM 4657 O O . ASP A 1 583 ? -12.617 -0.920 18.248 1.00 87.44 583 ASP A O 1
ATOM 4661 N N . ALA A 1 584 ? -12.941 -0.884 16.041 1.00 90.25 584 ALA A N 1
ATOM 4662 C CA . ALA A 1 584 ? -13.676 0.365 16.013 1.00 90.25 584 ALA A CA 1
ATOM 4663 C C . ALA A 1 584 ? -14.770 0.330 14.940 1.00 90.25 584 ALA A C 1
ATOM 4665 O O . ALA A 1 584 ? -14.764 -0.488 14.017 1.00 90.25 584 ALA A O 1
ATOM 4666 N N . PHE A 1 585 ? -15.746 1.218 15.071 1.00 94.25 585 PHE A N 1
ATOM 4667 C CA . PHE A 1 585 ? -16.729 1.479 14.027 1.00 94.25 585 PHE A CA 1
ATOM 4668 C C . PHE A 1 585 ? -16.642 2.938 13.625 1.00 94.25 585 PHE A C 1
ATOM 4670 O O . PHE A 1 585 ? -16.756 3.815 14.482 1.00 94.25 585 PHE A O 1
ATOM 4677 N N . SER A 1 586 ? -16.454 3.183 12.332 1.00 94.81 586 SER A N 1
ATOM 4678 C CA . SER A 1 586 ? -16.279 4.531 11.808 1.00 94.81 586 SER A CA 1
ATOM 4679 C C . SER A 1 586 ? -17.337 4.879 10.774 1.00 94.81 586 SER A C 1
ATOM 4681 O O . SER A 1 586 ? -17.742 4.041 9.964 1.00 94.81 586 SER A O 1
ATOM 4683 N N . ILE A 1 587 ? -17.783 6.132 10.814 1.00 96.06 587 ILE A N 1
ATOM 4684 C CA . ILE A 1 587 ? -18.696 6.747 9.851 1.00 96.06 587 ILE A CA 1
ATOM 4685 C C . ILE A 1 587 ? -18.005 7.991 9.302 1.00 96.06 587 ILE A C 1
ATOM 4687 O O . ILE A 1 587 ? -17.607 8.861 10.073 1.00 96.06 587 ILE A O 1
ATOM 4691 N N . VAL A 1 588 ? -17.895 8.092 7.979 1.00 95.25 588 VAL A N 1
ATOM 4692 C CA . VAL A 1 588 ? -17.363 9.272 7.295 1.00 95.25 588 VAL A CA 1
ATOM 4693 C C . VAL A 1 588 ? -18.423 9.881 6.390 1.00 95.25 588 VAL A C 1
ATOM 4695 O O . VAL A 1 588 ? -19.082 9.188 5.610 1.00 95.25 588 VAL A O 1
ATOM 4698 N N . VAL A 1 589 ? -18.582 11.196 6.502 1.00 95.50 589 VAL A N 1
ATOM 4699 C CA . VAL A 1 589 ? -19.509 11.990 5.699 1.00 95.50 589 VAL A CA 1
ATOM 4700 C C . VAL A 1 589 ? -18.783 13.225 5.189 1.00 95.50 589 VAL A C 1
ATOM 4702 O O . VAL A 1 589 ? -18.223 13.991 5.971 1.00 95.50 589 VAL A O 1
ATOM 4705 N N . LEU A 1 590 ? -18.826 13.430 3.875 1.00 94.19 590 LEU A N 1
ATOM 4706 C CA . LEU A 1 590 ? -18.377 14.651 3.217 1.00 94.19 590 LEU A CA 1
ATOM 4707 C C . LEU A 1 590 ? -19.611 15.407 2.718 1.00 94.19 590 LEU A C 1
ATOM 4709 O O . LEU A 1 590 ? -20.411 14.849 1.965 1.00 94.19 590 LEU A O 1
ATOM 4713 N N . SER A 1 591 ? -19.777 16.655 3.145 1.00 93.50 591 SER A N 1
ATOM 4714 C CA . SER A 1 591 ? -20.982 17.451 2.914 1.00 93.50 591 SER A CA 1
ATOM 4715 C C . SER A 1 591 ? -20.638 18.886 2.536 1.00 93.50 591 SER A C 1
ATOM 4717 O O . SER A 1 591 ? -19.898 19.565 3.241 1.00 93.50 591 SER A O 1
ATOM 4719 N N . ARG A 1 592 ? -21.251 19.382 1.457 1.00 92.31 592 ARG A N 1
ATOM 4720 C CA . ARG A 1 592 ? -21.288 20.817 1.114 1.00 92.31 592 ARG A CA 1
ATOM 4721 C C . ARG A 1 592 ? -22.560 21.508 1.614 1.00 92.31 592 ARG A C 1
ATOM 4723 O O . ARG A 1 592 ? -22.647 22.727 1.622 1.00 92.31 592 ARG A O 1
ATOM 4730 N N . LYS A 1 593 ? -23.583 20.735 1.984 1.00 90.94 593 LYS A N 1
ATOM 4731 C CA . LYS A 1 593 ? -24.934 21.243 2.275 1.00 90.94 593 LYS A CA 1
ATOM 4732 C C . LYS A 1 593 ? -25.097 21.667 3.731 1.00 90.94 593 LYS A C 1
ATOM 4734 O O . LYS A 1 593 ? -25.827 22.603 4.029 1.00 90.94 593 LYS A O 1
ATOM 4739 N N . VAL A 1 594 ? -24.435 20.937 4.619 1.00 91.06 594 VAL A N 1
ATOM 4740 C CA . VAL A 1 594 ? -24.592 21.017 6.070 1.00 91.06 594 VAL A CA 1
ATOM 4741 C C . VAL A 1 594 ? -23.222 21.080 6.742 1.00 91.06 594 VAL A C 1
ATOM 4743 O O . VAL A 1 594 ? -22.302 20.381 6.309 1.00 91.06 594 VAL A O 1
ATOM 4746 N N . SER A 1 595 ? -23.113 21.895 7.797 1.00 91.88 595 SER A N 1
ATOM 4747 C CA . SER A 1 595 ? -21.872 22.086 8.559 1.00 91.88 595 SER A CA 1
ATOM 4748 C C . SER A 1 595 ? -21.423 20.807 9.288 1.00 91.88 595 SER A C 1
ATOM 4750 O O . SER A 1 595 ? -22.278 20.006 9.678 1.00 91.88 595 SER A O 1
ATOM 4752 N N . PRO A 1 596 ? -20.112 20.614 9.541 1.00 93.94 596 PRO A N 1
ATOM 4753 C CA . PRO A 1 596 ? -19.618 19.419 10.230 1.00 93.94 596 PRO A CA 1
ATOM 4754 C C . PRO A 1 596 ? -20.310 19.112 11.579 1.00 93.94 596 PRO A C 1
ATOM 4756 O O . PRO A 1 596 ? -20.745 17.976 11.769 1.00 93.94 596 PRO A O 1
ATOM 4759 N N . PRO A 1 597 ? -20.544 20.078 12.493 1.00 92.00 597 PRO A N 1
ATOM 4760 C CA . PRO A 1 597 ? -21.248 19.784 13.746 1.00 92.00 597 PRO A CA 1
ATOM 4761 C C . PRO A 1 597 ? -22.683 19.282 13.544 1.00 92.00 597 PRO A C 1
ATOM 4763 O O . PRO A 1 597 ? -23.122 18.370 14.237 1.00 92.00 597 PRO A O 1
ATOM 4766 N N . GLU A 1 598 ? -23.411 19.837 12.574 1.00 92.25 598 GLU A N 1
ATOM 4767 C CA . GLU A 1 598 ? -24.781 19.402 12.282 1.00 92.25 598 GLU A CA 1
ATOM 4768 C C . GLU A 1 598 ? -24.800 18.015 11.612 1.00 92.25 598 GLU A C 1
ATOM 4770 O O . GLU A 1 598 ? -25.691 17.209 11.874 1.00 92.25 598 GLU A O 1
ATOM 4775 N N . VAL A 1 599 ? -23.794 17.679 10.796 1.00 94.31 599 VAL A N 1
ATOM 4776 C CA . VAL A 1 599 ? -23.624 16.308 10.284 1.00 94.31 599 VAL A CA 1
ATOM 4777 C C . VAL A 1 599 ? -23.411 15.320 11.436 1.00 94.31 599 VAL A C 1
ATOM 4779 O O . VAL A 1 599 ? -24.038 14.261 11.441 1.00 94.31 599 VAL A O 1
ATOM 4782 N N . ALA A 1 600 ? -22.588 15.662 12.433 1.00 94.00 600 ALA A N 1
ATOM 4783 C CA . ALA A 1 600 ? -22.399 14.824 13.619 1.00 94.00 600 ALA A CA 1
ATOM 4784 C C . ALA A 1 600 ? -23.710 14.630 14.410 1.00 94.00 600 ALA A C 1
ATOM 4786 O O . ALA A 1 600 ? -24.011 13.516 14.834 1.00 94.00 600 ALA A O 1
ATOM 4787 N N . GLU A 1 601 ? -24.537 15.672 14.542 1.00 93.12 601 GLU A N 1
ATOM 4788 C CA . GLU A 1 601 ? -25.860 15.584 15.185 1.00 93.12 601 GLU A CA 1
ATOM 4789 C C . GLU A 1 601 ? -26.843 14.695 14.411 1.00 93.12 601 GLU A C 1
ATOM 4791 O O . GLU A 1 601 ? -27.612 13.942 15.010 1.00 93.12 601 GLU A O 1
ATOM 4796 N N . ARG A 1 602 ? -26.804 14.727 13.075 1.00 94.81 602 ARG A N 1
ATOM 4797 C CA . ARG A 1 602 ? -27.613 13.833 12.229 1.00 94.81 602 ARG A CA 1
ATOM 4798 C C . ARG A 1 602 ? -27.172 12.378 12.348 1.00 94.81 602 ARG A C 1
ATOM 4800 O O . ARG A 1 602 ? -28.023 11.493 12.332 1.00 94.81 602 ARG A O 1
ATOM 4807 N N . ILE A 1 603 ? -25.868 12.128 12.493 1.00 95.38 603 ILE A N 1
ATOM 4808 C CA . ILE A 1 603 ? -25.341 10.789 12.791 1.00 95.38 603 ILE A CA 1
ATOM 4809 C C . ILE A 1 603 ? -25.859 10.315 14.154 1.00 95.38 603 ILE A C 1
ATOM 4811 O O . ILE A 1 603 ? -26.352 9.194 14.245 1.00 95.38 603 ILE A O 1
ATOM 4815 N N . ASP A 1 604 ? -25.803 11.164 15.184 1.00 94.38 604 ASP A N 1
ATOM 4816 C CA . ASP A 1 604 ? -26.330 10.839 16.517 1.00 94.38 604 ASP A CA 1
ATOM 4817 C C . ASP A 1 604 ? -27.835 10.525 16.468 1.00 94.38 604 ASP A C 1
ATOM 4819 O O . AS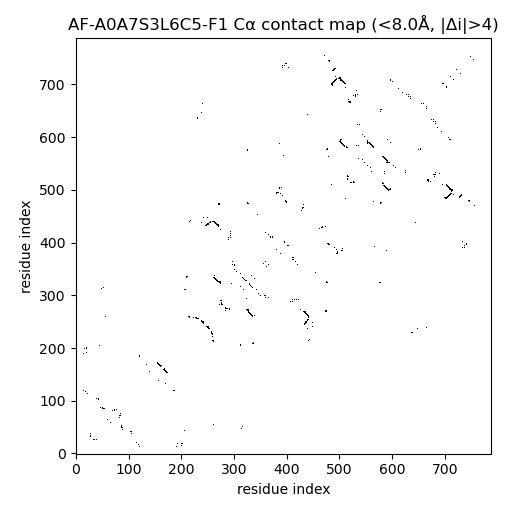P A 1 604 ? -28.260 9.476 16.949 1.00 94.38 604 ASP A O 1
ATOM 4823 N N . THR A 1 605 ? -28.617 11.367 15.787 1.00 95.06 605 THR A N 1
ATOM 4824 C CA . THR A 1 605 ? -30.066 11.169 15.602 1.00 95.06 605 THR A CA 1
ATOM 4825 C C . THR A 1 605 ? -30.364 9.839 14.908 1.00 95.06 605 THR A C 1
ATOM 4827 O O . THR A 1 605 ? -31.198 9.064 15.373 1.00 95.06 605 THR A O 1
ATOM 4830 N N . PHE A 1 606 ? -29.642 9.535 13.825 1.00 96.12 606 PHE A N 1
ATOM 4831 C CA . PHE A 1 606 ? -29.790 8.268 13.116 1.00 96.12 606 PHE A CA 1
ATOM 4832 C C . PHE A 1 606 ? -29.494 7.068 14.024 1.00 96.12 606 PHE A C 1
ATOM 4834 O O . PHE A 1 606 ? -30.245 6.096 14.011 1.00 96.12 606 PHE A O 1
ATOM 4841 N N . LEU A 1 607 ? -28.412 7.112 14.809 1.00 95.50 607 LEU A N 1
ATOM 4842 C CA . LEU A 1 607 ? -28.052 6.009 15.702 1.00 95.50 607 LEU A CA 1
ATOM 4843 C C . LEU A 1 607 ? -29.122 5.805 16.786 1.00 95.50 607 LEU A C 1
ATOM 4845 O O . LEU A 1 607 ? -29.539 4.668 17.020 1.00 95.50 607 LEU A O 1
ATOM 4849 N N . ASP A 1 608 ? -29.620 6.882 17.393 1.00 93.44 608 ASP A N 1
ATOM 4850 C CA . ASP A 1 608 ? -30.670 6.813 18.415 1.00 93.44 608 ASP A CA 1
ATOM 4851 C C . ASP A 1 608 ? -31.967 6.186 17.868 1.00 93.44 608 ASP A C 1
ATOM 4853 O O . ASP A 1 608 ? -32.552 5.291 18.489 1.00 93.44 608 ASP A O 1
ATOM 4857 N N . GLU A 1 609 ? -32.391 6.577 16.664 1.00 94.62 609 GLU A N 1
ATOM 4858 C CA . GLU A 1 609 ? -33.555 5.992 15.988 1.00 94.62 609 GLU A CA 1
ATOM 4859 C C . GLU A 1 609 ? -33.313 4.529 15.583 1.00 94.62 609 GLU A C 1
ATOM 4861 O O . GLU A 1 609 ? -34.164 3.646 15.781 1.00 94.62 609 GLU A O 1
ATOM 4866 N N . PHE A 1 610 ? -32.123 4.234 15.053 1.00 95.75 610 PHE A N 1
ATOM 4867 C CA . PHE A 1 610 ? -31.771 2.900 14.584 1.00 95.75 610 PHE A CA 1
ATOM 4868 C C . PHE A 1 610 ? -31.709 1.885 15.726 1.00 95.75 610 PHE A C 1
ATOM 4870 O O . PHE A 1 610 ? -32.027 0.715 15.520 1.00 95.75 610 PHE A O 1
ATOM 4877 N N . ARG A 1 611 ? -31.398 2.307 16.956 1.00 95.19 611 ARG A N 1
ATOM 4878 C CA . ARG A 1 611 ? -31.430 1.425 18.132 1.00 95.19 611 ARG A CA 1
ATOM 4879 C C . ARG A 1 611 ? -32.814 0.796 18.353 1.00 95.19 611 ARG A C 1
ATOM 4881 O O . ARG A 1 611 ? -32.914 -0.386 18.702 1.00 95.19 611 ARG A O 1
ATOM 4888 N N . THR A 1 612 ? -33.890 1.544 18.112 1.00 95.06 612 THR A N 1
ATOM 4889 C CA . THR A 1 612 ? -35.262 1.006 18.171 1.00 95.06 612 THR A CA 1
ATOM 4890 C C . THR A 1 612 ? -35.520 0.036 17.019 1.00 95.06 612 THR A C 1
ATOM 4892 O O . THR A 1 612 ? -36.067 -1.046 17.229 1.00 95.06 612 THR A O 1
ATOM 4895 N N . THR A 1 613 ? -35.050 0.374 15.817 1.00 95.00 613 THR A N 1
ATOM 4896 C CA . THR A 1 613 ? -35.133 -0.500 14.636 1.00 95.00 613 THR A CA 1
ATOM 4897 C C . THR A 1 613 ? -34.422 -1.834 14.869 1.00 95.00 613 THR A C 1
ATOM 4899 O O . THR A 1 613 ? -35.012 -2.887 14.647 1.00 95.00 613 THR A O 1
ATOM 4902 N N . LEU A 1 614 ? -33.205 -1.814 15.419 1.00 95.44 614 LEU A N 1
ATOM 4903 C CA . LEU A 1 614 ? -32.433 -3.010 15.765 1.00 95.44 614 LEU A CA 1
ATOM 4904 C C . LEU A 1 614 ? -33.162 -3.893 16.789 1.00 95.44 614 LEU A C 1
ATOM 4906 O O . LEU A 1 614 ? -33.102 -5.118 16.708 1.00 95.44 614 LEU A O 1
ATOM 4910 N N . SER A 1 615 ? -33.884 -3.276 17.728 1.00 95.88 615 SER A N 1
ATOM 4911 C CA . SER A 1 615 ? -34.656 -3.990 18.756 1.00 95.88 615 SER A CA 1
ATOM 4912 C C . SER A 1 615 ? -35.865 -4.731 18.165 1.00 95.88 615 SER A C 1
ATOM 4914 O O . SER A 1 615 ? -36.270 -5.763 18.695 1.00 95.88 615 SER A O 1
ATOM 4916 N N . ASN A 1 616 ? -36.393 -4.237 17.042 1.00 96.00 616 ASN A N 1
ATOM 4917 C CA . ASN A 1 616 ? -37.525 -4.814 16.317 1.00 96.00 616 ASN A CA 1
ATOM 4918 C C . ASN A 1 616 ? -37.106 -5.646 15.090 1.00 96.00 616 ASN A C 1
ATOM 4920 O O . ASN A 1 616 ? -37.961 -6.243 14.437 1.00 96.00 616 ASN A O 1
ATOM 4924 N N . LEU A 1 617 ? -35.808 -5.694 14.768 1.00 95.00 617 LEU A N 1
ATOM 4925 C CA . LEU A 1 617 ? -35.290 -6.366 13.579 1.00 95.00 617 LEU A CA 1
ATOM 4926 C C . LEU A 1 617 ? -35.543 -7.882 13.666 1.00 95.00 617 LEU A C 1
ATOM 4928 O O . LEU A 1 617 ? -35.114 -8.497 14.651 1.00 95.00 617 LEU A O 1
ATOM 4932 N N . PRO A 1 618 ? -36.205 -8.519 12.681 1.00 96.25 618 PRO A N 1
ATOM 4933 C CA . PRO A 1 618 ? -36.495 -9.950 12.721 1.00 96.25 618 PRO A CA 1
ATOM 4934 C C . PRO A 1 618 ? -35.234 -10.817 12.829 1.00 96.25 618 PRO A C 1
ATOM 4936 O O . PRO A 1 618 ? -34.232 -10.578 12.157 1.00 96.25 618 PRO A O 1
ATOM 4939 N N . GLU A 1 619 ? -35.298 -11.893 13.620 1.00 95.56 619 GLU A N 1
ATOM 4940 C CA . GLU A 1 619 ? -34.163 -12.819 13.798 1.00 95.56 619 GLU A CA 1
ATOM 4941 C C . GLU A 1 619 ? -33.704 -13.446 12.470 1.00 95.56 619 GLU A C 1
ATOM 4943 O O . GLU A 1 619 ? -32.523 -13.722 12.270 1.00 95.56 619 GLU A O 1
ATOM 4948 N N . SER A 1 620 ? -34.639 -13.666 11.542 1.00 96.00 620 SER A N 1
ATOM 4949 C CA . SER A 1 620 ? -34.355 -14.193 10.204 1.00 96.00 620 SER A CA 1
ATOM 4950 C C . SER A 1 620 ? -33.486 -13.252 9.373 1.00 96.00 620 SER A C 1
ATOM 4952 O O . SER A 1 620 ? -32.641 -13.712 8.608 1.00 96.00 620 SER A O 1
ATOM 4954 N N . GLU A 1 621 ? -33.668 -11.942 9.530 1.00 95.81 621 GLU A N 1
ATOM 4955 C CA . GLU A 1 621 ? -32.896 -10.928 8.815 1.00 95.81 621 GLU A CA 1
ATOM 4956 C C . GLU A 1 621 ? -31.481 -10.815 9.390 1.00 95.81 621 GLU A C 1
ATOM 4958 O O . GLU A 1 621 ? -30.507 -10.827 8.637 1.00 95.81 621 GLU A O 1
ATOM 4963 N N . ILE A 1 622 ? -31.351 -10.850 10.722 1.00 95.69 622 ILE A N 1
ATOM 4964 C CA . ILE A 1 622 ? -30.050 -10.932 11.407 1.00 95.69 622 ILE A CA 1
ATOM 4965 C C . ILE A 1 622 ? -29.266 -12.156 10.916 1.00 95.69 622 ILE A C 1
ATOM 4967 O O . ILE A 1 622 ? -28.096 -12.035 10.551 1.00 95.69 622 ILE A O 1
ATOM 4971 N N . LYS A 1 623 ? -29.917 -13.324 10.836 1.00 96.50 623 LYS A N 1
ATOM 4972 C CA . LYS A 1 623 ? -29.298 -14.555 10.319 1.00 96.50 623 LYS A CA 1
ATOM 4973 C C . LYS A 1 623 ? -28.890 -14.441 8.851 1.00 96.50 623 LYS A C 1
ATOM 4975 O O . LYS A 1 623 ? -27.813 -14.907 8.494 1.00 96.50 623 LYS A O 1
ATOM 4980 N N . SER A 1 624 ? -29.699 -13.791 8.015 1.00 96.56 624 SER A N 1
ATOM 4981 C CA . SER A 1 624 ? -29.357 -13.528 6.609 1.00 96.56 624 SER A CA 1
ATOM 4982 C C . SER A 1 624 ? -28.097 -12.660 6.484 1.00 96.56 624 SER A C 1
ATOM 4984 O O . SER A 1 624 ? -27.160 -13.005 5.757 1.00 96.56 624 SER A O 1
ATOM 4986 N N . HIS A 1 625 ? -28.010 -11.579 7.266 1.00 96.31 625 HIS A N 1
ATOM 4987 C CA . HIS A 1 625 ? -26.813 -10.738 7.338 1.00 96.31 625 HIS A CA 1
ATOM 4988 C C . HIS A 1 625 ? -25.592 -11.499 7.858 1.00 96.31 625 HIS A C 1
ATOM 4990 O O . HIS A 1 625 ? -24.505 -11.381 7.285 1.00 96.31 625 HIS A O 1
ATOM 4996 N N . ALA A 1 626 ? -25.767 -12.310 8.904 1.00 96.50 626 ALA A N 1
ATOM 4997 C CA . ALA A 1 626 ? -24.712 -13.164 9.428 1.00 96.50 626 ALA A CA 1
ATOM 4998 C C . ALA A 1 626 ? -24.220 -14.147 8.360 1.00 96.50 626 ALA A C 1
ATOM 5000 O O . ALA A 1 626 ? -23.016 -14.279 8.172 1.00 96.50 626 ALA A O 1
ATOM 5001 N N . GLN A 1 627 ? -25.125 -14.792 7.614 1.00 96.38 627 GLN A N 1
ATOM 5002 C CA . GLN A 1 627 ? -24.791 -15.708 6.519 1.00 96.38 627 GLN A CA 1
ATOM 5003 C C . GLN A 1 627 ? -23.998 -15.015 5.414 1.00 96.38 627 GLN A C 1
ATOM 5005 O O . GLN A 1 627 ? -22.923 -15.492 5.055 1.00 96.38 627 GLN A O 1
ATOM 5010 N N . SER A 1 628 ? -24.467 -13.863 4.935 1.00 94.75 628 SER A N 1
ATOM 5011 C CA . SER A 1 628 ? -23.764 -13.056 3.930 1.00 94.75 628 SER A CA 1
ATOM 5012 C C . SER A 1 628 ? -22.339 -12.697 4.374 1.00 94.75 628 SER A C 1
ATOM 5014 O O . SER A 1 628 ? -21.369 -12.882 3.628 1.00 94.75 628 SER A O 1
ATOM 5016 N N . LEU A 1 629 ? -22.183 -12.241 5.621 1.00 93.31 629 LEU A N 1
ATOM 5017 C CA . LEU A 1 629 ? -20.883 -11.882 6.179 1.00 93.31 629 LEU A CA 1
ATOM 5018 C C . LEU A 1 629 ? -19.979 -13.107 6.395 1.00 93.31 629 LEU A C 1
ATOM 5020 O O . LEU A 1 629 ? -18.797 -13.043 6.057 1.00 93.31 629 LEU A O 1
ATOM 5024 N N . SER A 1 630 ? -20.516 -14.224 6.892 1.00 93.38 630 SER A N 1
ATOM 5025 C CA . SER A 1 630 ? -19.786 -15.489 7.043 1.00 93.38 630 SER A CA 1
ATOM 5026 C C . SER A 1 630 ? -19.285 -16.003 5.691 1.00 93.38 630 SER A C 1
ATOM 5028 O O . SER A 1 630 ? -18.107 -16.327 5.572 1.00 93.38 630 SER A O 1
ATOM 5030 N N . THR A 1 631 ? -20.118 -16.000 4.643 1.00 91.62 631 THR A N 1
ATOM 5031 C CA . THR A 1 631 ? -19.699 -16.381 3.282 1.00 91.62 631 THR A CA 1
ATOM 5032 C C . THR A 1 631 ? -18.579 -15.479 2.767 1.00 91.62 631 THR A C 1
ATOM 5034 O O . THR A 1 631 ? -17.627 -15.962 2.156 1.00 91.62 631 THR A O 1
ATOM 5037 N N . LYS A 1 632 ? -18.642 -14.170 3.046 1.00 88.88 632 LYS A N 1
ATOM 5038 C CA . LYS A 1 632 ? -17.576 -13.233 2.674 1.00 88.88 632 LYS A CA 1
ATOM 5039 C C . LYS A 1 632 ? -16.265 -13.513 3.419 1.00 88.88 632 LYS A C 1
ATOM 5041 O O . LYS A 1 632 ? -15.208 -13.429 2.802 1.00 88.88 632 LYS A O 1
ATOM 5046 N N . LEU A 1 633 ? -16.326 -13.825 4.716 1.00 86.56 633 LEU A N 1
ATOM 5047 C CA . LEU A 1 633 ? -15.151 -14.128 5.546 1.00 86.56 633 LEU A CA 1
ATOM 5048 C C . LEU A 1 633 ? -14.493 -15.462 5.184 1.00 86.56 633 LEU A C 1
ATOM 5050 O O . LEU A 1 633 ? -13.274 -15.570 5.255 1.00 86.56 633 LEU A O 1
ATOM 5054 N N . LEU A 1 634 ? -15.295 -16.454 4.794 1.00 88.00 634 LEU A N 1
ATOM 5055 C CA . LEU A 1 634 ? -14.836 -17.789 4.405 1.00 88.00 634 LEU A CA 1
ATOM 5056 C C . LEU A 1 634 ? -14.415 -17.881 2.934 1.00 88.00 634 LEU A C 1
ATOM 5058 O O . LEU A 1 634 ? -13.980 -18.942 2.493 1.00 88.00 634 LEU A O 1
ATOM 5062 N N . LYS A 1 635 ? -14.541 -16.794 2.160 1.00 85.94 635 LYS A N 1
ATOM 5063 C CA . LYS A 1 635 ? -14.135 -16.788 0.756 1.00 85.94 635 LYS A CA 1
ATOM 5064 C C . LYS A 1 635 ? -12.634 -17.110 0.658 1.00 85.94 635 LYS A C 1
ATOM 5066 O O . LYS A 1 635 ? -11.832 -16.383 1.250 1.00 85.94 635 LYS A O 1
ATOM 5071 N N . PRO A 1 636 ? -12.236 -18.140 -0.110 1.00 84.81 636 PRO A N 1
ATOM 5072 C CA . PRO A 1 636 ? -10.837 -18.516 -0.218 1.00 84.81 636 PRO A CA 1
ATOM 5073 C C . PRO A 1 636 ? -10.018 -17.393 -0.852 1.00 84.81 636 PRO A C 1
ATOM 5075 O O . PRO A 1 636 ? -10.474 -16.680 -1.755 1.00 84.81 636 PRO A O 1
ATOM 5078 N N . ILE A 1 637 ? -8.776 -17.248 -0.390 1.00 85.69 637 ILE A N 1
ATOM 5079 C CA . ILE A 1 637 ? -7.813 -16.340 -1.010 1.00 85.69 637 ILE A CA 1
ATOM 5080 C C . ILE A 1 637 ? -7.503 -16.872 -2.414 1.00 85.69 637 ILE A C 1
ATOM 5082 O O . ILE A 1 637 ? -7.147 -18.039 -2.570 1.00 85.69 637 ILE A O 1
ATOM 5086 N N . GLN A 1 638 ? -7.675 -16.012 -3.423 1.00 85.12 638 GLN A N 1
ATOM 5087 C CA . GLN A 1 638 ? -7.589 -16.371 -4.846 1.00 85.12 638 GLN A CA 1
ATOM 5088 C C . GLN A 1 638 ? -6.225 -16.073 -5.483 1.00 85.12 638 GLN A C 1
ATOM 5090 O O . GLN A 1 638 ? -5.991 -16.460 -6.626 1.00 85.12 638 GLN A O 1
ATOM 5095 N N . LYS A 1 639 ? -5.335 -15.364 -4.776 1.00 86.62 639 LYS A N 1
ATOM 5096 C CA . LYS A 1 639 ? -4.020 -14.958 -5.286 1.00 86.62 639 LYS A CA 1
ATOM 5097 C C . LYS A 1 639 ? -2.912 -15.324 -4.305 1.00 86.62 639 LYS A C 1
ATOM 5099 O O . LYS A 1 639 ? -2.991 -14.961 -3.132 1.00 86.62 639 LYS A O 1
ATOM 5104 N N . LEU A 1 640 ? -1.842 -15.917 -4.839 1.00 89.31 640 LEU A N 1
ATOM 5105 C CA . LEU A 1 640 ? -0.608 -16.226 -4.112 1.00 89.31 640 LEU A CA 1
ATOM 5106 C C . LEU A 1 640 ? -0.029 -14.993 -3.403 1.00 89.31 640 LEU A C 1
ATOM 5108 O O . LEU A 1 640 ? 0.357 -15.079 -2.243 1.00 89.31 640 LEU A O 1
ATOM 5112 N N . SER A 1 641 ? -0.040 -13.829 -4.064 1.00 88.25 641 SER A N 1
ATOM 5113 C CA . SER A 1 641 ? 0.428 -12.565 -3.478 1.00 88.25 641 SER A CA 1
ATOM 5114 C C . SER A 1 641 ? -0.345 -12.178 -2.221 1.00 88.25 641 SER A C 1
ATOM 5116 O O . SER A 1 641 ? 0.247 -11.841 -1.202 1.00 88.25 641 SER A O 1
ATOM 5118 N N . THR A 1 642 ? -1.676 -12.256 -2.273 1.00 87.75 642 THR A N 1
ATOM 5119 C CA . THR A 1 642 ? -2.544 -11.930 -1.140 1.00 87.75 642 THR A CA 1
ATOM 5120 C C . THR A 1 642 ? -2.314 -12.891 0.020 1.00 87.75 642 THR A C 1
ATOM 5122 O O . THR A 1 642 ? -2.287 -12.454 1.169 1.00 87.75 642 THR A O 1
ATOM 5125 N N . GLU A 1 643 ? -2.106 -14.178 -0.262 1.00 88.75 643 GLU A N 1
ATOM 5126 C CA . GLU A 1 643 ? -1.730 -15.157 0.758 1.00 88.75 643 GLU A CA 1
ATOM 5127 C C . GLU A 1 643 ? -0.374 -14.811 1.380 1.00 88.75 643 GLU A C 1
ATOM 5129 O O . GLU A 1 643 ? -0.309 -14.623 2.594 1.00 88.75 643 GLU A O 1
ATOM 5134 N N . ALA A 1 644 ? 0.672 -14.624 0.571 1.00 90.06 644 ALA A N 1
ATOM 5135 C CA . ALA A 1 644 ? 2.013 -14.277 1.038 1.00 90.06 644 ALA A CA 1
ATOM 5136 C C . ALA A 1 644 ? 2.021 -13.029 1.931 1.00 90.06 644 ALA A C 1
ATOM 5138 O O . ALA A 1 644 ? 2.520 -13.080 3.057 1.00 90.06 644 ALA A O 1
ATOM 5139 N N . THR A 1 645 ? 1.414 -11.928 1.475 1.00 86.25 645 THR A N 1
ATOM 5140 C CA . THR A 1 645 ? 1.322 -10.687 2.253 1.00 86.25 645 THR A CA 1
ATOM 5141 C C . THR A 1 645 ? 0.559 -10.910 3.554 1.00 86.25 645 THR A C 1
ATOM 5143 O O . THR A 1 645 ? 1.036 -10.509 4.613 1.00 86.25 645 THR A O 1
ATOM 5146 N N . THR A 1 646 ? -0.588 -11.598 3.513 1.00 84.00 646 THR A N 1
ATOM 5147 C CA . THR A 1 646 ? -1.402 -11.791 4.720 1.00 84.00 646 THR A CA 1
ATOM 5148 C C . THR A 1 646 ? -0.690 -12.661 5.753 1.00 84.00 646 THR A C 1
ATOM 5150 O O . THR A 1 646 ? -0.690 -12.325 6.937 1.00 84.00 646 THR A O 1
ATOM 5153 N N . GLN A 1 647 ? -0.060 -13.758 5.326 1.00 85.94 647 GLN A N 1
ATOM 5154 C CA . GLN A 1 647 ? 0.689 -14.635 6.226 1.00 85.94 647 GLN A CA 1
ATOM 5155 C C . GLN A 1 647 ? 1.922 -13.925 6.796 1.00 85.94 647 GLN A C 1
ATOM 5157 O O . GLN A 1 647 ? 2.171 -14.002 7.999 1.00 85.94 647 GLN A O 1
ATOM 5162 N N . CYS A 1 648 ? 2.646 -13.162 5.972 1.00 85.88 648 CYS A N 1
ATOM 5163 C CA . CYS A 1 648 ? 3.788 -12.376 6.429 1.00 85.88 648 CYS A CA 1
ATOM 5164 C C . CYS A 1 648 ? 3.383 -11.341 7.484 1.00 85.88 648 CYS A C 1
ATOM 5166 O O . CYS A 1 648 ? 4.025 -11.251 8.528 1.00 85.88 648 CYS A O 1
ATOM 5168 N N . SER A 1 649 ? 2.310 -10.579 7.247 1.00 79.94 649 SER A N 1
ATOM 5169 C CA . SER A 1 649 ? 1.814 -9.594 8.213 1.00 79.94 649 SER A CA 1
ATOM 5170 C C . SER A 1 649 ? 1.461 -10.240 9.554 1.00 79.94 649 SER A C 1
ATOM 5172 O O . SER A 1 649 ? 1.740 -9.658 10.598 1.00 79.94 649 SER A O 1
ATOM 5174 N N . LYS A 1 650 ? 0.903 -11.458 9.549 1.00 78.50 650 LYS A N 1
ATOM 5175 C CA . LYS A 1 650 ? 0.613 -12.209 10.780 1.00 78.50 650 LYS A CA 1
ATOM 5176 C C . LYS A 1 650 ? 1.868 -12.652 11.512 1.00 78.50 650 LYS A C 1
ATOM 5178 O O . LYS A 1 650 ? 1.933 -12.486 12.726 1.00 78.50 650 LYS A O 1
ATOM 5183 N N . ILE A 1 651 ? 2.855 -13.181 10.791 1.00 80.69 651 ILE A N 1
ATOM 5184 C CA . ILE A 1 651 ? 4.139 -13.578 11.378 1.00 80.69 651 ILE A CA 1
ATOM 5185 C C . ILE A 1 651 ? 4.782 -12.368 12.052 1.00 80.69 651 ILE A C 1
ATOM 5187 O O . ILE A 1 651 ? 5.047 -12.405 13.247 1.00 80.69 651 ILE A O 1
ATOM 5191 N N . LEU A 1 652 ? 4.948 -11.263 11.323 1.00 76.44 652 LEU A N 1
ATOM 5192 C CA . LEU A 1 652 ? 5.602 -10.065 11.853 1.00 76.44 652 LEU A CA 1
ATOM 5193 C C . LEU A 1 652 ? 4.854 -9.454 13.044 1.00 76.44 652 LEU A C 1
ATOM 5195 O O . LEU A 1 652 ? 5.482 -8.881 13.929 1.00 76.44 652 LEU A O 1
ATOM 5199 N N . ARG A 1 653 ? 3.523 -9.583 13.078 1.00 73.69 653 ARG A N 1
ATOM 5200 C CA . ARG A 1 653 ? 2.687 -9.038 14.152 1.00 73.69 653 ARG A CA 1
ATOM 5201 C C . ARG A 1 653 ? 2.650 -9.923 15.397 1.00 73.69 653 ARG A C 1
ATOM 5203 O O . ARG A 1 653 ? 2.757 -9.408 16.503 1.00 73.69 653 ARG A O 1
ATOM 5210 N N . TYR A 1 654 ? 2.468 -11.231 15.232 1.00 72.06 654 TYR A N 1
ATOM 5211 C CA . TYR A 1 654 ? 2.134 -12.131 16.341 1.00 72.06 654 TYR A CA 1
ATOM 5212 C C . TYR A 1 654 ? 3.280 -13.058 16.745 1.00 72.06 654 TYR A C 1
ATOM 5214 O O . TYR A 1 654 ? 3.406 -13.386 17.924 1.00 72.06 654 TYR A O 1
ATOM 5222 N N . ALA A 1 655 ? 4.141 -13.462 15.805 1.00 69.19 655 ALA A N 1
ATOM 5223 C CA . ALA A 1 655 ? 5.212 -14.412 16.091 1.00 69.19 655 ALA A CA 1
ATOM 5224 C C . ALA A 1 655 ? 6.220 -13.914 17.135 1.00 69.19 655 ALA A C 1
ATOM 5226 O O . ALA A 1 655 ? 6.676 -14.750 17.913 1.00 69.19 655 ALA A O 1
ATOM 5227 N N . PRO A 1 656 ? 6.596 -12.615 17.213 1.00 65.50 656 PRO A N 1
ATOM 5228 C CA . PRO A 1 656 ? 7.415 -12.138 18.321 1.00 65.50 656 PRO A CA 1
ATOM 5229 C C . PRO A 1 656 ? 6.790 -12.526 19.666 1.00 65.50 656 PRO A C 1
ATOM 5231 O O . PRO A 1 656 ? 7.416 -13.243 20.433 1.00 65.50 656 PRO A O 1
ATOM 5234 N N . GLN A 1 657 ? 5.527 -12.173 19.911 1.00 60.44 657 GLN A N 1
ATOM 5235 C CA . GLN A 1 657 ? 4.870 -12.405 21.201 1.00 60.44 657 GLN A CA 1
ATOM 5236 C C . GLN A 1 657 ? 4.631 -13.886 21.519 1.00 60.44 657 GLN A C 1
ATOM 5238 O O . GLN A 1 657 ? 4.849 -14.294 22.651 1.00 60.44 657 GLN A O 1
ATOM 5243 N N . ILE A 1 658 ? 4.174 -14.670 20.539 1.00 64.25 658 ILE A N 1
ATOM 5244 C CA . ILE A 1 658 ? 3.738 -16.058 20.755 1.00 64.25 658 ILE A CA 1
ATOM 5245 C C . ILE A 1 658 ? 4.926 -17.005 20.956 1.00 64.25 658 ILE A C 1
ATOM 5247 O O . ILE A 1 658 ? 4.909 -17.858 21.838 1.00 64.25 658 ILE A O 1
ATOM 5251 N N . LEU A 1 659 ? 5.967 -16.883 20.127 1.00 63.53 659 LEU A N 1
ATOM 5252 C CA . LEU A 1 659 ? 7.020 -17.900 20.085 1.00 63.53 659 LEU A CA 1
ATOM 5253 C C . LEU A 1 659 ? 7.968 -17.870 21.288 1.00 63.53 659 LEU A C 1
ATOM 5255 O O . LEU A 1 659 ? 8.646 -18.865 21.533 1.00 63.53 659 LEU A O 1
ATOM 5259 N N . ASP A 1 660 ? 7.974 -16.794 22.076 1.00 57.97 660 ASP A N 1
ATOM 5260 C CA . ASP A 1 660 ? 8.704 -16.769 23.351 1.00 57.97 660 ASP A CA 1
ATOM 5261 C C . ASP A 1 660 ? 8.119 -17.733 24.385 1.00 57.97 660 ASP A C 1
ATOM 5263 O O . ASP A 1 660 ? 8.866 -18.282 25.197 1.00 57.97 660 ASP A O 1
ATOM 5267 N N . ASP A 1 661 ? 6.814 -18.010 24.298 1.00 53.31 661 ASP A N 1
ATOM 5268 C CA . ASP A 1 661 ? 6.114 -18.994 25.130 1.00 53.31 661 ASP A CA 1
ATOM 5269 C C . ASP A 1 661 ? 6.159 -20.426 24.526 1.00 53.31 661 ASP A C 1
ATOM 5271 O O . ASP A 1 661 ? 5.550 -21.356 25.055 1.00 53.31 661 ASP A O 1
ATOM 5275 N N . LYS A 1 662 ? 7.005 -20.640 23.498 1.00 51.22 662 LYS A N 1
ATOM 5276 C CA . LYS A 1 662 ? 7.474 -21.931 22.934 1.00 51.22 662 LYS A CA 1
ATOM 5277 C C . LYS A 1 662 ? 6.520 -22.757 22.056 1.00 51.22 662 LYS A C 1
ATOM 5279 O O . LYS A 1 662 ? 6.796 -23.940 21.848 1.00 51.22 662 LYS A O 1
ATOM 5284 N N . SER A 1 663 ? 5.465 -22.191 21.468 1.00 55.09 663 SER A N 1
ATOM 5285 C CA . SER A 1 663 ? 4.606 -22.950 20.539 1.00 55.09 663 SER A CA 1
ATOM 5286 C C . SER A 1 663 ? 4.260 -22.167 19.263 1.00 55.09 663 SER A C 1
ATOM 5288 O O . SER A 1 663 ? 3.716 -21.069 19.296 1.00 55.09 663 SER A O 1
ATOM 5290 N N . SER A 1 664 ? 4.615 -22.723 18.098 1.00 55.28 664 SER A N 1
ATOM 5291 C CA . SER A 1 664 ? 4.315 -22.143 16.777 1.00 55.28 664 SER A CA 1
ATOM 5292 C C . SER A 1 664 ? 2.912 -22.470 16.269 1.00 55.28 664 SER A C 1
ATOM 5294 O O . SER A 1 664 ? 2.413 -21.792 15.368 1.00 55.28 664 SER A O 1
ATOM 5296 N N . GLU A 1 665 ? 2.251 -23.450 16.889 1.00 55.09 665 GLU A N 1
ATOM 5297 C CA . GLU A 1 665 ? 0.865 -23.844 16.609 1.00 55.09 665 GLU A CA 1
ATOM 5298 C C . GLU A 1 665 ? -0.151 -22.768 17.034 1.00 55.09 665 GLU A C 1
ATOM 5300 O O . GLU A 1 665 ? -1.309 -22.800 16.623 1.00 55.09 665 GLU A O 1
ATOM 5305 N N . GLU A 1 666 ? 0.285 -21.771 17.806 1.00 63.91 666 GLU A N 1
ATOM 5306 C CA . GLU A 1 666 ? -0.567 -20.723 18.365 1.00 63.91 666 GLU A CA 1
ATOM 5307 C C . GLU A 1 666 ? -0.741 -19.481 17.477 1.00 63.91 666 GLU A C 1
ATOM 5309 O O . GLU A 1 666 ? -1.543 -18.608 17.827 1.00 63.91 666 GLU A O 1
ATOM 5314 N N . ILE A 1 667 ? -0.040 -19.370 16.335 1.00 70.62 667 ILE A N 1
ATOM 5315 C CA . ILE A 1 667 ? -0.250 -18.236 15.420 1.00 70.62 667 ILE A CA 1
ATOM 5316 C C . ILE A 1 667 ? -1.680 -18.291 14.863 1.00 70.62 667 ILE A C 1
ATOM 5318 O O . ILE A 1 667 ? -2.111 -19.321 14.342 1.00 70.62 667 ILE A O 1
ATOM 5322 N N . PRO A 1 668 ? -2.431 -17.177 14.908 1.00 69.94 668 PRO A N 1
ATOM 5323 C CA . PRO A 1 668 ? -3.826 -17.149 14.496 1.00 69.94 668 PRO A CA 1
ATOM 5324 C C . PRO A 1 668 ? -3.966 -17.121 12.974 1.00 69.94 668 PRO A C 1
ATOM 5326 O O . PRO A 1 668 ? -4.287 -16.096 12.363 1.00 69.94 668 PRO A O 1
ATOM 5329 N N . TRP A 1 669 ? -3.707 -18.251 12.329 1.00 75.44 669 TRP A N 1
ATOM 5330 C CA . TRP A 1 669 ? -3.799 -18.396 10.884 1.00 75.44 669 TRP A CA 1
ATOM 5331 C C . TRP A 1 669 ? -5.223 -18.132 10.375 1.00 75.44 669 TRP A C 1
ATOM 5333 O O . TRP A 1 669 ? -6.217 -18.322 11.076 1.00 75.44 669 TRP A O 1
ATOM 5343 N N . ASN A 1 670 ? -5.326 -17.614 9.144 1.00 66.06 670 ASN A N 1
ATOM 5344 C CA . ASN A 1 670 ? -6.604 -17.164 8.573 1.00 66.06 670 ASN A CA 1
ATOM 5345 C C . ASN A 1 670 ? -7.736 -18.198 8.597 1.00 66.06 670 ASN A C 1
ATOM 5347 O O . ASN A 1 670 ? -8.819 -17.785 9.001 1.00 66.06 670 ASN A O 1
ATOM 5351 N N . PRO A 1 671 ? -7.556 -19.473 8.191 1.00 67.50 671 PRO A N 1
ATOM 5352 C CA . PRO A 1 671 ? -8.688 -20.395 8.131 1.00 67.50 671 PRO A CA 1
ATOM 5353 C C . PRO A 1 671 ? -9.311 -20.582 9.514 1.00 67.50 671 PRO A C 1
ATOM 5355 O O . PRO A 1 671 ? -10.507 -20.373 9.660 1.00 67.50 671 PRO A O 1
ATOM 5358 N N . VAL A 1 672 ? -8.506 -20.813 10.552 1.00 74.19 672 VAL A N 1
ATOM 5359 C CA . VAL A 1 672 ? -9.006 -21.058 11.913 1.00 74.19 672 VAL A CA 1
ATOM 5360 C C . VAL A 1 672 ? -9.698 -19.824 12.498 1.00 74.19 672 VAL A C 1
ATOM 5362 O O . VAL A 1 672 ? -10.837 -19.908 12.959 1.00 74.19 672 VAL A O 1
ATOM 5365 N N . ALA A 1 673 ? -9.049 -18.656 12.451 1.00 77.75 673 ALA A N 1
ATOM 5366 C CA . ALA A 1 673 ? -9.625 -17.429 13.003 1.00 77.75 673 ALA A CA 1
ATOM 5367 C C . ALA A 1 673 ? -10.889 -16.990 12.237 1.00 77.75 673 ALA A C 1
ATOM 5369 O O . ALA A 1 673 ? -11.870 -16.564 12.849 1.00 77.75 673 ALA A O 1
ATOM 5370 N N . ALA A 1 674 ? -10.899 -17.122 10.905 1.00 81.50 674 ALA A N 1
ATOM 5371 C CA . ALA A 1 674 ? -12.064 -16.801 10.084 1.00 81.50 674 ALA A CA 1
ATOM 5372 C C . ALA A 1 674 ? -13.203 -17.811 10.280 1.00 81.50 674 ALA A C 1
ATOM 5374 O O . ALA A 1 674 ? -14.353 -17.389 10.355 1.00 81.50 674 ALA A O 1
ATOM 5375 N N . GLN A 1 675 ? -12.906 -19.108 10.415 1.00 85.25 675 GLN A N 1
ATOM 5376 C CA . GLN A 1 675 ? -13.892 -20.153 10.713 1.00 85.25 675 GLN A CA 1
ATOM 5377 C C . GLN A 1 675 ? -14.551 -19.928 12.073 1.00 85.25 675 GLN A C 1
ATOM 5379 O O . GLN A 1 675 ? -15.776 -19.954 12.156 1.00 85.25 675 GLN A O 1
ATOM 5384 N N . GLN A 1 676 ? -13.780 -19.640 13.128 1.00 86.94 676 GLN A N 1
ATOM 5385 C CA . GLN A 1 676 ? -14.346 -19.355 14.451 1.00 86.94 676 GLN A CA 1
ATOM 5386 C C . GLN A 1 676 ? -15.201 -18.092 14.449 1.00 86.94 676 GLN A C 1
ATOM 5388 O O . GLN A 1 676 ? -16.294 -18.085 15.013 1.00 86.94 676 GLN A O 1
ATOM 5393 N N . LEU A 1 677 ? -14.741 -17.038 13.773 1.00 89.06 677 LEU A N 1
ATOM 5394 C CA . LEU A 1 677 ? -15.515 -15.814 13.630 1.00 89.06 677 LEU A CA 1
ATOM 5395 C C . LEU A 1 677 ? -16.798 -16.056 12.823 1.00 89.06 677 LEU A C 1
ATOM 5397 O O . LEU A 1 677 ? -17.868 -15.617 13.236 1.00 89.06 677 LEU A O 1
ATOM 5401 N N . ALA A 1 678 ? -16.718 -16.789 11.711 1.00 91.19 678 ALA A N 1
ATOM 5402 C CA . ALA A 1 678 ? -17.865 -17.140 10.882 1.00 91.19 678 ALA A CA 1
ATOM 5403 C C . ALA A 1 678 ? -18.871 -18.019 11.634 1.00 91.19 678 ALA A C 1
ATOM 5405 O O . ALA A 1 678 ? -20.072 -17.784 11.515 1.00 91.19 678 ALA A O 1
ATOM 5406 N N . ALA A 1 679 ? -18.401 -18.981 12.429 1.00 92.88 679 ALA A N 1
ATOM 5407 C CA . ALA A 1 679 ? -19.240 -19.809 13.288 1.00 92.88 679 ALA A CA 1
ATOM 5408 C C . ALA A 1 679 ? -19.895 -18.976 14.396 1.00 92.88 679 ALA A C 1
ATOM 5410 O O . ALA A 1 679 ? -21.102 -19.085 14.616 1.00 92.88 679 ALA A O 1
ATOM 5411 N N . LYS A 1 680 ? -19.132 -18.083 15.047 1.00 94.88 680 LYS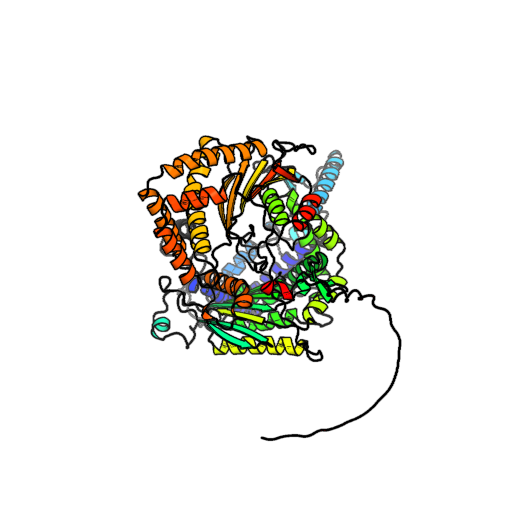 A N 1
ATOM 5412 C CA . LYS A 1 680 ? -19.675 -17.188 16.072 1.00 94.88 680 LYS A CA 1
ATOM 5413 C C . LYS A 1 680 ? -20.748 -16.280 15.484 1.00 94.88 680 LYS A C 1
ATOM 5415 O O . LYS A 1 680 ? -21.812 -16.199 16.087 1.00 94.88 680 LYS A O 1
ATOM 5420 N N . LEU A 1 681 ? -20.523 -15.693 14.305 1.00 94.50 681 LEU A N 1
ATOM 5421 C CA . LEU A 1 681 ? -21.506 -14.870 13.588 1.00 94.50 681 LEU A CA 1
ATOM 5422 C C . LEU A 1 681 ? -22.843 -15.594 13.390 1.00 94.50 681 LEU A C 1
ATOM 5424 O O . LEU A 1 681 ? -23.886 -14.999 13.635 1.00 94.50 681 LEU A O 1
ATOM 5428 N N . GLN A 1 682 ? -22.821 -16.875 13.006 1.00 93.44 682 GLN A N 1
ATOM 5429 C CA . GLN A 1 682 ? -24.041 -17.680 12.828 1.00 93.44 682 GLN A CA 1
ATOM 5430 C C . GLN A 1 682 ? -24.793 -17.957 14.138 1.00 93.44 682 GLN A C 1
ATOM 5432 O O . GLN A 1 682 ? -25.998 -18.199 14.117 1.00 93.44 682 GLN A O 1
ATOM 5437 N N . SER A 1 683 ? -24.086 -17.939 15.270 1.00 94.62 683 SER A N 1
ATOM 5438 C CA . SER A 1 683 ? -24.661 -18.153 16.604 1.00 94.62 683 SER A CA 1
ATOM 5439 C C . SER A 1 683 ? -25.163 -16.878 17.284 1.00 94.62 683 SER A C 1
ATOM 5441 O O . SER A 1 683 ? -25.752 -16.972 18.358 1.00 94.62 683 SER A O 1
ATOM 5443 N N . LEU A 1 684 ? -24.909 -15.698 16.706 1.00 95.12 684 LEU A N 1
ATOM 5444 C CA . LEU A 1 684 ? -25.357 -14.436 17.288 1.00 95.12 684 LEU A CA 1
ATOM 5445 C C . LEU A 1 684 ? -26.876 -14.300 17.178 1.00 95.12 684 LEU A C 1
ATOM 5447 O O . LEU A 1 684 ? -27.484 -14.649 16.166 1.00 95.12 684 LEU A O 1
ATOM 5451 N N . ASP A 1 685 ? -27.460 -13.728 18.221 1.00 93.56 685 ASP A N 1
ATOM 5452 C CA . ASP A 1 685 ? -28.865 -13.340 18.276 1.00 93.56 685 ASP A CA 1
ATOM 5453 C C . ASP A 1 685 ? -28.988 -11.825 18.493 1.00 93.56 685 ASP A C 1
ATOM 5455 O O . ASP A 1 685 ? -27.994 -11.112 18.697 1.00 93.56 685 ASP A O 1
ATOM 5459 N N . ARG A 1 686 ? -30.223 -11.321 18.473 1.00 96.56 686 ARG A N 1
ATOM 5460 C CA . ARG A 1 686 ? -30.503 -9.902 18.725 1.00 96.56 686 ARG A CA 1
ATOM 5461 C C . ARG A 1 686 ? -29.950 -9.411 20.068 1.00 96.56 686 ARG A C 1
ATOM 5463 O O . ARG A 1 686 ? -29.500 -8.271 20.148 1.00 96.56 686 ARG A O 1
ATOM 5470 N N . SER A 1 687 ? -29.972 -10.234 21.118 1.00 96.00 687 SER A N 1
ATOM 5471 C CA . SER A 1 687 ? -29.545 -9.821 22.461 1.00 96.00 687 SER A CA 1
ATOM 5472 C C . SER A 1 687 ? -28.051 -9.494 22.511 1.00 96.00 687 SER A C 1
ATOM 5474 O O . SER A 1 687 ? -27.676 -8.452 23.048 1.00 96.00 687 SER A O 1
ATOM 5476 N N . HIS A 1 688 ? -27.220 -10.296 21.839 1.00 95.38 688 HIS A N 1
ATOM 5477 C CA . HIS A 1 688 ? -25.786 -10.039 21.707 1.00 95.38 688 HIS A CA 1
ATOM 5478 C C . HIS A 1 688 ? -25.508 -8.726 20.960 1.00 95.38 688 HIS A C 1
ATOM 5480 O O . HIS A 1 688 ? -24.609 -7.973 21.334 1.00 95.38 688 HIS A O 1
ATOM 5486 N N . LEU A 1 689 ? -26.284 -8.432 19.910 1.00 96.50 689 LEU A N 1
ATOM 5487 C CA . LEU A 1 689 ? -26.140 -7.193 19.141 1.00 96.50 689 LEU A CA 1
ATOM 5488 C C . LEU A 1 689 ? -26.551 -5.963 19.951 1.00 96.50 689 LEU A C 1
ATOM 5490 O O . LEU A 1 689 ? -25.869 -4.944 19.881 1.00 96.50 689 LEU A O 1
ATOM 5494 N N . LEU A 1 690 ? -27.627 -6.056 20.735 1.00 96.69 690 LEU A N 1
ATOM 5495 C CA . LEU A 1 690 ? -28.065 -4.979 21.626 1.00 96.69 690 LEU A CA 1
ATOM 5496 C C . LEU A 1 690 ? -27.056 -4.731 22.752 1.00 96.69 690 LEU A C 1
ATOM 5498 O O . LEU A 1 690 ? -26.779 -3.581 23.077 1.00 96.69 690 LEU A O 1
ATOM 5502 N N . GLU A 1 691 ? -26.451 -5.783 23.305 1.00 95.06 691 GLU A N 1
ATOM 5503 C CA . GLU A 1 691 ? -25.396 -5.635 24.307 1.00 95.06 691 GLU A CA 1
ATOM 5504 C C . GLU A 1 691 ? -24.162 -4.927 23.728 1.00 95.06 691 GLU A C 1
ATOM 5506 O O . GLU A 1 691 ? -23.663 -3.966 24.319 1.00 95.06 691 GLU A O 1
ATOM 5511 N N . THR A 1 692 ? -23.680 -5.360 22.557 1.00 94.88 692 THR A N 1
ATOM 5512 C CA . THR A 1 692 ? -22.562 -4.691 21.877 1.00 94.88 692 THR A CA 1
ATOM 5513 C C . THR A 1 692 ? -22.926 -3.256 21.500 1.00 94.88 692 THR A C 1
ATOM 5515 O O . THR A 1 692 ? -22.110 -2.359 21.698 1.00 94.88 692 THR A O 1
ATOM 5518 N N . TRP A 1 693 ? -24.153 -3.006 21.035 1.00 95.88 693 TRP A N 1
ATOM 5519 C CA . TRP A 1 693 ? -24.643 -1.655 20.766 1.00 95.88 693 TRP A CA 1
ATOM 5520 C C . TRP A 1 693 ? -24.539 -0.763 22.003 1.00 95.88 693 TRP A C 1
ATOM 5522 O O . TRP A 1 693 ? -23.991 0.338 21.941 1.00 95.88 693 TRP A O 1
ATOM 5532 N N . ASP A 1 694 ? -25.029 -1.251 23.142 1.00 94.19 694 ASP A N 1
ATOM 5533 C CA . ASP A 1 694 ? -25.067 -0.486 24.384 1.00 94.19 694 ASP A CA 1
ATOM 5534 C C . ASP A 1 694 ? -23.667 -0.214 24.946 1.00 94.19 694 ASP A C 1
ATOM 5536 O O . ASP A 1 694 ? -23.464 0.778 25.644 1.00 94.19 694 ASP A O 1
ATOM 5540 N N . ARG A 1 695 ? -22.684 -1.068 24.641 1.00 91.38 695 ARG A N 1
ATOM 5541 C CA . ARG A 1 695 ? -21.270 -0.823 24.964 1.00 91.38 695 ARG A CA 1
ATOM 5542 C C . ARG A 1 695 ? -20.634 0.209 24.021 1.00 91.38 695 ARG A C 1
ATOM 5544 O O . ARG A 1 695 ? -19.852 1.032 24.485 1.00 91.38 695 ARG A O 1
ATOM 5551 N N . MET A 1 696 ? -20.965 0.171 22.728 1.00 92.06 696 MET A N 1
ATOM 5552 C CA . MET A 1 696 ? -20.292 0.957 21.683 1.00 92.06 696 MET A CA 1
ATOM 5553 C C . MET A 1 696 ? -20.861 2.362 21.475 1.00 92.06 696 MET A C 1
ATOM 5555 O O . MET A 1 696 ? -20.099 3.286 21.207 1.00 92.06 696 MET A O 1
ATOM 5559 N N . PHE A 1 697 ? -22.182 2.536 21.561 1.00 93.62 697 PHE A N 1
ATOM 5560 C CA . PHE A 1 697 ? -22.853 3.746 21.065 1.00 93.62 697 PHE A CA 1
ATOM 5561 C C . PHE A 1 697 ? -23.520 4.590 22.154 1.00 93.62 697 PHE A C 1
ATOM 5563 O O . PHE A 1 697 ? -23.753 5.782 21.941 1.00 93.62 697 PHE A O 1
ATOM 5570 N N . VAL A 1 698 ? -23.790 4.017 23.332 1.00 91.81 698 VAL A N 1
ATOM 5571 C CA . VAL A 1 698 ? -24.461 4.731 24.430 1.00 91.81 698 VAL A CA 1
ATOM 5572 C C . VAL A 1 698 ? -23.522 5.779 25.045 1.00 91.81 698 VAL A C 1
ATOM 5574 O O . VAL A 1 698 ? -22.425 5.417 25.479 1.00 91.81 698 VAL A O 1
ATOM 5577 N N . PRO A 1 699 ? -23.940 7.056 25.165 1.00 87.25 699 PRO A N 1
ATOM 5578 C CA . PRO A 1 699 ? -23.071 8.154 25.591 1.00 87.25 699 PRO A CA 1
ATOM 5579 C C . PRO A 1 699 ? -22.293 7.938 26.896 1.00 87.25 699 PRO A C 1
ATOM 5581 O O . PRO A 1 699 ? -21.149 8.358 26.981 1.00 87.25 699 PRO A O 1
ATOM 5584 N N . GLN A 1 700 ? -22.863 7.278 27.914 1.00 85.81 700 GLN A N 1
ATOM 5585 C CA . GLN A 1 700 ? -22.159 7.066 29.192 1.00 85.81 700 GLN A CA 1
ATOM 5586 C C . GLN A 1 700 ? -21.118 5.933 29.155 1.00 85.81 700 GLN A C 1
ATOM 5588 O O . GLN A 1 700 ? -20.374 5.770 30.118 1.00 85.81 700 GLN A O 1
ATOM 5593 N N . LYS A 1 701 ? -21.104 5.114 28.097 1.00 89.31 701 LYS A N 1
ATOM 5594 C CA . LYS A 1 701 ? -20.257 3.914 27.980 1.00 89.31 701 LYS A CA 1
ATOM 5595 C C . LYS A 1 701 ? -19.308 3.956 26.784 1.00 89.31 701 LYS A C 1
ATOM 5597 O O . LYS A 1 701 ? -18.280 3.289 26.820 1.00 89.31 701 LYS A O 1
ATOM 5602 N N . ARG A 1 702 ? -19.656 4.707 25.738 1.00 90.75 702 ARG A N 1
ATOM 5603 C CA . ARG A 1 702 ? -18.887 4.778 24.494 1.00 90.75 702 ARG A CA 1
ATOM 5604 C C . ARG A 1 702 ? -17.561 5.497 24.678 1.00 90.75 702 ARG A C 1
ATOM 5606 O O . ARG A 1 702 ? -17.452 6.382 25.517 1.00 90.75 702 ARG A O 1
ATOM 5613 N N . ALA A 1 703 ? -16.601 5.179 23.824 1.00 90.94 703 ALA A N 1
ATOM 5614 C CA . ALA A 1 703 ? -15.402 5.977 23.637 1.00 90.94 703 ALA A CA 1
ATOM 5615 C C . ALA A 1 703 ? -15.390 6.472 22.186 1.00 90.94 703 ALA A C 1
ATOM 5617 O O . ALA A 1 703 ? -15.388 5.660 21.256 1.00 90.94 703 ALA A O 1
ATOM 5618 N N . ARG A 1 704 ? -15.488 7.791 21.981 1.00 93.19 704 ARG A N 1
ATOM 5619 C CA . ARG A 1 704 ? -15.796 8.366 20.665 1.00 93.19 704 ARG A CA 1
ATOM 5620 C C . ARG A 1 704 ? -14.889 9.537 20.313 1.00 93.19 704 ARG A C 1
ATOM 5622 O O . ARG A 1 704 ? -14.720 10.451 21.113 1.00 93.19 704 ARG A O 1
ATOM 5629 N N . ILE A 1 705 ? -14.396 9.535 19.076 1.00 94.25 705 ILE A N 1
ATOM 5630 C CA . ILE A 1 705 ? -13.729 10.675 18.437 1.00 94.25 705 ILE A CA 1
ATOM 5631 C C . ILE A 1 705 ? -14.637 11.205 17.331 1.00 94.25 705 ILE A C 1
ATOM 5633 O O . ILE A 1 705 ? -15.131 10.433 16.509 1.00 94.25 705 ILE A O 1
ATOM 5637 N N . ILE A 1 706 ? -14.829 12.518 17.288 1.00 95.44 706 ILE A N 1
ATOM 5638 C CA . ILE A 1 706 ? -15.484 13.228 16.193 1.00 95.44 706 ILE A CA 1
ATOM 5639 C C . ILE A 1 706 ? -14.447 14.152 15.567 1.00 95.44 706 ILE A C 1
ATOM 5641 O O . ILE A 1 706 ? -14.092 15.172 16.144 1.00 95.44 706 ILE A O 1
ATOM 5645 N N . SER A 1 707 ? -13.959 13.804 14.383 1.00 95.94 707 SER A N 1
ATOM 5646 C CA . SER A 1 707 ? -13.020 14.626 13.628 1.00 95.94 707 SER A CA 1
ATOM 5647 C C . SER A 1 707 ? -13.753 15.441 12.568 1.00 95.94 707 SER A C 1
ATOM 5649 O O . SER A 1 707 ? -14.238 14.900 11.574 1.00 95.94 707 SER A O 1
ATOM 5651 N N . CYS A 1 708 ? -13.870 16.743 12.820 1.00 95.75 708 CYS A N 1
ATOM 5652 C CA . CYS A 1 708 ? -14.525 17.730 11.973 1.00 95.75 708 CYS A CA 1
ATOM 5653 C C . CYS A 1 708 ? -13.489 18.557 11.209 1.00 95.75 708 CYS A C 1
ATOM 5655 O O . CYS A 1 708 ? -12.683 19.272 11.810 1.00 95.75 708 CYS A O 1
ATOM 5657 N N . VAL A 1 709 ? -13.572 18.527 9.878 1.00 95.38 709 VAL A N 1
ATOM 5658 C CA . VAL A 1 709 ? -12.771 19.387 9.003 1.00 95.38 709 VAL A CA 1
ATOM 5659 C C . VAL A 1 709 ? -13.672 20.307 8.197 1.00 95.38 709 VAL A C 1
ATOM 5661 O O . VAL A 1 709 ? -14.651 19.875 7.592 1.00 95.38 709 VAL A O 1
ATOM 5664 N N . TYR A 1 710 ? -13.348 21.591 8.203 1.00 94.50 710 TYR A N 1
ATOM 5665 C CA . TYR A 1 710 ? -14.187 22.658 7.676 1.00 94.50 710 TYR A CA 1
ATOM 5666 C C . TYR A 1 710 ? -13.654 23.158 6.330 1.00 94.50 710 TYR A C 1
ATOM 5668 O O . TYR A 1 710 ? -12.618 23.819 6.287 1.00 94.50 710 TYR A O 1
ATOM 5676 N N . GLY A 1 711 ? -14.348 22.838 5.236 1.00 92.31 711 GLY A N 1
ATOM 5677 C CA . GLY A 1 711 ? -14.081 23.420 3.916 1.00 92.31 711 GLY A CA 1
ATOM 5678 C C . GLY A 1 711 ? -14.564 24.868 3.793 1.00 92.31 711 GLY A C 1
ATOM 5679 O O . GLY A 1 711 ? -15.190 25.416 4.703 1.00 92.31 711 GLY A O 1
ATOM 5680 N N . SER A 1 712 ? -14.326 25.484 2.637 1.00 90.69 712 SER A N 1
ATOM 5681 C CA . SER A 1 712 ? -14.599 26.907 2.387 1.00 90.69 712 SER A CA 1
ATOM 5682 C C . SER A 1 712 ? -16.080 27.297 2.495 1.00 90.69 712 SER A C 1
ATOM 5684 O O . SER A 1 712 ? -16.382 28.444 2.822 1.00 90.69 712 SER A O 1
ATOM 5686 N N . THR A 1 713 ? -17.014 26.354 2.313 1.00 90.12 713 THR A N 1
ATOM 5687 C CA . THR A 1 713 ? -18.459 26.602 2.508 1.00 90.12 713 THR A CA 1
ATOM 5688 C C . THR A 1 713 ? -18.816 26.847 3.981 1.00 90.12 713 THR A C 1
ATOM 5690 O O . THR A 1 713 ? -19.801 27.523 4.276 1.00 90.12 713 THR A O 1
ATOM 5693 N N . PHE A 1 714 ? -18.024 26.314 4.916 1.00 87.25 714 PHE A N 1
ATOM 5694 C CA . PHE A 1 714 ? -18.277 26.383 6.355 1.00 87.25 714 PHE A CA 1
ATOM 5695 C C . PHE A 1 714 ? -17.038 26.915 7.078 1.00 87.25 714 PHE A C 1
ATOM 5697 O O . PHE A 1 714 ? -16.313 26.121 7.667 1.00 87.25 714 PHE A O 1
ATOM 5704 N N . PRO A 1 715 ? -16.759 28.229 7.056 1.00 83.12 715 PRO A N 1
ATOM 5705 C CA . PRO A 1 715 ? -15.558 28.767 7.685 1.00 83.12 715 PRO A CA 1
ATOM 5706 C C . PRO A 1 715 ? -15.506 28.418 9.180 1.00 83.12 715 PRO A C 1
ATOM 5708 O O . PRO A 1 715 ? -16.477 28.611 9.913 1.00 83.12 715 PRO A O 1
ATOM 5711 N N . PHE A 1 716 ? -14.366 27.885 9.621 1.00 85.19 716 PHE A N 1
ATOM 5712 C CA . PHE A 1 716 ? -14.159 27.477 11.007 1.00 85.19 716 PHE A CA 1
ATOM 5713 C C . PHE A 1 716 ? -13.958 28.686 11.928 1.00 85.19 716 PHE A C 1
ATOM 5715 O O . PHE A 1 716 ? -13.095 29.531 11.678 1.00 85.19 716 PHE A O 1
ATOM 5722 N N . ASP A 1 717 ? -14.711 28.732 13.028 1.00 79.88 717 ASP A N 1
ATOM 5723 C CA . ASP A 1 717 ? -14.491 29.686 14.113 1.00 79.88 717 ASP A CA 1
ATOM 5724 C C . ASP A 1 717 ? -13.445 29.138 15.096 1.00 79.88 717 ASP A C 1
ATOM 5726 O O . ASP A 1 717 ? -13.668 28.132 15.768 1.00 79.88 717 ASP A O 1
ATOM 5730 N N . LYS A 1 718 ? -12.307 29.832 15.222 1.00 68.12 718 LYS A N 1
ATOM 5731 C CA . LYS A 1 718 ? -11.216 29.460 16.140 1.00 68.12 718 LYS A CA 1
ATOM 5732 C C . LYS A 1 718 ? -11.613 29.529 17.618 1.00 68.12 718 LYS A C 1
ATOM 5734 O O . LYS A 1 718 ? -10.898 28.988 18.456 1.00 68.12 718 LYS A O 1
ATOM 5739 N N . HIS A 1 719 ? -12.728 30.181 17.944 1.00 64.44 719 HIS A N 1
ATOM 5740 C CA . HIS A 1 719 ? -13.290 30.237 19.291 1.00 64.44 719 HIS A CA 1
ATOM 5741 C C . HIS A 1 719 ? -14.407 29.213 19.515 1.00 64.44 719 HIS A C 1
ATOM 5743 O O . HIS A 1 719 ? -15.191 29.371 20.451 1.00 64.44 719 HIS A O 1
ATOM 5749 N N . PHE A 1 720 ? -14.489 28.169 18.683 1.00 72.75 720 PHE A N 1
ATOM 5750 C CA . PHE A 1 720 ? -15.482 27.112 18.833 1.00 72.75 720 PHE A CA 1
ATOM 5751 C C . PHE A 1 720 ? -15.481 26.543 20.260 1.00 72.75 720 PHE A C 1
ATOM 5753 O O . PHE A 1 720 ? -14.484 26.009 20.743 1.00 72.75 720 PHE A O 1
ATOM 5760 N N . GLN A 1 721 ? -16.625 26.663 20.932 1.00 64.00 721 GLN A N 1
ATOM 5761 C CA . GLN A 1 721 ? -16.862 26.076 22.245 1.00 64.00 721 GLN A CA 1
ATOM 5762 C C . GLN A 1 721 ? -17.802 24.886 22.106 1.00 64.00 721 GLN A C 1
ATOM 5764 O O . GLN A 1 721 ? -18.789 24.935 21.367 1.00 64.00 721 GLN A O 1
ATOM 5769 N N . ALA A 1 722 ? -17.510 23.827 22.857 1.00 62.88 722 ALA A N 1
ATOM 5770 C CA . ALA A 1 722 ? -18.363 22.654 22.917 1.00 62.88 722 ALA A CA 1
ATOM 5771 C C . ALA A 1 722 ? -19.794 23.045 23.308 1.00 62.88 722 ALA A C 1
ATOM 5773 O O . ALA A 1 722 ? -20.013 23.773 24.278 1.00 62.88 722 ALA A O 1
ATOM 5774 N N . ARG A 1 723 ? -20.790 22.469 22.627 1.00 62.16 723 ARG A N 1
ATOM 5775 C CA . ARG A 1 723 ? -22.203 22.611 23.025 1.00 62.16 723 ARG A CA 1
ATOM 5776 C C . ARG A 1 723 ? -22.517 21.916 24.364 1.00 62.16 723 ARG A C 1
ATOM 5778 O O . ARG A 1 723 ? -23.583 22.140 24.927 1.00 62.16 723 ARG A O 1
ATOM 5785 N N . SER A 1 724 ? -21.614 21.070 24.880 1.00 61.94 724 SER A N 1
ATOM 5786 C CA . SER A 1 724 ? -21.784 20.316 26.130 1.00 61.94 724 SER A CA 1
ATOM 5787 C C . SER A 1 724 ? -20.474 20.221 26.925 1.00 61.94 724 SER A C 1
ATOM 5789 O O . SER A 1 724 ? -19.441 19.925 26.330 1.00 61.94 724 SER A O 1
ATOM 5791 N N . PRO A 1 725 ? -20.498 20.354 28.267 1.00 56.69 725 PRO A N 1
ATOM 5792 C CA . PRO A 1 725 ? -19.303 20.243 29.113 1.00 56.69 725 PRO A CA 1
ATOM 5793 C C . PRO A 1 725 ? -18.688 18.831 29.167 1.00 56.69 725 PRO A C 1
ATOM 5795 O O . PRO A 1 725 ? -17.617 18.665 29.737 1.00 56.69 725 PRO A O 1
ATOM 5798 N N . ARG A 1 726 ? -19.351 17.808 28.602 1.00 63.09 726 ARG A N 1
ATOM 5799 C CA . ARG A 1 726 ? -18.824 16.431 28.491 1.00 63.09 726 ARG A CA 1
ATOM 5800 C C . ARG A 1 726 ? -17.981 16.184 27.235 1.00 63.09 726 ARG A C 1
ATOM 5802 O O . ARG A 1 726 ? -17.466 15.082 27.071 1.00 63.09 726 ARG A O 1
ATOM 5809 N N . ARG A 1 727 ? -17.897 17.166 26.335 1.00 72.25 727 ARG A N 1
ATOM 5810 C CA . ARG A 1 727 ? -17.138 17.077 25.085 1.00 72.25 727 ARG A CA 1
ATOM 5811 C C . ARG A 1 727 ? -15.826 17.827 25.257 1.00 72.25 727 ARG A C 1
ATOM 5813 O O . ARG A 1 727 ? -15.839 19.037 25.481 1.00 72.25 727 ARG A O 1
ATOM 5820 N N . LEU A 1 728 ? -14.709 17.110 25.180 1.00 83.94 728 LEU A N 1
ATOM 5821 C CA . LEU A 1 728 ? -13.397 17.744 25.120 1.00 83.94 728 LEU A CA 1
ATOM 5822 C C . LEU A 1 728 ? -13.157 18.188 23.676 1.00 83.94 728 LEU A C 1
ATOM 5824 O O . LEU A 1 728 ? -13.320 17.389 22.760 1.00 83.94 728 LEU A O 1
ATOM 5828 N N . VAL A 1 729 ? -12.777 19.445 23.473 1.00 88.69 729 VAL A N 1
ATOM 5829 C CA . VAL A 1 729 ? -12.550 20.011 22.138 1.00 88.69 729 VAL A CA 1
ATOM 5830 C C . VAL A 1 729 ? -11.071 20.317 21.970 1.00 88.69 729 VAL A C 1
ATOM 5832 O O . VAL A 1 729 ? -10.478 20.995 22.809 1.00 88.69 729 VAL A O 1
ATOM 5835 N N . LEU A 1 730 ? -10.490 19.840 20.872 1.00 90.31 730 LEU A N 1
ATOM 5836 C CA . LEU A 1 730 ? -9.128 20.143 20.448 1.00 90.31 730 LEU A CA 1
ATOM 5837 C C . LEU A 1 730 ? -9.172 20.814 19.073 1.00 90.31 730 LEU A C 1
ATOM 5839 O O . LEU A 1 730 ? -9.749 20.278 18.126 1.00 90.31 730 LEU A O 1
ATOM 5843 N N . THR A 1 731 ? -8.560 21.992 18.968 1.00 90.25 731 THR A N 1
ATOM 5844 C CA . THR A 1 731 ? -8.601 22.837 17.760 1.00 90.25 731 THR A CA 1
ATOM 5845 C C . THR A 1 731 ? -7.229 23.070 17.133 1.00 90.25 731 THR A C 1
ATOM 5847 O O . THR A 1 731 ? -7.107 23.784 16.140 1.00 90.25 731 THR A O 1
ATOM 5850 N N . ASP A 1 732 ? -6.172 22.535 17.741 1.00 89.19 732 ASP A N 1
ATOM 5851 C CA . ASP A 1 732 ? -4.799 22.724 17.296 1.00 89.19 732 ASP A CA 1
ATOM 5852 C C . ASP A 1 732 ? -3.973 21.440 17.446 1.00 89.19 732 ASP A C 1
ATOM 5854 O O . ASP A 1 732 ? -4.223 20.595 18.309 1.00 89.19 732 ASP A O 1
ATOM 5858 N N . VAL A 1 733 ? -2.967 21.296 16.582 1.00 88.62 733 VAL A N 1
ATOM 5859 C CA . VAL A 1 733 ? -2.118 20.099 16.505 1.00 88.62 733 VAL A CA 1
ATOM 5860 C C . VAL A 1 733 ? -1.302 19.896 17.786 1.00 88.62 733 VAL A C 1
ATOM 5862 O O . VAL A 1 733 ? -1.110 18.757 18.213 1.00 88.62 733 VAL A O 1
ATOM 5865 N N . SER A 1 734 ? -0.856 20.976 18.435 1.00 87.69 734 SER A N 1
ATOM 5866 C CA . SER A 1 734 ? -0.068 20.878 19.672 1.00 87.69 734 SER A CA 1
ATOM 5867 C C . SER A 1 734 ? -0.919 20.315 20.809 1.00 87.69 734 SER A C 1
ATOM 5869 O O . SER A 1 734 ? -0.466 19.424 21.526 1.00 87.69 734 SER A O 1
ATOM 5871 N N . GLY A 1 735 ? -2.171 20.765 20.915 1.00 87.94 735 GLY A N 1
ATOM 5872 C CA . GLY A 1 735 ? -3.169 20.242 21.839 1.00 87.94 735 GLY A CA 1
ATOM 5873 C C . GLY A 1 735 ? -3.463 18.759 21.611 1.00 87.94 735 GLY A C 1
ATOM 5874 O O . GLY A 1 735 ? -3.519 18.002 22.579 1.00 87.94 735 GLY A O 1
ATOM 5875 N N . VAL A 1 736 ? -3.562 18.311 20.352 1.00 89.88 736 VAL A N 1
ATOM 5876 C CA . VAL A 1 736 ? -3.715 16.880 20.014 1.00 89.88 736 VAL A CA 1
ATOM 5877 C C . VAL A 1 736 ? -2.520 16.059 20.496 1.00 89.88 736 VAL A C 1
ATOM 5879 O O . VAL A 1 736 ? -2.703 15.054 21.184 1.00 89.88 736 VAL A O 1
ATOM 5882 N N . VAL A 1 737 ? -1.296 16.502 20.201 1.00 87.12 737 VAL A N 1
ATOM 5883 C CA . VAL A 1 737 ? -0.069 15.795 20.605 1.00 87.12 737 VAL A CA 1
ATOM 5884 C C . VAL A 1 737 ? 0.115 15.796 22.128 1.00 87.12 737 VAL A C 1
ATOM 5886 O O . VAL A 1 737 ? 0.564 14.800 22.696 1.00 87.12 737 VAL A O 1
ATOM 5889 N N . GLU A 1 738 ? -0.228 16.883 22.823 1.00 87.25 738 GLU A N 1
ATOM 5890 C CA . GLU A 1 738 ? -0.152 16.945 24.286 1.00 87.25 738 GLU A CA 1
ATOM 5891 C C . GLU A 1 738 ? -1.221 16.070 24.950 1.00 87.25 738 GLU A C 1
ATOM 5893 O O . GLU A 1 738 ? -0.932 15.372 25.924 1.00 87.25 738 GLU A O 1
ATOM 5898 N N . PHE A 1 739 ? -2.448 16.076 24.423 1.00 88.19 739 PHE A N 1
ATOM 5899 C CA . PHE A 1 739 ? -3.530 15.249 24.944 1.00 88.19 739 PHE A CA 1
ATOM 5900 C C . PHE A 1 739 ? -3.257 13.760 24.723 1.00 88.19 739 PHE A C 1
ATOM 5902 O O . PHE A 1 739 ? -3.449 12.971 25.647 1.00 88.19 739 PHE A O 1
ATOM 5909 N N . ARG A 1 740 ? -2.699 13.381 23.566 1.00 85.94 740 ARG A N 1
ATOM 5910 C CA . ARG A 1 740 ? -2.245 12.009 23.295 1.00 85.94 740 ARG A CA 1
ATOM 5911 C C . ARG A 1 740 ? -1.338 11.469 24.398 1.00 85.94 740 ARG A C 1
ATOM 5913 O O . ARG A 1 740 ? -1.544 10.353 24.856 1.00 85.94 740 ARG A O 1
ATOM 5920 N N . LYS A 1 741 ? -0.381 12.269 24.883 1.00 83.12 741 LYS A N 1
ATOM 5921 C CA . LYS A 1 741 ? 0.549 11.869 25.961 1.00 83.12 741 LYS A CA 1
ATOM 5922 C C . LYS A 1 741 ? -0.147 11.569 27.297 1.00 83.12 741 LYS A C 1
ATOM 5924 O O . LYS A 1 741 ? 0.471 10.973 28.174 1.00 83.12 741 LYS A O 1
ATOM 5929 N N . LYS A 1 742 ? -1.395 12.016 27.478 1.00 85.38 742 LYS A N 1
ATOM 5930 C CA . LYS A 1 742 ? -2.212 11.773 28.679 1.00 85.38 742 LYS A CA 1
ATOM 5931 C C . LYS A 1 742 ? -3.051 10.498 28.555 1.00 85.38 742 LYS A C 1
ATOM 5933 O O . LYS A 1 742 ? -3.526 10.002 29.575 1.00 85.38 742 LYS A O 1
ATOM 5938 N N . LEU A 1 743 ? -3.242 9.976 27.341 1.00 83.44 743 LEU A N 1
ATOM 5939 C CA . LEU A 1 743 ? -4.016 8.763 27.113 1.00 83.44 743 LEU A CA 1
ATOM 5940 C C . LEU A 1 743 ? -3.193 7.523 27.498 1.00 83.44 743 LEU A C 1
ATOM 5942 O O . LEU A 1 743 ? -2.017 7.427 27.143 1.00 83.44 743 LEU A O 1
ATOM 5946 N N . PRO A 1 744 ? -3.785 6.555 28.215 1.00 80.12 744 PRO A N 1
ATOM 5947 C CA . PRO A 1 744 ? -3.121 5.288 28.474 1.00 80.12 744 PRO A CA 1
ATOM 5948 C C . PRO A 1 744 ? -2.988 4.482 27.179 1.00 80.12 744 PRO A C 1
ATOM 5950 O O . PRO A 1 744 ? -3.862 4.528 26.316 1.00 80.12 744 PRO A O 1
ATOM 5953 N N . ALA A 1 745 ? -1.937 3.673 27.068 1.00 74.31 745 ALA A N 1
ATOM 5954 C CA . ALA A 1 745 ? -1.879 2.638 26.043 1.00 74.31 745 ALA A CA 1
ATOM 5955 C C . ALA A 1 745 ? -3.009 1.614 26.259 1.00 74.31 745 ALA A C 1
ATOM 5957 O O . ALA A 1 745 ? -3.369 1.282 27.394 1.00 74.31 745 ALA A O 1
ATOM 5958 N N . TYR A 1 746 ? -3.581 1.103 25.169 1.00 68.69 746 TYR A N 1
ATOM 5959 C CA . TYR A 1 746 ? -4.688 0.146 25.228 1.00 68.69 746 TYR A CA 1
ATOM 5960 C C . TYR A 1 746 ? -4.297 -1.201 25.851 1.00 68.69 746 TYR A C 1
ATOM 5962 O O . TYR A 1 746 ? -5.112 -1.817 26.542 1.00 68.69 746 TYR A O 1
ATOM 5970 N N . ASP A 1 747 ? -3.042 -1.623 25.689 1.00 60.72 747 ASP A N 1
ATOM 5971 C CA . ASP A 1 747 ? -2.463 -2.730 26.450 1.00 60.72 747 ASP A CA 1
ATOM 5972 C C . ASP A 1 747 ? -1.696 -2.189 27.655 1.00 60.72 747 ASP A C 1
ATOM 5974 O O . ASP A 1 747 ? -0.725 -1.453 27.500 1.00 60.72 747 ASP A O 1
ATOM 5978 N N . ASN A 1 748 ? -2.120 -2.574 28.854 1.00 43.25 748 ASN A N 1
ATOM 5979 C CA . ASN A 1 748 ? -1.457 -2.222 30.106 1.00 43.25 748 ASN A CA 1
ATOM 5980 C C . ASN A 1 748 ? -0.972 -3.483 30.836 1.00 43.25 748 ASN A C 1
ATOM 5982 O O . ASN A 1 748 ? -0.937 -3.497 32.064 1.00 43.25 748 ASN A O 1
ATOM 5986 N N . ASN A 1 749 ? -0.644 -4.572 30.122 1.00 42.31 749 ASN A N 1
ATOM 5987 C CA . ASN A 1 749 ? -0.129 -5.784 30.756 1.00 42.31 749 ASN A CA 1
ATOM 5988 C C . ASN A 1 749 ? 1.344 -5.588 31.199 1.00 42.31 749 ASN A C 1
ATOM 5990 O O . ASN A 1 749 ? 2.260 -5.578 30.367 1.00 42.31 749 ASN A O 1
ATOM 5994 N N . PRO A 1 750 ? 1.622 -5.438 32.510 1.00 31.12 750 PRO A N 1
ATOM 5995 C CA . PRO A 1 750 ? 2.921 -4.987 32.998 1.00 31.12 750 PRO A CA 1
ATOM 5996 C C . PRO A 1 750 ? 4.016 -6.054 32.889 1.00 31.12 750 PRO A C 1
ATOM 5998 O O . PRO A 1 750 ? 5.187 -5.716 32.994 1.00 31.12 750 PRO A O 1
ATOM 6001 N N . THR A 1 751 ? 3.695 -7.331 32.666 1.00 34.28 751 THR A N 1
ATOM 6002 C CA . THR A 1 751 ? 4.702 -8.366 32.361 1.00 34.28 751 THR A CA 1
ATOM 6003 C C . THR A 1 751 ? 5.232 -8.258 30.934 1.00 34.28 751 THR A C 1
ATOM 6005 O O . THR A 1 751 ? 6.395 -8.575 30.711 1.00 34.28 751 THR A O 1
ATOM 6008 N N . ARG A 1 752 ? 4.424 -7.743 29.997 1.00 39.69 752 ARG A N 1
ATOM 6009 C CA . ARG A 1 752 ? 4.808 -7.536 28.591 1.00 39.69 752 ARG A CA 1
ATOM 6010 C C . ARG A 1 752 ? 5.554 -6.220 28.369 1.00 39.69 752 ARG A C 1
ATOM 6012 O O . ARG A 1 752 ? 6.435 -6.169 27.527 1.00 39.69 752 ARG A O 1
ATOM 6019 N N . ILE A 1 753 ? 5.258 -5.190 29.166 1.00 33.88 753 ILE A N 1
ATOM 6020 C CA . ILE A 1 753 ? 5.894 -3.858 29.103 1.00 33.88 753 ILE A CA 1
ATOM 6021 C C . ILE A 1 753 ? 7.120 -3.744 30.033 1.00 33.88 753 ILE A C 1
ATOM 6023 O O . ILE A 1 753 ? 7.920 -2.821 29.889 1.00 33.88 753 ILE A O 1
ATOM 6027 N N . ARG A 1 754 ? 7.344 -4.692 30.958 1.00 27.98 754 ARG A N 1
ATOM 6028 C CA . ARG A 1 754 ? 8.416 -4.606 31.978 1.00 27.98 754 ARG A CA 1
ATOM 6029 C C . ARG A 1 754 ? 9.847 -4.465 31.438 1.00 27.98 754 ARG A C 1
ATOM 6031 O O . ARG A 1 754 ? 10.709 -4.047 32.199 1.00 27.98 754 ARG A O 1
ATOM 6038 N N . GLN A 1 755 ? 10.086 -4.763 30.163 1.00 34.03 755 GLN A N 1
ATOM 6039 C CA . GLN A 1 755 ? 11.377 -4.574 29.479 1.00 34.03 755 GLN A CA 1
ATOM 6040 C C . GLN A 1 755 ? 11.462 -3.303 28.612 1.00 34.03 755 GLN A C 1
ATOM 6042 O O . GLN A 1 755 ? 12.520 -2.956 28.103 1.00 34.03 755 GLN A O 1
ATOM 6047 N N . TRP A 1 756 ? 10.360 -2.579 28.441 1.00 40.28 756 TRP A N 1
ATOM 6048 C CA . TRP A 1 756 ? 10.192 -1.657 27.316 1.00 40.28 756 TRP A CA 1
ATOM 6049 C C . TRP A 1 756 ? 10.321 -0.201 27.727 1.00 40.28 756 TRP A C 1
ATOM 6051 O O . TRP A 1 756 ? 10.817 0.615 26.960 1.00 40.28 756 TRP A O 1
ATOM 6061 N N . TRP A 1 757 ? 9.932 0.102 28.964 1.00 34.19 757 TRP A N 1
ATOM 6062 C CA . TRP A 1 757 ? 10.058 1.414 29.579 1.00 34.19 757 TRP A CA 1
ATOM 6063 C C . TRP A 1 757 ? 10.212 1.217 31.087 1.00 34.19 757 TRP A C 1
ATOM 6065 O O . TRP A 1 757 ? 9.261 0.885 31.792 1.00 34.19 757 TRP A O 1
ATOM 6075 N N . SER A 1 758 ? 11.419 1.391 31.614 1.00 23.23 758 SER A N 1
ATOM 6076 C CA . SER A 1 758 ? 11.620 1.616 33.046 1.00 23.23 758 SER A CA 1
ATOM 6077 C C . SER A 1 758 ? 12.596 2.776 33.217 1.00 23.23 758 SER A C 1
ATOM 6079 O O . SER A 1 758 ? 13.719 2.677 32.722 1.00 23.23 758 SER A O 1
ATOM 6081 N N . PRO A 1 759 ? 12.241 3.865 33.928 1.00 25.39 759 PRO A N 1
ATOM 6082 C CA . PRO A 1 759 ? 13.270 4.719 34.503 1.00 25.39 759 PRO A CA 1
ATOM 6083 C C . PRO A 1 759 ? 14.080 3.876 35.505 1.00 25.39 759 PRO A C 1
ATOM 6085 O O . PRO A 1 759 ? 13.518 2.960 36.122 1.00 25.39 759 PRO A O 1
ATOM 6088 N N . PRO A 1 760 ? 15.384 4.143 35.704 1.00 26.75 760 PRO A N 1
ATOM 6089 C CA . PRO A 1 760 ? 16.143 3.415 36.706 1.00 26.75 760 PRO A CA 1
ATOM 6090 C C . PRO A 1 760 ? 15.466 3.623 38.059 1.00 26.75 760 PRO A C 1
ATOM 6092 O O . PRO A 1 760 ? 15.091 4.743 38.420 1.00 26.75 760 PRO A O 1
ATOM 6095 N N . ARG A 1 761 ? 15.284 2.522 38.796 1.00 25.30 761 ARG A N 1
ATOM 6096 C CA . ARG A 1 761 ? 14.864 2.551 40.198 1.00 25.30 761 ARG A CA 1
ATOM 6097 C C . ARG A 1 761 ? 15.654 3.647 40.908 1.00 25.30 761 ARG A C 1
ATOM 6099 O O . ARG A 1 761 ? 16.883 3.591 40.946 1.00 25.30 761 ARG A O 1
ATOM 6106 N N . LYS A 1 762 ? 14.942 4.628 41.469 1.00 26.69 762 LYS A N 1
ATOM 6107 C CA . LYS A 1 762 ? 15.526 5.544 42.445 1.00 26.69 762 LYS A CA 1
ATOM 6108 C C . LYS A 1 762 ? 16.209 4.707 43.528 1.00 26.69 762 LYS A C 1
ATOM 6110 O O . LYS A 1 762 ? 15.662 3.713 44.007 1.00 26.69 762 LYS A O 1
ATOM 6115 N N . THR A 1 763 ? 17.427 5.117 43.844 1.00 28.59 763 THR A N 1
ATOM 6116 C CA . THR A 1 763 ? 18.244 4.678 44.974 1.00 28.59 763 THR A CA 1
ATOM 6117 C C . THR A 1 763 ? 17.441 4.637 46.279 1.00 28.59 763 THR A C 1
ATOM 6119 O O . THR A 1 763 ? 16.503 5.422 46.432 1.00 28.59 763 THR A O 1
ATOM 6122 N N . PRO A 1 764 ? 17.802 3.760 47.232 1.00 29.25 764 PRO A N 1
ATOM 6123 C CA . PRO A 1 764 ? 17.085 3.636 48.492 1.00 29.25 764 PRO A CA 1
ATOM 6124 C C . PRO A 1 764 ? 17.269 4.918 49.310 1.00 29.25 764 PRO A C 1
ATOM 6126 O O . PRO A 1 764 ? 18.396 5.293 49.634 1.00 29.25 764 PRO A O 1
ATOM 6129 N N . GLU A 1 765 ? 16.171 5.598 49.638 1.00 26.58 765 GLU A N 1
ATOM 6130 C CA . GLU A 1 765 ? 16.205 6.637 50.662 1.00 26.58 765 GLU A CA 1
ATOM 6131 C C . GLU A 1 765 ? 16.514 5.987 52.013 1.00 26.58 765 GLU A C 1
ATOM 6133 O O . GLU A 1 765 ? 15.912 4.998 52.432 1.00 26.58 765 GLU A O 1
ATOM 6138 N N . SER A 1 766 ? 17.537 6.542 52.645 1.00 26.27 766 SER A N 1
ATOM 6139 C CA . SER A 1 766 ? 18.127 6.138 53.905 1.00 26.27 766 SER A CA 1
ATOM 6140 C C . SER A 1 766 ? 17.129 6.176 55.059 1.00 26.27 766 SER A C 1
ATOM 6142 O O . SER A 1 766 ? 16.593 7.233 55.397 1.00 26.27 766 SER A O 1
ATOM 6144 N N . SER A 1 767 ? 17.013 5.051 55.759 1.00 25.58 767 SER A N 1
ATOM 6145 C CA . SER A 1 767 ? 16.655 5.022 57.171 1.00 25.58 767 SER A CA 1
ATOM 6146 C C . SER A 1 767 ? 17.693 5.823 57.956 1.00 25.58 767 SER A C 1
ATOM 6148 O O . SER A 1 767 ? 18.849 5.417 58.085 1.00 25.58 767 SER A O 1
ATOM 6150 N N . VAL A 1 768 ? 17.285 6.970 58.490 1.00 25.84 768 VAL A N 1
ATOM 6151 C CA . VAL A 1 768 ? 18.026 7.669 59.538 1.00 25.84 768 VAL A CA 1
ATOM 6152 C C . VAL A 1 768 ? 17.870 6.857 60.823 1.00 25.84 768 VAL A C 1
ATOM 6154 O O . VAL A 1 768 ? 16.844 6.925 61.491 1.00 25.84 768 VAL A O 1
ATOM 6157 N N . ALA A 1 769 ? 18.897 6.088 61.170 1.00 24.64 769 ALA A N 1
ATOM 6158 C CA . ALA A 1 769 ? 19.166 5.688 62.544 1.00 24.64 769 ALA A CA 1
ATOM 6159 C C . ALA A 1 769 ? 20.682 5.714 62.763 1.00 24.64 769 ALA A C 1
ATOM 6161 O O . ALA A 1 769 ? 21.443 4.885 62.271 1.00 24.64 769 ALA A O 1
ATOM 6162 N N . VAL A 1 770 ? 21.091 6.765 63.460 1.00 22.55 770 VAL A N 1
ATOM 6163 C CA . VAL A 1 770 ? 22.429 7.064 63.962 1.00 22.55 770 VAL A CA 1
ATOM 6164 C C . VAL A 1 770 ? 22.890 5.965 64.924 1.00 22.55 770 VAL A C 1
ATOM 6166 O O . VAL A 1 770 ? 22.178 5.706 65.888 1.00 22.55 770 VAL A O 1
ATOM 6169 N N . ALA A 1 771 ? 24.081 5.385 64.712 1.00 23.30 771 ALA A N 1
ATOM 6170 C CA . ALA A 1 771 ? 25.108 5.183 65.752 1.00 23.30 771 ALA A CA 1
ATOM 6171 C C . ALA A 1 771 ? 26.314 4.348 65.257 1.00 23.30 771 ALA A C 1
ATOM 6173 O O . ALA A 1 771 ? 26.202 3.161 64.984 1.00 23.30 771 ALA A O 1
ATOM 6174 N N . ALA A 1 772 ? 27.465 5.023 65.196 1.00 23.11 772 ALA A N 1
ATOM 6175 C CA . ALA A 1 772 ? 28.804 4.599 65.627 1.00 23.11 772 ALA A CA 1
ATOM 6176 C C . ALA A 1 772 ? 29.335 3.172 65.329 1.00 23.11 772 ALA A C 1
ATOM 6178 O O . ALA A 1 772 ? 28.947 2.188 65.946 1.00 23.11 772 ALA A O 1
ATOM 6179 N N . LEU A 1 773 ? 30.365 3.140 64.468 1.00 20.95 773 LEU A N 1
ATOM 6180 C CA . LEU A 1 773 ? 31.709 2.573 64.708 1.00 20.95 773 LEU A CA 1
ATOM 6181 C C . LEU A 1 773 ? 31.860 1.598 65.891 1.00 20.95 773 LEU A C 1
ATOM 6183 O O . LEU A 1 773 ? 31.746 2.030 67.028 1.00 20.95 773 LEU A O 1
ATOM 6187 N N . PHE A 1 774 ? 32.294 0.360 65.619 1.00 23.20 774 PHE A N 1
ATOM 6188 C CA . PHE A 1 774 ? 33.536 -0.236 66.153 1.00 23.20 774 PHE A CA 1
ATOM 6189 C C . PHE A 1 774 ? 33.737 -1.672 65.623 1.00 23.20 774 PHE A C 1
ATOM 6191 O O . PHE A 1 774 ? 32.908 -2.543 65.841 1.00 23.20 774 PHE A O 1
ATOM 6198 N N . GLY A 1 775 ? 34.901 -1.918 65.009 1.00 20.42 775 GLY A N 1
ATOM 6199 C CA . GLY A 1 775 ? 35.788 -3.001 65.448 1.00 20.42 775 GLY A CA 1
ATOM 6200 C C . GLY A 1 775 ? 35.629 -4.428 64.895 1.00 20.42 775 GLY A C 1
ATOM 6201 O O . GLY A 1 775 ? 34.737 -5.162 65.286 1.00 20.42 775 GLY A O 1
ATOM 6202 N N . VAL A 1 776 ? 36.695 -4.844 64.195 1.00 22.25 776 VAL A N 1
ATOM 6203 C CA . VAL A 1 776 ? 37.403 -6.135 64.351 1.00 22.25 776 VAL A CA 1
ATOM 6204 C C . VAL A 1 776 ? 36.796 -7.396 63.706 1.00 22.25 776 VAL A C 1
ATOM 6206 O O . VAL A 1 776 ? 35.798 -7.936 64.154 1.00 22.25 776 VAL A O 1
ATOM 6209 N N . GLY A 1 777 ? 37.578 -7.986 62.789 1.00 21.09 777 GLY A N 1
ATOM 6210 C CA . GLY A 1 777 ? 38.024 -9.371 62.996 1.00 21.09 777 GLY A CA 1
ATOM 6211 C C . GLY A 1 777 ? 37.516 -10.458 62.047 1.00 21.09 777 GLY A C 1
ATOM 6212 O O . GLY A 1 777 ? 36.531 -11.113 62.336 1.00 21.09 777 GLY A O 1
ATOM 6213 N N . ALA A 1 778 ? 38.329 -10.730 61.023 1.00 21.94 778 ALA A N 1
ATOM 6214 C CA . ALA A 1 778 ? 38.986 -12.024 60.793 1.00 21.94 778 ALA A CA 1
ATOM 6215 C C . ALA A 1 778 ? 38.185 -13.307 60.425 1.00 21.94 778 ALA A C 1
ATOM 6217 O O . ALA A 1 778 ? 37.272 -13.735 61.116 1.00 21.94 778 ALA A O 1
ATOM 6218 N N . LEU A 1 779 ? 38.778 -14.002 59.435 1.00 23.19 779 LEU A N 1
ATOM 6219 C CA . LEU A 1 779 ? 38.976 -15.462 59.292 1.00 23.19 779 LEU A CA 1
ATOM 6220 C C . LEU A 1 779 ? 37.989 -16.329 58.479 1.00 23.19 779 LEU A C 1
ATOM 6222 O O . LEU A 1 779 ? 36.856 -16.562 58.872 1.00 23.19 779 LEU A O 1
ATOM 6226 N N . GLY A 1 780 ? 38.567 -16.979 57.450 1.00 23.00 780 GLY A N 1
ATOM 6227 C CA . GLY A 1 780 ? 38.455 -18.435 57.227 1.00 23.00 780 GLY A CA 1
ATOM 6228 C C . GLY A 1 780 ? 37.631 -18.873 56.004 1.00 23.00 780 GLY A C 1
ATOM 6229 O O . GLY A 1 780 ? 36.417 -18.928 56.099 1.00 23.00 780 GLY A O 1
ATOM 6230 N N . TRP A 1 781 ? 38.192 -19.084 54.798 1.00 23.17 781 TRP A N 1
ATOM 6231 C CA . TRP A 1 781 ? 38.775 -20.359 54.293 1.00 23.17 781 TRP A CA 1
ATOM 6232 C C . TRP A 1 781 ? 37.832 -21.573 54.445 1.00 23.17 781 TRP A C 1
ATOM 6234 O O . TRP A 1 781 ? 37.544 -21.981 55.559 1.00 23.17 781 TRP A O 1
ATOM 6244 N N . THR A 1 782 ? 37.296 -22.215 53.397 1.00 25.12 782 THR 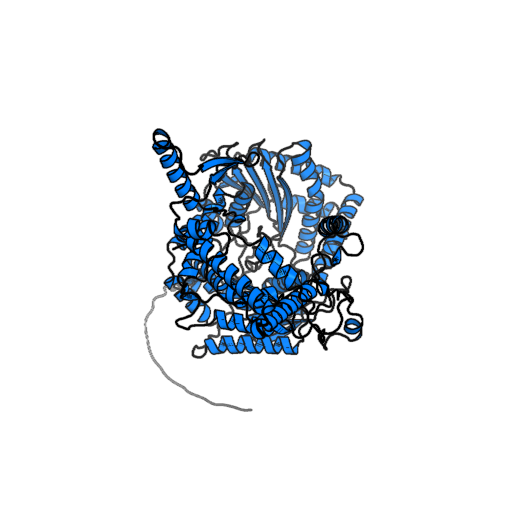A N 1
ATOM 6245 C CA . THR A 1 782 ? 37.934 -23.184 52.460 1.00 25.12 782 THR A CA 1
ATOM 6246 C C . THR A 1 782 ? 36.812 -23.720 51.533 1.00 25.12 782 THR A C 1
ATOM 6248 O O . THR A 1 782 ? 35.696 -23.906 51.998 1.00 25.12 782 THR A O 1
ATOM 6251 N N . LEU A 1 783 ? 36.914 -23.715 50.196 1.00 24.58 783 LEU A N 1
ATOM 6252 C CA . LEU A 1 783 ? 37.600 -24.636 49.264 1.00 24.58 783 LEU A CA 1
ATOM 6253 C C . LEU A 1 783 ? 37.060 -26.082 49.191 1.00 24.58 783 LEU A C 1
ATOM 6255 O O . LEU A 1 783 ? 36.984 -26.771 50.199 1.00 24.58 783 LEU A O 1
ATOM 6259 N N . TRP A 1 784 ? 36.911 -26.518 47.926 1.00 25.33 784 TRP A N 1
ATOM 6260 C CA . TRP A 1 784 ? 36.962 -27.893 47.386 1.00 25.33 784 TRP A CA 1
ATOM 6261 C C . TRP A 1 784 ? 35.684 -28.758 47.432 1.00 25.33 784 TRP A C 1
ATOM 6263 O O . TRP A 1 784 ? 35.011 -28.792 48.446 1.00 25.33 784 TRP A O 1
ATOM 6273 N N . THR A 1 785 ? 35.274 -29.561 46.435 1.00 26.81 785 THR A N 1
ATOM 6274 C CA . THR A 1 785 ? 35.499 -29.758 44.974 1.00 26.81 785 THR A CA 1
ATOM 6275 C C . THR A 1 785 ? 34.778 -31.077 44.603 1.00 26.81 785 THR A C 1
ATOM 6277 O O . THR A 1 785 ? 34.831 -32.022 45.375 1.00 26.81 785 THR A O 1
ATOM 6280 N N . ARG A 1 786 ? 34.179 -31.135 43.397 1.00 26.22 786 ARG A N 1
ATOM 6281 C CA . ARG A 1 786 ? 34.128 -32.251 42.401 1.00 26.22 786 ARG A CA 1
ATOM 6282 C C . ARG A 1 786 ? 33.896 -33.695 42.898 1.00 26.22 786 ARG A C 1
ATOM 6284 O O . ARG A 1 786 ? 34.676 -34.238 43.659 1.00 26.22 786 ARG A O 1
ATOM 6291 N N . SER A 1 787 ? 32.954 -34.455 42.342 1.00 26.50 787 SER A N 1
ATOM 6292 C CA . SER A 1 787 ? 32.888 -35.006 40.967 1.00 26.50 787 SER A CA 1
ATOM 6293 C C . SER A 1 787 ? 31.628 -35.906 40.916 1.00 26.50 787 SER A C 1
ATOM 6295 O O . SER A 1 787 ? 31.170 -36.312 41.978 1.00 26.50 787 SER A O 1
ATOM 6297 N N . LYS A 1 788 ? 31.015 -36.280 39.795 1.00 32.62 788 LYS A N 1
ATOM 6298 C CA . LYS A 1 788 ? 31.484 -36.445 38.422 1.00 32.62 788 LYS A CA 1
ATOM 6299 C C . LYS A 1 788 ? 30.265 -36.512 37.505 1.00 32.62 788 LYS A C 1
ATOM 6301 O O . LYS A 1 788 ? 29.223 -36.995 38.001 1.00 32.62 788 LYS A O 1
#

Secondary structure (DSSP, 8-state):
--TTTTHHHHHHHHHHHHHHHHHHHHHHHTT-HHHHHHHHHHHHHHHHHHHHHHHT------HHHHHHHHHHHHHHHHHHHTTTTTT-------TTS----S-----HHHHHHHHHHHSSGGG------SHHHHHHHHHHHHHHHHHTTT-S----EEEEE-TTT--EEEEEPPPTTSHHHHHHHHSSSPPP----SS---PPPP-TTS-S--PPPTTS-HHHHHH----TTS--PPPEEEEEETTTEEEEEEE--SS--SEEEEEEEE--GGGTEEE-TTS-EEE-HHHHHHHHHHHHHHHHHHHHHTHHHHHTTEEEEEEEETTEEEEEEEEETTTHHHHHHHHHHHHH--STT-GGG-HHHHHHHHHHHHHHHHTHHHHS-HHHHHHHHHHHHHBTT---HHHHHHHHHH--HHHHHHHHHHHHH-S---EEEEEEES--HHHHHHHHHHHHHHHHHTTTTS-----------BPBBPPPTT-EEEEEEE---TT---EEEEEEEEEEEE----TTTS-HHHHHHHHHHHHHHHHHHHHHIIIIIIIS---S-EEEEEEESSTT--TTTTTS--BSS-EEEEEEEEEESSS-HHHHHHHHHHHHHHHHHHHHH--HHHHHHHHHHHHHHHTPPP--HHHHHHHHHHHHHHHHHHHHTTT-GGGS--HHHHHHHHHHHHHH--HHHHHHHHHHHTSTTT-EEEEEEEE-TTSPPPTT---SSTTEEEE-SHHHHHHHHTTSPBS---HHHHTTT-------PPP----------------------